Protein AF-A0A813HML5-F1 (afdb_monomer)

Nearest PDB structures (foldseek):
  4p0c-assembly1_A  TM=7.201E-01  e=6.955E-03  Homo sapiens
  4q3h-assembly2_B  TM=6.830E-01  e=7.332E-03  Homo sapiens
  4pqw-assembly1_A  TM=7.141E-01  e=1.383E-02  Homo sapiens
  1g9o-assembly1_A  TM=6.441E-01  e=6.257E-03  Homo sapiens
  2m0t-assembly1_A  TM=5.730E-01  e=4.803E-03  Homo sapiens

Foldseek 3Di:
DDKDKDWLFAPQLCVLQVPLFAEDDCVCAQAPVRVVVCCVVVVDDGPAQWHKYHHHNPRRIIIIIGDPVCVCRSCVSSVHRDPVRSNVSSVVRSVPDDDDPPVVVVVQPPAKDKDWDAPPQQCQAWDWPDAALPVWTFTQDGDPPGNCVVVPNDGGWIFADKANDGRNPDDRVRSNCSSRPDPRIMIMIGDPDPDDDDDDDPVVCVVVCLPDPCVPVVPDDDDPLVVVLLVVVLCCLQDQPQNDFQQVVLVSVLSCLVSVNALSNVLSSLLLSLLLLLLVLVLVVLVVVVVVVVVVVVVVVVVVPPDDDDDDDDPPPDPPDDDPDDDDDDDPDDDDDDDDDDDDDDDDPDFQEDEFWRPPPPDPSSSNRDSNSQCQQCFPVLVFQQPDDCPDDLDPWDDKHKDFAPFDKDKTKGKAKALDPVQVVVVVVQCVVPVQFHQAWDWGAGPVGGIYIDHGGWGWPDKDWDFDPDDDDDDRGIIMMTITIDIDGLLSRGLAEEEEEEQADQDPCLQHVLCRVQCCPQNVSHTYIGIDTPRVLRNLLNVLVVVVVVVCVVDPPVPPPPPVVVVLPPPPDDPVSVPPDPDVSCVVSVVSNVVSVVVLLVRLLSLLLVVLVSLVCSNGNHNRAYEYAYAESRLSSVLSNLLNCLVVVNQGRYEHYHYALYFDFLDQVSVVSSQSNYSYAAEQEAELQAPVSVVVCCPPPNPTHGSNNDPNPYPRYHYDHPPPQPQNHRVCCSVCVNVSCVSVVRSRDDNDPPVSVPD

Solvent-accessible surface area (backbone atoms only — not comparable to full-atom values): 42782 Å² total; per-residue (Å²): 121,70,68,40,78,48,81,48,44,48,59,64,21,45,54,89,40,61,86,62,38,56,70,56,54,64,90,81,28,58,22,41,69,50,40,47,50,32,42,70,70,66,78,38,84,72,100,55,62,33,31,36,33,35,58,39,83,84,67,58,28,32,24,45,39,30,41,63,95,40,48,73,57,32,36,55,55,65,71,35,95,44,72,70,50,47,58,48,52,16,52,53,48,52,71,61,65,83,79,53,79,74,49,54,65,57,54,64,60,71,47,47,52,74,46,75,42,54,82,92,64,64,65,51,38,64,42,56,74,62,63,35,74,36,94,72,40,32,29,62,42,58,40,84,94,23,52,32,45,76,71,67,57,50,68,62,32,28,51,48,27,52,59,96,43,51,43,41,81,34,52,53,69,59,47,52,48,44,70,55,69,52,58,72,34,42,37,31,33,34,49,77,71,76,77,76,93,82,80,87,55,75,69,60,48,50,58,56,44,71,67,42,96,56,61,74,82,67,75,69,87,72,59,69,63,50,52,52,53,50,52,51,52,52,49,38,59,34,37,80,77,44,64,45,25,8,46,49,49,38,52,48,54,52,52,30,46,78,62,68,45,53,56,65,56,54,36,48,48,46,25,52,57,25,31,48,42,41,52,49,38,53,34,50,51,53,51,50,53,53,52,50,52,50,50,50,52,49,52,59,47,63,76,64,70,84,73,81,92,79,89,92,86,85,83,77,94,68,85,84,72,88,77,90,72,85,86,87,88,80,88,89,87,78,92,77,84,86,90,89,84,89,80,86,86,82,89,77,89,82,75,57,60,54,73,56,47,92,60,93,81,70,58,84,69,64,83,66,52,50,63,61,9,37,33,32,32,29,4,78,76,46,50,14,61,65,65,55,69,80,84,67,80,57,78,86,65,86,46,67,44,49,41,74,40,90,58,69,68,43,80,46,57,23,65,49,46,27,47,52,67,67,61,50,50,53,51,52,51,46,21,61,76,42,85,39,18,26,80,53,71,44,77,45,68,34,56,89,64,39,43,33,59,46,54,52,62,28,29,60,77,46,78,46,82,46,73,67,78,93,68,99,65,99,73,80,68,58,30,39,37,38,31,35,34,36,79,42,57,38,56,59,26,25,52,36,36,36,41,37,24,53,35,68,34,92,53,81,59,47,49,42,63,47,47,47,64,35,44,55,70,48,40,70,43,41,9,47,32,22,48,48,56,45,62,66,53,40,37,55,40,41,50,58,50,50,54,52,55,52,53,50,73,70,40,95,62,85,64,59,76,79,60,47,59,77,68,51,72,81,56,82,84,53,81,73,62,68,67,74,67,72,55,69,72,56,64,77,44,44,71,59,47,53,53,36,48,54,50,45,53,53,48,25,44,48,51,8,42,52,49,27,56,52,59,65,32,41,62,62,29,11,33,42,20,30,28,42,38,17,31,28,51,17,17,35,14,48,51,35,14,31,47,42,23,46,75,71,67,53,47,44,37,30,17,37,35,41,28,30,46,20,72,42,68,44,54,56,72,62,52,51,41,41,51,67,20,32,46,45,56,37,36,39,34,17,32,74,70,23,55,63,62,53,49,52,36,60,70,77,42,66,95,61,60,33,29,14,50,39,76,49,88,43,93,80,47,46,67,43,76,49,73,91,71,79,64,78,32,72,88,36,47,55,85,39,40,51,62,52,41,56,75,70,43,54,61,56,78,64,79,77,64,77,73,73,82,77,117

pLDDT: mean 71.25, std 20.91, range [21.55, 98.38]

InterPro domains:
  IPR001478 PDZ domain [PF00595] (118-179)
  IPR007941 Protein of unknown function DUF726 [PF05277] (297-438)
  IPR007941 Protein of unknown function DUF726 [PF05277] (491-746)
  IPR007941 Protein of unknown function DUF726 [PTHR17920] (115-747)
  IPR029058 Alpha/Beta hydrolase fold [G3DSA:3.40.50.1820] (498-746)
  IPR029058 Alpha/Beta hydrolase fold [SSF53474] (616-692)
  IPR036034 PDZ superfamily [G3DSA:2.30.42.10] (99-197)
  IPR036034 PDZ superfamily [SSF50156] (113-193)

Radius of gyration: 35.94 Å; Cα contacts (8 Å, |Δi|>4): 1190; chains: 1; bounding box: 62×101×98 Å

Structure (mmCIF, N/CA/C/O backbone):
data_AF-A0A813HML5-F1
#
_entry.id   AF-A0A813HML5-F1
#
loop_
_atom_site.group_PDB
_atom_site.id
_atom_site.type_symbol
_atom_site.label_atom_id
_atom_site.label_alt_id
_atom_site.label_comp_id
_atom_site.label_asym_id
_atom_site.label_entity_id
_atom_site.label_seq_id
_atom_site.pdbx_PDB_ins_code
_atom_site.Cartn_x
_atom_site.Cartn_y
_atom_site.Cartn_z
_atom_site.occupancy
_atom_site.B_iso_or_equiv
_atom_site.auth_seq_id
_atom_site.auth_comp_id
_atom_site.auth_asym_id
_atom_site.auth_atom_id
_atom_site.pdbx_PDB_model_num
ATOM 1 N N . SER A 1 1 ? -21.717 -52.719 -15.718 1.00 46.72 1 SER A N 1
ATOM 2 C CA . SER A 1 1 ? -22.214 -51.453 -15.118 1.00 46.72 1 SER A CA 1
ATOM 3 C C . SER A 1 1 ? -21.021 -50.629 -14.657 1.00 46.72 1 SER A C 1
ATOM 5 O O . SER A 1 1 ? -19.955 -51.221 -14.539 1.00 46.72 1 SER A O 1
ATOM 7 N N . SER A 1 2 ? -21.166 -49.311 -14.470 1.00 57.91 2 SER A N 1
ATOM 8 C CA . SER A 1 2 ? -20.095 -48.353 -14.115 1.00 57.91 2 SER A CA 1
ATOM 9 C C . SER A 1 2 ? -19.050 -48.963 -13.171 1.00 57.91 2 SER A C 1
ATOM 11 O O . SER A 1 2 ? -19.315 -49.213 -11.997 1.00 57.91 2 SER A O 1
ATOM 13 N N . ALA A 1 3 ? -17.875 -49.288 -13.716 1.00 65.81 3 ALA A N 1
ATOM 14 C CA . ALA A 1 3 ? -16.749 -49.713 -12.902 1.00 65.81 3 ALA A CA 1
ATOM 15 C C . ALA A 1 3 ? -16.126 -48.452 -12.303 1.00 65.81 3 ALA A C 1
ATOM 17 O O . ALA A 1 3 ? -15.765 -47.532 -13.039 1.00 65.81 3 ALA A O 1
ATOM 18 N N . CYS A 1 4 ? -16.044 -48.406 -10.981 1.00 79.69 4 CYS A N 1
ATOM 19 C CA . CYS A 1 4 ? -15.464 -47.302 -10.234 1.00 79.69 4 CYS A CA 1
ATOM 20 C C . CYS A 1 4 ? -14.024 -47.642 -9.844 1.00 79.69 4 CYS A C 1
ATOM 22 O O . CYS A 1 4 ? -13.657 -48.816 -9.726 1.00 79.69 4 CYS A O 1
ATOM 24 N N . TRP A 1 5 ? -13.205 -46.606 -9.669 1.00 84.88 5 TRP A N 1
ATOM 25 C CA . TRP A 1 5 ? -11.762 -46.727 -9.483 1.00 84.88 5 TRP A CA 1
ATOM 26 C C . TRP A 1 5 ? -11.268 -45.856 -8.325 1.00 84.88 5 TRP A C 1
ATOM 28 O O . TRP A 1 5 ? -11.498 -44.646 -8.327 1.00 84.88 5 TRP A O 1
ATOM 38 N N . TRP A 1 6 ? -10.537 -46.458 -7.382 1.00 87.81 6 TRP A N 1
ATOM 39 C CA . TRP A 1 6 ? -9.795 -45.744 -6.336 1.00 87.81 6 TRP A CA 1
ATOM 40 C C . TRP A 1 6 ? -8.288 -45.871 -6.563 1.00 87.81 6 TRP A C 1
ATOM 42 O O . TRP A 1 6 ? -7.741 -46.969 -6.488 1.00 87.81 6 TRP A O 1
ATOM 52 N N . ASP A 1 7 ? -7.610 -44.752 -6.815 1.00 84.44 7 ASP A N 1
ATOM 53 C CA . ASP A 1 7 ? -6.161 -44.706 -7.039 1.00 84.44 7 ASP A CA 1
ATOM 54 C C . ASP A 1 7 ? -5.406 -44.737 -5.703 1.00 84.44 7 ASP A C 1
ATOM 56 O O . ASP A 1 7 ? -5.514 -43.807 -4.904 1.00 84.44 7 ASP A O 1
ATOM 60 N N . LEU A 1 8 ? -4.648 -45.807 -5.452 1.00 81.50 8 LEU A N 1
ATOM 61 C CA . LEU A 1 8 ? -3.875 -45.962 -4.217 1.00 81.50 8 LEU A CA 1
ATOM 62 C C . LEU A 1 8 ? -2.470 -45.343 -4.320 1.00 81.50 8 LEU A C 1
ATOM 64 O O . LEU A 1 8 ? -1.800 -45.203 -3.299 1.00 81.50 8 LEU A O 1
ATOM 68 N N . GLY A 1 9 ? -2.025 -44.946 -5.516 1.00 79.69 9 GLY A N 1
ATOM 69 C CA . GLY A 1 9 ? -0.659 -44.501 -5.791 1.00 79.69 9 GLY A CA 1
ATOM 70 C C . GLY A 1 9 ? 0.205 -45.605 -6.406 1.00 79.69 9 GLY A C 1
ATOM 71 O O . GLY A 1 9 ? -0.269 -46.381 -7.233 1.00 79.69 9 GLY A O 1
ATOM 72 N N . GLY A 1 10 ? 1.494 -45.644 -6.055 1.00 77.50 10 GLY A N 1
ATOM 73 C CA . GLY A 1 10 ? 2.444 -46.649 -6.558 1.00 77.50 10 GLY A CA 1
ATOM 74 C C . GLY A 1 10 ? 2.222 -48.052 -5.976 1.00 77.50 10 GLY A C 1
ATOM 75 O O . GLY A 1 10 ? 1.471 -48.218 -5.016 1.00 77.50 10 GLY A O 1
ATOM 76 N N . GLU A 1 11 ? 2.902 -49.063 -6.529 1.00 73.31 11 GLU A N 1
ATOM 77 C CA . GLU A 1 11 ? 2.753 -50.481 -6.135 1.00 73.31 11 GLU A CA 1
ATOM 78 C C . GLU A 1 11 ? 2.891 -50.724 -4.617 1.00 73.31 11 GLU A C 1
ATOM 80 O O . GLU A 1 11 ? 2.154 -51.531 -4.047 1.00 73.31 11 GLU A O 1
ATOM 85 N N . ASP A 1 12 ? 3.760 -49.967 -3.939 1.00 72.19 12 ASP A N 1
ATOM 86 C CA . ASP A 1 12 ? 3.999 -50.067 -2.491 1.00 72.19 12 ASP A CA 1
ATOM 87 C C . ASP A 1 12 ? 2.768 -49.734 -1.633 1.00 72.19 12 ASP A C 1
ATOM 89 O O . ASP A 1 12 ? 2.599 -50.270 -0.533 1.00 72.19 12 ASP A O 1
ATOM 93 N N . ALA A 1 13 ? 1.887 -48.869 -2.137 1.00 77.12 13 ALA A N 1
ATOM 94 C CA . ALA A 1 13 ? 0.681 -48.446 -1.437 1.00 77.12 13 ALA A CA 1
ATOM 95 C C . ALA A 1 13 ? -0.426 -49.515 -1.468 1.00 77.12 13 ALA A C 1
ATOM 97 O O . ALA A 1 13 ? -1.327 -49.495 -0.628 1.00 77.12 13 ALA A O 1
ATOM 98 N N . ALA A 1 14 ? -0.352 -50.476 -2.400 1.00 77.12 14 ALA A N 1
ATOM 99 C CA . ALA A 1 14 ? -1.297 -51.589 -2.484 1.00 77.12 14 ALA A CA 1
ATOM 100 C C . ALA A 1 14 ? -0.929 -52.788 -1.600 1.00 77.12 14 ALA A C 1
ATOM 102 O O . ALA A 1 14 ? -1.778 -53.653 -1.377 1.00 77.12 14 ALA A O 1
ATOM 103 N N . VAL A 1 15 ? 0.299 -52.841 -1.070 1.00 80.94 15 VAL A N 1
ATOM 104 C CA . VAL A 1 15 ? 0.810 -53.966 -0.264 1.00 80.94 15 VAL A CA 1
ATOM 105 C C . VAL A 1 15 ? -0.118 -54.378 0.893 1.00 80.94 15 VAL A C 1
ATOM 107 O O . VAL A 1 15 ? -0.341 -55.579 1.039 1.00 80.94 15 VAL A O 1
ATOM 110 N N . PRO A 1 16 ? -0.749 -53.461 1.659 1.00 82.50 16 PRO A N 1
ATOM 111 C CA . PRO A 1 16 ? -1.690 -53.826 2.731 1.00 82.50 16 PRO A CA 1
ATOM 112 C C . PRO A 1 16 ? -2.948 -54.577 2.271 1.00 82.50 16 PRO A C 1
ATOM 114 O O . PRO A 1 16 ? -3.672 -55.151 3.093 1.00 82.50 16 PRO A O 1
ATOM 117 N N . PHE A 1 17 ? -3.254 -54.512 0.975 1.00 83.19 17 PHE A N 1
ATOM 118 C CA . PHE A 1 17 ? -4.470 -55.054 0.372 1.00 83.19 17 PHE A CA 1
ATOM 119 C C . PHE A 1 17 ? -4.192 -56.302 -0.477 1.00 83.19 17 PHE A C 1
ATOM 121 O O . PHE A 1 17 ? -5.123 -57.060 -0.774 1.00 83.19 17 PHE A O 1
ATOM 128 N N . LEU A 1 18 ? -2.923 -56.560 -0.817 1.00 75.81 18 LEU A N 1
ATOM 129 C CA . LEU A 1 18 ? -2.495 -57.801 -1.458 1.00 75.81 18 LEU A CA 1
ATOM 130 C C . LEU A 1 18 ? -2.820 -58.990 -0.537 1.00 75.81 18 LEU A C 1
ATOM 132 O O . LEU A 1 18 ? -2.450 -59.014 0.633 1.00 75.81 18 LEU A O 1
ATOM 136 N N . GLY A 1 19 ? -3.567 -59.968 -1.059 1.00 75.19 19 GLY A N 1
ATOM 137 C CA . GLY A 1 19 ? -4.038 -61.142 -0.309 1.00 75.19 19 GLY A CA 1
ATOM 138 C C . GLY A 1 19 ? -5.452 -61.015 0.274 1.00 75.19 19 GLY A C 1
ATOM 139 O O . GLY A 1 19 ? -6.083 -62.037 0.533 1.00 75.19 19 GLY A O 1
ATOM 140 N N . LYS A 1 20 ? -5.996 -59.796 0.408 1.00 82.88 20 LYS A N 1
ATOM 141 C CA . LYS A 1 20 ? -7.413 -59.575 0.772 1.00 82.88 20 LYS A CA 1
ATOM 142 C C . LYS A 1 20 ? -8.325 -59.585 -0.455 1.00 82.88 20 LYS A C 1
ATOM 144 O O . LYS A 1 20 ? -9.417 -60.153 -0.429 1.00 82.88 20 LYS A O 1
ATOM 149 N N . VAL A 1 21 ? -7.846 -58.981 -1.539 1.00 85.94 21 VAL A N 1
ATOM 150 C CA . VAL A 1 21 ? -8.521 -58.896 -2.839 1.00 85.94 21 VAL A CA 1
ATOM 151 C C . VAL A 1 21 ? -7.573 -59.372 -3.945 1.00 85.94 21 VAL A C 1
ATOM 153 O O . VAL A 1 21 ? -6.355 -59.224 -3.808 1.00 85.94 21 VAL A O 1
ATOM 156 N N . PRO A 1 22 ? -8.088 -59.980 -5.028 1.00 84.31 22 PRO A N 1
ATOM 157 C CA . PRO A 1 22 ? -7.244 -60.478 -6.107 1.00 84.31 22 PRO A CA 1
ATOM 158 C C . PRO A 1 22 ? -6.596 -59.320 -6.877 1.00 84.31 22 PRO A C 1
ATOM 160 O O . PRO A 1 22 ? -7.247 -58.311 -7.156 1.00 84.31 22 PRO A O 1
ATOM 163 N N . LEU A 1 23 ? -5.322 -59.486 -7.235 1.00 85.88 23 LEU A N 1
ATOM 164 C CA . LEU A 1 23 ? -4.595 -58.599 -8.143 1.00 85.88 23 LEU A CA 1
ATOM 165 C C . LEU A 1 23 ? -4.732 -59.129 -9.573 1.00 85.88 23 LEU A C 1
ATOM 167 O O . LEU A 1 23 ? -4.393 -60.281 -9.841 1.00 85.88 23 LEU A O 1
ATOM 171 N N . VAL A 1 24 ? -5.231 -58.295 -10.484 1.00 83.69 24 VAL A N 1
ATOM 172 C CA . VAL A 1 24 ? -5.297 -58.612 -11.912 1.00 83.69 24 VAL A CA 1
ATOM 173 C C . VAL A 1 24 ? -3.884 -58.565 -12.483 1.00 83.69 24 VAL A C 1
ATOM 175 O O . VAL A 1 24 ? -3.216 -57.532 -12.407 1.00 83.69 24 VAL A O 1
ATOM 178 N N . ASP A 1 25 ? -3.438 -59.684 -13.055 1.00 76.19 25 ASP A N 1
ATOM 179 C CA . ASP A 1 25 ? -2.124 -59.778 -13.687 1.00 76.19 25 ASP A CA 1
ATOM 180 C C . ASP A 1 25 ? -1.991 -58.728 -14.802 1.00 76.19 25 ASP A C 1
ATOM 182 O O . ASP A 1 25 ? -2.859 -58.585 -15.671 1.00 76.19 25 ASP A O 1
ATOM 186 N N . ARG A 1 26 ? -0.874 -58.001 -14.781 1.00 72.81 26 ARG A N 1
ATOM 187 C CA . ARG A 1 26 ? -0.529 -56.957 -15.748 1.00 72.81 26 ARG A CA 1
ATOM 188 C C . ARG A 1 26 ? -0.431 -57.499 -17.177 1.00 72.81 26 ARG A C 1
ATOM 190 O O . ARG A 1 26 ? -0.633 -56.741 -18.123 1.00 72.81 26 ARG A O 1
ATOM 197 N N . ALA A 1 27 ? -0.159 -58.795 -17.342 1.00 70.94 27 ALA A N 1
ATOM 198 C CA . ALA A 1 27 ? -0.167 -59.460 -18.644 1.00 70.94 27 ALA A CA 1
ATOM 199 C C . ALA A 1 27 ? -1.586 -59.652 -19.220 1.00 70.94 27 ALA A C 1
ATOM 201 O O . ALA A 1 27 ? -1.742 -59.724 -20.438 1.00 70.94 27 ALA A O 1
ATOM 202 N N . LEU A 1 28 ? -2.617 -59.719 -18.368 1.00 68.06 28 LEU A N 1
ATOM 203 C CA . LEU A 1 28 ? -4.007 -59.968 -18.769 1.00 68.06 28 LEU A CA 1
ATOM 204 C C . LEU A 1 28 ? -4.795 -58.678 -19.029 1.00 68.06 28 LEU A C 1
ATOM 206 O O . LEU A 1 28 ? -5.668 -58.662 -19.893 1.00 68.06 28 LEU A O 1
ATOM 210 N N . ALA A 1 29 ? -4.485 -57.593 -18.315 1.00 71.50 29 ALA A N 1
ATOM 211 C CA . ALA A 1 29 ? -5.098 -56.288 -18.536 1.00 71.50 29 ALA A CA 1
ATOM 212 C C . ALA A 1 29 ? -4.056 -55.168 -18.462 1.00 71.50 29 ALA A C 1
ATOM 214 O O . ALA A 1 29 ? -3.486 -54.883 -17.411 1.00 71.50 29 ALA A O 1
ATOM 215 N N . THR A 1 30 ? -3.846 -54.487 -19.589 1.00 69.56 30 THR A N 1
ATOM 216 C CA . THR A 1 30 ? -2.838 -53.424 -19.719 1.00 69.56 30 THR A CA 1
ATOM 217 C C . THR A 1 30 ? -3.260 -52.098 -19.084 1.00 69.56 30 THR A C 1
ATOM 219 O O . THR A 1 30 ? -2.422 -51.223 -18.906 1.00 69.56 30 THR A O 1
ATOM 222 N N . SER A 1 31 ? -4.539 -51.926 -18.742 1.00 76.06 31 SER A N 1
ATOM 223 C CA . SER A 1 31 ? -5.065 -50.732 -18.071 1.00 76.06 31 SER A CA 1
ATOM 224 C C . SER A 1 31 ? -6.302 -51.056 -17.236 1.00 76.06 31 SER A C 1
ATOM 226 O O . SER A 1 31 ? -6.999 -52.041 -17.497 1.00 76.06 31 SER A O 1
ATOM 228 N N . ALA A 1 32 ? -6.631 -50.177 -16.290 1.00 77.19 32 ALA A N 1
ATOM 229 C CA . ALA A 1 32 ? -7.818 -50.291 -15.445 1.00 77.19 32 ALA A CA 1
ATOM 230 C C . ALA A 1 32 ? -9.117 -50.325 -16.267 1.00 77.19 32 ALA A C 1
ATOM 232 O O . ALA A 1 32 ? -10.022 -51.111 -15.987 1.00 77.19 32 ALA A O 1
ATOM 233 N N . ALA A 1 33 ? -9.182 -49.523 -17.335 1.00 79.00 33 ALA A N 1
ATOM 234 C CA . ALA A 1 33 ? -10.315 -49.501 -18.256 1.00 79.00 33 ALA A CA 1
ATOM 235 C C . ALA A 1 33 ? -10.461 -50.830 -19.015 1.00 79.00 33 ALA A C 1
ATOM 237 O O . ALA A 1 33 ? -11.573 -51.336 -19.178 1.00 79.00 33 ALA A O 1
ATOM 238 N N . LYS A 1 34 ? -9.339 -51.433 -19.433 1.00 81.38 34 LYS A N 1
ATOM 239 C CA . LYS A 1 34 ? -9.339 -52.739 -20.097 1.00 81.38 34 LYS A CA 1
ATOM 240 C C . LYS A 1 34 ? -9.736 -53.863 -19.136 1.00 81.38 34 LYS A C 1
ATOM 242 O O . LYS A 1 34 ? -10.583 -54.678 -19.491 1.00 81.38 34 LYS A O 1
ATOM 247 N N . ALA A 1 35 ? -9.222 -53.840 -17.903 1.00 82.69 35 ALA A N 1
ATOM 248 C CA . ALA A 1 35 ? -9.616 -54.771 -16.844 1.00 82.69 35 ALA A CA 1
ATOM 249 C C . ALA A 1 35 ? -11.128 -54.700 -16.573 1.00 82.69 35 ALA A C 1
ATOM 251 O O . ALA A 1 35 ? -11.805 -55.726 -16.541 1.00 82.69 35 ALA A O 1
ATOM 252 N N . ALA A 1 36 ? -11.682 -53.488 -16.465 1.00 82.94 36 ALA A N 1
ATOM 253 C CA . ALA A 1 36 ? -13.116 -53.276 -16.296 1.00 82.94 36 ALA A CA 1
ATOM 254 C C . ALA A 1 36 ? -13.937 -53.807 -17.478 1.00 82.94 36 ALA A C 1
ATOM 256 O O . ALA A 1 36 ? -14.981 -54.429 -17.277 1.00 82.94 36 ALA A O 1
ATOM 257 N N . GLN A 1 37 ? -13.488 -53.579 -18.713 1.00 83.56 37 GLN A N 1
ATOM 258 C CA . GLN A 1 37 ? -14.168 -54.073 -19.911 1.00 83.56 37 GLN A CA 1
ATOM 259 C C . GLN A 1 37 ? -14.159 -55.607 -19.980 1.00 83.56 37 GLN A C 1
ATOM 261 O O . GLN A 1 37 ? -15.171 -56.225 -20.320 1.00 83.56 37 GLN A O 1
ATOM 266 N N . ASP A 1 38 ? -13.035 -56.234 -19.646 1.00 84.50 38 ASP A N 1
ATOM 267 C CA . ASP A 1 38 ? -12.886 -57.684 -19.726 1.00 84.50 38 ASP A CA 1
ATOM 268 C C . ASP A 1 38 ? -13.627 -58.399 -18.584 1.00 84.50 38 ASP A C 1
ATOM 270 O O . ASP A 1 38 ? -14.224 -59.448 -18.823 1.00 84.50 38 ASP A O 1
ATOM 274 N N . LEU A 1 39 ? -13.725 -57.783 -17.398 1.00 82.62 39 LEU A N 1
ATOM 275 C CA . LEU A 1 39 ? -14.620 -58.228 -16.321 1.00 82.62 39 LEU A CA 1
ATOM 276 C C . LEU A 1 39 ? -16.098 -58.112 -16.723 1.00 82.62 39 LEU A C 1
ATOM 278 O O . LEU A 1 39 ? -16.864 -59.056 -16.551 1.00 82.62 39 LEU A O 1
ATOM 282 N N . ASN A 1 40 ? -16.507 -56.982 -17.312 1.00 82.38 40 ASN A N 1
ATOM 283 C CA . ASN A 1 40 ? -17.894 -56.779 -17.755 1.00 82.38 40 ASN A CA 1
ATOM 284 C C . ASN A 1 40 ? -18.289 -57.697 -18.926 1.00 82.38 40 ASN A C 1
ATOM 286 O O . ASN A 1 40 ? -19.454 -58.066 -19.039 1.00 82.38 40 ASN A O 1
ATOM 290 N N . SER A 1 41 ? -17.345 -58.056 -19.803 1.00 82.19 41 SER A N 1
ATOM 291 C CA . SER A 1 41 ? -17.591 -58.984 -20.919 1.00 82.19 41 SER A CA 1
ATOM 292 C C . SER A 1 41 ? -17.456 -60.463 -20.538 1.00 82.19 41 SER A C 1
ATOM 294 O O . SER A 1 41 ? -17.638 -61.321 -21.398 1.00 82.19 41 SER A O 1
ATOM 296 N N . GLY A 1 42 ? -17.142 -60.768 -19.272 1.00 78.44 42 GLY A N 1
ATOM 297 C CA . GLY A 1 42 ? -16.982 -62.134 -18.765 1.00 78.44 42 GLY A CA 1
ATOM 298 C C . GLY A 1 42 ? -15.694 -62.835 -19.210 1.00 78.44 42 GLY A C 1
ATOM 299 O O . GLY A 1 42 ? -15.558 -64.038 -19.007 1.00 78.44 42 GLY A O 1
ATOM 300 N N . ARG A 1 43 ? -14.747 -62.107 -19.818 1.00 82.25 43 ARG A N 1
ATOM 301 C CA . ARG A 1 43 ? -13.420 -62.625 -20.202 1.00 82.25 43 ARG A CA 1
ATOM 302 C C . ARG A 1 43 ? -12.464 -62.724 -19.020 1.00 82.25 43 ARG A C 1
ATOM 304 O O . ARG A 1 43 ? -11.606 -63.600 -19.004 1.00 82.25 43 ARG A O 1
ATOM 311 N N . LEU A 1 44 ? -12.618 -61.835 -18.044 1.00 81.69 44 LEU A N 1
ATOM 312 C CA . LEU A 1 44 ? -12.000 -61.944 -16.730 1.00 81.69 44 LEU A CA 1
ATOM 313 C C . LEU A 1 44 ? -13.087 -62.247 -15.707 1.00 81.69 44 LEU A C 1
ATOM 315 O O . LEU A 1 44 ? -14.198 -61.723 -15.794 1.00 81.69 44 LEU A O 1
ATOM 319 N N . TRP A 1 45 ? -12.756 -63.072 -14.719 1.00 78.50 45 TRP A N 1
ATOM 320 C CA . TRP A 1 45 ? -13.667 -63.401 -13.633 1.00 78.50 45 TRP A CA 1
ATOM 321 C C . TRP A 1 45 ? -13.019 -63.073 -12.291 1.00 78.50 45 TRP A C 1
ATOM 323 O O . TRP A 1 45 ? -11.913 -63.523 -11.999 1.00 78.50 45 TRP A O 1
ATOM 333 N N . CYS A 1 46 ? -13.711 -62.272 -11.481 1.00 78.50 46 CYS A N 1
ATOM 334 C CA . CYS A 1 46 ? -13.310 -61.944 -10.119 1.00 78.50 46 CYS A CA 1
ATOM 335 C C . CYS A 1 46 ? -14.330 -62.547 -9.152 1.00 78.50 46 CYS A C 1
ATOM 337 O O . CYS A 1 46 ? -15.519 -62.244 -9.226 1.00 78.50 46 CYS A O 1
ATOM 339 N N . SER A 1 47 ? -13.867 -63.390 -8.229 1.00 74.31 47 SER A N 1
ATOM 340 C CA . SER A 1 47 ? -14.714 -64.015 -7.204 1.00 74.31 47 SER A CA 1
ATOM 341 C C . SER A 1 47 ? -15.081 -63.069 -6.049 1.00 74.31 47 SER A C 1
ATOM 343 O O . SER A 1 47 ? -15.846 -63.441 -5.159 1.00 74.31 47 SER A O 1
ATOM 345 N N . LYS A 1 48 ? -14.529 -61.850 -6.044 1.00 81.56 48 LYS A N 1
ATOM 346 C CA . LYS A 1 48 ? -14.691 -60.818 -5.011 1.00 81.56 48 LYS A CA 1
ATOM 347 C C . LYS A 1 48 ? -15.431 -59.595 -5.565 1.00 81.56 48 LYS A C 1
ATOM 349 O O . LYS A 1 48 ? -15.574 -59.437 -6.774 1.00 81.56 48 LYS A O 1
ATOM 354 N N . ALA A 1 49 ? -15.928 -58.738 -4.674 1.00 81.06 49 ALA A N 1
ATOM 355 C CA . ALA A 1 49 ? -16.667 -57.525 -5.042 1.00 81.06 49 ALA A CA 1
ATOM 356 C C . ALA A 1 49 ? -15.750 -56.430 -5.625 1.00 81.06 49 ALA A C 1
ATOM 358 O O . ALA A 1 49 ? -16.223 -55.538 -6.332 1.00 81.06 49 ALA A O 1
ATOM 359 N N . CYS A 1 50 ? -14.444 -56.519 -5.358 1.00 87.44 50 CYS A N 1
ATOM 360 C CA . CYS A 1 50 ? -13.414 -55.647 -5.906 1.00 87.44 50 CYS A CA 1
ATOM 361 C C . CYS A 1 50 ? -12.114 -56.416 -6.199 1.00 87.44 50 CYS A C 1
ATOM 363 O O . CYS A 1 50 ? -11.882 -57.512 -5.680 1.00 87.44 50 CYS A O 1
ATOM 365 N N . CYS A 1 51 ? -11.268 -55.841 -7.051 1.00 87.38 51 CYS A N 1
ATOM 366 C CA . CYS A 1 51 ? -9.936 -56.349 -7.378 1.00 87.38 51 CYS A CA 1
ATOM 367 C C . CYS A 1 51 ? -8.942 -55.195 -7.519 1.00 87.38 51 CYS A C 1
ATOM 369 O O . CYS A 1 51 ? -9.327 -54.073 -7.846 1.00 87.38 51 CYS A O 1
ATOM 371 N N . LEU A 1 52 ? -7.659 -55.472 -7.314 1.00 88.38 52 LEU A N 1
ATOM 372 C CA . LEU A 1 52 ? -6.596 -54.522 -7.626 1.00 88.38 52 LEU A CA 1
ATOM 373 C C . LEU A 1 52 ? -6.238 -54.641 -9.106 1.00 88.38 52 LEU A C 1
ATOM 375 O O . LEU A 1 52 ? -6.095 -55.750 -9.618 1.00 88.38 52 LEU A O 1
ATOM 379 N N . ALA A 1 53 ? -6.078 -53.519 -9.794 1.00 86.50 53 ALA A N 1
ATOM 380 C CA . ALA A 1 53 ? -5.591 -53.497 -11.168 1.00 86.50 53 ALA A CA 1
ATOM 381 C C . ALA A 1 53 ? -4.599 -52.348 -11.368 1.00 86.50 53 ALA A C 1
ATOM 383 O O . ALA A 1 53 ? -4.493 -51.447 -10.536 1.00 86.50 53 ALA A O 1
ATOM 384 N N . TYR A 1 54 ? -3.855 -52.395 -12.469 1.00 83.19 54 TYR A N 1
ATOM 385 C CA . TYR A 1 54 ? -2.896 -51.361 -12.844 1.00 83.19 54 TYR A CA 1
ATOM 386 C C . TYR A 1 54 ? -3.564 -50.292 -13.709 1.00 83.19 54 TYR A C 1
ATOM 388 O O . TYR A 1 54 ? -4.343 -50.609 -14.606 1.00 83.19 54 TYR A O 1
ATOM 396 N N . SER A 1 55 ? -3.241 -49.021 -13.466 1.00 76.69 55 SER A N 1
ATOM 397 C CA . SER A 1 55 ? -3.793 -47.898 -14.237 1.00 76.69 55 SER A CA 1
ATOM 398 C C . SER A 1 55 ? -3.262 -47.876 -15.678 1.00 76.69 55 SER A C 1
ATOM 400 O O . SER A 1 55 ? -4.029 -47.728 -16.630 1.00 76.69 55 SER A O 1
ATOM 402 N N . SER A 1 56 ? -1.955 -48.094 -15.847 1.00 70.06 56 SER A N 1
ATOM 403 C CA . SER A 1 56 ? -1.240 -48.015 -17.127 1.00 70.06 56 SER A CA 1
ATOM 404 C C . SER A 1 56 ? -0.043 -48.976 -17.141 1.00 70.06 56 SER A C 1
ATOM 406 O O . SER A 1 56 ? 0.557 -49.206 -16.084 1.00 70.06 56 SER A O 1
ATOM 408 N N . PRO A 1 57 ? 0.376 -49.502 -18.311 1.00 59.66 57 PRO A N 1
ATOM 409 C CA . PRO A 1 57 ? 1.519 -50.398 -18.391 1.00 59.66 57 PRO A CA 1
ATOM 410 C C . PRO A 1 57 ? 2.860 -49.669 -18.223 1.00 59.66 57 PRO A C 1
ATOM 412 O O . PRO A 1 57 ? 3.867 -50.348 -18.054 1.00 59.66 57 PRO A O 1
ATOM 415 N N . SER A 1 58 ? 2.898 -48.331 -18.214 1.00 60.41 58 SER A N 1
ATOM 416 C CA . SER A 1 58 ? 4.121 -47.543 -17.985 1.00 60.41 58 SER A CA 1
ATOM 417 C C . SER A 1 58 ? 4.242 -46.959 -16.575 1.00 60.41 58 SER A C 1
ATOM 419 O O . SER A 1 58 ? 5.355 -46.685 -16.144 1.00 60.41 58 SER A O 1
ATOM 421 N N . ASP A 1 59 ? 3.129 -46.762 -15.860 1.00 58.34 59 ASP A N 1
ATOM 422 C CA . ASP A 1 59 ? 3.088 -45.805 -14.739 1.00 58.34 59 ASP A CA 1
ATOM 423 C C . ASP A 1 59 ? 3.134 -46.441 -13.337 1.00 58.34 59 ASP A C 1
ATOM 425 O O . ASP A 1 59 ? 3.091 -45.729 -12.347 1.00 58.34 59 ASP A O 1
ATOM 429 N N . ALA A 1 60 ? 3.211 -47.775 -13.215 1.00 64.00 60 ALA A N 1
ATOM 430 C CA . ALA A 1 60 ? 3.297 -48.515 -11.934 1.00 64.00 60 ALA A CA 1
ATOM 431 C C . ALA A 1 60 ? 2.261 -48.104 -10.852 1.00 64.00 60 ALA A C 1
ATOM 433 O O . ALA A 1 60 ? 2.414 -48.422 -9.672 1.00 64.00 60 ALA A O 1
ATOM 434 N N . ARG A 1 61 ? 1.188 -47.404 -11.245 1.00 79.19 61 ARG A N 1
ATOM 435 C CA . ARG A 1 61 ? 0.099 -46.999 -10.357 1.00 79.19 61 ARG A CA 1
ATOM 436 C C . ARG A 1 61 ? -0.941 -48.096 -10.272 1.00 79.19 61 ARG A C 1
ATOM 438 O O . ARG A 1 61 ? -1.366 -48.645 -11.294 1.00 79.19 61 ARG A O 1
ATOM 445 N N . ILE A 1 62 ? -1.366 -48.375 -9.053 1.00 85.81 62 ILE A N 1
ATOM 446 C CA . ILE A 1 62 ? -2.288 -49.447 -8.709 1.00 85.81 62 ILE A CA 1
ATOM 447 C C . ILE A 1 62 ? -3.508 -48.859 -8.005 1.00 85.81 62 ILE A C 1
ATOM 449 O O . ILE A 1 62 ? -3.416 -47.905 -7.232 1.00 85.81 62 ILE A O 1
ATOM 453 N N . GLY A 1 63 ? -4.672 -49.421 -8.295 1.00 87.38 63 GLY A N 1
ATOM 454 C CA . GLY A 1 63 ? -5.922 -48.967 -7.713 1.00 87.38 63 GLY A CA 1
ATOM 455 C C . GLY A 1 63 ? -6.923 -50.092 -7.549 1.00 87.38 63 GLY A C 1
ATOM 456 O O . GLY A 1 63 ? -6.763 -51.186 -8.096 1.00 87.38 63 GLY A O 1
ATOM 457 N N . VAL A 1 64 ? -7.952 -49.816 -6.758 1.00 90.00 64 VAL A N 1
ATOM 458 C CA . VAL A 1 64 ? -9.060 -50.739 -6.526 1.00 90.00 64 VAL A CA 1
ATOM 459 C C . VAL A 1 64 ? -10.120 -50.495 -7.589 1.00 90.00 64 VAL A C 1
ATOM 461 O O . VAL A 1 64 ? -10.665 -49.397 -7.691 1.00 90.00 64 VAL A O 1
ATOM 464 N N . LEU A 1 65 ? -10.442 -51.541 -8.339 1.00 88.50 65 LEU A N 1
ATOM 465 C CA . LEU A 1 65 ? -11.561 -51.582 -9.263 1.00 88.50 65 LEU A CA 1
ATOM 466 C C . LEU A 1 65 ? -12.744 -52.299 -8.602 1.00 88.50 65 LEU A C 1
ATOM 468 O O . LEU A 1 65 ? -12.595 -53.411 -8.087 1.00 88.50 65 LEU A O 1
ATOM 472 N N . PHE A 1 66 ? -13.919 -51.677 -8.620 1.00 88.50 66 PHE A N 1
ATOM 473 C CA . PHE A 1 66 ? -15.123 -52.214 -7.986 1.00 88.50 66 PHE A CA 1
ATOM 474 C C . PHE A 1 66 ? -16.393 -51.796 -8.733 1.00 88.50 66 PHE A C 1
ATOM 476 O O . PHE A 1 66 ? -16.382 -50.895 -9.574 1.00 88.50 66 PHE A O 1
ATOM 483 N N . GLN A 1 67 ? -17.504 -52.468 -8.437 1.00 82.88 67 GLN A N 1
ATOM 484 C CA . GLN A 1 67 ? -18.815 -52.107 -8.972 1.00 82.88 67 GLN A CA 1
ATOM 485 C C . GLN A 1 67 ? -19.498 -51.099 -8.044 1.00 82.88 67 GLN A C 1
ATOM 487 O O . GLN A 1 67 ? -19.621 -51.358 -6.848 1.00 82.88 67 GLN A O 1
ATOM 492 N N . GLU A 1 68 ? -19.999 -49.993 -8.596 1.00 79.25 68 GLU A N 1
ATOM 493 C CA . GLU A 1 68 ? -20.633 -48.904 -7.833 1.00 79.25 68 GLU A CA 1
ATOM 494 C C . GLU A 1 68 ? -21.740 -49.390 -6.879 1.00 79.25 68 GLU A C 1
ATOM 496 O O . GLU A 1 68 ? -21.783 -49.018 -5.709 1.00 79.25 68 GLU A O 1
ATOM 501 N N . SER A 1 69 ? -22.579 -50.327 -7.331 1.00 80.31 69 SER A N 1
ATOM 502 C CA . SER A 1 69 ? -23.669 -50.905 -6.532 1.00 80.31 69 SER A CA 1
ATOM 503 C C . SER A 1 69 ? -23.211 -51.813 -5.380 1.00 80.31 69 SER A C 1
ATOM 505 O O . SER A 1 69 ? -24.042 -52.233 -4.580 1.00 80.31 69 SER A O 1
ATOM 507 N N . ARG A 1 70 ? -21.918 -52.155 -5.301 1.00 82.44 70 ARG A N 1
ATOM 508 C CA . ARG A 1 70 ? -21.313 -53.014 -4.262 1.00 82.44 70 ARG A CA 1
ATOM 509 C C . ARG A 1 70 ? -20.222 -52.284 -3.468 1.00 82.44 70 ARG A C 1
ATOM 511 O O . ARG A 1 70 ? -19.347 -52.920 -2.887 1.00 82.44 70 ARG A O 1
ATOM 518 N N . HIS A 1 71 ? -20.280 -50.953 -3.432 1.00 82.44 71 HIS A N 1
ATOM 519 C CA . HIS A 1 71 ? -19.325 -50.075 -2.742 1.00 82.44 71 HIS A CA 1
ATOM 520 C C . HIS A 1 71 ? -19.056 -50.474 -1.280 1.00 82.44 71 HIS A C 1
ATOM 522 O O . HIS A 1 71 ? -17.907 -50.691 -0.894 1.00 82.44 71 HIS A O 1
ATOM 528 N N . SER A 1 72 ? -20.110 -50.664 -0.483 1.00 81.06 72 SER A N 1
ATOM 529 C CA . SER A 1 72 ? -19.994 -51.049 0.931 1.00 81.06 72 SER A CA 1
ATOM 530 C C . SER A 1 72 ? -19.364 -52.434 1.121 1.00 81.06 72 SER A C 1
ATOM 532 O O . SER A 1 72 ? -18.583 -52.651 2.049 1.00 81.06 72 SER A O 1
ATOM 534 N N . GLU A 1 73 ? -19.649 -53.367 0.213 1.00 85.88 73 GLU A N 1
ATOM 535 C CA . GLU A 1 73 ? -19.060 -54.704 0.217 1.00 85.88 73 GLU A CA 1
ATOM 536 C C . GLU A 1 73 ? -17.572 -54.672 -0.171 1.00 85.88 73 GLU A C 1
ATOM 538 O O . GLU A 1 73 ? -16.772 -55.416 0.395 1.00 85.88 73 GLU A O 1
ATOM 543 N N . ALA A 1 74 ? -17.180 -53.774 -1.082 1.00 86.31 74 ALA A N 1
ATOM 544 C CA . ALA A 1 74 ? -15.787 -53.572 -1.474 1.00 86.31 74 ALA A CA 1
ATOM 545 C C . ALA A 1 74 ? -14.931 -53.035 -0.313 1.00 86.31 74 ALA A C 1
ATOM 547 O O . ALA A 1 74 ? -13.841 -53.555 -0.071 1.00 86.31 74 ALA A O 1
ATOM 548 N N . LEU A 1 75 ? -15.434 -52.053 0.448 1.00 86.56 75 LEU A N 1
ATOM 549 C CA . LEU A 1 75 ? -14.752 -51.536 1.645 1.00 86.56 75 LEU A CA 1
ATOM 550 C C . LEU A 1 75 ? -14.608 -52.618 2.727 1.00 86.56 75 LEU A C 1
ATOM 552 O O . LEU A 1 75 ? -13.519 -52.814 3.272 1.00 86.56 75 LEU A O 1
ATOM 556 N N . SER A 1 76 ? -15.672 -53.394 2.960 1.00 86.25 76 SER A N 1
ATOM 557 C CA . SER A 1 76 ? -15.649 -54.517 3.904 1.00 86.25 76 SER A CA 1
ATOM 558 C C . SER A 1 76 ? -14.612 -55.582 3.521 1.00 86.25 76 SER A C 1
ATOM 560 O O . SER A 1 76 ? -13.863 -56.041 4.383 1.00 86.25 76 SER A O 1
ATOM 562 N N . GLN A 1 77 ? -14.494 -55.928 2.234 1.00 85.94 77 GLN A N 1
ATOM 563 C CA . GLN A 1 77 ? -13.498 -56.897 1.752 1.00 85.94 77 GLN A CA 1
ATOM 564 C C . GLN A 1 77 ? -12.054 -56.379 1.830 1.00 85.94 77 GLN A C 1
ATOM 566 O O . GLN A 1 77 ? -11.133 -57.167 2.043 1.00 85.94 77 GLN A O 1
ATOM 571 N N . LEU A 1 78 ? -11.842 -55.065 1.712 1.00 84.88 78 LEU A N 1
ATOM 572 C CA . LEU A 1 78 ? -10.536 -54.428 1.933 1.00 84.88 78 LEU A CA 1
ATOM 573 C C . LEU A 1 78 ? -10.177 -54.324 3.431 1.00 84.88 78 LEU A C 1
ATOM 575 O O . LEU A 1 78 ? -9.004 -54.148 3.785 1.00 84.88 78 LEU A O 1
ATOM 579 N N . GLY A 1 79 ? -11.164 -54.505 4.315 1.00 83.25 79 GLY A N 1
ATOM 580 C CA . GLY A 1 79 ? -11.012 -54.423 5.766 1.00 83.25 79 GLY A CA 1
ATOM 581 C C . GLY A 1 79 ? -10.883 -52.986 6.268 1.00 83.25 79 GLY A C 1
ATOM 582 O O . GLY A 1 79 ? -10.121 -52.751 7.200 1.00 83.25 79 GLY A O 1
ATOM 583 N N . VAL A 1 80 ? -11.578 -52.044 5.623 1.00 86.00 80 VAL A N 1
ATOM 584 C CA . VAL A 1 80 ? -11.627 -50.617 5.985 1.00 86.00 80 VAL A CA 1
ATOM 585 C C . VAL A 1 80 ? -13.081 -50.168 6.138 1.00 86.00 80 VAL A C 1
ATOM 587 O O . VAL A 1 80 ? -13.971 -50.688 5.465 1.00 86.00 80 VAL A O 1
ATOM 590 N N . LEU A 1 81 ? -13.339 -49.205 7.023 1.00 74.50 81 LEU A N 1
ATOM 591 C CA . LEU A 1 81 ? -14.690 -48.710 7.313 1.00 74.50 81 LEU A CA 1
ATOM 592 C C . LEU A 1 81 ? -15.105 -47.553 6.393 1.00 74.50 81 LEU A C 1
ATOM 594 O O . LEU A 1 81 ? -16.293 -47.261 6.270 1.00 74.50 81 LEU A O 1
ATOM 598 N N . SER A 1 82 ? -14.146 -46.885 5.744 1.00 85.31 82 SER A N 1
ATOM 599 C CA . SER A 1 82 ? -14.403 -45.762 4.834 1.00 85.31 82 SER A CA 1
ATOM 600 C C . SER A 1 82 ? -13.314 -45.599 3.770 1.00 85.31 82 SER A C 1
ATOM 602 O O . SER A 1 82 ? -12.187 -46.067 3.934 1.00 85.31 82 SER A O 1
ATOM 604 N N . GLU A 1 83 ? -13.620 -44.857 2.702 1.00 81.81 83 GLU A N 1
ATOM 605 C CA . GLU A 1 83 ? -12.626 -44.454 1.694 1.00 81.81 83 GLU A CA 1
ATOM 606 C C . GLU A 1 83 ? -11.491 -43.615 2.303 1.00 81.81 83 GLU A C 1
ATOM 608 O O . GLU A 1 83 ? -10.331 -43.742 1.919 1.00 81.81 83 GLU A O 1
ATOM 613 N N . MET A 1 84 ? -11.793 -42.786 3.306 1.00 76.44 84 MET A N 1
ATOM 614 C CA . MET A 1 84 ? -10.779 -41.976 3.984 1.00 76.44 84 MET A CA 1
ATOM 615 C C . MET A 1 84 ? -9.738 -42.846 4.704 1.00 76.44 84 MET A C 1
ATOM 617 O O . MET A 1 84 ? -8.547 -42.528 4.691 1.00 76.44 84 MET A O 1
ATOM 621 N N . GLU A 1 85 ? -10.185 -43.958 5.289 1.00 80.81 85 GLU A N 1
ATOM 622 C CA . GLU A 1 85 ? -9.332 -44.946 5.954 1.00 80.81 85 GLU A CA 1
ATOM 623 C C . GLU A 1 85 ? -8.536 -45.793 4.949 1.00 80.81 85 GLU A C 1
ATOM 625 O O . GLU A 1 85 ? -7.376 -46.136 5.192 1.00 80.81 85 GLU A O 1
ATOM 630 N N . LEU A 1 86 ? -9.114 -46.064 3.774 1.00 81.19 86 LEU A N 1
ATOM 631 C CA . LEU A 1 86 ? -8.410 -46.702 2.660 1.00 81.19 86 LEU A CA 1
ATOM 632 C C . LEU A 1 86 ? -7.178 -45.881 2.248 1.00 81.19 86 LEU A C 1
ATOM 634 O O . LEU A 1 86 ? -6.059 -46.400 2.215 1.00 81.19 86 LEU A O 1
ATOM 638 N N . PHE A 1 87 ? -7.363 -44.582 1.995 1.00 80.56 87 PHE A N 1
ATOM 639 C CA . PHE A 1 87 ? -6.280 -43.693 1.568 1.00 80.56 87 PHE A CA 1
ATOM 640 C C . PHE A 1 87 ? -5.302 -43.337 2.692 1.00 80.56 87 PHE A C 1
ATOM 642 O O . PHE A 1 87 ? -4.146 -43.008 2.414 1.00 80.56 87 PHE A O 1
ATOM 649 N N . SER A 1 88 ? -5.727 -43.354 3.959 1.00 75.50 88 SER A N 1
ATOM 650 C CA . SER A 1 88 ? -4.800 -43.178 5.084 1.00 75.50 88 SER A CA 1
ATOM 651 C C . SER A 1 88 ? -3.904 -44.407 5.248 1.00 75.50 88 SER A C 1
ATOM 653 O O . SER A 1 88 ? -2.692 -44.247 5.363 1.00 75.50 88 SER A O 1
ATOM 655 N N . THR A 1 89 ? -4.465 -45.616 5.150 1.00 76.50 89 THR A N 1
ATOM 656 C CA . THR A 1 89 ? -3.727 -46.886 5.248 1.00 76.50 89 THR A CA 1
ATOM 657 C C . THR A 1 89 ? -2.717 -47.035 4.110 1.00 76.50 89 THR A C 1
ATOM 659 O O . THR A 1 89 ? -1.553 -47.350 4.355 1.00 76.50 89 THR A O 1
ATOM 662 N N . ALA A 1 90 ? -3.131 -46.729 2.874 1.00 74.75 90 ALA A N 1
ATOM 663 C CA . ALA A 1 90 ? -2.259 -46.755 1.699 1.00 74.75 90 ALA A CA 1
ATOM 664 C C . ALA A 1 90 ? -1.067 -45.787 1.841 1.00 74.75 90 ALA A C 1
ATOM 666 O O . ALA A 1 90 ? 0.085 -46.170 1.628 1.00 74.75 90 ALA A O 1
ATOM 667 N N . ARG A 1 91 ? -1.323 -44.545 2.283 1.00 71.81 91 ARG A N 1
ATOM 668 C CA . ARG A 1 91 ? -0.274 -43.535 2.517 1.00 71.81 91 ARG A CA 1
ATOM 669 C C . ARG A 1 91 ? 0.650 -43.899 3.671 1.00 71.81 91 ARG A C 1
ATOM 671 O O . ARG A 1 91 ? 1.857 -43.716 3.554 1.00 71.81 91 ARG A O 1
ATOM 678 N N . HIS A 1 92 ? 0.097 -44.415 4.765 1.00 69.19 92 HIS A N 1
ATOM 679 C CA . HIS A 1 92 ? 0.869 -44.806 5.939 1.00 69.19 92 HIS A CA 1
ATOM 680 C C . HIS A 1 92 ? 1.827 -45.957 5.614 1.00 69.19 92 HIS A C 1
ATOM 682 O O . HIS A 1 92 ? 2.981 -45.925 6.025 1.00 69.19 92 HIS A O 1
ATOM 688 N N . HIS A 1 93 ? 1.388 -46.940 4.823 1.00 60.16 93 HIS A N 1
ATOM 689 C CA . HIS A 1 93 ? 2.241 -48.063 4.437 1.00 60.16 93 HIS A CA 1
ATOM 690 C C . HIS A 1 93 ? 3.299 -47.681 3.390 1.00 60.16 93 HIS A C 1
ATOM 692 O O . HIS A 1 93 ? 4.441 -48.123 3.492 1.00 60.16 93 HIS A O 1
ATOM 698 N N . ALA A 1 94 ? 2.963 -46.806 2.433 1.00 57.22 94 ALA A N 1
ATOM 699 C CA . ALA A 1 94 ? 3.942 -46.242 1.499 1.00 57.22 94 ALA A CA 1
ATOM 700 C C . ALA A 1 94 ? 5.055 -45.461 2.229 1.00 57.22 94 ALA A C 1
ATOM 702 O O . ALA A 1 94 ? 6.207 -45.483 1.806 1.00 57.22 94 ALA A O 1
ATOM 703 N N . TRP A 1 95 ? 4.727 -44.832 3.364 1.00 48.97 95 TRP A N 1
ATOM 704 C CA . TRP A 1 95 ? 5.691 -44.156 4.240 1.00 48.97 95 TRP A CA 1
ATOM 705 C C . TRP A 1 95 ? 6.551 -45.102 5.092 1.00 48.97 95 TRP A C 1
ATOM 707 O O . TRP A 1 95 ? 7.598 -44.689 5.583 1.00 48.97 95 TRP A O 1
ATOM 717 N N . GLN A 1 96 ? 6.121 -46.350 5.303 1.00 44.25 96 GLN A N 1
ATOM 718 C CA . GLN A 1 96 ? 6.732 -47.275 6.265 1.00 44.25 96 GLN A CA 1
ATOM 719 C C . GLN A 1 96 ? 7.658 -48.330 5.650 1.00 44.25 96 GLN A C 1
ATOM 721 O O . GLN A 1 96 ? 8.167 -49.179 6.387 1.00 44.25 96 GLN A O 1
ATOM 726 N N . ARG A 1 97 ? 7.923 -48.308 4.334 1.00 40.97 97 ARG A N 1
ATOM 727 C CA . ARG A 1 97 ? 8.881 -49.269 3.773 1.00 40.97 97 ARG A CA 1
ATOM 728 C C . ARG A 1 97 ? 10.312 -49.005 4.286 1.00 40.97 97 ARG A C 1
ATOM 730 O O . ARG A 1 97 ? 10.753 -47.856 4.319 1.00 40.97 97 ARG A O 1
ATOM 737 N N . PRO A 1 98 ? 11.046 -50.072 4.653 1.00 37.12 98 PRO A N 1
ATOM 738 C CA . PRO A 1 98 ? 12.367 -49.994 5.251 1.00 37.12 98 PRO A CA 1
ATOM 739 C C . PRO A 1 98 ? 13.428 -49.837 4.157 1.00 37.12 98 PRO A C 1
ATOM 741 O O . PRO A 1 98 ? 13.813 -50.795 3.488 1.00 37.12 98 PRO A O 1
ATOM 744 N N . GLY A 1 99 ? 13.905 -48.609 3.968 1.00 31.50 99 GLY A N 1
ATOM 745 C CA . GLY A 1 99 ? 15.155 -48.344 3.264 1.00 31.50 99 GLY A CA 1
ATOM 746 C C . GLY A 1 99 ? 16.343 -48.579 4.199 1.00 31.50 99 GLY A C 1
ATOM 747 O O . GLY A 1 99 ? 16.639 -47.727 5.025 1.00 31.50 99 GLY A O 1
ATOM 748 N N . ASN A 1 100 ? 17.000 -49.735 4.059 1.00 31.59 100 ASN A N 1
ATOM 749 C CA . ASN A 1 100 ? 18.321 -50.101 4.596 1.00 31.59 100 ASN A CA 1
ATOM 750 C C . ASN A 1 100 ? 18.638 -49.701 6.060 1.00 31.59 100 ASN A C 1
ATOM 752 O O . ASN A 1 100 ? 19.313 -48.705 6.335 1.00 31.59 100 ASN A O 1
ATOM 756 N N . ASP A 1 101 ? 18.324 -50.605 6.993 1.00 34.16 101 ASP A N 1
ATOM 757 C CA . ASP A 1 101 ? 18.836 -50.612 8.378 1.00 34.16 101 ASP A CA 1
ATOM 758 C C . ASP A 1 101 ? 20.377 -50.690 8.482 1.00 34.16 101 ASP A C 1
ATOM 760 O O . ASP A 1 101 ? 20.951 -50.438 9.541 1.00 34.16 101 ASP A O 1
ATOM 764 N N . SER A 1 102 ? 21.088 -50.968 7.385 1.00 33.84 102 SER A N 1
ATOM 765 C CA . SER A 1 102 ? 22.553 -50.894 7.328 1.00 33.84 102 SER A CA 1
ATOM 766 C C . SER A 1 102 ? 23.089 -49.467 7.153 1.00 33.84 102 SER A C 1
ATOM 768 O O . SER A 1 102 ? 24.238 -49.202 7.500 1.00 33.84 102 SER A O 1
ATOM 770 N N . THR A 1 103 ? 22.279 -48.530 6.644 1.00 35.06 103 THR A N 1
ATOM 771 C CA . THR A 1 103 ? 22.659 -47.111 6.503 1.00 35.06 103 THR A CA 1
ATOM 772 C C . THR A 1 103 ? 22.325 -46.285 7.740 1.00 35.06 103 THR A C 1
ATOM 774 O O . THR A 1 103 ? 23.075 -45.367 8.044 1.00 35.06 103 THR A O 1
ATOM 777 N N . ALA A 1 104 ? 21.304 -46.646 8.525 1.00 33.03 104 ALA A N 1
ATOM 778 C CA . ALA A 1 104 ? 20.993 -45.955 9.783 1.00 33.03 104 ALA A CA 1
ATOM 779 C C . ALA A 1 104 ? 22.070 -46.180 10.863 1.00 33.03 104 ALA A C 1
ATOM 781 O O . ALA A 1 104 ? 22.415 -45.253 11.591 1.00 33.03 104 ALA A O 1
ATOM 782 N N . GLN A 1 105 ? 22.680 -47.372 10.913 1.00 33.88 105 GLN A N 1
ATOM 783 C CA . GLN A 1 105 ? 23.849 -47.614 11.770 1.00 33.88 105 GLN A CA 1
ATOM 784 C C . GLN A 1 105 ? 25.115 -46.903 11.258 1.00 33.88 105 GLN A C 1
ATOM 786 O O . GLN A 1 105 ? 25.987 -46.561 12.054 1.00 33.88 105 GLN A O 1
ATOM 791 N N . ALA A 1 106 ? 25.208 -46.637 9.949 1.00 35.78 106 ALA A N 1
ATOM 792 C CA . ALA A 1 106 ? 26.333 -45.923 9.345 1.00 35.78 106 ALA A CA 1
ATOM 793 C C . ALA A 1 106 ? 26.181 -44.385 9.382 1.00 35.78 106 ALA A C 1
ATOM 795 O O . ALA A 1 106 ? 27.191 -43.681 9.408 1.00 35.78 106 ALA A O 1
ATOM 796 N N . GLU A 1 107 ? 24.953 -43.854 9.417 1.00 37.53 107 GLU A N 1
ATOM 797 C CA . GLU A 1 107 ? 24.669 -42.416 9.543 1.00 37.53 107 GLU A CA 1
ATOM 798 C C . GLU A 1 107 ? 24.532 -41.948 11.000 1.00 37.53 107 GLU A C 1
ATOM 800 O O . GLU A 1 107 ? 25.003 -40.853 11.303 1.00 37.53 107 GLU A O 1
ATOM 805 N N . GLU A 1 108 ? 24.025 -42.766 11.941 1.00 40.56 108 GLU A N 1
ATOM 806 C CA . GLU A 1 108 ? 24.083 -42.418 13.380 1.00 40.56 108 GLU A CA 1
ATOM 807 C C . GLU A 1 108 ? 25.527 -42.314 13.900 1.00 40.56 108 GLU A C 1
ATOM 809 O O . GLU A 1 108 ? 25.774 -41.615 14.882 1.00 40.56 108 GLU A O 1
ATOM 814 N N . ALA A 1 109 ? 26.486 -42.950 13.221 1.00 41.12 109 ALA A N 1
ATOM 815 C CA . ALA A 1 109 ? 27.901 -42.911 13.575 1.00 41.12 109 ALA A CA 1
ATOM 816 C C . ALA A 1 109 ? 28.663 -41.695 13.012 1.00 41.12 109 ALA A C 1
ATOM 818 O O . ALA A 1 109 ? 29.779 -41.433 13.460 1.00 41.12 109 ALA A O 1
ATOM 819 N N . LYS A 1 110 ? 28.114 -40.952 12.037 1.00 47.72 110 LYS A N 1
ATOM 820 C CA . LYS A 1 110 ? 28.897 -39.932 11.312 1.00 47.72 110 LYS A CA 1
ATOM 821 C C . LYS A 1 110 ? 29.028 -38.583 12.027 1.00 47.72 110 LYS A C 1
ATOM 823 O O . LYS A 1 110 ? 30.029 -37.915 11.802 1.00 47.72 110 LYS A O 1
ATOM 828 N N . ASP A 1 111 ? 28.095 -38.223 12.914 1.00 60.28 111 ASP A N 1
ATOM 829 C CA . ASP A 1 111 ? 28.090 -36.934 13.641 1.00 60.28 111 ASP A CA 1
ATOM 830 C C . ASP A 1 111 ? 27.744 -37.066 15.143 1.00 60.28 111 ASP A C 1
ATOM 832 O O . ASP A 1 111 ? 27.260 -36.131 15.793 1.00 60.28 111 ASP A O 1
ATOM 836 N N . SER A 1 112 ? 27.986 -38.241 15.734 1.00 70.88 112 SER A N 1
ATOM 837 C CA . SER A 1 112 ? 27.881 -38.420 17.185 1.00 70.88 112 SER A CA 1
ATOM 838 C C . SER A 1 112 ? 29.220 -38.176 17.879 1.00 70.88 112 SER A C 1
ATOM 840 O O . SER A 1 112 ? 30.243 -38.701 17.445 1.00 70.88 112 SER A O 1
ATOM 842 N N . PHE A 1 113 ? 29.221 -37.427 18.979 1.00 81.88 113 PHE A N 1
ATOM 843 C CA . PHE A 1 113 ? 30.397 -37.231 19.822 1.00 81.88 113 PHE A CA 1
ATOM 844 C C . PHE A 1 113 ? 30.090 -37.632 21.266 1.00 81.88 113 PHE A C 1
ATOM 846 O O . PHE A 1 113 ? 29.033 -37.311 21.817 1.00 81.88 113 PHE A O 1
ATOM 853 N N . THR A 1 114 ? 31.027 -38.348 21.885 1.00 85.25 114 THR A N 1
ATOM 854 C CA . THR A 1 114 ? 30.920 -38.801 23.274 1.00 85.25 114 THR A CA 1
ATOM 855 C C . THR A 1 114 ? 31.784 -37.929 24.169 1.00 85.25 114 THR A C 1
ATOM 857 O O . THR A 1 114 ? 32.959 -37.700 23.893 1.00 85.25 114 THR A O 1
ATOM 860 N N . LEU A 1 115 ? 31.196 -37.452 25.260 1.00 86.50 115 LEU A N 1
ATOM 861 C CA . LEU A 1 115 ? 31.860 -36.651 26.276 1.00 86.50 115 LEU A CA 1
ATOM 862 C C . LEU A 1 115 ? 31.887 -37.421 27.590 1.00 86.50 115 LEU A C 1
ATOM 864 O O . LEU A 1 115 ? 30.874 -37.985 28.005 1.00 86.50 115 LEU A O 1
ATOM 868 N N . GLU A 1 116 ? 33.034 -37.414 28.261 1.00 86.25 116 GLU A N 1
ATOM 869 C CA . GLU A 1 116 ? 33.186 -38.014 29.583 1.00 86.25 116 GLU A CA 1
ATOM 870 C C . GLU A 1 116 ? 33.133 -36.932 30.664 1.00 86.25 116 GLU A C 1
ATOM 872 O O . GLU A 1 116 ? 33.842 -35.925 30.616 1.00 86.25 116 GLU A O 1
ATOM 877 N N . VAL A 1 117 ? 32.257 -37.127 31.644 1.00 84.62 117 VAL A N 1
ATOM 878 C CA . VAL A 1 117 ? 32.120 -36.253 32.804 1.00 84.62 117 VAL A CA 1
ATOM 879 C C . VAL A 1 117 ? 32.963 -36.827 33.938 1.00 84.62 117 VAL A C 1
ATOM 881 O O . VAL A 1 117 ? 32.590 -37.844 34.519 1.00 84.62 117 VAL A O 1
ATOM 884 N N . SER A 1 118 ? 34.082 -36.182 34.267 1.00 81.44 118 SER A N 1
ATOM 885 C CA . SER A 1 118 ? 35.014 -36.621 35.318 1.00 81.44 118 SER A CA 1
ATOM 886 C C . SER A 1 118 ? 34.480 -36.410 36.747 1.00 81.44 118 SER A C 1
ATOM 888 O O . SER A 1 118 ? 33.526 -35.660 36.976 1.00 81.44 118 SER A O 1
ATOM 890 N N . HIS A 1 119 ? 35.128 -37.047 37.730 1.00 72.19 119 HIS A N 1
ATOM 891 C CA . HIS A 1 119 ? 34.862 -36.818 39.155 1.00 72.19 119 HIS A CA 1
ATOM 892 C C . HIS A 1 119 ? 35.058 -35.332 39.528 1.00 72.19 119 HIS A C 1
ATOM 894 O O . HIS A 1 119 ? 36.066 -34.730 39.164 1.00 72.19 119 HIS A O 1
ATOM 900 N N . GLY A 1 120 ? 34.080 -34.738 40.226 1.00 68.12 120 GLY A N 1
ATOM 901 C CA . GLY A 1 120 ? 34.075 -33.321 40.633 1.00 68.12 120 GLY A CA 1
ATOM 902 C C . GLY A 1 120 ? 33.235 -32.372 39.759 1.00 68.12 120 GLY A C 1
ATOM 903 O O . GLY A 1 120 ? 33.205 -31.172 40.023 1.00 68.12 120 GLY A O 1
ATOM 904 N N . GLN A 1 121 ? 32.551 -32.872 38.721 1.00 68.31 121 GLN A N 1
ATOM 905 C CA . GLN A 1 121 ? 31.648 -32.086 37.862 1.00 68.31 121 GLN A CA 1
ATOM 906 C C . GLN A 1 121 ? 30.174 -32.459 38.109 1.00 68.31 121 GLN A C 1
ATOM 908 O O . GLN A 1 121 ? 29.576 -33.212 37.337 1.00 68.31 121 GLN A O 1
ATOM 913 N N . ASP A 1 122 ? 29.560 -31.921 39.164 1.00 69.06 122 ASP A N 1
ATOM 914 C CA . ASP A 1 122 ? 28.158 -32.223 39.522 1.00 69.06 122 ASP A CA 1
ATOM 915 C C . ASP A 1 122 ? 27.146 -31.370 38.734 1.00 69.06 122 ASP A C 1
ATOM 917 O O . ASP A 1 122 ? 25.977 -31.730 38.574 1.00 69.06 122 ASP A O 1
ATOM 921 N N . HIS A 1 123 ? 27.604 -30.252 38.163 1.00 77.50 123 HIS A N 1
ATOM 922 C CA . HIS A 1 123 ? 26.777 -29.304 37.419 1.00 77.50 123 HIS A CA 1
ATOM 923 C C . HIS A 1 123 ? 27.140 -29.273 35.930 1.00 77.50 123 HIS A C 1
ATOM 925 O O . HIS A 1 123 ? 27.993 -28.504 35.489 1.00 77.50 123 HIS A O 1
ATOM 931 N N . LEU A 1 124 ? 26.435 -30.083 35.135 1.00 83.25 124 LEU A N 1
ATOM 932 C CA . LEU A 1 124 ? 26.659 -30.196 33.687 1.00 83.25 124 LEU A CA 1
ATOM 933 C C . LEU A 1 124 ? 26.279 -28.911 32.929 1.00 83.25 124 LEU A C 1
ATOM 935 O O . LEU A 1 124 ? 26.974 -28.512 32.001 1.00 83.25 124 LEU A O 1
ATOM 939 N N . GLY A 1 125 ? 25.209 -28.231 33.358 1.00 82.44 125 GLY A N 1
ATOM 940 C CA . GLY A 1 125 ? 24.804 -26.913 32.852 1.00 82.44 125 GLY A CA 1
ATOM 941 C C . GLY A 1 125 ? 24.101 -26.886 31.490 1.00 82.44 125 GLY A C 1
ATOM 942 O O . GLY A 1 125 ? 24.129 -25.853 30.824 1.00 82.44 125 GLY A O 1
ATOM 943 N N . PHE A 1 126 ? 23.426 -27.971 31.109 1.00 87.38 126 PHE A N 1
ATOM 944 C CA . PHE A 1 126 ? 22.448 -28.003 30.015 1.00 87.38 126 PHE A CA 1
ATOM 945 C C . PHE A 1 126 ? 21.050 -28.380 30.536 1.00 87.38 126 PHE A C 1
ATOM 947 O O . PHE A 1 126 ? 20.930 -29.012 31.587 1.00 87.38 126 PHE A O 1
ATOM 954 N N . THR A 1 127 ? 19.998 -28.008 29.806 1.00 85.38 127 THR A N 1
ATOM 955 C CA . THR A 1 127 ? 18.615 -28.461 30.036 1.00 85.38 127 THR A CA 1
ATOM 956 C C . THR A 1 127 ? 18.101 -29.216 28.814 1.00 85.38 127 THR A C 1
ATOM 958 O O . THR A 1 127 ? 18.493 -28.927 27.683 1.00 85.38 127 THR A O 1
ATOM 961 N N . LEU A 1 128 ? 17.241 -30.209 29.041 1.00 85.62 128 LEU A N 1
ATOM 962 C CA . LEU A 1 128 ? 16.602 -30.988 27.981 1.00 85.62 128 LEU A CA 1
ATOM 963 C C . LEU A 1 128 ? 15.174 -30.491 27.745 1.00 85.62 128 LEU A C 1
ATOM 965 O O . LEU A 1 128 ? 14.518 -30.003 28.663 1.00 85.62 128 LEU A O 1
ATOM 969 N N . ASP A 1 129 ? 14.682 -30.668 26.523 1.00 82.38 129 ASP A N 1
ATOM 970 C CA . ASP A 1 129 ? 13.323 -30.337 26.066 1.00 82.38 129 ASP A CA 1
ATOM 971 C C . ASP A 1 129 ? 12.221 -31.269 26.629 1.00 82.38 129 ASP A C 1
ATOM 973 O O . ASP A 1 129 ? 11.081 -31.285 26.152 1.00 82.38 129 ASP A O 1
ATOM 977 N N . GLY A 1 130 ? 12.572 -32.101 27.607 1.00 81.06 130 GLY A N 1
ATOM 978 C CA . GLY A 1 130 ? 11.722 -33.096 28.239 1.00 81.06 130 GLY A CA 1
ATOM 979 C C . GLY A 1 130 ? 12.535 -34.067 29.092 1.00 81.06 130 GLY A C 1
ATOM 980 O O . GLY A 1 130 ? 13.744 -33.908 29.271 1.00 81.06 130 GLY A O 1
ATOM 981 N N . LEU A 1 131 ? 11.863 -35.087 29.622 1.00 79.25 131 LEU A N 1
ATOM 982 C CA . LEU A 1 131 ? 12.486 -36.191 30.352 1.00 79.25 131 LEU A CA 1
ATOM 983 C C . LEU A 1 131 ? 12.045 -37.535 29.756 1.00 79.25 131 LEU A C 1
ATOM 985 O O . LEU A 1 131 ? 10.962 -37.607 29.171 1.00 79.25 131 LEU A O 1
ATOM 989 N N . PRO A 1 132 ? 12.864 -38.593 29.885 1.00 79.19 132 PRO A N 1
ATOM 990 C CA . PRO A 1 132 ? 12.473 -39.955 29.529 1.00 79.19 132 PRO A CA 1
ATOM 991 C C . PRO A 1 132 ? 11.142 -40.376 30.189 1.00 79.19 132 PRO A C 1
ATOM 993 O O . PRO A 1 132 ? 10.934 -40.029 31.360 1.00 79.19 132 PRO A O 1
ATOM 996 N N . PRO A 1 133 ? 10.253 -41.127 29.508 1.00 61.44 133 PRO A N 1
ATOM 997 C CA . PRO A 1 133 ? 10.446 -41.827 28.232 1.00 61.44 133 PRO A CA 1
ATOM 998 C C . PRO A 1 133 ? 9.958 -41.004 27.022 1.00 61.44 133 PRO A C 1
ATOM 1000 O O . PRO A 1 133 ? 8.934 -41.290 26.405 1.00 61.44 133 PRO A O 1
ATOM 1003 N N . LYS A 1 134 ? 10.690 -39.945 26.666 1.00 69.25 134 LYS A N 1
ATOM 1004 C CA . LYS A 1 134 ? 10.492 -39.194 25.423 1.00 69.25 134 LYS A CA 1
ATOM 1005 C C . LYS A 1 134 ? 11.343 -39.826 24.307 1.00 69.25 134 LYS A C 1
ATOM 1007 O O . LYS A 1 134 ? 12.522 -40.086 24.552 1.00 69.25 134 LYS A O 1
ATOM 1012 N N . PRO A 1 135 ? 10.811 -40.038 23.084 1.00 67.06 135 PRO A N 1
ATOM 1013 C CA . PRO A 1 135 ? 11.529 -40.735 22.007 1.00 67.06 135 PRO A CA 1
ATOM 1014 C C . PRO A 1 135 ? 12.848 -40.071 21.594 1.00 67.06 135 PRO A C 1
ATOM 1016 O O . PRO A 1 135 ? 13.782 -40.757 21.181 1.00 67.06 135 PRO A O 1
ATOM 1019 N N . GLN A 1 136 ? 12.910 -38.741 21.692 1.00 75.88 136 GLN A N 1
ATOM 1020 C CA . GLN A 1 136 ? 14.080 -37.925 21.389 1.00 75.88 136 GLN A CA 1
ATOM 1021 C C . GLN A 1 136 ? 14.198 -36.820 22.440 1.00 75.88 136 GLN A C 1
ATOM 1023 O O . GLN A 1 136 ? 13.221 -36.124 22.723 1.00 75.88 136 GLN A O 1
ATOM 1028 N N . LEU A 1 137 ? 15.390 -36.681 23.016 1.00 80.00 137 LEU A N 1
ATOM 1029 C CA . LEU A 1 137 ? 15.710 -35.671 24.020 1.00 80.00 137 LEU A CA 1
ATOM 1030 C C . LEU A 1 137 ? 16.708 -34.692 23.413 1.00 80.00 137 LEU A C 1
ATOM 1032 O O . LEU A 1 137 ? 17.845 -35.069 23.124 1.00 80.00 137 LEU A O 1
ATOM 1036 N N . HIS A 1 138 ? 16.280 -33.450 23.213 1.00 85.12 138 HIS A N 1
ATOM 1037 C CA . HIS A 1 138 ? 17.119 -32.397 22.642 1.00 85.12 138 HIS A CA 1
ATOM 1038 C C . HIS A 1 138 ? 17.580 -31.430 23.720 1.00 85.12 138 HIS A C 1
ATOM 1040 O O . HIS A 1 138 ? 16.855 -31.143 24.676 1.00 85.12 138 HIS A O 1
ATOM 1046 N N . ILE A 1 139 ? 18.778 -30.883 23.541 1.00 86.81 139 ILE A N 1
ATOM 1047 C CA . ILE A 1 139 ? 19.298 -29.819 24.390 1.00 86.81 139 ILE A CA 1
ATOM 1048 C C . ILE A 1 139 ? 18.505 -28.542 24.111 1.00 86.81 139 ILE A C 1
ATOM 1050 O O . ILE A 1 139 ? 18.609 -27.943 23.039 1.00 86.81 139 ILE A O 1
ATOM 1054 N N . PHE A 1 140 ? 17.704 -28.131 25.089 1.00 82.50 140 PHE A N 1
ATOM 1055 C CA . PHE A 1 140 ? 16.853 -26.948 25.016 1.00 82.50 140 PHE A CA 1
ATOM 1056 C C . PHE A 1 140 ? 17.645 -25.667 25.299 1.00 82.50 140 PHE A C 1
ATOM 1058 O O . PHE A 1 140 ? 17.474 -24.657 24.611 1.00 82.50 140 PHE A O 1
ATOM 1065 N N . GLU A 1 141 ? 18.548 -25.719 26.279 1.00 82.94 141 GLU A N 1
ATOM 1066 C CA . GLU A 1 141 ? 19.371 -24.585 26.691 1.00 82.94 141 GLU A CA 1
ATOM 1067 C C . GLU A 1 141 ? 20.738 -25.047 27.212 1.00 82.94 141 GLU A C 1
ATOM 1069 O O . GLU A 1 141 ? 20.860 -26.096 27.847 1.00 82.94 141 GLU A O 1
ATOM 1074 N N . VAL A 1 142 ? 21.771 -24.236 26.976 1.00 87.69 142 VAL A N 1
ATOM 1075 C CA . VAL A 1 142 ? 23.126 -24.434 27.508 1.00 87.69 142 VAL A CA 1
ATOM 1076 C C . VAL A 1 142 ? 23.528 -23.179 28.277 1.00 87.69 142 VAL A C 1
ATOM 1078 O O . VAL A 1 142 ? 23.589 -22.087 27.710 1.00 87.69 142 VAL A O 1
ATOM 1081 N N . LYS A 1 143 ? 23.811 -23.317 29.576 1.00 84.56 143 LYS A N 1
ATOM 1082 C CA . LYS A 1 143 ? 24.205 -22.193 30.435 1.00 84.56 143 LYS A CA 1
ATOM 1083 C C . LYS A 1 143 ? 25.614 -21.717 30.076 1.00 84.56 143 LYS A C 1
ATOM 1085 O O . LYS A 1 143 ? 26.537 -22.529 29.965 1.00 84.56 143 LYS A O 1
ATOM 1090 N N . ARG A 1 144 ? 25.804 -20.399 29.949 1.00 73.06 144 ARG A N 1
ATOM 1091 C CA . ARG A 1 144 ? 27.126 -19.785 29.710 1.00 73.06 144 ARG A CA 1
ATOM 1092 C C . ARG A 1 144 ? 28.101 -20.153 30.840 1.00 73.06 144 ARG A C 1
ATOM 1094 O O . ARG A 1 144 ? 27.702 -20.226 31.998 1.00 73.06 144 ARG A O 1
ATOM 1101 N N . ASN A 1 145 ? 29.368 -20.400 30.497 1.00 76.44 145 ASN A N 1
ATOM 1102 C CA . ASN A 1 145 ? 30.449 -20.811 31.412 1.00 76.44 145 ASN A CA 1
ATOM 1103 C C . ASN A 1 145 ? 30.247 -22.157 32.151 1.00 76.44 145 ASN A C 1
ATOM 1105 O O . ASN A 1 145 ? 30.954 -22.441 33.121 1.00 76.44 145 ASN A O 1
ATOM 1109 N N . SER A 1 146 ? 29.331 -23.013 31.693 1.00 84.56 146 SER A N 1
ATOM 1110 C CA . SER A 1 146 ? 29.141 -24.366 32.238 1.00 84.56 146 SER A CA 1
ATOM 1111 C C . SER A 1 146 ? 30.058 -25.417 31.598 1.00 84.56 146 SER A C 1
ATOM 1113 O O . SER A 1 146 ? 30.709 -25.149 30.586 1.00 84.56 146 SER A O 1
ATOM 1115 N N . TRP A 1 147 ? 30.096 -26.628 32.174 1.00 87.81 147 TRP A N 1
ATOM 1116 C CA . TRP A 1 147 ? 30.765 -27.780 31.556 1.00 87.81 147 TRP A CA 1
ATOM 1117 C C . TRP A 1 147 ? 30.237 -28.026 30.138 1.00 87.81 147 TRP A C 1
ATOM 1119 O O . TRP A 1 147 ? 31.030 -28.090 29.210 1.00 87.81 147 TRP A O 1
ATOM 1129 N N . ALA A 1 148 ? 28.916 -28.019 29.939 1.00 85.69 148 ALA A N 1
ATOM 1130 C CA . ALA A 1 148 ? 28.289 -28.212 28.632 1.00 85.69 148 ALA A CA 1
ATOM 1131 C C . ALA A 1 148 ? 28.753 -27.206 27.570 1.00 85.69 148 ALA A C 1
ATOM 1133 O O . ALA A 1 148 ? 29.033 -27.592 26.436 1.00 85.69 148 ALA A O 1
ATOM 1134 N N . ALA A 1 149 ? 28.883 -25.928 27.948 1.00 81.94 149 ALA A N 1
ATOM 1135 C CA . ALA A 1 149 ? 29.380 -24.885 27.053 1.00 81.94 149 ALA A CA 1
ATOM 1136 C C . ALA A 1 149 ? 30.862 -25.089 26.694 1.00 81.94 149 ALA A C 1
ATOM 1138 O O . ALA A 1 149 ? 31.239 -24.919 25.537 1.00 81.94 149 ALA A O 1
ATOM 1139 N N . ARG A 1 150 ? 31.699 -25.486 27.667 1.00 81.62 150 ARG A N 1
ATOM 1140 C CA . ARG A 1 150 ? 33.128 -25.781 27.442 1.00 81.62 150 ARG A CA 1
ATOM 1141 C C . ARG A 1 150 ? 33.349 -27.060 26.636 1.00 81.62 150 ARG A C 1
ATOM 1143 O O . ARG A 1 150 ? 34.308 -27.133 25.879 1.00 81.62 150 ARG A O 1
ATOM 1150 N N . SER A 1 151 ? 32.450 -28.029 26.768 1.00 82.19 151 SER A N 1
ATOM 1151 C CA . SER A 1 151 ? 32.490 -29.300 26.043 1.00 82.19 151 SER A CA 1
ATOM 1152 C C . SER A 1 151 ? 31.861 -29.226 24.645 1.00 82.19 151 SER A C 1
ATOM 1154 O O . SER A 1 151 ? 31.769 -30.242 23.963 1.00 82.19 151 SER A O 1
ATOM 1156 N N . GLY A 1 152 ? 31.432 -28.038 24.197 1.00 80.94 152 GLY A N 1
ATOM 1157 C CA . GLY A 1 152 ? 30.972 -27.809 22.825 1.00 80.94 152 GLY A CA 1
ATOM 1158 C C . GLY A 1 152 ? 29.555 -28.304 22.517 1.00 80.94 152 GLY A C 1
ATOM 1159 O O . GLY A 1 152 ? 29.223 -28.469 21.339 1.00 80.94 152 GLY A O 1
ATOM 1160 N N . ILE A 1 153 ? 28.725 -28.527 23.543 1.00 86.38 153 ILE A N 1
ATOM 1161 C CA . ILE A 1 153 ? 27.303 -28.870 23.394 1.00 86.38 153 ILE A CA 1
ATOM 1162 C C . ILE A 1 153 ? 26.533 -27.615 22.964 1.00 86.38 153 ILE A C 1
ATOM 1164 O O . ILE A 1 153 ? 26.691 -26.544 23.557 1.00 86.38 153 ILE A O 1
ATOM 1168 N N . LYS A 1 154 ? 25.679 -27.740 21.946 1.00 83.50 154 LYS A N 1
ATOM 1169 C CA . LYS A 1 154 ? 24.850 -26.650 21.414 1.00 83.50 154 LYS A CA 1
ATOM 1170 C C . LYS A 1 154 ? 23.363 -26.918 21.643 1.00 83.50 154 LYS A C 1
ATOM 1172 O O . LYS A 1 154 ? 22.925 -28.059 21.773 1.00 83.50 154 LYS A O 1
ATOM 1177 N N . LYS A 1 155 ? 22.568 -25.844 21.653 1.00 81.62 155 LYS A N 1
ATOM 1178 C CA . LYS A 1 155 ? 21.103 -25.944 21.597 1.00 81.62 155 LYS A CA 1
ATOM 1179 C C . LYS A 1 155 ? 20.702 -26.695 20.322 1.00 81.62 155 LYS A C 1
ATOM 1181 O O . LYS A 1 155 ? 21.155 -26.326 19.243 1.00 81.62 155 LYS A O 1
ATOM 1186 N N . GLY A 1 156 ? 19.867 -27.721 20.462 1.00 75.56 156 GLY A N 1
ATOM 1187 C CA . GLY A 1 156 ? 19.439 -28.601 19.370 1.00 75.56 156 GLY A CA 1
ATOM 1188 C C . GLY A 1 156 ? 20.222 -29.913 19.235 1.00 75.56 156 GLY A C 1
ATOM 1189 O O . GLY A 1 156 ? 19.739 -30.805 18.543 1.00 75.56 156 GLY A O 1
ATOM 1190 N N . ASP A 1 157 ? 21.366 -30.088 19.915 1.00 83.94 157 ASP A N 1
ATOM 1191 C CA . ASP A 1 157 ? 22.058 -31.388 19.947 1.00 83.94 157 ASP A CA 1
ATOM 1192 C C . ASP A 1 157 ? 21.150 -32.446 20.625 1.00 83.94 157 ASP A C 1
ATOM 1194 O O . ASP A 1 157 ? 20.448 -32.150 21.599 1.00 83.94 157 ASP A O 1
ATOM 1198 N N . ARG A 1 158 ? 21.138 -33.686 20.116 1.00 85.69 158 ARG A N 1
ATOM 1199 C CA . ARG A 1 158 ? 20.289 -34.782 20.621 1.00 85.69 158 ARG A CA 1
ATOM 1200 C C . ARG A 1 158 ? 21.074 -35.664 21.589 1.00 85.69 158 ARG A C 1
ATOM 1202 O O . ARG A 1 158 ? 22.121 -36.188 21.222 1.00 85.69 158 ARG A O 1
ATOM 1209 N N . LEU A 1 159 ? 20.563 -35.893 22.798 1.00 86.50 159 LEU A N 1
ATOM 1210 C CA . LEU A 1 159 ? 21.164 -36.833 23.750 1.00 86.50 159 LEU A CA 1
ATOM 1211 C C . LEU A 1 159 ? 20.735 -38.267 23.403 1.00 86.50 159 LEU A C 1
ATOM 1213 O O . LEU A 1 159 ? 19.575 -38.635 23.590 1.00 86.50 159 LEU A O 1
ATOM 1217 N N . ALA A 1 160 ? 21.670 -39.064 22.882 1.00 82.44 160 ALA A N 1
ATOM 1218 C CA . ALA A 1 160 ? 21.402 -40.412 22.382 1.00 82.44 160 ALA A CA 1
ATOM 1219 C C . ALA A 1 160 ? 21.654 -41.489 23.447 1.00 82.44 160 ALA A C 1
ATOM 1221 O O . ALA A 1 160 ? 20.777 -42.322 23.695 1.00 82.44 160 ALA A O 1
ATOM 1222 N N . LEU A 1 161 ? 22.820 -41.452 24.105 1.00 84.62 161 LEU A N 1
ATOM 1223 C CA . LEU A 1 161 ? 23.220 -42.432 25.122 1.00 84.62 161 LEU A CA 1
ATOM 1224 C C . LEU A 1 161 ? 23.650 -41.746 26.420 1.00 84.62 161 LEU A C 1
ATOM 1226 O O . LEU A 1 161 ? 24.302 -40.699 26.403 1.00 84.62 161 LEU A O 1
ATOM 1230 N N . VAL A 1 162 ? 23.313 -42.384 27.537 1.00 85.62 162 VAL A N 1
ATOM 1231 C CA . VAL A 1 162 ? 23.800 -42.050 28.876 1.00 85.62 162 VAL A CA 1
ATOM 1232 C C . VAL A 1 162 ? 24.413 -43.330 29.447 1.00 85.62 162 VAL A C 1
ATOM 1234 O O . VAL A 1 162 ? 23.705 -44.306 29.694 1.00 85.62 162 VAL A O 1
ATOM 1237 N N . GLY A 1 163 ? 25.738 -43.358 29.589 1.00 84.00 163 GLY A N 1
ATOM 1238 C CA . GLY A 1 163 ? 26.500 -44.602 29.714 1.00 84.00 163 GLY A CA 1
ATOM 1239 C C . GLY A 1 163 ? 26.366 -45.444 28.441 1.00 84.00 163 GLY A C 1
ATOM 1240 O O . GLY A 1 163 ? 26.497 -44.918 27.338 1.00 84.00 163 GLY A O 1
ATOM 1241 N N . ASP A 1 164 ? 26.027 -46.722 28.605 1.00 78.25 164 ASP A N 1
ATOM 1242 C CA . ASP A 1 164 ? 25.829 -47.672 27.498 1.00 78.25 164 ASP A CA 1
ATOM 1243 C C . ASP A 1 164 ? 24.345 -47.879 27.138 1.00 78.25 164 ASP A C 1
ATOM 1245 O O . ASP A 1 164 ? 23.996 -48.728 26.318 1.00 78.25 164 ASP A O 1
ATOM 1249 N N . ARG A 1 165 ? 23.440 -47.107 27.756 1.00 80.25 165 ARG A N 1
ATOM 1250 C CA . ARG A 1 165 ? 21.986 -47.210 27.561 1.00 80.25 165 ARG A CA 1
ATOM 1251 C C . ARG A 1 165 ? 21.443 -45.995 26.815 1.00 80.25 165 ARG A C 1
ATOM 1253 O O . ARG A 1 165 ? 21.917 -44.871 26.992 1.00 80.25 165 ARG A O 1
ATOM 1260 N N . ARG A 1 166 ? 20.405 -46.201 25.999 1.00 79.69 166 ARG A N 1
ATOM 1261 C CA . ARG A 1 166 ? 19.736 -45.109 25.277 1.00 79.69 166 ARG A CA 1
ATOM 1262 C C . ARG A 1 166 ? 18.971 -44.221 26.241 1.00 79.69 166 ARG A C 1
ATOM 1264 O O . ARG A 1 166 ? 18.253 -44.710 27.105 1.00 79.69 166 ARG A O 1
ATOM 1271 N N . ALA A 1 167 ? 19.069 -42.909 26.041 1.00 79.75 167 ALA A N 1
ATOM 1272 C CA . ALA A 1 167 ? 18.456 -41.923 26.927 1.00 79.75 167 ALA A CA 1
ATOM 1273 C C . ALA A 1 167 ? 16.927 -42.101 27.052 1.00 79.75 167 ALA A C 1
ATOM 1275 O O . ALA A 1 167 ? 16.371 -41.890 28.125 1.00 79.75 167 ALA A O 1
ATOM 1276 N N . ARG A 1 168 ? 16.257 -42.547 25.980 1.00 76.31 168 ARG A N 1
ATOM 1277 C CA . ARG A 1 168 ? 14.808 -42.825 25.950 1.00 76.31 168 ARG A CA 1
ATOM 1278 C C . ARG A 1 168 ? 14.363 -44.028 26.793 1.00 76.31 168 ARG A C 1
ATOM 1280 O O . ARG A 1 168 ? 13.195 -44.082 27.157 1.00 76.31 168 ARG A O 1
ATOM 1287 N N . ASP A 1 169 ? 15.278 -44.946 27.109 1.00 78.06 169 ASP A N 1
ATOM 1288 C CA . ASP A 1 169 ? 14.987 -46.209 27.808 1.00 78.06 169 ASP A CA 1
ATOM 1289 C C . ASP A 1 169 ? 15.167 -46.084 29.337 1.00 78.06 169 ASP A C 1
ATOM 1291 O O . ASP A 1 169 ? 15.162 -47.082 30.060 1.00 78.06 169 ASP A O 1
ATOM 1295 N N . PHE A 1 170 ? 15.386 -44.867 29.844 1.00 79.50 170 PHE A N 1
ATOM 1296 C CA . PHE A 1 170 ? 15.466 -44.589 31.277 1.00 79.50 170 PHE A CA 1
ATOM 1297 C C . PHE A 1 170 ? 14.110 -44.177 31.847 1.00 79.50 170 PHE A C 1
ATOM 1299 O O . PHE A 1 170 ? 13.306 -43.533 31.177 1.00 79.50 170 PHE A O 1
ATOM 1306 N N . GLU A 1 171 ? 13.886 -44.449 33.130 1.00 81.69 171 GLU A N 1
ATOM 1307 C CA . GLU A 1 171 ? 12.825 -43.782 33.882 1.00 81.69 171 GLU A CA 1
ATOM 1308 C C . GLU A 1 171 ? 13.292 -42.395 34.355 1.00 81.69 171 GLU A C 1
ATOM 1310 O O . GLU A 1 171 ? 14.448 -42.203 34.739 1.00 81.69 171 GLU A O 1
ATOM 1315 N N . SER A 1 172 ? 12.385 -41.410 34.381 1.00 79.75 172 SER A N 1
ATOM 1316 C CA . SER A 1 172 ? 12.680 -40.011 34.749 1.00 79.75 172 SER A CA 1
ATOM 1317 C C . SER A 1 172 ? 13.472 -39.852 36.063 1.00 79.75 172 SER A C 1
ATOM 1319 O O . SER A 1 172 ? 14.327 -38.968 36.168 1.00 79.75 172 SER A O 1
ATOM 1321 N N . GLY A 1 173 ? 13.196 -40.686 37.076 1.00 76.25 173 GLY A N 1
ATOM 1322 C CA . GLY A 1 173 ? 13.879 -40.650 38.375 1.00 76.25 173 GLY A CA 1
ATOM 1323 C C . GLY A 1 173 ? 15.295 -41.237 38.340 1.00 76.25 173 GLY A C 1
ATOM 1324 O O . GLY A 1 173 ? 16.221 -40.640 38.893 1.00 76.25 173 GLY A O 1
ATOM 1325 N N . GLU A 1 174 ? 15.471 -42.368 37.652 1.00 82.81 174 GLU A N 1
ATOM 1326 C CA . GLU A 1 174 ? 16.765 -43.030 37.437 1.00 82.81 174 GLU A CA 1
ATOM 1327 C C . GLU A 1 174 ? 17.696 -42.137 36.607 1.00 82.81 174 GLU A C 1
ATOM 1329 O O . GLU A 1 174 ? 18.837 -41.887 36.991 1.00 82.81 174 GLU A O 1
ATOM 1334 N N . PHE A 1 175 ? 17.166 -41.555 35.530 1.00 84.62 175 PHE A N 1
ATOM 1335 C CA . PHE A 1 175 ? 17.882 -40.653 34.634 1.00 84.62 175 PHE A CA 1
ATOM 1336 C C . PHE A 1 175 ? 18.481 -39.443 35.362 1.00 84.62 175 PHE A C 1
ATOM 1338 O O . PHE A 1 175 ? 19.657 -39.114 35.190 1.00 84.62 175 PHE A O 1
ATOM 1345 N N . ARG A 1 176 ? 17.686 -38.791 36.224 1.00 81.44 176 ARG A N 1
ATOM 1346 C CA . ARG A 1 176 ? 18.143 -37.640 37.019 1.00 81.44 176 ARG A CA 1
ATOM 1347 C C . ARG A 1 176 ? 19.255 -38.031 37.991 1.00 81.44 176 ARG A C 1
ATOM 1349 O O . ARG A 1 176 ? 20.241 -37.306 38.073 1.00 81.44 176 ARG A O 1
ATOM 1356 N N . ARG A 1 177 ? 19.120 -39.175 38.677 1.00 80.38 177 ARG A N 1
ATOM 1357 C CA . ARG A 1 177 ? 20.155 -39.696 39.589 1.00 80.38 177 ARG A CA 1
ATOM 1358 C C . ARG A 1 177 ? 21.447 -40.020 38.847 1.00 80.38 177 ARG A C 1
ATOM 1360 O O . ARG A 1 177 ? 22.527 -39.706 39.338 1.00 80.38 177 ARG A O 1
ATOM 1367 N N . MET A 1 178 ? 21.351 -40.601 37.654 1.00 80.50 178 MET A N 1
ATOM 1368 C CA . MET A 1 178 ? 22.532 -40.930 36.859 1.00 80.50 178 MET A CA 1
ATOM 1369 C C . MET A 1 178 ? 23.289 -39.670 36.431 1.00 80.50 178 MET A C 1
ATOM 1371 O O . MET A 1 178 ? 24.501 -39.589 36.622 1.00 80.50 178 MET A O 1
ATOM 1375 N N . LEU A 1 179 ? 22.575 -38.642 35.960 1.00 81.00 179 LEU A N 1
ATOM 1376 C CA . LEU A 1 179 ? 23.180 -37.357 35.598 1.00 81.00 179 LEU A CA 1
ATOM 1377 C C . LEU A 1 179 ? 23.764 -36.598 36.800 1.00 81.00 179 LEU A C 1
ATOM 1379 O O . LEU A 1 179 ? 24.741 -35.869 36.617 1.00 81.00 179 LEU A O 1
ATOM 1383 N N . SER A 1 180 ? 23.230 -36.765 38.014 1.00 76.81 180 SER A N 1
ATOM 1384 C CA . SER A 1 180 ? 23.722 -36.062 39.209 1.00 76.81 180 SER A CA 1
ATOM 1385 C C . SER A 1 180 ? 24.826 -36.789 39.974 1.00 76.81 180 SER A C 1
ATOM 1387 O O . SER A 1 180 ? 25.645 -36.126 40.594 1.00 76.81 180 SER A O 1
ATOM 1389 N N . THR A 1 181 ? 24.837 -38.124 39.979 1.00 76.00 181 THR A N 1
ATOM 1390 C CA . THR A 1 181 ? 25.576 -38.898 40.996 1.00 76.00 181 THR A CA 1
ATOM 1391 C C . THR A 1 181 ? 26.621 -39.839 40.405 1.00 76.00 181 THR A C 1
ATOM 1393 O O . THR A 1 181 ? 27.642 -40.093 41.036 1.00 76.00 181 THR A O 1
ATOM 1396 N N . VAL A 1 182 ? 26.404 -40.354 39.193 1.00 77.50 182 VAL A N 1
ATOM 1397 C CA . VAL A 1 182 ? 27.337 -41.305 38.578 1.00 77.50 182 VAL A CA 1
ATOM 1398 C C . VAL A 1 182 ? 28.453 -40.533 37.894 1.00 77.50 182 VAL A C 1
ATOM 1400 O O . VAL A 1 182 ? 28.192 -39.709 37.022 1.00 77.50 182 VAL A O 1
ATOM 1403 N N . ARG A 1 183 ? 29.697 -40.784 38.292 1.00 83.00 183 ARG A N 1
ATOM 1404 C CA . ARG A 1 183 ? 30.918 -40.288 37.647 1.00 83.00 183 ARG A CA 1
ATOM 1405 C C . ARG A 1 183 ? 31.965 -41.419 37.693 1.00 83.00 183 ARG A C 1
ATOM 1407 O O . ARG A 1 183 ? 31.970 -42.137 38.690 1.00 83.00 183 ARG A O 1
ATOM 1414 N N . PRO A 1 184 ? 32.835 -41.583 36.685 1.00 80.94 184 PRO A N 1
ATOM 1415 C CA . PRO A 1 184 ? 32.786 -40.903 35.401 1.00 80.94 184 PRO A CA 1
ATOM 1416 C C . PRO A 1 184 ? 31.533 -41.299 34.611 1.00 80.94 184 PRO A C 1
ATOM 1418 O O . PRO A 1 184 ? 31.073 -42.435 34.685 1.00 80.94 184 PRO A O 1
ATOM 1421 N N . LEU A 1 185 ? 30.946 -40.346 33.888 1.00 86.44 185 LEU A N 1
ATOM 1422 C CA . LEU A 1 185 ? 29.738 -40.589 33.096 1.00 86.44 185 LEU A CA 1
ATOM 1423 C C . LEU A 1 185 ? 29.990 -40.272 31.633 1.00 86.44 185 LEU A C 1
ATOM 1425 O O . LEU A 1 185 ? 30.367 -39.151 31.305 1.00 86.44 185 LEU A O 1
ATOM 1429 N N . ARG A 1 186 ? 29.729 -41.238 30.754 1.00 85.38 186 ARG A N 1
ATOM 1430 C CA . ARG A 1 186 ? 29.786 -41.025 29.307 1.00 85.38 186 ARG A CA 1
ATOM 1431 C C . ARG A 1 186 ? 28.433 -40.569 28.789 1.00 85.38 186 ARG A C 1
ATOM 1433 O O . ARG A 1 186 ? 27.417 -41.202 29.058 1.00 85.38 186 ARG A O 1
ATOM 1440 N N . LEU A 1 187 ? 28.425 -39.464 28.059 1.00 88.94 187 LEU A N 1
ATOM 1441 C CA . LEU A 1 187 ? 27.246 -38.914 27.400 1.00 88.94 187 LEU A CA 1
ATOM 1442 C C . LEU A 1 187 ? 27.522 -38.843 25.905 1.00 88.94 187 LEU A C 1
ATOM 1444 O O . LEU A 1 187 ? 28.457 -38.161 25.489 1.00 88.94 187 LEU A O 1
ATOM 1448 N N . THR A 1 188 ? 26.711 -39.529 25.105 1.00 85.38 188 THR A N 1
ATOM 1449 C CA . THR A 1 188 ? 26.838 -39.502 23.645 1.00 85.38 188 THR A CA 1
ATOM 1450 C C . THR A 1 188 ? 25.756 -38.614 23.064 1.00 85.38 188 THR A C 1
ATOM 1452 O O . THR A 1 188 ? 24.559 -38.882 23.218 1.00 85.38 188 THR A O 1
ATOM 1455 N N . PHE A 1 189 ? 26.190 -37.558 22.386 1.00 86.81 189 PHE A N 1
ATOM 1456 C CA . PHE A 1 189 ? 25.327 -36.614 21.696 1.00 86.81 189 PHE A CA 1
ATOM 1457 C C . PHE A 1 189 ? 25.400 -36.874 20.201 1.00 86.81 189 PHE A C 1
ATOM 1459 O O . PHE A 1 189 ? 26.485 -37.043 19.657 1.00 86.81 189 PHE A O 1
ATOM 1466 N N . ALA A 1 190 ? 24.253 -36.884 19.536 1.00 80.94 190 ALA A N 1
ATOM 1467 C CA . ALA A 1 190 ? 24.171 -36.837 18.088 1.00 80.94 190 ALA A CA 1
ATOM 1468 C C . ALA A 1 190 ? 23.926 -35.385 17.682 1.00 80.94 190 ALA A C 1
ATOM 1470 O O . ALA A 1 190 ? 22.909 -34.790 18.058 1.00 80.94 190 ALA A O 1
ATOM 1471 N N . ARG A 1 191 ? 24.863 -34.807 16.931 1.00 74.06 191 ARG A N 1
ATOM 1472 C CA . ARG A 1 191 ? 24.638 -33.526 16.277 1.00 74.06 191 ARG A CA 1
ATOM 1473 C C . ARG A 1 191 ? 23.841 -33.804 15.018 1.00 74.06 191 ARG A C 1
ATOM 1475 O O . ARG A 1 191 ? 24.288 -34.551 14.158 1.00 74.06 191 ARG A O 1
ATOM 1482 N N . VAL A 1 192 ? 22.660 -33.211 14.910 1.00 52.97 192 VAL A N 1
ATOM 1483 C CA . VAL A 1 192 ? 21.963 -33.194 13.626 1.00 52.97 192 VAL A CA 1
ATOM 1484 C C . VAL A 1 192 ? 22.771 -32.254 12.737 1.00 52.97 192 VAL A C 1
ATOM 1486 O O . VAL A 1 192 ? 22.688 -31.033 12.887 1.00 52.97 192 VAL A O 1
ATOM 1489 N N . SER A 1 193 ? 23.616 -32.807 11.868 1.00 40.41 193 SER A N 1
ATOM 1490 C CA . SER A 1 193 ? 24.085 -32.078 10.699 1.00 40.41 193 SER A CA 1
ATOM 1491 C C . SER A 1 193 ? 22.834 -31.596 9.983 1.00 40.41 193 SER A C 1
ATOM 1493 O O . SER A 1 193 ? 21.982 -32.394 9.595 1.00 40.41 193 SER A O 1
ATOM 1495 N N . GLN A 1 194 ? 22.666 -30.278 9.856 1.00 34.19 194 GLN A N 1
ATOM 1496 C CA . GLN A 1 194 ? 21.727 -29.812 8.849 1.00 34.19 194 GLN A CA 1
ATOM 1497 C C . GLN A 1 194 ? 22.207 -30.404 7.524 1.00 34.19 194 GLN A C 1
ATOM 1499 O O . GLN A 1 194 ? 23.394 -30.256 7.216 1.00 34.19 194 GLN A O 1
ATOM 1504 N N . PRO A 1 195 ? 21.357 -31.138 6.793 1.00 26.92 195 PRO A N 1
ATOM 1505 C CA . PRO A 1 195 ? 21.803 -31.802 5.590 1.00 26.92 195 PRO A CA 1
ATOM 1506 C C . PRO A 1 195 ? 22.303 -30.742 4.611 1.00 26.92 195 PRO A C 1
ATOM 1508 O O . PRO A 1 195 ? 21.561 -29.858 4.183 1.00 26.92 195 PRO A O 1
ATOM 1511 N N . SER A 1 196 ? 23.582 -30.841 4.254 1.00 26.33 196 SER A N 1
ATOM 1512 C CA . SER A 1 196 ? 24.099 -30.252 3.026 1.00 26.33 196 SER A CA 1
ATOM 1513 C C . SER A 1 196 ? 23.253 -30.780 1.856 1.00 26.33 196 SER A C 1
ATOM 1515 O O . SER A 1 196 ? 22.907 -31.965 1.837 1.00 26.33 196 SER A O 1
ATOM 1517 N N . PRO A 1 197 ? 22.886 -29.934 0.885 1.00 30.73 197 PRO A N 1
ATOM 1518 C CA . PRO A 1 197 ? 21.731 -30.166 0.030 1.00 30.73 197 PRO A CA 1
ATOM 1519 C C . PRO A 1 197 ? 22.048 -31.165 -1.085 1.00 30.73 197 PRO A C 1
ATOM 1521 O O . PRO A 1 197 ? 22.514 -30.790 -2.155 1.00 30.73 197 PRO A O 1
ATOM 1524 N N . CYS A 1 198 ? 21.722 -32.434 -0.868 1.00 26.67 198 CYS A N 1
ATOM 1525 C CA . CYS A 1 198 ? 21.639 -33.438 -1.926 1.00 26.67 198 CYS A CA 1
ATOM 1526 C C . CYS A 1 198 ? 20.344 -34.238 -1.749 1.00 26.67 198 CYS A C 1
ATOM 1528 O O . CYS A 1 198 ? 20.358 -35.345 -1.226 1.00 26.67 198 CYS A O 1
ATOM 1530 N N . GLY A 1 199 ? 19.212 -33.651 -2.158 1.00 31.62 199 GLY A N 1
ATOM 1531 C CA . GLY A 1 199 ? 17.912 -34.335 -2.109 1.00 31.62 199 GLY A CA 1
ATOM 1532 C C . GLY A 1 199 ? 16.679 -33.444 -1.950 1.00 31.62 199 GLY A C 1
ATOM 1533 O O . GLY A 1 199 ? 15.818 -33.774 -1.154 1.00 31.62 199 GLY A O 1
ATOM 1534 N N . ARG A 1 200 ? 16.631 -32.322 -2.687 1.00 39.53 200 ARG A N 1
ATOM 1535 C CA . ARG A 1 200 ? 15.453 -31.503 -3.064 1.00 39.53 200 ARG A CA 1
ATOM 1536 C C . ARG A 1 200 ? 14.285 -31.418 -2.063 1.00 39.53 200 ARG A C 1
ATOM 1538 O O . ARG A 1 200 ? 13.288 -32.121 -2.193 1.00 39.53 200 ARG A O 1
ATOM 1545 N N . ASP A 1 201 ? 14.380 -30.427 -1.182 1.00 30.47 201 ASP A N 1
ATOM 1546 C CA . ASP A 1 201 ? 13.241 -29.807 -0.500 1.00 30.47 201 ASP A CA 1
ATOM 1547 C C . ASP A 1 201 ? 12.714 -28.628 -1.359 1.00 30.47 201 ASP A C 1
ATOM 1549 O O . ASP A 1 201 ? 13.483 -27.692 -1.622 1.00 30.47 201 ASP A O 1
ATOM 1553 N N . PRO A 1 202 ? 11.448 -28.650 -1.831 1.00 35.28 202 PRO A N 1
ATOM 1554 C CA . PRO A 1 202 ? 10.852 -27.558 -2.608 1.00 35.28 202 PRO A CA 1
ATOM 1555 C C . PRO A 1 202 ? 10.864 -26.210 -1.871 1.00 35.28 202 PRO A C 1
ATOM 1557 O O . PRO A 1 202 ? 11.017 -25.169 -2.500 1.00 35.28 202 PRO A O 1
ATOM 1560 N N . LEU A 1 203 ? 10.768 -26.218 -0.536 1.00 32.69 203 LEU A N 1
ATOM 1561 C CA . LEU A 1 203 ? 10.683 -24.996 0.275 1.00 32.69 203 LEU A CA 1
ATOM 1562 C C . LEU A 1 203 ? 12.061 -24.376 0.562 1.00 32.69 203 LEU A C 1
ATOM 1564 O O . LEU A 1 203 ? 12.185 -23.160 0.704 1.00 32.69 203 LEU A O 1
ATOM 1568 N N . ALA A 1 204 ? 13.121 -25.189 0.595 1.00 30.62 204 ALA A N 1
ATOM 1569 C CA . ALA A 1 204 ? 14.495 -24.695 0.714 1.00 30.62 204 ALA A CA 1
ATOM 1570 C C . ALA A 1 204 ? 15.026 -24.132 -0.618 1.00 30.62 204 ALA A C 1
ATOM 1572 O O . ALA A 1 204 ? 15.850 -23.213 -0.616 1.00 30.62 204 ALA A O 1
ATOM 1573 N N . GLN A 1 205 ? 14.531 -24.644 -1.755 1.00 37.41 205 GLN A N 1
ATOM 1574 C CA . GLN A 1 205 ? 14.742 -24.008 -3.057 1.00 37.41 205 GLN A CA 1
ATOM 1575 C C . GLN A 1 205 ? 14.125 -22.616 -3.087 1.00 37.41 205 GLN A C 1
ATOM 1577 O O . GLN A 1 205 ? 14.807 -21.702 -3.533 1.00 37.41 205 GLN A O 1
ATOM 1582 N N . ASP A 1 206 ? 12.922 -22.426 -2.541 1.00 38.53 206 ASP A N 1
ATOM 1583 C CA . ASP A 1 206 ? 12.308 -21.102 -2.467 1.00 38.53 206 ASP A CA 1
ATOM 1584 C C . ASP A 1 206 ? 13.177 -20.121 -1.664 1.00 38.53 206 ASP A C 1
ATOM 1586 O O . ASP A 1 206 ? 13.472 -19.041 -2.159 1.00 38.53 206 ASP A O 1
ATOM 1590 N N . GLU A 1 207 ? 13.701 -20.474 -0.484 1.00 35.53 207 GLU A N 1
ATOM 1591 C CA . GLU A 1 207 ? 14.573 -19.552 0.272 1.00 35.53 207 GLU A CA 1
ATOM 1592 C C . GLU A 1 207 ? 15.918 -19.238 -0.411 1.00 35.53 207 GLU A C 1
ATOM 1594 O O . GLU A 1 207 ? 16.411 -18.110 -0.300 1.00 35.53 207 GLU A O 1
ATOM 1599 N N . ALA A 1 208 ? 16.525 -20.204 -1.107 1.00 33.22 208 ALA A N 1
ATOM 1600 C CA . ALA A 1 208 ? 17.772 -19.991 -1.844 1.00 33.22 208 ALA A CA 1
ATOM 1601 C C . ALA A 1 208 ? 17.551 -19.212 -3.157 1.00 33.22 208 ALA A C 1
ATOM 1603 O O . ALA A 1 208 ? 18.332 -18.305 -3.450 1.00 33.22 208 ALA A O 1
ATOM 1604 N N . LEU A 1 209 ? 16.460 -19.487 -3.891 1.00 37.66 209 LEU A N 1
ATOM 1605 C CA . LEU A 1 209 ? 16.001 -18.695 -5.042 1.00 37.66 209 LEU A CA 1
ATOM 1606 C C . LEU A 1 209 ? 15.709 -17.248 -4.625 1.00 37.66 209 LEU A C 1
ATOM 1608 O O . LEU A 1 209 ? 16.073 -16.311 -5.325 1.00 37.66 209 LEU A O 1
ATOM 1612 N N . LEU A 1 210 ? 15.075 -17.047 -3.468 1.00 39.34 210 LEU A N 1
ATOM 1613 C CA . LEU A 1 210 ? 14.681 -15.725 -2.975 1.00 39.34 210 LEU A CA 1
ATOM 1614 C C . LEU A 1 210 ? 15.859 -14.851 -2.516 1.00 39.34 210 LEU A C 1
ATOM 1616 O O . LEU A 1 210 ? 15.692 -13.635 -2.408 1.00 39.34 210 LEU A O 1
ATOM 1620 N N . ARG A 1 211 ? 17.031 -15.437 -2.223 1.00 36.56 211 ARG A N 1
ATOM 1621 C CA . ARG A 1 211 ? 18.245 -14.687 -1.847 1.00 36.56 211 ARG A CA 1
ATOM 1622 C C . ARG A 1 211 ? 19.093 -14.262 -3.044 1.00 36.56 211 ARG A C 1
ATOM 1624 O O . ARG A 1 211 ? 19.808 -13.268 -2.929 1.00 36.56 211 ARG A O 1
ATOM 1631 N N . SER A 1 212 ? 19.028 -14.964 -4.174 1.00 36.81 212 SER A N 1
ATOM 1632 C CA . SER A 1 212 ? 19.675 -14.499 -5.401 1.00 36.81 212 SER A CA 1
ATOM 1633 C C . SER A 1 212 ? 18.813 -13.415 -6.043 1.00 36.81 212 SER A C 1
ATOM 1635 O O . SER A 1 212 ? 17.716 -13.696 -6.518 1.00 36.81 212 SER A O 1
ATOM 1637 N N . GLN A 1 213 ? 19.319 -12.184 -6.120 1.00 39.31 213 GLN A N 1
ATOM 1638 C CA . GLN A 1 213 ? 18.754 -11.140 -6.990 1.00 39.31 213 GLN A CA 1
ATOM 1639 C C . GLN A 1 213 ? 18.725 -11.555 -8.479 1.00 39.31 213 GLN A C 1
ATOM 1641 O O . GLN A 1 213 ? 18.021 -10.932 -9.268 1.00 39.31 213 GLN A O 1
ATOM 1646 N N . ASP A 1 214 ? 19.377 -12.676 -8.808 1.00 39.25 214 ASP A N 1
ATOM 1647 C CA . ASP A 1 214 ? 19.511 -13.274 -10.132 1.00 39.25 214 ASP A CA 1
ATOM 1648 C C . ASP A 1 214 ? 18.869 -14.679 -10.201 1.00 39.25 214 ASP A C 1
ATOM 1650 O O . ASP A 1 214 ? 19.518 -15.661 -10.557 1.00 39.25 214 ASP A O 1
ATOM 1654 N N . VAL A 1 215 ? 17.574 -14.810 -9.871 1.00 38.22 215 VAL A N 1
ATOM 1655 C CA . VAL A 1 215 ? 16.808 -16.078 -10.018 1.00 38.22 215 VAL A CA 1
ATOM 1656 C C . VAL A 1 215 ? 16.963 -16.703 -11.419 1.00 38.22 215 VAL A C 1
ATOM 1658 O O . VAL A 1 215 ? 16.876 -17.920 -11.578 1.00 38.22 215 VAL A O 1
ATOM 1661 N N . TRP A 1 216 ? 17.243 -15.893 -12.439 1.00 42.81 216 TRP A N 1
ATOM 1662 C CA . TRP A 1 216 ? 17.223 -16.297 -13.844 1.00 42.81 216 TRP A CA 1
ATOM 1663 C C . TRP A 1 216 ? 18.567 -16.768 -14.412 1.00 42.81 216 TRP A C 1
ATOM 1665 O O . TRP A 1 216 ? 18.558 -17.518 -15.386 1.00 42.81 216 TRP A O 1
ATOM 1675 N N . ASP A 1 217 ? 19.697 -16.439 -13.778 1.00 37.25 217 ASP A N 1
ATOM 1676 C CA . ASP A 1 217 ? 21.015 -16.958 -14.195 1.00 37.25 217 ASP A CA 1
ATOM 1677 C C . ASP A 1 217 ? 21.238 -18.413 -13.745 1.00 37.25 217 ASP A C 1
ATOM 1679 O O . ASP A 1 217 ? 22.188 -19.073 -14.163 1.00 37.25 217 ASP A O 1
ATOM 1683 N N . THR A 1 218 ? 20.335 -18.954 -12.919 1.00 37.84 218 THR A N 1
ATOM 1684 C CA . THR A 1 218 ? 20.456 -20.313 -12.369 1.00 37.84 218 THR A CA 1
ATOM 1685 C C . THR A 1 218 ? 19.976 -21.423 -13.310 1.00 37.84 218 THR A C 1
ATOM 1687 O O . THR A 1 218 ? 20.174 -22.600 -13.006 1.00 37.84 218 THR A O 1
ATOM 1690 N N . GLY A 1 219 ? 19.352 -21.092 -14.450 1.00 37.28 219 GLY A N 1
ATOM 1691 C CA . GLY A 1 219 ? 18.943 -22.079 -15.459 1.00 37.28 219 GLY A CA 1
ATOM 1692 C C . GLY A 1 219 ? 17.918 -23.122 -14.980 1.00 37.28 219 GLY A C 1
ATOM 1693 O O . GLY A 1 219 ? 17.768 -24.165 -15.619 1.00 37.28 219 GLY A O 1
ATOM 1694 N N . MET A 1 220 ? 17.216 -22.883 -13.864 1.00 41.78 220 MET A N 1
ATOM 1695 C CA . MET A 1 220 ? 16.212 -23.820 -13.351 1.00 41.78 220 MET A CA 1
ATOM 1696 C C . MET A 1 220 ? 14.891 -23.739 -14.140 1.00 41.78 220 MET A C 1
ATOM 1698 O O . MET A 1 220 ? 14.402 -22.642 -14.421 1.00 41.78 220 MET A O 1
ATOM 1702 N N . PRO A 1 221 ? 14.257 -24.881 -14.471 1.00 54.38 221 PRO A N 1
ATOM 1703 C CA . PRO A 1 221 ? 12.970 -24.888 -15.156 1.00 54.38 221 PRO A CA 1
ATOM 1704 C C . PRO A 1 221 ? 11.843 -24.492 -14.190 1.00 54.38 221 PRO A C 1
ATOM 1706 O O . PRO A 1 221 ? 11.474 -25.267 -13.308 1.00 54.38 221 PRO A O 1
ATOM 1709 N N . LEU A 1 222 ? 11.270 -23.298 -14.369 1.00 64.50 222 LEU A N 1
ATOM 1710 C CA . LEU A 1 222 ? 10.054 -22.902 -13.654 1.00 64.50 222 LEU A CA 1
ATOM 1711 C C . LEU A 1 222 ? 8.838 -23.734 -14.104 1.00 64.50 222 LEU A C 1
ATOM 1713 O O . LEU A 1 222 ? 8.735 -24.087 -15.286 1.00 64.50 222 LEU A O 1
ATOM 1717 N N . PRO A 1 223 ? 7.866 -23.996 -13.208 1.00 75.12 223 PRO A N 1
ATOM 1718 C CA . PRO A 1 223 ? 6.587 -24.582 -13.587 1.00 75.12 223 PRO A CA 1
ATOM 1719 C C . PRO A 1 223 ? 5.895 -23.775 -14.693 1.00 75.12 223 PRO A C 1
ATOM 1721 O O . PRO A 1 223 ? 5.832 -22.546 -14.654 1.00 75.12 223 PRO A O 1
ATOM 1724 N N . ARG A 1 224 ? 5.302 -24.464 -15.675 1.00 76.38 224 ARG A N 1
ATOM 1725 C CA . ARG A 1 224 ? 4.584 -23.806 -16.786 1.00 76.38 224 ARG A CA 1
ATOM 1726 C C . ARG A 1 224 ? 3.409 -22.944 -16.308 1.00 76.38 224 ARG A C 1
ATOM 1728 O O . ARG A 1 224 ? 3.121 -21.921 -16.919 1.00 76.38 224 ARG A O 1
ATOM 1735 N N . SER A 1 225 ? 2.760 -23.330 -15.208 1.00 75.62 225 SER A N 1
ATOM 1736 C CA . SER A 1 225 ? 1.700 -22.547 -14.557 1.00 75.62 225 SER A CA 1
ATOM 1737 C C . SER A 1 225 ? 2.197 -21.183 -14.070 1.00 75.62 225 SER A C 1
ATOM 1739 O O . SER A 1 225 ? 1.481 -20.192 -14.177 1.00 75.62 225 SER A O 1
ATOM 1741 N N . TRP A 1 226 ? 3.438 -21.111 -13.587 1.00 81.81 226 TRP A N 1
ATOM 1742 C CA . TRP A 1 226 ? 4.054 -19.873 -13.110 1.00 81.81 226 TRP A CA 1
ATOM 1743 C C . TRP A 1 226 ? 4.428 -18.953 -14.273 1.00 81.81 226 TRP A C 1
ATOM 1745 O O . TRP A 1 226 ? 4.277 -17.739 -14.175 1.00 81.81 226 TRP A O 1
ATOM 1755 N N . LEU A 1 227 ? 4.842 -19.527 -15.406 1.00 76.25 227 LEU A N 1
ATOM 1756 C CA . LEU A 1 227 ? 5.051 -18.760 -16.634 1.00 76.25 227 LEU A CA 1
ATOM 1757 C C . LEU A 1 227 ? 3.737 -18.142 -17.124 1.00 76.25 227 LEU A C 1
ATOM 1759 O O . LEU A 1 227 ? 3.703 -16.947 -17.387 1.00 76.25 227 LEU A O 1
ATOM 1763 N N . LEU A 1 228 ? 2.643 -18.912 -17.159 1.00 77.94 228 LEU A N 1
ATOM 1764 C CA . LEU A 1 228 ? 1.316 -18.389 -17.509 1.00 77.94 228 LEU A CA 1
ATOM 1765 C C . LEU A 1 228 ? 0.910 -17.218 -16.597 1.00 77.94 228 LEU A C 1
ATOM 1767 O O . LEU A 1 228 ? 0.468 -16.181 -17.086 1.00 77.94 228 LEU A O 1
ATOM 1771 N N . ALA A 1 229 ? 1.102 -17.370 -15.284 1.00 78.94 229 ALA A N 1
ATOM 1772 C CA . ALA A 1 229 ? 0.834 -16.330 -14.294 1.00 78.94 229 ALA A CA 1
ATOM 1773 C C . ALA A 1 229 ? 1.603 -15.031 -14.597 1.00 78.94 229 ALA A C 1
ATOM 1775 O O . ALA A 1 229 ? 1.017 -13.946 -14.623 1.00 78.94 229 ALA A O 1
ATOM 1776 N N . ARG A 1 230 ? 2.902 -15.145 -14.894 1.00 79.75 230 ARG A N 1
ATOM 1777 C CA . ARG A 1 230 ? 3.752 -14.009 -15.266 1.00 79.75 230 ARG A CA 1
ATOM 1778 C C . ARG A 1 230 ? 3.294 -13.338 -16.564 1.00 79.75 230 ARG A C 1
ATOM 1780 O O . ARG A 1 230 ? 3.198 -12.115 -16.608 1.00 79.75 230 ARG A O 1
ATOM 1787 N N . GLU A 1 231 ? 2.997 -14.116 -17.604 1.00 74.81 231 GLU A N 1
ATOM 1788 C CA . GLU A 1 231 ? 2.548 -13.569 -18.893 1.00 74.81 231 GLU A CA 1
ATOM 1789 C C . GLU A 1 231 ? 1.186 -12.865 -18.768 1.00 74.81 231 GLU A C 1
ATOM 1791 O O . GLU A 1 231 ? 0.967 -11.825 -19.383 1.00 74.81 231 GLU A O 1
ATOM 1796 N N . MET A 1 232 ? 0.282 -13.357 -17.915 1.00 79.25 232 MET A N 1
ATOM 1797 C CA . MET A 1 232 ? -0.983 -12.666 -17.630 1.00 79.25 232 MET A CA 1
ATOM 1798 C C . MET A 1 232 ? -0.774 -11.311 -16.946 1.00 79.25 232 MET A C 1
ATOM 1800 O O . MET A 1 232 ? -1.453 -10.345 -17.296 1.00 79.25 232 MET A O 1
ATOM 1804 N N . LEU A 1 233 ? 0.172 -11.212 -16.006 1.00 81.69 233 LEU A N 1
ATOM 1805 C CA . LEU A 1 233 ? 0.547 -9.932 -15.398 1.00 81.69 233 LEU A CA 1
ATOM 1806 C C . LEU A 1 233 ? 1.106 -8.961 -16.442 1.00 81.69 233 LEU A C 1
ATOM 1808 O O . LEU A 1 233 ? 0.684 -7.808 -16.484 1.00 81.69 233 LEU A O 1
ATOM 1812 N N . ALA A 1 234 ? 2.001 -9.434 -17.314 1.00 76.06 234 ALA A N 1
ATOM 1813 C CA . ALA A 1 234 ? 2.545 -8.640 -18.415 1.00 76.06 234 ALA A CA 1
ATOM 1814 C C . ALA A 1 234 ? 1.443 -8.118 -19.351 1.00 76.06 234 ALA A C 1
ATOM 1816 O O . ALA A 1 234 ? 1.422 -6.935 -19.687 1.00 76.06 234 ALA A O 1
ATOM 1817 N N . LEU A 1 235 ? 0.490 -8.979 -19.722 1.00 74.69 235 LEU A N 1
ATOM 1818 C CA . LEU A 1 235 ? -0.649 -8.608 -20.560 1.00 74.69 235 LEU A CA 1
ATOM 1819 C C . LEU A 1 235 ? -1.547 -7.558 -19.895 1.00 74.69 235 LEU A C 1
ATOM 1821 O O . LEU A 1 235 ? -1.971 -6.621 -20.564 1.00 74.69 235 LEU A O 1
ATOM 1825 N N . LEU A 1 236 ? -1.828 -7.678 -18.594 1.00 77.94 236 LEU A N 1
ATOM 1826 C CA . LEU A 1 236 ? -2.693 -6.729 -17.882 1.00 77.94 236 LEU A CA 1
ATOM 1827 C C . LEU A 1 236 ? -2.036 -5.369 -17.654 1.00 77.94 236 LEU A C 1
ATOM 1829 O O . LEU A 1 236 ? -2.714 -4.349 -17.783 1.00 77.94 236 LEU A O 1
ATOM 1833 N N . LEU A 1 237 ? -0.733 -5.353 -17.360 1.00 74.94 237 LEU A N 1
ATOM 1834 C CA . LEU A 1 237 ? 0.064 -4.126 -17.297 1.00 74.94 237 LEU A CA 1
ATOM 1835 C C . LEU A 1 237 ? 0.185 -3.458 -18.675 1.00 74.94 237 LEU A C 1
ATOM 1837 O O . LEU A 1 237 ? 0.255 -2.234 -18.770 1.00 74.94 237 LEU A O 1
ATOM 1841 N N . GLY A 1 238 ? 0.202 -4.262 -19.740 1.00 62.91 238 GLY A N 1
ATOM 1842 C CA . GLY A 1 238 ? 0.393 -3.812 -21.113 1.00 62.91 238 GLY A CA 1
ATOM 1843 C C . GLY A 1 238 ? -0.848 -3.463 -21.912 1.00 62.91 238 GLY A C 1
ATOM 1844 O O . GLY A 1 238 ? -0.745 -2.813 -22.955 1.00 62.91 238 GLY A O 1
ATOM 1845 N N . ALA A 1 239 ? -2.019 -3.892 -21.456 1.00 62.91 239 ALA A N 1
ATOM 1846 C CA . ALA A 1 239 ? -3.261 -3.664 -22.166 1.00 62.91 239 ALA A CA 1
ATOM 1847 C C . ALA A 1 239 ? -3.586 -2.162 -22.239 1.00 62.91 239 ALA A C 1
ATOM 1849 O O . ALA A 1 239 ? -3.639 -1.437 -21.239 1.00 62.91 239 ALA A O 1
ATOM 1850 N N . ALA A 1 240 ? -3.818 -1.690 -23.465 1.00 47.72 240 ALA A N 1
ATOM 1851 C CA . ALA A 1 240 ? -4.228 -0.321 -23.732 1.00 47.72 240 ALA A CA 1
ATOM 1852 C C . ALA A 1 240 ? -5.606 -0.067 -23.094 1.00 47.72 240 ALA A C 1
ATOM 1854 O O . ALA A 1 240 ? -6.610 -0.619 -23.538 1.00 47.72 240 ALA A O 1
ATOM 1855 N N . GLY A 1 241 ? -5.646 0.752 -22.039 1.00 54.69 241 GLY A N 1
ATOM 1856 C CA . GLY A 1 241 ? -6.885 1.096 -21.329 1.00 54.69 241 GLY A CA 1
ATOM 1857 C C . GLY A 1 241 ? -6.758 1.273 -19.814 1.00 54.69 241 GLY A C 1
ATOM 1858 O O . GLY A 1 241 ? -7.714 1.736 -19.198 1.00 54.69 241 GLY A O 1
ATOM 1859 N N . GLY A 1 242 ? -5.608 0.950 -19.208 1.00 57.97 242 GLY A N 1
ATOM 1860 C CA . GLY A 1 242 ? -5.438 1.075 -17.754 1.00 57.97 242 GLY A CA 1
ATOM 1861 C C . GLY A 1 242 ? -6.176 -0.018 -16.978 1.00 57.97 242 GLY A C 1
ATOM 1862 O O . GLY A 1 242 ? -6.786 0.244 -15.953 1.00 57.97 242 GLY A O 1
ATOM 1863 N N . SER A 1 243 ? -6.153 -1.255 -17.477 1.00 67.44 243 SER A N 1
ATOM 1864 C CA . SER A 1 243 ? -6.822 -2.402 -16.845 1.00 67.44 243 SER A CA 1
ATOM 1865 C C . SER A 1 243 ? -6.151 -2.906 -15.563 1.00 67.44 243 SER A C 1
ATOM 1867 O O . SER A 1 243 ? -6.704 -3.796 -14.921 1.00 67.44 243 SER A O 1
ATOM 1869 N N . PHE A 1 244 ? -4.974 -2.380 -15.207 1.00 81.06 244 PHE A N 1
ATOM 1870 C CA . PHE A 1 244 ? -4.267 -2.744 -13.982 1.00 81.06 244 PHE A CA 1
ATOM 1871 C C . PHE A 1 244 ? -4.589 -1.760 -12.846 1.00 81.06 244 PHE A C 1
ATOM 1873 O O . PHE A 1 244 ? -3.904 -0.758 -12.657 1.00 81.06 244 PHE A O 1
ATOM 1880 N N . ASP A 1 245 ? -5.656 -2.066 -12.110 1.00 87.38 245 ASP A N 1
ATOM 1881 C CA . ASP A 1 245 ? -6.114 -1.385 -10.893 1.00 87.38 245 ASP A CA 1
ATOM 1882 C C . ASP A 1 245 ? -6.097 -2.327 -9.665 1.00 87.38 245 ASP A C 1
ATOM 1884 O O . ASP A 1 245 ? -5.694 -3.492 -9.766 1.00 87.38 245 ASP A O 1
ATOM 1888 N N . ALA A 1 246 ? -6.533 -1.859 -8.488 1.00 89.69 246 ALA A N 1
ATOM 1889 C CA . ALA A 1 246 ? -6.466 -2.655 -7.258 1.00 89.69 246 ALA A CA 1
ATOM 1890 C C . ALA A 1 246 ? -7.291 -3.951 -7.321 1.00 89.69 246 ALA A C 1
ATOM 1892 O O . ALA A 1 246 ? -6.901 -4.966 -6.743 1.00 89.69 246 ALA A O 1
ATOM 1893 N N . ARG A 1 247 ? -8.387 -3.954 -8.085 1.00 89.25 247 ARG A N 1
ATOM 1894 C CA . ARG A 1 247 ? -9.267 -5.117 -8.259 1.00 89.25 247 ARG A CA 1
ATOM 1895 C C . ARG A 1 247 ? -8.586 -6.172 -9.117 1.00 89.25 247 ARG A C 1
ATOM 1897 O O . ARG A 1 247 ? -8.555 -7.346 -8.755 1.00 89.25 247 ARG A O 1
ATOM 1904 N N . SER A 1 248 ? -7.998 -5.744 -10.233 1.00 88.38 248 SER A N 1
ATOM 1905 C CA . SER A 1 248 ? -7.238 -6.623 -11.122 1.00 88.38 248 SER A CA 1
ATOM 1906 C C . SER A 1 248 ? -6.006 -7.209 -10.423 1.00 88.38 248 SER A C 1
ATOM 1908 O O . SER A 1 248 ? -5.746 -8.406 -10.553 1.00 88.38 248 SER A O 1
ATOM 1910 N N . ARG A 1 249 ? -5.306 -6.410 -9.601 1.00 88.75 249 ARG A N 1
ATOM 1911 C CA . ARG A 1 249 ? -4.178 -6.863 -8.783 1.00 88.75 249 ARG A CA 1
ATOM 1912 C C . ARG A 1 249 ? -4.623 -7.894 -7.751 1.00 88.75 249 ARG A C 1
ATOM 1914 O O . ARG A 1 249 ? -4.004 -8.950 -7.642 1.00 88.75 249 ARG A O 1
ATOM 1921 N N . ALA A 1 250 ? -5.716 -7.639 -7.030 1.00 87.56 250 ALA A N 1
ATOM 1922 C CA . ALA A 1 250 ? -6.262 -8.590 -6.063 1.00 87.56 250 ALA A CA 1
ATOM 1923 C C . ALA A 1 250 ? -6.670 -9.919 -6.726 1.00 87.56 250 ALA A C 1
ATOM 1925 O O . ALA A 1 250 ? -6.328 -10.989 -6.217 1.00 87.56 250 ALA A O 1
ATOM 1926 N N . ALA A 1 251 ? -7.326 -9.863 -7.889 1.00 87.75 251 ALA A N 1
ATOM 1927 C CA . ALA A 1 251 ? -7.699 -11.046 -8.663 1.00 87.75 251 ALA A CA 1
ATOM 1928 C C . ALA A 1 251 ? -6.471 -11.837 -9.149 1.00 87.75 251 ALA A C 1
ATOM 1930 O O . ALA A 1 251 ? -6.429 -13.060 -9.000 1.00 87.75 251 ALA A O 1
ATOM 1931 N N . LEU A 1 252 ? -5.450 -11.145 -9.668 1.00 87.06 252 LEU A N 1
ATOM 1932 C CA . LEU A 1 252 ? -4.193 -11.754 -10.106 1.00 87.06 252 LEU A CA 1
ATOM 1933 C C . LEU A 1 252 ? -3.458 -12.444 -8.965 1.00 87.06 252 LEU A C 1
ATOM 1935 O O . LEU A 1 252 ? -3.072 -13.601 -9.098 1.00 87.06 252 LEU A O 1
ATOM 1939 N N . LEU A 1 253 ? -3.292 -11.763 -7.833 1.00 85.62 253 LEU A N 1
ATOM 1940 C CA . LEU A 1 253 ? -2.621 -12.337 -6.671 1.00 85.62 253 LEU A CA 1
ATOM 1941 C C . LEU A 1 253 ? -3.400 -13.535 -6.111 1.00 85.62 253 LEU A C 1
ATOM 1943 O O . LEU A 1 253 ? -2.788 -14.526 -5.727 1.00 85.62 253 LEU A O 1
ATOM 1947 N N . GLY A 1 254 ? -4.735 -13.494 -6.138 1.00 83.88 254 GLY A N 1
ATOM 1948 C CA . GLY A 1 254 ? -5.566 -14.656 -5.824 1.00 83.88 254 GLY A CA 1
ATOM 1949 C C . GLY A 1 254 ? -5.291 -15.836 -6.758 1.00 83.88 254 GLY A C 1
ATOM 1950 O O . GLY A 1 254 ? -5.048 -16.948 -6.293 1.00 83.88 254 GLY A O 1
ATOM 1951 N N . MET A 1 255 ? -5.257 -15.602 -8.071 1.00 85.56 255 MET A N 1
ATOM 1952 C CA . MET A 1 255 ? -4.913 -16.626 -9.065 1.00 85.56 255 MET A CA 1
ATOM 1953 C C . MET A 1 255 ? -3.493 -17.173 -8.860 1.00 85.56 255 MET A C 1
ATOM 1955 O O . MET A 1 255 ? -3.277 -18.378 -8.948 1.00 85.56 255 MET A O 1
ATOM 1959 N N . PHE A 1 256 ? -2.525 -16.312 -8.552 1.00 86.62 256 PHE A N 1
ATOM 1960 C CA . PHE A 1 256 ? -1.138 -16.697 -8.294 1.00 86.62 256 PHE A CA 1
ATOM 1961 C C . PHE A 1 256 ? -1.025 -17.634 -7.098 1.00 86.62 256 PHE A C 1
ATOM 1963 O O . PHE A 1 256 ? -0.360 -18.664 -7.208 1.00 86.62 256 PHE A O 1
ATOM 1970 N N . CYS A 1 257 ? -1.735 -17.333 -6.007 1.00 82.94 257 CYS A N 1
ATOM 1971 C CA . CYS A 1 257 ? -1.830 -18.225 -4.855 1.00 82.94 257 CYS A CA 1
ATOM 1972 C C . CYS A 1 257 ? -2.370 -19.610 -5.258 1.00 82.94 257 CYS A C 1
ATOM 1974 O O . CYS A 1 257 ? -1.757 -20.614 -4.908 1.00 82.94 257 CYS A O 1
ATOM 1976 N N . HIS A 1 258 ? -3.440 -19.680 -6.062 1.00 83.31 258 HIS A N 1
ATOM 1977 C CA . HIS A 1 258 ? -4.000 -20.959 -6.536 1.00 83.31 258 HIS A CA 1
ATOM 1978 C C . HIS A 1 258 ? -3.048 -21.733 -7.464 1.00 83.31 258 HIS A C 1
ATOM 1980 O O . HIS A 1 258 ? -3.048 -22.962 -7.475 1.00 83.31 258 HIS A O 1
ATOM 1986 N N . LEU A 1 259 ? -2.219 -21.031 -8.243 1.00 83.69 259 LEU A N 1
ATOM 1987 C CA . LEU A 1 259 ? -1.181 -21.630 -9.091 1.00 83.69 259 LEU A CA 1
ATOM 1988 C C . LEU A 1 259 ? 0.095 -21.998 -8.307 1.00 83.69 259 LEU A C 1
ATOM 1990 O O . LEU A 1 259 ? 1.058 -22.492 -8.903 1.00 83.69 259 LEU A O 1
ATOM 1994 N N . GLY A 1 260 ? 0.110 -21.763 -6.991 1.00 81.12 260 GLY A N 1
ATOM 1995 C CA . GLY A 1 260 ? 1.237 -22.039 -6.105 1.00 81.12 260 GLY A CA 1
ATOM 1996 C C . GLY A 1 260 ? 2.428 -21.104 -6.312 1.00 81.12 260 GLY A C 1
ATOM 1997 O O . GLY A 1 260 ? 3.547 -21.489 -5.998 1.00 81.12 260 GLY A O 1
ATOM 1998 N N . VAL A 1 261 ? 2.221 -19.911 -6.879 1.00 81.44 261 VAL A N 1
ATOM 1999 C CA . VAL A 1 261 ? 3.286 -18.915 -7.067 1.00 81.44 261 VAL A CA 1
ATOM 2000 C C . VAL A 1 261 ? 3.608 -18.266 -5.714 1.00 81.44 261 VAL A C 1
ATOM 2002 O O . VAL A 1 261 ? 2.708 -17.695 -5.090 1.00 81.44 261 VAL A O 1
ATOM 2005 N N . PRO A 1 262 ? 4.874 -18.281 -5.256 1.00 78.31 262 PRO A N 1
ATOM 2006 C CA . PRO A 1 262 ? 5.254 -17.625 -4.009 1.00 78.31 262 PRO A CA 1
ATOM 2007 C C . PRO A 1 262 ? 4.987 -16.102 -4.044 1.00 78.31 262 PRO A C 1
ATOM 2009 O O . PRO A 1 262 ? 5.399 -15.441 -5.002 1.00 78.31 262 PRO A O 1
ATOM 2012 N N . PRO A 1 263 ? 4.404 -15.489 -2.990 1.00 76.88 263 PRO A N 1
ATOM 2013 C CA . PRO A 1 263 ? 4.092 -14.050 -2.962 1.00 76.88 263 PRO A CA 1
ATOM 2014 C C . PRO A 1 263 ? 5.301 -13.126 -3.173 1.00 76.88 263 PRO A C 1
ATOM 2016 O O . PRO A 1 263 ? 5.195 -12.033 -3.733 1.00 76.88 263 PRO A O 1
ATOM 2019 N N . LYS A 1 264 ? 6.486 -13.560 -2.735 1.00 74.25 264 LYS A N 1
ATOM 2020 C CA . LYS A 1 264 ? 7.735 -12.822 -2.958 1.00 74.25 264 LYS A CA 1
ATOM 2021 C C . LYS A 1 264 ? 8.146 -12.834 -4.435 1.00 74.25 264 LYS A C 1
ATOM 2023 O O . LYS A 1 264 ? 8.625 -11.820 -4.936 1.00 74.25 264 LYS A O 1
ATOM 2028 N N . LEU A 1 265 ? 7.915 -13.946 -5.139 1.00 77.88 265 LEU A N 1
ATOM 2029 C CA . LEU A 1 265 ? 8.202 -14.069 -6.568 1.00 77.88 265 LEU A CA 1
ATOM 2030 C C . LEU A 1 265 ? 7.243 -13.206 -7.395 1.00 77.88 265 LEU A C 1
ATOM 2032 O O . LEU A 1 265 ? 7.692 -12.468 -8.267 1.00 77.88 265 LEU A O 1
ATOM 2036 N N . SER A 1 266 ? 5.945 -13.222 -7.075 1.00 80.56 266 SER A N 1
ATOM 2037 C CA . SER A 1 266 ? 4.972 -12.353 -7.749 1.00 80.56 266 SER A CA 1
ATOM 2038 C C . SER A 1 266 ? 5.269 -10.871 -7.532 1.00 80.56 266 SER A C 1
ATOM 2040 O O . SER A 1 266 ? 5.196 -10.085 -8.471 1.00 80.56 266 SER A O 1
ATOM 2042 N N . SER A 1 267 ? 5.673 -10.496 -6.315 1.00 77.81 267 SER A N 1
ATOM 2043 C CA . SER A 1 267 ? 6.111 -9.133 -6.000 1.00 77.81 267 SER A CA 1
ATOM 2044 C C . SER A 1 267 ? 7.341 -8.736 -6.828 1.00 77.81 267 SER A C 1
ATOM 2046 O O . SER A 1 267 ? 7.398 -7.638 -7.377 1.00 77.81 267 SER A O 1
ATOM 2048 N N . CYS A 1 268 ? 8.307 -9.648 -6.988 1.00 75.44 268 CYS A N 1
ATOM 2049 C CA . CYS A 1 268 ? 9.477 -9.432 -7.837 1.00 75.44 268 CYS A CA 1
ATOM 2050 C C . CYS A 1 268 ? 9.086 -9.195 -9.305 1.00 75.44 268 CYS A C 1
ATOM 2052 O O . CYS A 1 268 ? 9.589 -8.255 -9.919 1.00 75.44 268 CYS A O 1
ATOM 2054 N N . TRP A 1 269 ? 8.148 -9.981 -9.846 1.00 78.88 269 TRP A N 1
ATOM 2055 C CA . TRP A 1 269 ? 7.632 -9.765 -11.201 1.00 78.88 269 TRP A CA 1
ATOM 2056 C C . TRP A 1 269 ? 6.923 -8.420 -11.347 1.00 78.88 269 TRP A C 1
ATOM 2058 O O . TRP A 1 269 ? 7.200 -7.710 -12.306 1.00 78.88 269 TRP A O 1
ATOM 2068 N N . GLU A 1 270 ? 6.061 -8.031 -10.403 1.00 80.31 270 GLU A N 1
ATOM 2069 C CA . GLU A 1 270 ? 5.410 -6.711 -10.425 1.00 80.31 270 GLU A CA 1
ATOM 2070 C C . GLU A 1 270 ? 6.437 -5.572 -10.478 1.00 80.31 270 GLU A C 1
ATOM 2072 O O . GLU A 1 270 ? 6.281 -4.638 -11.262 1.00 80.31 270 GLU A O 1
ATOM 2077 N N . PHE A 1 271 ? 7.512 -5.665 -9.692 1.00 76.06 271 PHE A N 1
ATOM 2078 C CA . PHE A 1 271 ? 8.583 -4.668 -9.704 1.00 76.06 271 PHE A CA 1
ATOM 2079 C C . PHE A 1 271 ? 9.359 -4.651 -11.025 1.00 76.06 271 PHE A C 1
ATOM 2081 O O . PHE A 1 271 ? 9.594 -3.581 -11.578 1.00 76.06 271 PHE A O 1
ATOM 2088 N N . GLN A 1 272 ? 9.733 -5.819 -11.553 1.00 73.62 272 GLN A N 1
ATOM 2089 C CA . GLN A 1 272 ? 10.492 -5.923 -12.803 1.00 73.62 272 GLN A CA 1
ATOM 2090 C C . GLN A 1 272 ? 9.683 -5.420 -14.002 1.00 73.62 272 GLN A C 1
ATOM 2092 O O . GLN A 1 272 ? 10.158 -4.579 -14.762 1.00 73.62 272 GLN A O 1
ATOM 2097 N N . LEU A 1 273 ? 8.448 -5.905 -14.149 1.00 75.25 273 LEU A N 1
ATOM 2098 C CA . LEU A 1 273 ? 7.557 -5.526 -15.243 1.00 75.25 273 LEU A CA 1
ATOM 2099 C C . LEU A 1 273 ? 7.108 -4.064 -15.124 1.00 75.25 273 LEU A C 1
ATOM 2101 O O . LEU A 1 273 ? 6.992 -3.372 -16.132 1.00 75.25 273 LEU A O 1
ATOM 2105 N N . GLY A 1 274 ? 6.899 -3.582 -13.897 1.00 76.19 274 GLY A N 1
ATOM 2106 C CA . GLY A 1 274 ? 6.597 -2.184 -13.617 1.00 76.19 274 GLY A CA 1
ATOM 2107 C C . GLY A 1 274 ? 7.743 -1.241 -13.955 1.00 76.19 274 GLY A C 1
ATOM 2108 O O . GLY A 1 274 ? 7.523 -0.242 -14.637 1.00 76.19 274 GLY A O 1
ATOM 2109 N N . GLY A 1 275 ? 8.965 -1.592 -13.546 1.00 74.44 275 GLY A N 1
ATOM 2110 C CA . GLY A 1 275 ? 10.161 -0.814 -13.852 1.00 74.44 275 GLY A CA 1
ATOM 2111 C C . GLY A 1 275 ? 10.406 -0.743 -15.351 1.00 74.44 275 GLY A C 1
ATOM 2112 O O . GLY A 1 275 ? 10.517 0.348 -15.894 1.00 74.44 275 GLY A O 1
ATOM 2113 N N . ALA A 1 276 ? 10.351 -1.887 -16.033 1.00 71.38 276 ALA A N 1
ATOM 2114 C CA . ALA A 1 276 ? 10.401 -1.977 -17.489 1.00 71.38 276 ALA A CA 1
ATOM 2115 C C . ALA A 1 276 ? 9.383 -1.056 -18.189 1.00 71.38 276 ALA A C 1
ATOM 2117 O O . ALA A 1 276 ? 9.715 -0.333 -19.132 1.00 71.38 276 ALA A O 1
ATOM 2118 N N . LEU A 1 277 ? 8.131 -1.068 -17.720 1.00 74.00 277 LEU A N 1
ATOM 2119 C CA . LEU A 1 277 ? 7.063 -0.237 -18.272 1.00 74.00 277 LEU A CA 1
ATOM 2120 C C . LEU A 1 277 ? 7.317 1.260 -18.031 1.00 74.00 277 LEU A C 1
ATOM 2122 O O . LEU A 1 277 ? 7.063 2.081 -18.915 1.00 74.00 277 LEU A O 1
ATOM 2126 N N . PHE A 1 278 ? 7.825 1.617 -16.852 1.00 75.25 278 PHE A N 1
ATOM 2127 C CA . PHE A 1 278 ? 8.170 2.992 -16.511 1.00 75.25 278 PHE A CA 1
ATOM 2128 C C . PHE A 1 278 ? 9.343 3.516 -17.346 1.00 75.25 278 PHE A C 1
ATOM 2130 O O . PHE A 1 278 ? 9.280 4.623 -17.876 1.00 75.25 278 PHE A O 1
ATOM 2137 N N . GLU A 1 279 ? 10.385 2.712 -17.545 1.00 72.19 279 GLU A N 1
ATOM 2138 C CA . GLU A 1 279 ? 11.514 3.086 -18.400 1.00 72.19 279 GLU A CA 1
ATOM 2139 C C . GLU A 1 279 ? 11.078 3.316 -19.850 1.00 72.19 279 GLU A C 1
ATOM 2141 O O . GLU A 1 279 ? 11.514 4.273 -20.492 1.00 72.19 279 GLU A O 1
ATOM 2146 N N . ALA A 1 280 ? 10.156 2.493 -20.359 1.00 69.56 280 ALA A N 1
ATOM 2147 C CA . ALA A 1 280 ? 9.556 2.709 -21.672 1.00 69.56 280 ALA A CA 1
ATOM 2148 C C . ALA A 1 280 ? 8.761 4.030 -21.740 1.00 69.56 280 ALA A C 1
ATOM 2150 O O . ALA A 1 280 ? 8.833 4.756 -22.741 1.00 69.56 280 ALA A O 1
ATOM 2151 N N . LEU A 1 281 ? 8.033 4.386 -20.677 1.00 72.12 281 LEU A N 1
ATOM 2152 C CA . LEU A 1 281 ? 7.341 5.673 -20.569 1.00 72.12 281 LEU A CA 1
ATOM 2153 C C . LEU A 1 281 ? 8.323 6.851 -20.587 1.00 72.12 281 LEU A C 1
ATOM 2155 O O . LEU A 1 281 ? 8.144 7.789 -21.365 1.00 72.12 281 LEU A O 1
ATOM 2159 N N . GLU A 1 282 ? 9.384 6.799 -19.786 1.00 71.38 282 GLU A N 1
ATOM 2160 C CA . GLU A 1 282 ? 10.404 7.850 -19.763 1.00 71.38 282 GLU A CA 1
ATOM 2161 C C . GLU A 1 282 ? 11.102 7.986 -21.119 1.00 71.38 282 GLU A C 1
ATOM 2163 O O . GLU A 1 282 ? 11.174 9.090 -21.665 1.00 71.38 282 GLU A O 1
ATOM 2168 N N . ALA A 1 283 ? 11.532 6.876 -21.722 1.00 67.00 283 ALA A N 1
ATOM 2169 C CA . ALA A 1 283 ? 12.163 6.871 -23.039 1.00 67.00 283 ALA A CA 1
ATOM 2170 C C . ALA A 1 283 ? 11.266 7.522 -24.105 1.00 67.00 283 ALA A C 1
ATOM 2172 O O . ALA A 1 283 ? 11.714 8.349 -24.907 1.00 67.00 283 ALA A O 1
ATOM 2173 N N . THR A 1 284 ? 9.971 7.205 -24.094 1.00 65.38 284 THR A N 1
ATOM 2174 C CA . THR A 1 284 ? 9.013 7.792 -25.040 1.00 65.38 284 THR A CA 1
ATOM 2175 C C . THR A 1 284 ? 8.755 9.275 -24.775 1.00 65.38 284 THR A C 1
ATOM 2177 O O . THR A 1 284 ? 8.646 10.044 -25.735 1.00 65.38 284 THR A O 1
ATOM 2180 N N . SER A 1 285 ? 8.748 9.713 -23.513 1.00 67.06 285 SER A N 1
ATOM 2181 C CA . SER A 1 285 ? 8.664 11.134 -23.150 1.00 67.06 285 SER A CA 1
ATOM 2182 C C . SER A 1 285 ? 9.866 11.939 -23.667 1.00 67.06 285 SER A C 1
ATOM 2184 O O . SER A 1 285 ? 9.691 13.020 -24.237 1.00 67.06 285 SER A O 1
ATOM 2186 N N . ILE A 1 286 ? 11.078 11.376 -23.581 1.00 65.38 286 ILE A N 1
ATOM 2187 C CA . ILE A 1 286 ? 12.312 11.988 -24.094 1.00 65.38 286 ILE A CA 1
ATOM 2188 C C . ILE A 1 286 ? 12.225 12.133 -25.617 1.00 65.38 286 ILE A C 1
ATOM 2190 O O . ILE A 1 286 ? 12.497 13.207 -26.163 1.00 65.38 286 ILE A O 1
ATOM 2194 N N . LEU A 1 287 ? 11.780 11.083 -26.313 1.00 65.00 287 LEU A N 1
ATOM 2195 C CA . LEU A 1 287 ? 11.585 11.097 -27.765 1.00 65.00 287 LEU A CA 1
ATOM 2196 C C . LEU A 1 287 ? 10.560 12.150 -28.202 1.00 65.00 287 LEU A C 1
ATOM 2198 O O . LEU A 1 287 ? 10.798 12.887 -29.164 1.00 65.00 287 LEU A O 1
ATOM 2202 N N . GLN A 1 288 ? 9.431 12.254 -27.496 1.00 66.62 288 GLN A N 1
ATOM 2203 C CA . GLN A 1 288 ? 8.417 13.274 -27.765 1.00 66.62 288 GLN A CA 1
ATOM 2204 C C . GLN A 1 288 ? 8.964 14.685 -27.531 1.00 66.62 288 GLN A C 1
ATOM 2206 O O . GLN A 1 288 ? 8.794 15.551 -28.391 1.00 66.62 288 GLN A O 1
ATOM 2211 N N . ALA A 1 289 ? 9.681 14.911 -26.429 1.00 66.50 289 ALA A N 1
ATOM 2212 C CA . ALA A 1 289 ? 10.297 16.199 -26.126 1.00 66.50 289 ALA A CA 1
ATOM 2213 C C . ALA A 1 289 ? 11.330 16.611 -27.189 1.00 66.50 289 ALA A C 1
ATOM 2215 O O . ALA A 1 289 ? 11.350 17.767 -27.619 1.00 66.50 289 ALA A O 1
ATOM 2216 N N . GLN A 1 290 ? 12.157 15.674 -27.664 1.00 66.69 290 GLN A N 1
ATOM 2217 C CA . GLN A 1 290 ? 13.109 15.917 -28.754 1.00 66.69 290 GLN A CA 1
ATOM 2218 C C . GLN A 1 290 ? 12.393 16.202 -30.083 1.00 66.69 290 GLN A C 1
ATOM 2220 O O . GLN A 1 290 ? 12.760 17.133 -30.805 1.00 66.69 290 GLN A O 1
ATOM 2225 N N . LYS A 1 291 ? 11.318 15.466 -30.392 1.00 65.56 291 LYS A N 1
ATOM 2226 C CA . LYS A 1 291 ? 10.483 15.704 -31.579 1.00 65.56 291 LYS A CA 1
ATOM 2227 C C . LYS A 1 291 ? 9.832 17.089 -31.551 1.00 65.56 291 LYS A C 1
ATOM 2229 O O . LYS A 1 291 ? 9.852 17.779 -32.570 1.00 65.56 291 LYS A O 1
ATOM 2234 N N . GLU A 1 292 ? 9.285 17.515 -30.414 1.00 65.12 292 GLU A N 1
ATOM 2235 C CA . GLU A 1 292 ? 8.667 18.839 -30.259 1.00 65.12 292 GLU A CA 1
ATOM 2236 C C . GLU A 1 292 ? 9.699 19.971 -30.309 1.00 65.12 292 GLU A C 1
ATOM 2238 O O . GLU A 1 292 ? 9.485 20.947 -31.028 1.00 65.12 292 GLU A O 1
ATOM 2243 N N . LYS A 1 293 ? 10.868 19.816 -29.669 1.00 68.94 293 LYS A N 1
ATOM 2244 C CA . LYS A 1 293 ? 11.995 20.755 -29.830 1.00 68.94 293 LYS A CA 1
ATOM 2245 C C . LYS A 1 293 ? 12.434 20.875 -31.290 1.00 68.94 293 LYS A C 1
ATOM 2247 O O . LYS A 1 293 ? 12.699 21.973 -31.765 1.00 68.94 293 LYS A O 1
ATOM 2252 N N . ARG A 1 294 ? 12.473 19.766 -32.035 1.00 60.91 294 ARG A N 1
ATOM 2253 C CA . ARG A 1 294 ? 12.810 19.772 -33.466 1.00 60.91 294 ARG A CA 1
ATOM 2254 C C . ARG A 1 294 ? 11.737 20.466 -34.305 1.00 60.91 294 ARG A C 1
ATOM 2256 O O . ARG A 1 294 ? 12.071 21.232 -35.205 1.00 60.91 294 ARG A O 1
ATOM 2263 N N . LYS A 1 295 ? 10.451 20.242 -34.011 1.00 64.81 295 LYS A N 1
ATOM 2264 C CA . LYS A 1 295 ? 9.342 20.954 -34.668 1.00 64.81 295 LYS A CA 1
ATOM 2265 C C . LYS A 1 295 ? 9.382 22.452 -34.382 1.00 64.81 295 LYS A C 1
ATOM 2267 O O . LYS A 1 295 ? 9.193 23.230 -35.314 1.00 64.81 295 LYS A O 1
ATOM 2272 N N . SER A 1 296 ? 9.618 22.864 -33.134 1.00 59.22 296 SER A N 1
ATOM 2273 C CA . SER A 1 296 ? 9.696 24.282 -32.770 1.00 59.22 296 SER A CA 1
ATOM 2274 C C . SER A 1 296 ? 10.912 24.945 -33.410 1.00 59.22 296 SER A C 1
ATOM 2276 O O . SER A 1 296 ? 10.757 25.977 -34.049 1.00 59.22 296 SER A O 1
ATOM 2278 N N . TRP A 1 297 ? 12.074 24.292 -33.384 1.00 52.91 297 TRP A N 1
ATOM 2279 C CA . TRP A 1 297 ? 13.285 24.732 -34.078 1.00 52.91 297 TRP A CA 1
ATOM 2280 C C . TRP A 1 297 ? 13.076 24.884 -35.591 1.00 52.91 297 TRP A C 1
ATOM 2282 O O . TRP A 1 297 ? 13.486 25.883 -36.181 1.00 52.91 297 TRP A O 1
ATOM 2292 N N . ASN A 1 298 ? 12.369 23.944 -36.226 1.00 57.53 298 ASN A N 1
ATOM 2293 C CA . ASN A 1 298 ? 12.034 24.025 -37.648 1.00 57.53 298 ASN A CA 1
ATOM 2294 C C . ASN A 1 298 ? 10.978 25.107 -37.947 1.00 57.53 298 ASN A C 1
ATOM 2296 O O . ASN A 1 298 ? 11.071 25.759 -38.982 1.00 57.53 298 ASN A O 1
ATOM 2300 N N . ARG A 1 299 ? 10.015 25.367 -37.048 1.00 55.41 299 ARG A N 1
ATOM 2301 C CA . ARG A 1 299 ? 9.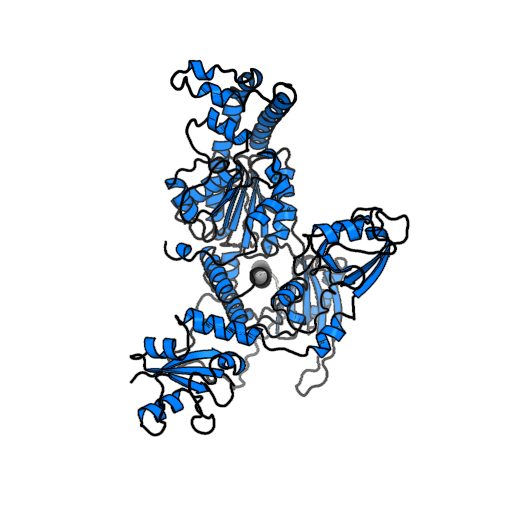081 26.508 -37.160 1.00 55.41 299 ARG A CA 1
ATOM 2302 C C . ARG A 1 299 ? 9.802 27.851 -37.009 1.00 55.41 299 ARG A C 1
ATOM 2304 O O . ARG A 1 299 ? 9.531 28.764 -37.781 1.00 55.41 299 ARG A O 1
ATOM 2311 N N . SER A 1 300 ? 10.753 27.952 -36.082 1.00 50.91 300 SER A N 1
ATOM 2312 C CA . SER A 1 300 ? 11.593 29.140 -35.885 1.00 50.91 300 SER A CA 1
ATOM 2313 C C . SER A 1 300 ? 12.532 29.395 -37.067 1.00 50.91 300 SER A C 1
ATOM 2315 O O . SER A 1 300 ? 12.768 30.547 -37.414 1.00 50.91 300 SER A O 1
ATOM 2317 N N . LYS A 1 301 ? 13.019 28.341 -37.737 1.00 49.34 301 LYS A N 1
ATOM 2318 C CA . LYS A 1 301 ? 13.803 28.460 -38.978 1.00 49.34 301 LYS A CA 1
ATOM 2319 C C . LYS A 1 301 ? 12.948 28.733 -40.222 1.00 49.34 301 LYS A C 1
ATOM 2321 O O . LYS A 1 301 ? 13.419 29.424 -41.116 1.00 49.34 301 LYS A O 1
ATOM 2326 N N . MET A 1 302 ? 11.688 28.286 -40.269 1.00 41.34 302 MET A N 1
ATOM 2327 C CA . MET A 1 302 ? 10.747 28.660 -41.342 1.00 41.34 302 MET A CA 1
ATOM 2328 C C . MET A 1 302 ? 10.300 30.129 -41.276 1.00 41.34 302 MET A C 1
ATOM 2330 O O . MET A 1 302 ? 9.911 30.677 -42.301 1.00 41.34 302 MET A O 1
ATOM 2334 N N . ALA A 1 303 ? 10.408 30.794 -40.121 1.00 38.72 303 ALA A N 1
ATOM 2335 C CA . ALA A 1 303 ? 10.198 32.242 -40.005 1.00 38.72 303 ALA A CA 1
ATOM 2336 C C . ALA A 1 303 ? 11.410 33.081 -40.471 1.00 38.72 303 ALA A C 1
ATOM 2338 O O . ALA A 1 303 ? 11.297 34.295 -40.609 1.00 38.72 303 ALA A O 1
ATOM 2339 N N . LEU A 1 304 ? 12.556 32.442 -40.738 1.00 38.81 304 LEU A N 1
ATOM 2340 C CA . LEU A 1 304 ? 13.809 33.088 -41.148 1.00 38.81 304 LEU A CA 1
ATOM 2341 C C . LEU A 1 304 ? 14.277 32.631 -42.546 1.00 38.81 304 LEU A C 1
ATOM 2343 O O . LEU A 1 304 ? 15.435 32.815 -42.901 1.00 38.81 304 LEU A O 1
ATOM 2347 N N . ALA A 1 305 ? 13.393 32.015 -43.338 1.00 39.81 305 ALA A N 1
ATOM 2348 C CA . ALA A 1 305 ? 13.717 31.467 -44.660 1.00 39.81 305 ALA A CA 1
ATOM 2349 C C . ALA A 1 305 ? 12.984 32.165 -45.825 1.00 39.81 305 ALA A C 1
ATOM 2351 O O . ALA A 1 305 ? 12.909 31.612 -46.919 1.00 39.81 305 ALA A O 1
ATOM 2352 N N . THR A 1 306 ? 12.458 33.378 -45.618 1.00 38.22 306 THR A N 1
ATOM 2353 C CA . THR A 1 306 ? 11.815 34.186 -46.678 1.00 38.22 306 THR A CA 1
ATOM 2354 C C . THR A 1 306 ? 12.515 35.508 -46.996 1.00 38.22 306 THR A C 1
ATOM 2356 O O . THR A 1 306 ? 12.054 36.228 -47.876 1.00 38.22 306 THR A O 1
ATOM 2359 N N . ALA A 1 307 ? 13.653 35.829 -46.376 1.00 35.78 307 ALA A N 1
ATOM 2360 C CA . ALA A 1 307 ? 14.403 37.038 -46.719 1.00 35.78 307 ALA A CA 1
ATOM 2361 C C . ALA A 1 307 ? 15.920 36.801 -46.664 1.00 35.78 307 ALA A C 1
ATOM 2363 O O . ALA A 1 307 ? 16.520 36.832 -45.597 1.00 35.78 307 ALA A O 1
ATOM 2364 N N . GLY A 1 308 ? 16.528 36.601 -47.836 1.00 26.12 308 GLY A N 1
ATOM 2365 C CA . GLY A 1 308 ? 17.984 36.614 -48.033 1.00 26.12 308 GLY A CA 1
ATOM 2366 C C . GLY A 1 308 ? 18.610 35.221 -48.099 1.00 26.12 308 GLY A C 1
ATOM 2367 O O . GLY A 1 308 ? 18.765 34.551 -47.087 1.00 26.12 308 GLY A O 1
ATOM 2368 N N . GLY A 1 309 ? 18.964 34.774 -49.306 1.00 29.17 309 GLY A N 1
ATOM 2369 C CA . GLY A 1 309 ? 19.545 33.454 -49.555 1.00 29.17 309 GLY A CA 1
ATOM 2370 C C . GLY A 1 309 ? 20.868 33.192 -48.825 1.00 29.17 309 GLY A C 1
ATOM 2371 O O . GLY A 1 309 ? 21.725 34.066 -48.731 1.00 29.17 309 GLY A O 1
ATOM 2372 N N . GLY A 1 310 ? 21.044 31.952 -48.357 1.00 24.62 310 GLY A N 1
ATOM 2373 C CA . GLY A 1 310 ? 22.298 31.470 -47.774 1.00 24.62 310 GLY A CA 1
ATOM 2374 C C . GLY A 1 310 ? 22.160 30.133 -47.035 1.00 24.62 310 GLY A C 1
ATOM 2375 O O . GLY A 1 310 ? 21.754 30.107 -45.883 1.00 24.62 310 GLY A O 1
ATOM 2376 N N . LEU A 1 311 ? 22.493 29.039 -47.733 1.00 32.50 311 LEU A N 1
ATOM 2377 C CA . LEU A 1 311 ? 23.025 27.745 -47.260 1.00 32.50 311 LEU A CA 1
ATOM 2378 C C . LEU A 1 311 ? 22.591 27.200 -45.874 1.00 32.50 311 LEU A C 1
ATOM 2380 O O . LEU A 1 311 ? 23.138 27.607 -44.856 1.00 32.50 311 LEU A O 1
ATOM 2384 N N . LEU A 1 312 ? 21.739 26.158 -45.860 1.00 31.78 312 LEU A N 1
ATOM 2385 C CA . LEU A 1 312 ? 21.801 25.017 -44.915 1.00 31.78 312 LEU A CA 1
ATOM 2386 C C . LEU A 1 312 ? 20.848 23.880 -45.358 1.00 31.78 312 LEU A C 1
ATOM 2388 O O . LEU A 1 312 ? 19.789 23.649 -44.777 1.00 31.78 312 LEU A O 1
ATOM 2392 N N . LEU A 1 313 ? 21.241 23.150 -46.404 1.00 34.44 313 LEU A N 1
ATOM 2393 C CA . LEU A 1 313 ? 20.699 21.829 -46.739 1.00 34.44 313 LEU A CA 1
ATOM 2394 C C . LEU A 1 313 ? 21.868 20.896 -47.056 1.00 34.44 313 LEU A C 1
ATOM 2396 O O . LEU A 1 313 ? 22.463 21.042 -48.116 1.00 34.44 313 LEU A O 1
ATOM 2400 N N . ALA A 1 314 ? 22.187 19.987 -46.125 1.00 28.20 314 ALA A N 1
ATOM 2401 C CA . ALA A 1 314 ? 22.663 18.614 -46.370 1.00 28.20 314 ALA A CA 1
ATOM 2402 C C . ALA A 1 314 ? 23.294 18.002 -45.100 1.00 28.20 314 ALA A C 1
ATOM 2404 O O . ALA A 1 314 ? 24.507 17.897 -45.004 1.00 28.20 314 ALA A O 1
ATOM 2405 N N . VAL A 1 315 ? 22.465 17.564 -44.145 1.00 31.45 315 VAL A N 1
ATOM 2406 C CA . VAL A 1 315 ? 22.695 16.295 -43.423 1.00 31.45 315 VAL A CA 1
ATOM 2407 C C . VAL A 1 315 ? 21.327 15.626 -43.306 1.00 31.45 315 VAL A C 1
ATOM 2409 O O . VAL A 1 315 ? 20.560 15.795 -42.357 1.00 31.45 315 VAL A O 1
ATOM 2412 N N . THR A 1 316 ? 20.955 14.974 -44.400 1.00 34.53 316 THR A N 1
ATOM 2413 C CA . THR A 1 316 ? 19.764 14.149 -44.557 1.00 34.53 316 THR A CA 1
ATOM 2414 C C . THR A 1 316 ? 19.988 12.807 -43.863 1.00 34.53 316 THR A C 1
ATOM 2416 O O . THR A 1 316 ? 20.420 11.849 -44.492 1.00 34.53 316 THR A O 1
ATOM 2419 N N . GLY A 1 317 ? 19.631 12.701 -42.583 1.00 31.22 317 GLY A N 1
ATOM 2420 C CA . GLY A 1 317 ? 19.304 11.416 -41.951 1.00 31.22 317 GLY A CA 1
ATOM 2421 C C . GLY A 1 317 ? 17.935 10.924 -42.429 1.00 31.22 317 GLY A C 1
ATOM 2422 O O . GLY A 1 317 ? 16.988 10.844 -41.648 1.00 31.22 317 GLY A O 1
ATOM 2423 N N . GLY A 1 318 ? 17.814 10.721 -43.741 1.00 27.30 318 GLY A N 1
ATOM 2424 C CA . GLY A 1 318 ? 16.652 10.184 -44.428 1.00 27.30 318 GLY A CA 1
ATOM 2425 C C . GLY A 1 318 ? 17.046 8.901 -45.142 1.00 27.30 318 GLY A C 1
ATOM 2426 O O . GLY A 1 318 ? 17.641 8.949 -46.209 1.00 27.30 318 GLY A O 1
ATOM 2427 N N . LEU A 1 319 ? 16.658 7.767 -44.569 1.00 28.16 319 LEU A N 1
ATOM 2428 C CA . LEU A 1 319 ? 16.437 6.528 -45.304 1.00 28.16 319 LEU A CA 1
ATOM 2429 C C . LEU A 1 319 ? 14.933 6.256 -45.280 1.00 28.16 319 LEU A C 1
ATOM 2431 O O . LEU A 1 319 ? 14.421 5.420 -44.547 1.00 28.16 319 LEU A O 1
ATOM 2435 N N . ALA A 1 320 ? 14.220 7.021 -46.102 1.00 34.31 320 ALA A N 1
ATOM 2436 C CA . ALA A 1 320 ? 13.180 6.430 -46.920 1.00 34.31 320 ALA A CA 1
ATOM 2437 C C . ALA A 1 320 ? 13.882 5.970 -48.205 1.00 34.31 320 ALA A C 1
ATOM 2439 O O . ALA A 1 320 ? 14.080 6.766 -49.119 1.00 34.31 320 ALA A O 1
ATOM 2440 N N . ALA A 1 321 ? 14.315 4.711 -48.250 1.00 25.70 321 ALA A N 1
ATOM 2441 C CA . ALA A 1 321 ? 14.559 4.046 -49.522 1.00 25.70 321 ALA A CA 1
ATOM 2442 C C . ALA A 1 321 ? 13.291 3.245 -49.867 1.00 25.70 321 ALA A C 1
ATOM 2444 O O . ALA A 1 321 ? 12.852 2.433 -49.048 1.00 25.70 321 ALA A O 1
ATOM 2445 N N . PRO A 1 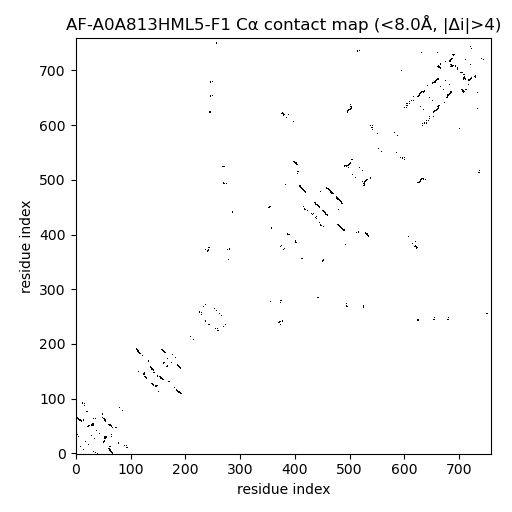322 ? 12.671 3.473 -51.037 1.00 26.84 322 PRO A N 1
ATOM 2446 C CA . PRO A 1 322 ? 11.581 2.648 -51.528 1.00 26.84 322 PRO A CA 1
ATOM 2447 C C . PRO A 1 322 ? 12.176 1.302 -51.944 1.00 26.84 322 PRO A C 1
ATOM 2449 O O . PRO A 1 322 ? 12.872 1.213 -52.952 1.00 26.84 322 PRO A O 1
ATOM 2452 N N . ILE A 1 323 ? 11.930 0.246 -51.173 1.00 29.11 323 ILE A N 1
ATOM 2453 C CA . ILE A 1 323 ? 12.282 -1.108 -51.601 1.00 29.11 323 ILE A CA 1
ATOM 2454 C C . ILE A 1 323 ? 11.073 -1.685 -52.333 1.00 29.11 323 ILE A C 1
ATOM 2456 O O . ILE A 1 323 ? 10.159 -2.245 -51.734 1.00 29.11 323 ILE A O 1
ATOM 2460 N N . VAL A 1 324 ? 11.081 -1.549 -53.658 1.00 27.08 324 VAL A N 1
ATOM 2461 C CA . VAL A 1 324 ? 10.519 -2.593 -54.515 1.00 27.08 324 VAL A CA 1
ATOM 2462 C C . VAL A 1 324 ? 11.582 -3.686 -54.597 1.00 27.08 324 VAL A C 1
ATOM 2464 O O . VAL A 1 324 ? 12.499 -3.611 -55.406 1.00 27.08 324 VAL A O 1
ATOM 2467 N N . ALA A 1 325 ? 11.465 -4.686 -53.728 1.00 23.70 325 ALA A N 1
ATOM 2468 C CA . ALA A 1 325 ? 11.954 -6.040 -53.955 1.00 23.70 325 ALA A CA 1
ATOM 2469 C C . ALA A 1 325 ? 11.061 -6.999 -53.131 1.00 23.70 325 ALA A C 1
ATOM 2471 O O . ALA A 1 325 ? 10.847 -6.751 -51.945 1.00 23.70 325 ALA A O 1
ATOM 2472 N N . PRO A 1 326 ? 10.450 -8.011 -53.770 1.00 33.75 326 PRO A N 1
ATOM 2473 C CA . PRO A 1 326 ? 9.306 -8.773 -53.262 1.00 33.75 326 PRO A CA 1
ATOM 2474 C C . PRO A 1 326 ? 9.705 -9.912 -52.301 1.00 33.75 326 PRO A C 1
ATOM 2476 O O . PRO A 1 326 ? 10.862 -10.313 -52.276 1.00 33.75 326 PRO A O 1
ATOM 2479 N N . ALA A 1 327 ? 8.695 -10.486 -51.625 1.00 24.58 327 ALA A N 1
ATOM 2480 C CA . ALA A 1 327 ? 8.714 -11.669 -50.736 1.00 24.58 327 ALA A CA 1
ATOM 2481 C C . ALA A 1 327 ? 9.196 -11.384 -49.294 1.00 24.58 327 ALA A C 1
ATOM 2483 O O . ALA A 1 327 ? 10.347 -11.053 -49.072 1.00 24.58 327 ALA A O 1
ATOM 2484 N N . LEU A 1 328 ? 8.391 -11.460 -48.229 1.00 26.31 328 LEU A N 1
ATOM 2485 C CA . LEU A 1 328 ? 7.247 -12.318 -47.916 1.00 26.31 328 LEU A CA 1
ATOM 2486 C C . LEU A 1 328 ? 6.110 -11.499 -47.277 1.00 26.31 328 LEU A C 1
ATOM 2488 O O . LEU A 1 328 ? 6.091 -11.257 -46.075 1.00 26.31 328 LEU A O 1
ATOM 2492 N N . ALA A 1 329 ? 5.126 -11.122 -48.088 1.00 27.53 329 ALA A N 1
ATOM 2493 C CA . ALA A 1 329 ? 3.781 -10.803 -47.629 1.00 27.53 329 ALA A CA 1
ATOM 2494 C C . ALA A 1 329 ? 2.873 -11.949 -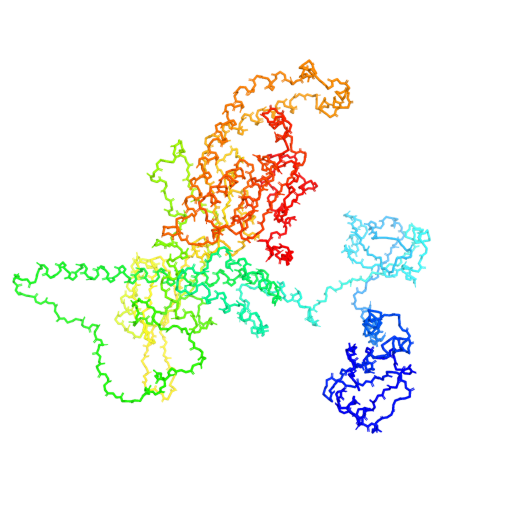48.088 1.00 27.53 329 ALA A C 1
ATOM 2496 O O . ALA A 1 329 ? 2.354 -11.935 -49.200 1.00 27.53 329 ALA A O 1
ATOM 2497 N N . ALA A 1 330 ? 2.735 -12.978 -47.257 1.00 26.56 330 ALA A N 1
ATOM 2498 C CA . ALA A 1 330 ? 1.723 -14.011 -47.434 1.00 26.56 330 ALA A CA 1
ATOM 2499 C C . ALA A 1 330 ? 1.300 -14.517 -46.054 1.00 26.56 330 ALA A C 1
ATOM 2501 O O . ALA A 1 330 ? 1.967 -15.359 -45.462 1.00 26.56 330 ALA A O 1
ATOM 2502 N N . GLY A 1 331 ? 0.197 -13.962 -45.543 1.00 24.97 331 GLY A N 1
ATOM 2503 C CA . GLY A 1 331 ? -0.488 -14.507 -44.372 1.00 24.97 331 GLY A CA 1
ATOM 2504 C C . GLY A 1 331 ? -0.999 -13.489 -43.357 1.00 24.97 331 GLY A C 1
ATOM 2505 O O . GLY A 1 331 ? -0.723 -13.652 -42.179 1.00 24.97 331 GLY A O 1
ATOM 2506 N N . ALA A 1 332 ? -1.751 -12.462 -43.769 1.00 26.17 332 ALA A N 1
ATOM 2507 C CA . ALA A 1 332 ? -2.610 -11.722 -42.835 1.00 26.17 332 ALA A CA 1
ATOM 2508 C C . ALA A 1 332 ? -3.754 -10.987 -43.555 1.00 26.17 332 ALA A C 1
ATOM 2510 O O . ALA A 1 332 ? -3.841 -9.765 -43.520 1.00 26.17 332 ALA A O 1
ATOM 2511 N N . ALA A 1 333 ? -4.630 -11.735 -44.231 1.00 27.47 333 ALA A N 1
ATOM 2512 C CA . ALA A 1 333 ? -5.971 -11.260 -44.579 1.00 27.47 333 ALA A CA 1
ATOM 2513 C C . ALA A 1 333 ? -6.895 -12.449 -44.891 1.00 27.47 333 ALA A C 1
ATOM 2515 O O . ALA A 1 333 ? -7.196 -12.730 -46.045 1.00 27.47 333 ALA A O 1
ATOM 2516 N N . ALA A 1 334 ? -7.339 -13.158 -43.854 1.00 25.44 334 ALA A N 1
ATOM 2517 C CA . ALA A 1 334 ? -8.576 -13.933 -43.896 1.00 25.44 334 ALA A CA 1
ATOM 2518 C C . ALA A 1 334 ? -9.103 -14.070 -42.463 1.00 25.44 334 ALA A C 1
ATOM 2520 O O . ALA A 1 334 ? -8.504 -14.725 -41.616 1.00 25.44 334 ALA A O 1
ATOM 2521 N N . VAL A 1 335 ? -10.201 -13.375 -42.184 1.00 27.59 335 VAL A N 1
ATOM 2522 C CA . VAL A 1 335 ? -10.945 -13.456 -40.927 1.00 27.59 335 VAL A CA 1
ATOM 2523 C C . VAL A 1 335 ? -11.594 -14.839 -40.831 1.00 27.59 335 VAL A C 1
ATOM 2525 O O . VAL A 1 335 ? -12.315 -15.234 -41.744 1.00 27.59 335 VAL A O 1
ATOM 2528 N N . GLY A 1 336 ? -11.368 -15.551 -39.722 1.00 23.11 336 GLY A N 1
ATOM 2529 C CA . GLY A 1 336 ? -12.052 -16.813 -39.430 1.00 23.11 336 GLY A CA 1
ATOM 2530 C C . GLY A 1 336 ? -11.517 -17.555 -38.201 1.00 23.11 336 GLY A C 1
ATOM 2531 O O . GLY A 1 336 ? -10.822 -18.547 -38.354 1.00 23.11 336 GLY A O 1
ATOM 2532 N N . SER A 1 337 ? -11.897 -17.096 -36.999 1.00 32.44 337 SER A N 1
ATOM 2533 C CA . SER A 1 337 ? -11.805 -17.772 -35.681 1.00 32.44 337 SER A CA 1
ATOM 2534 C C . SER A 1 337 ? -10.426 -18.254 -35.172 1.00 32.44 337 SER A C 1
ATOM 2536 O O . SER A 1 337 ? -9.765 -19.077 -35.787 1.00 32.44 337 SER A O 1
ATOM 2538 N N . THR A 1 338 ? -10.101 -17.833 -33.938 1.00 27.27 338 THR A N 1
ATOM 2539 C CA . THR A 1 338 ? -8.890 -18.070 -33.109 1.00 27.27 338 THR A CA 1
ATOM 2540 C C . THR A 1 338 ? -7.727 -17.073 -33.305 1.00 27.27 338 THR A C 1
ATOM 2542 O O . THR A 1 338 ? -7.223 -16.892 -34.403 1.00 27.27 338 THR A O 1
ATOM 2545 N N . ALA A 1 339 ? -7.333 -16.424 -32.194 1.00 25.11 339 ALA A N 1
ATOM 2546 C CA . ALA A 1 339 ? -6.279 -15.404 -32.012 1.00 25.11 339 ALA A CA 1
ATOM 2547 C C . ALA A 1 339 ? -6.566 -13.981 -32.550 1.00 25.11 339 ALA A C 1
ATOM 2549 O O . ALA A 1 339 ? -6.032 -13.551 -33.567 1.00 25.11 339 ALA A O 1
ATOM 2550 N N . ALA A 1 340 ? -7.367 -13.209 -31.805 1.00 21.67 340 ALA A N 1
ATOM 2551 C CA . ALA A 1 340 ? -7.549 -11.773 -32.015 1.00 21.67 340 ALA A CA 1
ATOM 2552 C C . ALA A 1 340 ? -7.124 -10.984 -30.765 1.00 21.67 340 ALA A C 1
ATOM 2554 O O . ALA A 1 340 ? -7.826 -10.998 -29.759 1.00 21.67 340 ALA A O 1
ATOM 2555 N N . ALA A 1 341 ? -5.993 -10.282 -30.853 1.00 21.55 341 ALA A N 1
ATOM 2556 C CA . ALA A 1 341 ? -5.706 -9.048 -30.123 1.00 21.55 341 ALA A CA 1
ATOM 2557 C C . ALA A 1 341 ? -4.580 -8.294 -30.857 1.00 21.55 341 ALA A C 1
ATOM 2559 O O . ALA A 1 341 ? -3.626 -8.914 -31.313 1.00 21.55 341 ALA A O 1
ATOM 2560 N N . ALA A 1 342 ? -4.702 -6.966 -30.928 1.00 23.97 342 ALA A N 1
ATOM 2561 C CA . ALA A 1 342 ? -3.739 -5.995 -31.466 1.00 23.97 342 ALA A CA 1
ATOM 2562 C C . ALA A 1 342 ? -3.797 -5.673 -32.977 1.00 23.97 342 ALA A C 1
ATOM 2564 O O . ALA A 1 342 ? -2.796 -5.684 -33.687 1.00 23.97 342 ALA A O 1
ATOM 2565 N N . ALA A 1 343 ? -4.965 -5.223 -33.440 1.00 25.48 343 ALA A N 1
ATOM 2566 C CA . ALA A 1 343 ? -5.029 -4.166 -34.447 1.00 25.48 343 ALA A CA 1
ATOM 2567 C C . ALA A 1 343 ? -6.137 -3.171 -34.058 1.00 25.48 343 ALA A C 1
ATOM 2569 O O . ALA A 1 343 ? -7.273 -3.572 -33.821 1.00 25.48 343 ALA A O 1
ATOM 2570 N N . THR A 1 344 ? -5.778 -1.881 -34.047 1.00 22.92 344 THR A N 1
ATOM 2571 C CA . THR A 1 344 ? -6.541 -0.669 -33.656 1.00 22.92 344 THR A CA 1
ATOM 2572 C C . THR A 1 344 ? -6.549 -0.380 -32.138 1.00 22.92 344 THR A C 1
ATOM 2574 O O . THR A 1 344 ? -6.809 -1.270 -31.345 1.00 22.92 344 THR A O 1
ATOM 2577 N N . ALA A 1 345 ? -6.219 0.819 -31.636 1.00 22.30 345 ALA A N 1
ATOM 2578 C CA . ALA A 1 345 ? -6.203 2.143 -32.257 1.00 22.30 345 ALA A CA 1
ATOM 2579 C C . ALA A 1 345 ? -5.261 3.146 -31.535 1.00 22.30 345 ALA A C 1
ATOM 2581 O O . ALA A 1 345 ? -5.022 3.030 -30.339 1.00 22.30 345 ALA A O 1
ATOM 2582 N N . LEU A 1 346 ? -4.863 4.184 -32.291 1.00 23.70 346 LEU A N 1
ATOM 2583 C CA . LEU A 1 346 ? -4.060 5.384 -31.971 1.00 23.70 346 LEU A CA 1
ATOM 2584 C C . LEU A 1 346 ? -2.547 5.263 -32.242 1.00 23.70 346 LEU A C 1
ATOM 2586 O O . LEU A 1 346 ? -1.789 4.590 -31.556 1.00 23.70 346 LEU A O 1
ATOM 2590 N N . GLY A 1 347 ? -2.137 5.909 -33.337 1.00 26.23 347 GLY A N 1
ATOM 2591 C CA . GLY A 1 347 ? -0.897 5.669 -34.062 1.00 26.23 347 GLY A CA 1
ATOM 2592 C C . GLY A 1 347 ? 0.393 5.978 -33.311 1.00 26.23 347 GLY A C 1
ATOM 2593 O O . GLY A 1 347 ? 0.684 7.134 -33.033 1.00 26.23 347 GLY A O 1
ATOM 2594 N N . LEU A 1 348 ? 1.221 4.944 -33.170 1.00 29.41 348 LEU A N 1
ATOM 2595 C CA . LEU A 1 348 ? 2.676 4.987 -33.335 1.00 29.41 348 LEU A CA 1
ATOM 2596 C C . LEU A 1 348 ? 3.141 3.654 -33.950 1.00 29.41 348 LEU A C 1
ATOM 2598 O O . LEU A 1 348 ? 3.872 2.882 -33.343 1.00 29.41 348 LEU A O 1
ATOM 2602 N N . ALA A 1 349 ? 2.721 3.369 -35.183 1.00 30.19 349 ALA A N 1
ATOM 2603 C CA . ALA A 1 349 ? 3.479 2.455 -36.029 1.00 30.19 349 ALA A CA 1
ATOM 2604 C C . ALA A 1 349 ? 4.741 3.211 -36.479 1.00 30.19 349 ALA A C 1
ATOM 2606 O O . ALA A 1 349 ? 4.578 4.165 -37.234 1.00 30.19 349 ALA A O 1
ATOM 2607 N N . GLN A 1 350 ? 5.938 2.868 -35.962 1.00 30.67 350 GLN A N 1
ATOM 2608 C CA . GLN A 1 350 ? 7.237 2.888 -36.689 1.00 30.67 350 GLN A CA 1
ATOM 2609 C C . GLN A 1 350 ? 8.524 2.863 -35.839 1.00 30.67 350 GLN A C 1
ATOM 2611 O O . GLN A 1 350 ? 9.594 2.726 -36.424 1.00 30.67 350 GLN A O 1
ATOM 2616 N N . THR A 1 351 ? 8.515 2.965 -34.511 1.00 34.34 351 THR A N 1
ATOM 2617 C CA . THR A 1 351 ? 9.790 3.035 -33.768 1.00 34.34 351 THR A CA 1
ATOM 2618 C C . THR A 1 351 ? 10.040 1.760 -32.976 1.00 34.34 351 THR A C 1
ATOM 2620 O O . THR A 1 351 ? 9.469 1.588 -31.904 1.00 34.34 351 THR A O 1
ATOM 2623 N N . GLY A 1 352 ? 10.909 0.886 -33.494 1.00 39.75 352 GLY A N 1
ATOM 2624 C CA . GLY A 1 352 ? 11.561 -0.175 -32.722 1.00 39.75 352 GLY A CA 1
ATOM 2625 C C . GLY A 1 352 ? 12.451 0.438 -31.641 1.00 39.75 352 GLY A C 1
ATOM 2626 O O . GLY A 1 352 ? 13.658 0.554 -31.813 1.00 39.75 352 GLY A O 1
ATOM 2627 N N . ILE A 1 353 ? 11.839 0.939 -30.571 1.00 37.31 353 ILE A N 1
ATOM 2628 C CA . ILE A 1 353 ? 12.552 1.480 -29.418 1.00 37.31 353 ILE A CA 1
ATOM 2629 C C . ILE A 1 353 ? 13.022 0.278 -28.612 1.00 37.31 353 ILE A C 1
ATOM 2631 O O . ILE A 1 353 ? 12.208 -0.469 -28.071 1.00 37.31 353 ILE A O 1
ATOM 2635 N N . VAL A 1 354 ? 14.335 0.084 -28.561 1.00 42.28 354 VAL A N 1
ATOM 2636 C CA . VAL A 1 354 ? 14.956 -0.874 -27.651 1.00 42.28 354 VAL A CA 1
ATOM 2637 C C . VAL A 1 354 ? 15.263 -0.090 -26.384 1.00 42.28 354 VAL A C 1
ATOM 2639 O O . VAL A 1 354 ? 16.125 0.786 -26.385 1.00 42.28 354 VAL A O 1
ATOM 2642 N N . VAL A 1 355 ? 14.500 -0.349 -25.325 1.00 40.78 355 VAL A N 1
ATOM 2643 C CA . VAL A 1 355 ? 14.765 0.222 -24.002 1.00 40.78 355 VAL A CA 1
ATOM 2644 C C . VAL A 1 355 ? 15.855 -0.640 -23.368 1.00 40.78 355 VAL A C 1
ATOM 2646 O O . VAL A 1 355 ? 15.643 -1.821 -23.085 1.00 40.78 355 VAL A O 1
A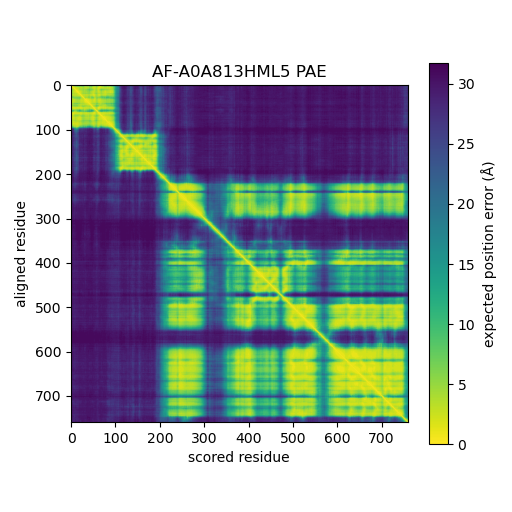TOM 2649 N N . GLY A 1 356 ? 17.061 -0.085 -23.261 1.00 41.44 356 GLY A N 1
ATOM 2650 C CA . GLY A 1 356 ? 18.223 -0.768 -22.723 1.00 41.44 356 GLY A CA 1
ATOM 2651 C C . GLY A 1 356 ? 18.190 -0.765 -21.197 1.00 41.44 356 GLY A C 1
ATOM 2652 O O . GLY A 1 356 ? 18.518 0.222 -20.555 1.00 41.44 356 GLY A O 1
ATOM 2653 N N . GLY A 1 357 ? 17.809 -1.894 -20.613 1.00 39.41 357 GLY A N 1
ATOM 2654 C CA . GLY A 1 357 ? 17.789 -2.082 -19.164 1.00 39.41 357 GLY A CA 1
ATOM 2655 C C . GLY A 1 357 ? 16.883 -3.250 -18.798 1.00 39.41 357 GLY A C 1
ATOM 2656 O O . GLY A 1 357 ? 15.674 -3.153 -18.892 1.00 39.41 357 GLY A O 1
ATOM 2657 N N . ALA A 1 358 ? 17.463 -4.393 -18.432 1.00 33.94 358 ALA A N 1
ATOM 2658 C CA . ALA A 1 358 ? 16.785 -5.568 -17.853 1.00 33.94 358 ALA A CA 1
ATOM 2659 C C . ALA A 1 358 ? 15.811 -6.437 -18.702 1.00 33.94 358 ALA A C 1
ATOM 2661 O O . ALA A 1 358 ? 15.299 -7.418 -18.166 1.00 33.94 358 ALA A O 1
ATOM 2662 N N . ILE A 1 359 ? 15.591 -6.210 -20.006 1.00 40.59 359 ILE A N 1
ATOM 2663 C CA . ILE A 1 359 ? 14.551 -6.953 -20.776 1.00 40.59 359 ILE A CA 1
ATOM 2664 C C . ILE A 1 359 ? 15.095 -7.683 -22.021 1.00 40.59 359 ILE A C 1
ATOM 2666 O O . ILE A 1 359 ? 14.416 -7.807 -23.034 1.00 40.59 359 ILE A O 1
ATOM 2670 N N . ALA A 1 360 ? 16.314 -8.224 -21.984 1.00 31.45 360 ALA A N 1
ATOM 2671 C CA . ALA A 1 360 ? 16.777 -9.109 -23.067 1.00 31.45 360 ALA A CA 1
ATOM 2672 C C . ALA A 1 360 ? 16.185 -10.540 -22.978 1.00 31.45 360 ALA A C 1
ATOM 2674 O O . ALA A 1 360 ? 16.285 -11.305 -23.933 1.00 31.45 360 ALA A O 1
ATOM 2675 N N . GLY A 1 361 ? 15.539 -10.903 -21.855 1.00 33.44 361 GLY A N 1
ATOM 2676 C CA . GLY A 1 361 ? 15.010 -12.254 -21.589 1.00 33.44 361 GLY A CA 1
ATOM 2677 C C . GLY A 1 361 ? 13.497 -12.367 -21.335 1.00 33.44 361 GLY A C 1
ATOM 2678 O O . GLY A 1 361 ? 13.019 -13.455 -21.024 1.00 33.44 361 GLY A O 1
ATOM 2679 N N . PHE A 1 362 ? 12.723 -11.280 -21.447 1.00 40.38 362 PHE A N 1
ATOM 2680 C CA . PHE A 1 362 ? 11.329 -11.221 -20.957 1.00 40.38 362 PHE A CA 1
ATOM 2681 C C . PHE A 1 362 ? 10.229 -11.324 -22.035 1.00 40.38 362 PHE A C 1
ATOM 2683 O O . PHE A 1 362 ? 9.063 -11.069 -21.758 1.00 40.38 362 PHE A O 1
ATOM 2690 N N . GLY A 1 363 ? 10.562 -11.811 -23.233 1.00 35.16 363 GLY A N 1
ATOM 2691 C CA . GLY A 1 363 ? 9.576 -12.208 -24.245 1.00 35.16 363 GLY A CA 1
ATOM 2692 C C . GLY A 1 363 ? 9.059 -11.072 -25.137 1.00 35.16 363 GLY A C 1
ATOM 2693 O O . GLY A 1 363 ? 8.996 -9.902 -24.768 1.00 35.16 363 GLY A O 1
ATOM 2694 N N . THR A 1 364 ? 8.659 -11.453 -26.349 1.00 35.00 364 THR A N 1
ATOM 2695 C CA . THR A 1 364 ? 8.139 -10.611 -27.444 1.00 35.00 364 THR A CA 1
ATOM 2696 C C . THR A 1 364 ? 6.843 -9.851 -27.123 1.00 35.00 364 THR A C 1
ATOM 2698 O O . THR A 1 364 ? 6.367 -9.080 -27.950 1.00 35.00 364 THR A O 1
ATOM 2701 N N . LEU A 1 365 ? 6.259 -10.047 -25.938 1.00 38.25 365 LEU A N 1
ATOM 2702 C CA . LEU A 1 365 ? 5.068 -9.330 -25.481 1.00 38.25 365 LEU A CA 1
ATOM 2703 C C . LEU A 1 365 ? 5.404 -7.931 -24.943 1.00 38.25 365 LEU A C 1
ATOM 2705 O O . LEU A 1 365 ? 4.605 -7.011 -25.123 1.00 38.25 365 LEU A O 1
ATOM 2709 N N . PHE A 1 366 ? 6.606 -7.720 -24.388 1.00 40.31 366 PHE A N 1
ATOM 2710 C CA . PHE A 1 366 ? 7.020 -6.403 -23.883 1.00 40.31 366 PHE A CA 1
ATOM 2711 C C . PHE A 1 366 ? 7.317 -5.390 -24.999 1.00 40.31 366 PHE A C 1
ATOM 2713 O O . PHE A 1 366 ? 7.120 -4.190 -24.824 1.00 40.31 366 PHE A O 1
ATOM 2720 N N . THR A 1 367 ? 7.713 -5.852 -26.187 1.00 41.97 367 THR A N 1
ATOM 2721 C CA . THR A 1 367 ? 7.966 -4.974 -27.344 1.00 41.97 367 THR A CA 1
ATOM 2722 C C . THR A 1 367 ? 6.684 -4.408 -27.976 1.00 41.97 367 THR A C 1
ATOM 2724 O O . THR A 1 367 ? 6.764 -3.552 -28.854 1.00 41.97 367 THR A O 1
ATOM 2727 N N . SER A 1 368 ? 5.504 -4.853 -27.522 1.00 41.78 368 SER A N 1
ATOM 2728 C CA . SER A 1 368 ? 4.181 -4.398 -27.983 1.00 41.78 368 SER A CA 1
ATOM 2729 C C . SER A 1 368 ? 3.490 -3.395 -27.047 1.00 41.78 368 SER A C 1
ATOM 2731 O O . SER A 1 368 ? 2.382 -2.938 -27.334 1.00 41.78 368 SER A O 1
ATOM 2733 N N . LEU A 1 369 ? 4.137 -3.036 -25.934 1.00 47.88 369 LEU A N 1
ATOM 2734 C CA . LEU A 1 369 ? 3.559 -2.189 -24.894 1.00 47.88 369 LEU A CA 1
ATOM 2735 C C . LEU A 1 369 ? 3.446 -0.742 -25.381 1.00 47.88 369 LEU A C 1
ATOM 2737 O O . LEU A 1 369 ? 4.421 0.005 -25.455 1.00 47.88 369 LEU A O 1
ATOM 2741 N N . GLY A 1 370 ? 2.230 -0.343 -25.742 1.00 51.12 370 GLY A N 1
ATOM 2742 C CA . GLY A 1 370 ? 1.922 1.037 -26.089 1.00 51.12 370 GLY A CA 1
ATOM 2743 C C . GLY A 1 370 ? 2.066 1.965 -24.879 1.00 51.12 370 GLY A C 1
ATOM 2744 O O . GLY A 1 370 ? 1.645 1.644 -23.769 1.00 51.12 370 GLY A O 1
ATOM 2745 N N . THR A 1 371 ? 2.581 3.172 -25.109 1.00 55.41 371 THR A N 1
ATOM 2746 C CA . THR A 1 371 ? 2.750 4.236 -24.098 1.00 55.41 371 THR A CA 1
ATOM 2747 C C . THR A 1 371 ? 1.469 4.591 -23.338 1.00 55.41 371 THR A C 1
ATOM 2749 O O . THR A 1 371 ? 1.530 5.093 -22.219 1.00 55.41 371 THR A O 1
ATOM 2752 N N . ALA A 1 372 ? 0.302 4.299 -23.915 1.00 60.19 372 ALA A N 1
ATOM 2753 C CA . ALA A 1 372 ? -0.998 4.536 -23.301 1.00 60.19 372 ALA A CA 1
ATOM 2754 C C . ALA A 1 372 ? -1.198 3.777 -21.975 1.00 60.19 372 ALA A C 1
ATOM 2756 O O . ALA A 1 372 ? -1.770 4.343 -21.045 1.00 60.19 372 ALA A O 1
ATOM 2757 N N . GLY A 1 373 ? -0.716 2.530 -21.863 1.00 62.94 373 GLY A N 1
ATOM 2758 C CA . GLY A 1 373 ? -0.829 1.742 -20.626 1.00 62.94 373 GLY A CA 1
ATOM 2759 C C . GLY A 1 373 ? 0.012 2.330 -19.492 1.00 62.94 373 GLY A C 1
ATOM 2760 O O . GLY A 1 373 ? -0.472 2.509 -18.376 1.00 62.94 373 GLY A O 1
ATOM 2761 N N . ALA A 1 374 ? 1.241 2.743 -19.807 1.00 68.00 374 ALA A N 1
ATOM 2762 C CA . ALA A 1 374 ? 2.139 3.350 -18.834 1.00 68.00 374 ALA A CA 1
ATOM 2763 C C . ALA A 1 374 ? 1.654 4.731 -18.354 1.00 68.00 374 ALA A C 1
ATOM 2765 O O . ALA A 1 374 ? 1.711 5.010 -17.160 1.00 68.00 374 ALA A O 1
ATOM 2766 N N . VAL A 1 375 ? 1.102 5.567 -19.246 1.00 70.69 375 VAL A N 1
ATOM 2767 C CA . VAL A 1 375 ? 0.479 6.852 -18.864 1.00 70.69 375 VAL A CA 1
ATOM 2768 C C . VAL A 1 375 ? -0.734 6.638 -17.958 1.00 70.69 375 VAL A C 1
ATOM 2770 O O . VAL A 1 375 ? -0.920 7.383 -17.001 1.00 70.69 375 VAL A O 1
ATOM 2773 N N . ALA A 1 376 ? -1.562 5.625 -18.231 1.00 75.75 376 ALA A N 1
ATOM 2774 C CA . ALA A 1 376 ? -2.715 5.324 -17.385 1.00 75.75 376 ALA A CA 1
ATOM 2775 C C . ALA A 1 376 ? -2.292 4.899 -15.971 1.00 75.75 376 ALA A C 1
ATOM 2777 O O . ALA A 1 376 ? -2.941 5.267 -14.992 1.00 75.75 376 ALA A O 1
ATOM 2778 N N . LEU A 1 377 ? -1.195 4.151 -15.858 1.00 79.12 377 LEU A N 1
ATOM 2779 C CA . LEU A 1 377 ? -0.722 3.625 -14.586 1.00 79.12 377 LEU A CA 1
ATOM 2780 C C . LEU A 1 377 ? 0.055 4.677 -13.783 1.00 79.12 377 LEU A C 1
ATOM 2782 O O . LEU A 1 377 ? -0.284 4.925 -12.631 1.00 79.12 377 LEU A O 1
ATOM 2786 N N . PHE A 1 378 ? 1.036 5.347 -14.388 1.00 78.12 378 PHE A N 1
ATOM 2787 C CA . PHE A 1 378 ? 1.928 6.294 -13.700 1.00 78.12 378 PHE A CA 1
ATOM 2788 C C . PHE A 1 378 ? 1.480 7.766 -13.772 1.00 78.12 378 PHE A C 1
ATOM 2790 O O . PHE A 1 378 ? 2.099 8.633 -13.151 1.00 78.12 378 PHE A O 1
ATOM 2797 N N . GLY A 1 379 ? 0.403 8.055 -14.505 1.00 74.94 379 GLY A N 1
ATOM 2798 C CA . GLY A 1 379 ? -0.075 9.411 -14.764 1.00 74.94 379 GLY A CA 1
ATOM 2799 C C . GLY A 1 379 ? 0.710 10.104 -15.881 1.00 74.94 379 GLY A C 1
ATOM 2800 O O . GLY A 1 379 ? 1.781 9.660 -16.302 1.00 74.94 379 GLY A O 1
ATOM 2801 N N . ALA A 1 380 ? 0.188 11.234 -16.365 1.00 67.00 380 ALA A N 1
ATOM 2802 C CA . ALA A 1 380 ? 0.770 11.967 -17.498 1.00 67.00 380 ALA A CA 1
ATOM 2803 C C . ALA A 1 380 ? 2.212 12.456 -17.262 1.00 67.00 380 ALA A C 1
ATOM 2805 O O . ALA A 1 380 ? 2.961 12.659 -18.216 1.00 67.00 380 ALA A O 1
ATOM 2806 N N . THR A 1 381 ? 2.600 12.655 -16.001 1.00 64.38 381 THR A N 1
ATOM 2807 C CA . THR A 1 381 ? 3.931 13.140 -15.611 1.00 64.38 381 THR A 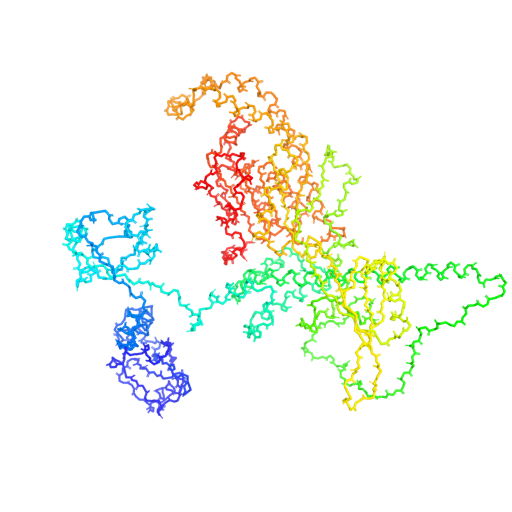CA 1
ATOM 2808 C C . THR A 1 381 ? 4.874 12.027 -15.152 1.00 64.38 381 THR A C 1
ATOM 2810 O O . THR A 1 381 ? 6.037 12.314 -14.881 1.00 64.38 381 THR A O 1
ATOM 2813 N N . GLY A 1 382 ? 4.399 10.783 -15.011 1.00 63.44 382 GLY A N 1
ATOM 2814 C CA . GLY A 1 382 ? 5.168 9.639 -14.498 1.00 63.44 382 GLY A CA 1
ATOM 2815 C C . GLY A 1 382 ? 5.454 9.669 -12.988 1.00 63.44 382 GLY A C 1
ATOM 2816 O O . GLY A 1 382 ? 5.599 8.632 -12.352 1.00 63.44 382 GLY A O 1
ATOM 2817 N N . ALA A 1 383 ? 5.483 10.843 -12.362 1.00 65.69 383 ALA A N 1
ATOM 2818 C CA . ALA A 1 383 ? 5.775 10.966 -10.936 1.00 65.69 383 ALA A CA 1
ATOM 2819 C C . ALA A 1 383 ? 4.605 10.539 -10.021 1.00 65.69 383 ALA A C 1
ATOM 2821 O O . ALA A 1 383 ? 4.806 10.182 -8.858 1.00 65.69 383 ALA A O 1
ATOM 2822 N N . GLY A 1 384 ? 3.371 10.528 -10.534 1.00 79.38 384 GLY A N 1
ATOM 2823 C CA . GLY A 1 384 ? 2.167 10.186 -9.777 1.00 79.38 384 GLY A CA 1
ATOM 2824 C C . GLY A 1 384 ? 2.020 10.996 -8.481 1.00 79.38 384 GLY A C 1
ATOM 2825 O O . GLY A 1 384 ? 2.110 12.225 -8.500 1.00 79.38 384 GLY A O 1
ATOM 2826 N N . LEU A 1 385 ? 1.816 10.314 -7.344 1.00 75.06 385 LEU A N 1
ATOM 2827 C CA . LEU A 1 385 ? 1.573 10.953 -6.040 1.00 75.06 385 LEU A CA 1
ATOM 2828 C C . LEU A 1 385 ? 2.704 11.889 -5.580 1.00 75.06 385 LEU A C 1
ATOM 2830 O O . LEU A 1 385 ? 2.416 12.901 -4.948 1.00 75.06 385 LEU A O 1
ATOM 2834 N N . THR A 1 386 ? 3.969 11.619 -5.919 1.00 74.06 386 THR A N 1
ATOM 2835 C CA . THR A 1 386 ? 5.109 12.442 -5.458 1.00 74.06 386 THR A CA 1
ATOM 2836 C C . THR A 1 386 ? 5.201 13.797 -6.161 1.00 74.06 386 THR A C 1
ATOM 2838 O O . THR A 1 386 ? 5.785 14.738 -5.629 1.00 74.06 386 THR A O 1
ATOM 2841 N N . SER A 1 387 ? 4.603 13.937 -7.349 1.00 68.69 387 SER A N 1
ATOM 2842 C CA . SER A 1 387 ? 4.501 15.229 -8.042 1.00 68.69 387 SER A CA 1
ATOM 2843 C C . SER A 1 387 ? 3.208 15.969 -7.720 1.00 68.69 387 SER A C 1
ATOM 2845 O O . SER A 1 387 ? 3.032 17.108 -8.174 1.00 68.69 387 SER A O 1
ATOM 2847 N N . TRP A 1 388 ? 2.297 15.360 -6.964 1.00 77.31 388 TRP A N 1
ATOM 2848 C CA . TRP A 1 388 ? 1.066 16.030 -6.595 1.00 77.31 388 TRP A CA 1
ATOM 2849 C C . TRP A 1 388 ? 1.370 17.138 -5.585 1.00 77.31 388 TRP A C 1
ATOM 2851 O O . TRP A 1 388 ? 1.890 16.900 -4.497 1.00 77.31 388 TRP A O 1
ATOM 2861 N N . LYS A 1 389 ? 1.053 18.379 -5.962 1.00 66.81 389 LYS A N 1
ATOM 2862 C CA . LYS A 1 389 ? 1.205 19.556 -5.104 1.00 66.81 389 LYS A CA 1
ATOM 2863 C C . LYS A 1 389 ? -0.151 20.186 -4.860 1.00 66.81 389 LYS A C 1
ATOM 2865 O O . LYS A 1 389 ? -0.885 20.495 -5.802 1.00 66.81 389 LYS A O 1
ATOM 2870 N N . MET A 1 390 ? -0.442 20.441 -3.590 1.00 71.56 390 MET A N 1
ATOM 2871 C CA . MET A 1 390 ? -1.658 21.116 -3.164 1.00 71.56 390 MET A CA 1
ATOM 2872 C C . MET A 1 390 ? -1.663 22.569 -3.662 1.00 71.56 390 MET A C 1
ATOM 2874 O O . MET A 1 390 ? -1.095 23.463 -3.045 1.00 71.56 390 MET A O 1
ATOM 2878 N N . SER A 1 391 ? -2.284 22.806 -4.818 1.00 56.00 391 SER A N 1
ATOM 2879 C CA . SER A 1 391 ? -2.421 24.144 -5.416 1.00 56.00 391 SER A CA 1
ATOM 2880 C C . SER A 1 391 ? -3.752 24.820 -5.072 1.00 56.00 391 SER A C 1
ATOM 2882 O O . SER A 1 391 ? -3.857 26.045 -5.107 1.00 56.00 391 SER A O 1
ATOM 2884 N N . ARG A 1 392 ? -4.774 24.033 -4.710 1.00 62.78 392 ARG A N 1
ATOM 2885 C CA . ARG A 1 392 ? -6.096 24.507 -4.276 1.00 62.78 392 ARG A CA 1
ATOM 2886 C C . ARG A 1 392 ? -6.240 24.338 -2.766 1.00 62.78 392 ARG A C 1
ATOM 2888 O O . ARG A 1 392 ? -5.857 23.304 -2.225 1.00 62.78 392 ARG A O 1
ATOM 2895 N N . ARG A 1 393 ? -6.821 25.338 -2.092 1.00 65.19 393 ARG A N 1
ATOM 2896 C CA . ARG A 1 393 ? -7.151 25.251 -0.661 1.00 65.19 393 ARG A CA 1
ATOM 2897 C C . ARG A 1 393 ? -8.260 24.216 -0.454 1.00 65.19 393 ARG A C 1
ATOM 2899 O O . ARG A 1 393 ? -9.367 24.399 -0.954 1.00 65.19 393 ARG A O 1
ATOM 2906 N N . TRP A 1 394 ? -7.954 23.144 0.272 1.00 77.44 394 TRP A N 1
ATOM 2907 C CA . TRP A 1 394 ? -8.912 22.118 0.690 1.00 77.44 394 TRP A CA 1
ATOM 2908 C C . TRP A 1 394 ? -9.428 22.453 2.084 1.00 77.44 394 TRP A C 1
ATOM 2910 O O . TRP A 1 394 ? -8.893 21.995 3.093 1.00 77.44 394 TRP A O 1
ATOM 2920 N N . GLY A 1 395 ? -10.450 23.310 2.126 1.00 81.25 395 GLY A N 1
ATOM 2921 C CA . GLY A 1 395 ? -10.938 23.874 3.381 1.00 81.25 395 GLY A CA 1
ATOM 2922 C C . GLY A 1 395 ? -9.808 24.584 4.123 1.00 81.25 395 GLY A C 1
ATOM 2923 O O . GLY A 1 395 ? -9.070 25.372 3.529 1.00 81.25 395 GLY A O 1
ATOM 2924 N N . ASP A 1 396 ? -9.650 24.253 5.401 1.00 83.56 396 ASP A N 1
ATOM 2925 C CA . ASP A 1 396 ? -8.657 24.884 6.266 1.00 83.56 396 ASP A CA 1
ATOM 2926 C C . ASP A 1 396 ? -7.303 24.153 6.300 1.00 83.56 396 ASP A C 1
ATOM 2928 O O . ASP A 1 396 ? -6.438 24.544 7.085 1.00 83.56 396 ASP A O 1
ATOM 2932 N N . LEU A 1 397 ? -7.119 23.073 5.535 1.00 89.06 397 LEU A N 1
ATOM 2933 C CA . LEU A 1 397 ? -5.899 22.258 5.547 1.00 89.06 397 LEU A CA 1
ATOM 2934 C C . LEU A 1 397 ? -4.679 23.093 5.104 1.00 89.06 397 LEU A C 1
ATOM 2936 O O . LEU A 1 397 ? -4.699 23.716 4.039 1.00 89.06 397 LEU A O 1
ATOM 2940 N N . LYS A 1 398 ? -3.633 23.126 5.934 1.00 88.62 398 LYS A N 1
ATOM 2941 C CA . LYS A 1 398 ? -2.408 23.923 5.762 1.00 88.62 398 LYS A CA 1
ATOM 2942 C C . LYS A 1 398 ? -1.251 23.110 5.204 1.00 88.62 398 LYS A C 1
ATOM 2944 O O . LYS A 1 398 ? -0.461 23.647 4.432 1.00 88.62 398 LYS A O 1
ATOM 2949 N N . GLU A 1 399 ? -1.129 21.851 5.613 1.00 90.50 399 GLU A N 1
ATOM 2950 C CA . GLU A 1 399 ? -0.021 20.980 5.221 1.00 90.50 399 GLU A CA 1
ATOM 2951 C C . GLU A 1 399 ? -0.542 19.628 4.742 1.00 90.50 399 GLU A C 1
ATOM 2953 O O . GLU A 1 399 ? -1.289 18.954 5.455 1.00 90.50 399 GLU A O 1
ATOM 2958 N N . PHE A 1 400 ? -0.144 19.250 3.526 1.00 92.81 400 PHE A N 1
ATOM 2959 C CA . PHE A 1 400 ? -0.468 17.971 2.904 1.00 92.81 400 PHE A CA 1
ATOM 2960 C C . PHE A 1 400 ? 0.516 17.695 1.758 1.00 92.81 400 PHE A C 1
ATOM 2962 O O . PHE A 1 400 ? 0.435 18.331 0.700 1.00 92.81 400 PHE A O 1
ATOM 2969 N N . SER A 1 401 ? 1.456 16.772 1.959 1.00 91.25 401 SER A N 1
ATOM 2970 C CA . SER A 1 401 ? 2.416 16.347 0.933 1.00 91.25 401 SER A CA 1
ATOM 2971 C C . SER A 1 401 ? 2.717 14.852 1.013 1.00 91.25 401 SER A C 1
ATOM 2973 O O . SER A 1 401 ? 2.639 14.232 2.075 1.00 91.25 401 SER A O 1
ATOM 2975 N N . PHE A 1 402 ? 3.043 14.270 -0.142 1.00 91.56 402 PHE A N 1
ATOM 2976 C CA . PHE A 1 402 ? 3.519 12.895 -0.250 1.00 91.56 402 PHE A CA 1
ATOM 2977 C C . PHE A 1 402 ? 5.037 12.912 -0.317 1.00 91.56 402 PHE A C 1
ATOM 2979 O O . PHE A 1 402 ? 5.607 13.447 -1.266 1.00 91.56 402 PHE A O 1
ATOM 2986 N N . GLU A 1 403 ? 5.675 12.293 0.662 1.00 88.62 403 GLU A N 1
ATOM 2987 C CA . GLU A 1 403 ? 7.126 12.235 0.751 1.00 88.62 403 GLU A CA 1
ATOM 2988 C C . GLU A 1 403 ? 7.584 10.788 0.538 1.00 88.62 403 GLU A C 1
ATOM 2990 O O . GLU A 1 403 ? 7.062 9.876 1.188 1.00 88.62 403 GLU A O 1
ATOM 2995 N N . PRO A 1 404 ? 8.531 10.525 -0.374 1.00 87.38 404 PRO A N 1
ATOM 2996 C CA . PRO A 1 404 ? 9.084 9.189 -0.526 1.00 87.38 404 PRO A CA 1
ATOM 2997 C C . PRO A 1 404 ? 9.859 8.793 0.735 1.00 87.38 404 PRO A C 1
ATOM 2999 O O . PRO A 1 404 ? 10.692 9.552 1.234 1.00 87.38 404 PRO A O 1
ATOM 3002 N N . LEU A 1 405 ? 9.601 7.586 1.245 1.00 85.94 405 LEU A N 1
ATOM 3003 C CA . LEU A 1 405 ? 10.454 6.989 2.276 1.00 85.94 405 LEU A CA 1
ATOM 3004 C C . LEU A 1 405 ? 11.828 6.668 1.682 1.00 85.94 405 LEU A C 1
ATOM 3006 O O . LEU A 1 405 ? 11.967 6.612 0.460 1.00 85.94 405 LEU A O 1
ATOM 3010 N N . ALA A 1 406 ? 12.844 6.460 2.529 1.00 67.50 406 ALA A N 1
ATOM 3011 C CA . ALA A 1 406 ? 14.207 6.180 2.079 1.00 67.50 406 ALA A CA 1
ATOM 3012 C C . ALA A 1 406 ? 14.230 4.944 1.157 1.00 67.50 406 ALA A C 1
ATOM 3014 O O . ALA A 1 406 ? 14.271 3.796 1.605 1.00 67.50 406 ALA A O 1
ATOM 3015 N N . SER A 1 407 ? 14.165 5.199 -0.150 1.00 58.62 407 SER A N 1
ATOM 3016 C CA . SER A 1 407 ? 14.033 4.190 -1.190 1.00 58.62 407 SER A CA 1
ATOM 3017 C C . SER A 1 407 ? 15.395 3.572 -1.462 1.00 58.62 407 SER A C 1
ATOM 3019 O O . SER A 1 407 ? 16.389 4.295 -1.613 1.00 58.62 407 SER A O 1
ATOM 3021 N N . ARG A 1 408 ? 15.455 2.247 -1.619 1.00 61.78 408 ARG A N 1
ATOM 3022 C CA . ARG A 1 408 ? 16.639 1.631 -2.222 1.00 61.78 408 ARG A CA 1
ATOM 3023 C C . ARG A 1 408 ? 16.776 2.170 -3.640 1.00 61.78 408 ARG A C 1
ATOM 3025 O O . ARG A 1 408 ? 15.861 2.036 -4.450 1.00 61.78 408 ARG A O 1
ATOM 3032 N N . LYS A 1 409 ? 17.916 2.796 -3.921 1.00 65.44 409 LYS A N 1
ATOM 3033 C CA . LYS A 1 409 ? 18.281 3.173 -5.282 1.00 65.44 409 LYS A CA 1
ATOM 3034 C C . LYS A 1 409 ? 18.911 1.969 -5.952 1.00 65.44 409 LYS A C 1
ATOM 3036 O O . LYS A 1 409 ? 19.863 1.397 -5.423 1.00 65.44 409 LYS A O 1
ATOM 3041 N N . TRP A 1 410 ? 18.374 1.593 -7.101 1.00 64.31 410 TRP A N 1
ATOM 3042 C CA . TRP A 1 410 ? 18.877 0.469 -7.878 1.00 64.31 410 TRP A CA 1
ATOM 3043 C C . TRP A 1 410 ? 19.738 0.996 -9.015 1.00 64.31 410 TRP A C 1
ATOM 3045 O O . TRP A 1 410 ? 19.383 1.982 -9.655 1.00 64.31 410 TRP A O 1
ATOM 3055 N N . LEU A 1 411 ? 20.884 0.360 -9.243 1.00 68.38 411 LEU A N 1
ATOM 3056 C CA . LEU A 1 411 ? 21.721 0.641 -10.403 1.00 68.38 411 LEU A CA 1
ATOM 3057 C C . LEU A 1 411 ? 21.240 -0.231 -11.555 1.00 68.38 411 LEU A C 1
ATOM 3059 O O . LEU A 1 411 ? 21.417 -1.450 -11.519 1.00 68.38 411 LEU A O 1
ATOM 3063 N N . VAL A 1 412 ? 20.648 0.389 -12.571 1.00 67.50 412 VAL A N 1
ATOM 3064 C CA . VAL A 1 412 ? 20.316 -0.300 -13.817 1.00 67.50 412 VAL A CA 1
ATOM 3065 C C . VAL A 1 412 ? 21.458 -0.126 -14.793 1.00 67.50 412 VAL A C 1
ATOM 3067 O O . VAL A 1 412 ? 21.971 0.977 -14.976 1.00 67.50 412 VAL A O 1
ATOM 3070 N N . LYS A 1 413 ? 21.869 -1.246 -15.389 1.00 71.25 413 LYS A N 1
ATOM 3071 C CA . LYS A 1 413 ? 22.889 -1.291 -16.431 1.00 71.25 413 LYS A CA 1
ATOM 3072 C C . LYS A 1 413 ? 22.201 -1.334 -17.785 1.00 71.25 413 LYS A C 1
ATOM 3074 O O . LYS A 1 413 ? 21.406 -2.232 -18.057 1.00 71.25 413 LYS A O 1
ATOM 3079 N N . GLU A 1 414 ? 22.552 -0.381 -18.624 1.00 68.06 414 GLU A N 1
ATOM 3080 C CA . GLU A 1 414 ? 22.062 -0.243 -19.983 1.00 68.06 414 GLU A CA 1
ATOM 3081 C C . GLU A 1 414 ? 23.206 -0.554 -20.948 1.00 68.06 414 GLU A C 1
ATOM 3083 O O . GLU A 1 414 ? 24.310 -0.030 -20.805 1.00 68.06 414 GLU A O 1
ATOM 3088 N N . VAL A 1 415 ? 22.958 -1.426 -21.925 1.00 73.50 415 VAL A N 1
ATOM 3089 C CA . VAL A 1 415 ? 23.928 -1.738 -22.978 1.00 73.50 415 VAL A CA 1
ATOM 3090 C C . VAL A 1 415 ? 23.350 -1.288 -24.304 1.00 73.50 415 VAL A C 1
ATOM 3092 O O . VAL A 1 415 ? 22.275 -1.741 -24.693 1.00 73.50 415 VAL A O 1
ATOM 3095 N N . ILE A 1 416 ? 24.075 -0.416 -24.996 1.00 72.56 416 ILE A N 1
ATOM 3096 C CA . ILE A 1 416 ? 23.703 0.063 -26.327 1.00 72.56 416 ILE A CA 1
ATOM 3097 C C . ILE A 1 416 ? 24.806 -0.262 -27.326 1.00 72.56 416 ILE A C 1
ATOM 3099 O O . ILE A 1 416 ? 25.995 -0.227 -27.004 1.00 72.56 416 ILE A O 1
ATOM 3103 N N . GLU A 1 417 ? 24.400 -0.560 -28.552 1.00 76.81 417 GLU A N 1
ATOM 3104 C CA . GLU A 1 417 ? 25.301 -0.867 -29.659 1.00 76.81 417 GLU A CA 1
ATOM 3105 C C . GLU A 1 417 ? 25.046 0.129 -30.786 1.00 76.81 417 GLU A C 1
ATOM 3107 O O . GLU A 1 417 ? 23.920 0.250 -31.267 1.00 76.81 417 GLU A O 1
ATOM 3112 N N . ILE A 1 418 ? 26.086 0.850 -31.197 1.00 73.69 418 ILE A N 1
ATOM 3113 C CA . ILE A 1 418 ? 26.020 1.913 -32.202 1.00 73.69 418 ILE A CA 1
ATOM 3114 C C . ILE A 1 418 ? 26.934 1.526 -33.362 1.00 73.69 418 ILE A C 1
ATOM 3116 O O . ILE A 1 418 ? 28.133 1.331 -33.169 1.00 73.69 418 ILE A O 1
ATOM 3120 N N . ALA A 1 419 ? 26.369 1.414 -34.564 1.00 75.06 419 ALA A N 1
ATOM 3121 C CA . ALA A 1 419 ? 27.140 1.154 -35.782 1.00 75.06 419 ALA A CA 1
ATOM 3122 C C . ALA A 1 419 ? 27.673 2.448 -36.422 1.00 75.06 419 ALA A C 1
ATOM 3124 O O . ALA A 1 419 ? 28.719 2.436 -37.062 1.00 75.06 419 ALA A O 1
ATOM 3125 N N . ASP A 1 420 ? 26.972 3.572 -36.242 1.00 78.62 420 ASP A N 1
ATOM 3126 C CA . ASP A 1 420 ? 27.375 4.847 -36.831 1.00 78.62 420 ASP A CA 1
ATOM 3127 C C . ASP A 1 420 ? 28.526 5.513 -36.057 1.00 78.62 420 ASP A C 1
ATOM 3129 O O . ASP A 1 420 ? 28.442 5.780 -34.854 1.00 78.62 420 ASP A O 1
ATOM 3133 N N . THR A 1 421 ? 29.605 5.815 -36.776 1.00 80.44 421 THR A N 1
ATOM 3134 C CA . THR A 1 421 ? 30.832 6.384 -36.202 1.00 80.44 421 THR A CA 1
ATOM 3135 C C . THR A 1 421 ? 30.686 7.855 -35.825 1.00 80.44 421 THR A C 1
ATOM 3137 O O . THR A 1 421 ? 31.301 8.289 -34.849 1.00 80.44 421 THR A O 1
ATOM 3140 N N . GLU A 1 422 ? 29.860 8.618 -36.546 1.00 80.06 422 GLU A N 1
ATOM 3141 C CA . GLU A 1 422 ? 29.601 10.027 -36.232 1.00 80.06 422 GLU A CA 1
ATOM 3142 C C . GLU A 1 422 ? 28.801 10.142 -34.931 1.00 80.06 422 GLU A C 1
ATOM 3144 O O . GLU A 1 422 ? 29.245 10.800 -33.988 1.00 80.06 422 GLU A O 1
ATOM 3149 N N . THR A 1 423 ? 27.708 9.383 -34.824 1.00 78.38 423 THR A N 1
ATOM 3150 C CA . THR A 1 423 ? 26.909 9.253 -33.599 1.00 78.38 423 THR A CA 1
ATOM 3151 C C . THR A 1 423 ? 27.757 8.818 -32.397 1.00 78.38 423 THR A C 1
ATOM 3153 O O . THR A 1 423 ? 27.652 9.404 -31.317 1.00 78.38 423 THR A O 1
ATOM 3156 N N . ALA A 1 424 ? 28.619 7.807 -32.561 1.00 80.88 424 ALA A N 1
ATOM 3157 C CA . ALA A 1 424 ? 29.504 7.345 -31.490 1.00 80.88 424 ALA A CA 1
ATOM 3158 C C . ALA A 1 424 ? 30.456 8.460 -31.015 1.00 80.88 424 ALA A C 1
ATOM 3160 O O . ALA A 1 424 ? 30.644 8.650 -29.812 1.00 80.88 424 ALA A O 1
ATOM 3161 N N . ARG A 1 425 ? 31.001 9.258 -31.944 1.00 84.81 425 ARG A N 1
ATOM 3162 C CA . ARG A 1 425 ? 31.884 10.390 -31.626 1.00 84.81 425 ARG A CA 1
ATOM 3163 C C . ARG A 1 425 ? 31.152 11.515 -30.894 1.00 84.81 425 ARG A C 1
ATOM 3165 O O . ARG A 1 425 ? 31.714 12.110 -29.974 1.00 84.81 425 ARG A O 1
ATOM 3172 N N . GLU A 1 426 ? 29.922 11.825 -31.293 1.00 83.31 426 GLU A N 1
ATOM 3173 C CA . GLU A 1 426 ? 29.092 12.818 -30.604 1.00 83.31 426 GLU A CA 1
ATOM 3174 C C . GLU A 1 426 ? 28.758 12.381 -29.176 1.00 83.31 426 GLU A C 1
ATOM 3176 O O . GLU A 1 426 ? 28.861 13.182 -28.243 1.00 83.31 426 GLU A O 1
ATOM 3181 N N . LEU A 1 427 ? 28.417 11.102 -28.992 1.00 82.50 427 LEU A N 1
ATOM 3182 C CA . LEU A 1 427 ? 28.140 10.539 -27.676 1.00 82.50 427 LEU A CA 1
ATOM 3183 C C . LEU A 1 427 ? 29.391 10.541 -26.786 1.00 82.50 427 LEU A C 1
ATOM 3185 O O . LEU A 1 427 ? 29.312 10.962 -25.631 1.00 82.50 427 LEU A O 1
ATOM 3189 N N . ASP A 1 428 ? 30.550 10.156 -27.331 1.00 86.50 428 ASP A N 1
ATOM 3190 C CA . ASP A 1 428 ? 31.842 10.219 -26.635 1.00 86.50 428 ASP A CA 1
ATOM 3191 C C . ASP A 1 428 ? 32.142 11.651 -26.157 1.00 86.50 428 ASP A C 1
ATOM 3193 O O . ASP A 1 428 ? 32.509 11.864 -24.999 1.00 86.50 428 ASP A O 1
ATOM 3197 N N . ALA A 1 429 ? 31.929 12.653 -27.018 1.00 84.88 429 ALA A N 1
ATOM 3198 C CA . ALA A 1 429 ? 32.130 14.058 -26.673 1.00 84.88 429 ALA A CA 1
ATOM 3199 C C . ALA A 1 429 ? 31.150 14.543 -25.589 1.00 84.88 429 ALA A C 1
ATOM 3201 O O . ALA A 1 429 ? 31.550 15.260 -24.669 1.00 84.88 429 ALA A O 1
ATOM 3202 N N . ALA A 1 430 ? 29.879 14.137 -25.666 1.00 81.81 430 ALA A N 1
ATOM 3203 C CA . ALA A 1 430 ? 28.852 14.511 -24.696 1.00 81.81 430 ALA A CA 1
ATOM 3204 C C . ALA A 1 430 ? 29.119 13.936 -23.296 1.00 81.81 430 ALA A C 1
ATOM 3206 O O . ALA A 1 430 ? 28.892 14.621 -22.298 1.00 81.81 430 ALA A O 1
ATOM 3207 N N . VAL A 1 431 ? 29.620 12.700 -23.223 1.00 86.06 431 VAL A N 1
ATOM 3208 C CA . VAL A 1 431 ? 29.998 12.032 -21.970 1.00 86.06 431 VAL A CA 1
ATOM 3209 C C . VAL A 1 431 ? 31.293 12.620 -21.398 1.00 86.06 431 VAL A C 1
ATOM 3211 O O . VAL A 1 431 ? 31.375 12.902 -20.199 1.00 86.06 431 VAL A O 1
ATOM 3214 N N . ALA A 1 432 ? 32.298 12.863 -22.246 1.00 85.75 432 ALA A N 1
ATOM 3215 C CA . ALA A 1 432 ? 33.571 13.456 -21.831 1.00 85.75 432 ALA A CA 1
ATOM 3216 C C . ALA A 1 432 ? 33.398 14.876 -21.266 1.00 85.75 432 ALA A C 1
ATOM 3218 O O . ALA A 1 432 ? 34.073 15.246 -20.306 1.00 85.75 432 ALA A O 1
ATOM 3219 N N . ALA A 1 433 ? 32.456 15.652 -21.811 1.00 85.75 433 ALA A N 1
ATOM 3220 C CA . ALA A 1 433 ? 32.164 17.010 -21.356 1.00 85.75 433 ALA A CA 1
ATOM 3221 C C . ALA A 1 433 ? 31.625 17.091 -19.914 1.00 85.75 433 ALA A C 1
ATOM 3223 O O . ALA A 1 433 ? 31.621 18.174 -19.332 1.00 85.75 433 ALA A O 1
ATOM 3224 N N . ASN A 1 434 ? 31.161 15.980 -19.336 1.00 88.44 434 ASN A N 1
ATOM 3225 C CA . ASN A 1 434 ? 30.553 15.950 -18.007 1.00 88.44 434 ASN A CA 1
ATOM 3226 C C . ASN A 1 434 ? 31.059 14.752 -17.182 1.00 88.44 434 ASN A C 1
ATOM 3228 O O . ASN A 1 434 ? 30.286 14.003 -16.591 1.00 88.44 434 ASN A O 1
ATOM 3232 N N . PHE A 1 435 ? 32.387 14.586 -17.150 1.00 86.38 435 PHE A N 1
ATOM 3233 C CA . PHE A 1 435 ? 33.107 13.652 -16.269 1.00 86.38 435 PHE A CA 1
ATOM 3234 C C . PHE A 1 435 ? 32.605 12.200 -16.323 1.00 86.38 435 PHE A C 1
ATOM 3236 O O . PHE A 1 435 ? 32.526 11.529 -15.298 1.00 86.38 435 PHE A O 1
ATOM 3243 N N . GLY A 1 436 ? 32.255 11.705 -17.513 1.00 82.44 436 GLY A N 1
ATOM 3244 C CA . GLY A 1 436 ? 31.770 10.332 -17.669 1.00 82.44 436 GLY A CA 1
ATOM 3245 C C . GLY A 1 436 ? 30.258 10.177 -17.502 1.00 82.44 436 GLY A C 1
ATOM 3246 O O . GLY A 1 436 ? 29.759 9.061 -17.604 1.00 82.44 436 GLY A O 1
ATOM 3247 N N . GLN A 1 437 ? 29.511 11.267 -17.304 1.00 86.50 437 GLN A N 1
ATOM 3248 C CA . GLN A 1 437 ? 28.051 11.254 -17.201 1.00 86.50 437 GLN A CA 1
ATOM 3249 C C . GLN A 1 437 ? 27.386 12.063 -18.310 1.00 86.50 437 GLN A C 1
ATOM 3251 O O . GLN A 1 437 ? 27.886 13.100 -18.735 1.00 86.50 437 GLN A O 1
ATOM 3256 N N . LEU A 1 438 ? 26.188 11.668 -18.723 1.00 80.94 438 LEU A N 1
ATOM 3257 C CA . LEU A 1 438 ? 25.394 12.435 -19.681 1.00 80.94 438 LEU A CA 1
ATOM 3258 C C . LEU A 1 438 ? 24.829 13.724 -19.064 1.00 80.94 438 LEU A C 1
ATOM 3260 O O . LEU A 1 438 ? 24.059 13.693 -18.108 1.00 80.94 438 LEU A O 1
ATOM 3264 N N . ALA A 1 439 ? 25.153 14.879 -19.649 1.00 77.62 439 ALA A N 1
ATOM 3265 C CA . ALA A 1 439 ? 24.684 16.180 -19.153 1.00 77.62 439 ALA A CA 1
ATOM 3266 C C . ALA A 1 439 ? 23.205 16.484 -19.475 1.00 77.62 439 ALA A C 1
ATOM 3268 O O . ALA A 1 439 ? 22.581 17.333 -18.827 1.00 77.62 439 ALA A O 1
ATOM 3269 N N . LYS A 1 440 ? 22.645 15.838 -20.505 1.00 80.69 440 LYS A N 1
ATOM 3270 C CA . LYS A 1 440 ? 21.278 16.032 -21.015 1.00 80.69 440 LYS A CA 1
ATOM 3271 C C . LYS A 1 440 ? 20.749 14.717 -21.584 1.00 80.69 440 LYS A C 1
ATOM 3273 O O . LYS A 1 440 ? 21.547 13.865 -21.962 1.00 80.69 440 LYS A O 1
ATOM 3278 N N . ASP A 1 441 ? 19.429 14.605 -21.694 1.00 75.38 441 ASP A N 1
ATOM 3279 C CA . ASP A 1 441 ? 18.797 13.462 -22.353 1.00 75.38 441 ASP A CA 1
ATOM 3280 C C . ASP A 1 441 ? 19.171 13.425 -23.838 1.00 75.38 441 ASP A C 1
ATOM 3282 O O . ASP A 1 441 ? 19.122 14.454 -24.530 1.00 75.38 441 ASP A O 1
ATOM 3286 N N . ALA A 1 442 ? 19.515 12.238 -24.327 1.00 68.62 442 ALA A N 1
ATOM 3287 C CA . ALA A 1 442 ? 19.967 12.004 -25.691 1.00 68.62 442 ALA A CA 1
ATOM 3288 C C . ALA A 1 442 ? 19.155 10.887 -26.354 1.00 68.62 442 ALA A C 1
ATOM 3290 O O . ALA A 1 442 ? 18.611 10.012 -25.689 1.00 68.62 442 ALA A O 1
ATOM 3291 N N . VAL A 1 443 ? 19.069 10.927 -27.682 1.00 70.31 443 VAL A N 1
ATOM 3292 C CA . VAL A 1 443 ? 18.427 9.882 -28.487 1.00 70.31 443 VAL A CA 1
ATOM 3293 C C . VAL A 1 443 ? 19.443 9.406 -29.507 1.00 70.31 443 VAL A C 1
ATOM 3295 O O . VAL A 1 443 ? 19.973 10.224 -30.257 1.00 70.31 443 VAL A O 1
ATOM 3298 N N . VAL A 1 444 ? 19.710 8.104 -29.522 1.00 68.75 444 VAL A N 1
ATOM 3299 C CA . VAL A 1 444 ? 20.835 7.510 -30.245 1.00 68.75 444 VAL A CA 1
ATOM 3300 C C . VAL A 1 444 ? 20.346 6.359 -31.135 1.00 68.75 444 VAL A C 1
ATOM 3302 O O . VAL A 1 444 ? 19.622 5.491 -30.645 1.00 68.75 444 VAL A O 1
ATOM 3305 N N . PRO A 1 445 ? 20.693 6.323 -32.435 1.00 66.12 445 PRO A N 1
ATOM 3306 C CA . PRO A 1 445 ? 20.386 5.193 -33.310 1.00 66.12 445 PRO A CA 1
ATOM 3307 C C . PRO A 1 445 ? 21.200 3.942 -32.956 1.00 66.12 445 PRO A C 1
ATOM 3309 O O . PRO A 1 445 ? 22.392 4.023 -32.660 1.00 66.12 445 PRO A O 1
ATOM 3312 N N . LEU A 1 446 ? 20.552 2.775 -33.020 1.00 64.88 446 LEU A N 1
ATOM 3313 C CA . LEU A 1 446 ? 21.161 1.485 -32.682 1.00 64.88 446 LEU A CA 1
ATOM 3314 C C . LEU A 1 446 ? 21.614 0.701 -33.919 1.00 64.88 446 LEU A C 1
ATOM 3316 O O . LEU A 1 446 ? 20.987 0.761 -34.976 1.00 64.88 446 LEU A O 1
ATOM 3320 N N . ALA A 1 447 ? 22.664 -0.106 -33.755 1.00 61.50 447 ALA A N 1
ATOM 3321 C CA . ALA A 1 447 ? 23.249 -0.954 -34.797 1.00 61.50 447 ALA A CA 1
ATOM 3322 C C . ALA A 1 447 ? 22.255 -1.974 -35.388 1.00 61.50 447 ALA A C 1
ATOM 3324 O O . ALA A 1 447 ? 22.296 -2.256 -36.582 1.00 61.50 447 ALA A O 1
ATOM 3325 N N . GLY A 1 448 ? 21.341 -2.508 -34.571 1.00 57.78 448 GLY A N 1
ATOM 3326 C CA . GLY A 1 448 ? 20.299 -3.458 -34.992 1.00 57.78 448 GLY A CA 1
ATOM 3327 C C . GLY A 1 448 ? 19.055 -2.820 -35.625 1.00 57.78 448 GLY A C 1
ATOM 3328 O O . GLY A 1 448 ? 18.081 -3.526 -35.879 1.00 57.78 448 GLY A O 1
ATOM 3329 N N . GLY A 1 449 ? 19.068 -1.503 -35.858 1.00 57.97 449 GLY A N 1
ATOM 3330 C CA . GLY A 1 449 ? 17.879 -0.715 -36.179 1.00 57.97 449 GLY A CA 1
ATOM 3331 C C . GLY A 1 449 ? 17.102 -0.315 -34.919 1.00 57.97 449 GLY A C 1
ATOM 3332 O O . GLY A 1 449 ? 17.050 -1.057 -33.942 1.00 57.97 449 GLY A O 1
ATOM 3333 N N . GLY A 1 450 ? 16.512 0.885 -34.929 1.00 60.41 450 GLY A N 1
ATOM 3334 C CA . GLY A 1 450 ? 15.803 1.449 -33.773 1.00 60.41 450 GLY A CA 1
ATOM 3335 C C . GLY A 1 450 ? 16.483 2.668 -33.146 1.00 60.41 450 GLY A C 1
ATOM 3336 O O . GLY A 1 450 ? 17.501 3.155 -33.638 1.00 60.41 450 GLY A O 1
ATOM 3337 N N . LEU A 1 451 ? 15.889 3.177 -32.064 1.00 60.03 451 LEU A N 1
ATOM 3338 C CA . LEU A 1 451 ? 16.394 4.315 -31.285 1.00 60.03 451 LEU A CA 1
ATOM 3339 C C . LEU A 1 451 ? 16.473 3.930 -29.803 1.00 60.03 451 LEU A C 1
ATOM 3341 O O . LEU A 1 451 ? 15.523 3.348 -29.279 1.00 60.03 451 LEU A O 1
ATOM 3345 N N . ALA A 1 452 ? 17.558 4.313 -29.135 1.00 63.81 452 ALA A N 1
ATOM 3346 C CA . ALA A 1 452 ? 17.702 4.291 -27.682 1.00 63.81 452 ALA A CA 1
ATOM 3347 C C . ALA A 1 452 ? 17.562 5.710 -27.117 1.00 63.81 452 ALA A C 1
ATOM 3349 O O . ALA A 1 452 ? 18.050 6.672 -27.716 1.00 63.81 452 ALA A O 1
ATOM 3350 N N . ALA A 1 453 ? 16.904 5.848 -25.966 1.00 64.69 453 ALA A N 1
ATOM 3351 C CA . ALA A 1 453 ? 16.805 7.108 -25.235 1.00 64.69 453 ALA A CA 1
ATOM 3352 C C . ALA A 1 453 ? 17.694 7.034 -23.989 1.00 64.69 453 ALA A C 1
ATOM 3354 O O . ALA A 1 453 ? 17.394 6.292 -23.061 1.00 64.69 453 ALA A O 1
ATOM 3355 N N . LEU A 1 454 ? 18.772 7.815 -23.966 1.00 70.56 454 LEU A N 1
ATOM 3356 C CA . LEU A 1 454 ? 19.711 7.866 -22.850 1.00 70.56 454 LEU A CA 1
ATOM 3357 C C . LEU A 1 454 ? 19.353 9.010 -21.906 1.00 70.56 454 LEU A C 1
ATOM 3359 O O . LEU A 1 454 ? 19.166 10.154 -22.333 1.00 70.56 454 LEU A O 1
ATOM 3363 N N . ARG A 1 455 ? 19.290 8.699 -20.611 1.00 74.38 455 ARG A N 1
ATOM 3364 C CA . ARG A 1 455 ? 18.884 9.638 -19.561 1.00 74.38 455 ARG A CA 1
ATOM 3365 C C . ARG A 1 455 ? 20.031 10.549 -19.139 1.00 74.38 455 ARG A C 1
ATOM 3367 O O . ARG A 1 455 ? 21.180 10.110 -19.007 1.00 74.38 455 ARG A O 1
ATOM 3374 N N . LYS A 1 456 ? 19.711 11.808 -18.839 1.00 80.38 456 LYS A N 1
ATOM 3375 C CA . LYS A 1 456 ? 20.611 12.713 -18.120 1.00 80.38 456 LYS A CA 1
ATOM 3376 C C . LYS A 1 456 ? 21.059 12.074 -16.800 1.00 80.38 456 LYS A C 1
ATOM 3378 O O . LYS A 1 456 ? 20.247 11.552 -16.046 1.00 80.38 456 LYS A O 1
ATOM 3383 N N . GLY A 1 457 ? 22.350 12.175 -16.501 1.00 81.12 457 GLY A N 1
ATOM 3384 C CA . GLY A 1 457 ? 22.968 11.609 -15.303 1.00 81.12 457 GLY A CA 1
ATOM 3385 C C . GLY A 1 457 ? 23.396 10.147 -15.446 1.00 81.12 457 GLY A C 1
ATOM 3386 O O . GLY A 1 457 ? 24.018 9.632 -14.522 1.00 81.12 457 GLY A O 1
ATOM 3387 N N . SER A 1 458 ? 23.122 9.489 -16.581 1.00 83.38 458 SER A N 1
ATOM 3388 C CA . SER A 1 458 ? 23.643 8.139 -16.836 1.00 83.38 458 SER A CA 1
ATOM 3389 C C . SER A 1 458 ? 25.162 8.178 -16.963 1.00 83.38 458 SER A C 1
ATOM 3391 O O . SER A 1 458 ? 25.706 8.978 -17.728 1.00 83.38 458 SER A O 1
ATOM 3393 N N . GLU A 1 459 ? 25.834 7.316 -16.213 1.00 86.69 459 GLU A N 1
ATOM 3394 C CA . GLU A 1 459 ? 27.284 7.195 -16.140 1.00 86.69 459 GLU A CA 1
ATOM 3395 C C . GLU A 1 459 ? 27.774 6.112 -17.100 1.00 86.69 459 GLU A C 1
ATOM 3397 O O . GLU A 1 459 ? 27.262 4.994 -17.106 1.00 86.69 459 GLU A O 1
ATOM 3402 N N . LEU A 1 460 ? 28.773 6.431 -17.917 1.00 88.00 460 LEU A N 1
ATOM 3403 C CA . LEU A 1 460 ? 29.420 5.468 -18.795 1.00 88.00 460 LEU A CA 1
ATOM 3404 C C . LEU A 1 460 ? 30.413 4.624 -17.988 1.00 88.00 460 LEU A C 1
ATOM 3406 O O . LEU A 1 460 ? 31.462 5.107 -17.575 1.00 88.00 460 LEU A O 1
ATOM 3410 N N . VAL A 1 461 ? 30.100 3.343 -17.814 1.00 86.75 461 VAL A N 1
ATOM 3411 C CA . VAL A 1 461 ? 30.938 2.381 -17.084 1.00 86.75 461 VAL A CA 1
ATOM 3412 C C . VAL A 1 461 ? 32.015 1.792 -17.983 1.00 86.75 461 VAL A C 1
ATOM 3414 O O . VAL A 1 461 ? 33.155 1.598 -17.565 1.00 86.75 461 VAL A O 1
ATOM 3417 N N . ARG A 1 462 ? 31.649 1.444 -19.220 1.00 86.00 462 ARG A N 1
ATOM 3418 C CA . ARG A 1 462 ? 32.540 0.739 -20.147 1.00 86.00 462 ARG A CA 1
ATOM 3419 C C . ARG A 1 462 ? 32.182 1.064 -21.590 1.00 86.00 462 ARG A C 1
ATOM 3421 O O . ARG A 1 462 ? 31.010 1.140 -21.939 1.00 86.00 462 ARG A O 1
ATOM 3428 N N . ARG A 1 463 ? 33.203 1.208 -22.430 1.00 87.75 463 ARG A N 1
ATOM 3429 C CA . ARG A 1 463 ? 33.089 1.396 -23.880 1.00 87.75 463 ARG A CA 1
ATOM 3430 C C . ARG A 1 463 ? 33.979 0.374 -24.567 1.00 87.75 463 ARG A C 1
ATOM 3432 O O . ARG A 1 463 ? 35.155 0.267 -24.229 1.00 87.75 463 ARG A O 1
ATOM 3439 N N . GLU A 1 464 ? 33.434 -0.351 -25.531 1.00 87.12 464 GLU A N 1
ATOM 3440 C CA . GLU A 1 464 ? 34.146 -1.376 -26.290 1.00 87.12 464 GLU A CA 1
ATOM 3441 C C . GLU A 1 464 ? 33.921 -1.177 -27.781 1.00 87.12 464 GLU A C 1
ATOM 3443 O O . GLU A 1 464 ? 32.805 -0.904 -28.211 1.00 87.12 464 GLU A O 1
ATOM 3448 N N . THR A 1 465 ? 34.959 -1.366 -28.586 1.00 82.06 465 THR A N 1
ATOM 3449 C CA . THR A 1 465 ? 34.795 -1.508 -30.035 1.00 82.06 465 THR A CA 1
ATOM 3450 C C . THR A 1 465 ? 34.778 -2.997 -30.350 1.00 82.06 465 THR A C 1
ATOM 3452 O O . THR A 1 465 ? 35.742 -3.696 -30.038 1.00 82.06 465 THR A O 1
ATOM 3455 N N . VAL A 1 466 ? 33.688 -3.491 -30.937 1.00 76.94 466 VAL A N 1
ATOM 3456 C CA . VAL A 1 466 ? 33.478 -4.920 -31.191 1.00 76.94 466 VAL A CA 1
ATOM 3457 C C . VAL A 1 466 ? 33.490 -5.179 -32.695 1.00 76.94 466 VAL A C 1
ATOM 3459 O O . VAL A 1 466 ? 32.806 -4.510 -33.469 1.00 76.94 466 VAL A O 1
ATOM 3462 N N . LEU A 1 467 ? 34.272 -6.178 -33.105 1.00 70.69 467 LEU A N 1
ATOM 3463 C CA . LEU A 1 467 ? 34.318 -6.695 -34.472 1.00 70.69 467 LEU A CA 1
ATOM 3464 C C . LEU A 1 467 ? 33.468 -7.972 -34.531 1.00 70.69 467 LEU A C 1
ATOM 3466 O O . LEU A 1 467 ? 33.666 -8.880 -33.721 1.00 70.69 467 LEU A O 1
ATOM 3470 N N . ARG A 1 468 ? 32.492 -8.048 -35.445 1.00 57.94 468 ARG A N 1
ATOM 3471 C CA . ARG A 1 468 ? 31.617 -9.226 -35.585 1.00 57.94 468 ARG A CA 1
ATOM 3472 C C . ARG A 1 468 ? 32.415 -10.401 -36.181 1.00 57.94 468 ARG A C 1
ATOM 3474 O O . ARG A 1 468 ? 33.079 -10.197 -37.195 1.00 57.94 468 ARG A O 1
ATOM 3481 N N . PRO A 1 469 ? 32.360 -11.620 -35.612 1.00 50.94 469 PRO A N 1
ATOM 3482 C CA . PRO A 1 469 ? 33.008 -12.779 -36.220 1.00 50.94 469 PRO A CA 1
ATOM 3483 C C . PRO A 1 469 ? 32.322 -13.143 -37.545 1.00 50.94 469 PRO A C 1
ATOM 3485 O O . PRO A 1 469 ? 31.090 -13.185 -37.622 1.00 50.94 469 PRO A O 1
ATOM 3488 N N . GLU A 1 470 ? 33.125 -13.394 -38.582 1.00 50.47 470 GLU A N 1
ATOM 3489 C CA . GLU A 1 470 ? 32.670 -13.748 -39.929 1.00 50.47 470 GLU A CA 1
ATOM 3490 C C . GLU A 1 470 ? 31.785 -15.003 -39.896 1.00 50.47 470 GLU A C 1
ATOM 3492 O O . GLU A 1 470 ? 32.256 -16.133 -39.798 1.00 50.47 470 GLU A O 1
ATOM 3497 N N . SER A 1 471 ? 30.472 -14.808 -39.976 1.00 43.97 471 SER A N 1
ATOM 3498 C CA . SER A 1 471 ? 29.501 -15.879 -40.187 1.00 43.97 471 SER A CA 1
ATOM 3499 C C . SER A 1 471 ? 28.582 -15.490 -41.342 1.00 43.97 471 SER A C 1
ATOM 3501 O O . SER A 1 471 ? 27.523 -14.904 -41.161 1.00 43.97 471 SER A O 1
ATOM 3503 N N . GLY A 1 472 ? 29.044 -15.780 -42.561 1.00 48.81 472 GLY A N 1
ATOM 3504 C CA . GLY A 1 472 ? 28.234 -16.107 -43.743 1.00 48.81 472 GLY A CA 1
ATOM 3505 C C . GLY A 1 472 ? 27.222 -15.102 -44.322 1.00 48.81 472 GLY A C 1
ATOM 3506 O O . GLY A 1 472 ? 26.717 -15.373 -45.406 1.00 48.81 472 GLY A O 1
ATOM 3507 N N . SER A 1 473 ? 26.913 -13.967 -43.690 1.00 43.88 473 SER A N 1
ATOM 3508 C CA . SER A 1 473 ? 25.991 -12.960 -44.244 1.00 43.88 473 SER A CA 1
ATOM 3509 C C . SER A 1 473 ? 26.561 -11.542 -44.155 1.00 43.88 473 SER A C 1
ATOM 3511 O O . SER A 1 473 ? 27.156 -11.161 -43.150 1.00 43.88 473 SER A O 1
ATOM 3513 N N . ALA A 1 474 ? 26.404 -10.789 -45.245 1.00 48.94 474 ALA A N 1
ATOM 3514 C CA . ALA A 1 474 ? 27.122 -9.563 -45.574 1.00 48.94 474 ALA A CA 1
ATOM 3515 C C . ALA A 1 474 ? 26.785 -8.350 -44.678 1.00 48.94 474 ALA A C 1
ATOM 3517 O O . ALA A 1 474 ? 25.811 -7.645 -44.917 1.00 48.94 474 ALA A O 1
ATOM 3518 N N . SER A 1 475 ? 27.625 -8.100 -43.671 1.00 47.59 475 SER A N 1
ATOM 3519 C CA . SER A 1 475 ? 28.072 -6.775 -43.192 1.00 47.59 475 SER A CA 1
ATOM 3520 C C . SER A 1 475 ? 29.046 -7.019 -42.031 1.00 47.59 475 SER A C 1
ATOM 3522 O O . SER A 1 475 ? 28.665 -7.494 -40.958 1.00 47.59 475 SER A O 1
ATOM 3524 N N . SER A 1 476 ? 30.329 -6.757 -42.281 1.00 53.69 476 SER A N 1
ATOM 3525 C CA . SER A 1 476 ? 31.450 -6.875 -41.339 1.00 53.69 476 SER A CA 1
ATOM 3526 C C . SER A 1 476 ? 31.762 -5.535 -40.662 1.00 53.69 476 SER A C 1
ATOM 3528 O O . SER A 1 476 ? 32.918 -5.264 -40.336 1.00 53.69 476 SER A O 1
ATOM 3530 N N . ASP A 1 477 ? 30.768 -4.656 -40.526 1.00 63.53 477 ASP A N 1
ATOM 3531 C CA . ASP A 1 477 ? 31.018 -3.300 -40.049 1.00 63.53 477 ASP A CA 1
ATOM 3532 C C . ASP A 1 477 ? 31.259 -3.294 -38.528 1.00 63.53 477 ASP A C 1
ATOM 3534 O O . ASP A 1 477 ? 30.509 -3.931 -37.775 1.00 63.53 477 ASP A O 1
ATOM 3538 N N . PRO A 1 478 ? 32.320 -2.614 -38.052 1.00 71.44 478 PRO A N 1
ATOM 3539 C CA . PRO A 1 478 ? 32.588 -2.476 -36.628 1.00 71.44 478 PRO A CA 1
ATOM 3540 C C . PRO A 1 478 ? 31.461 -1.688 -35.959 1.00 71.44 478 PRO A C 1
ATOM 3542 O O . PRO A 1 478 ? 30.999 -0.681 -36.491 1.00 71.44 478 PRO A O 1
ATOM 3545 N N . PHE A 1 479 ? 31.067 -2.098 -34.756 1.00 78.88 479 PHE A N 1
ATOM 3546 C CA . PHE A 1 479 ? 30.151 -1.322 -33.922 1.00 78.88 479 PHE A CA 1
ATOM 3547 C C . PHE A 1 479 ? 30.783 -1.032 -32.563 1.00 78.88 479 PHE A C 1
ATOM 3549 O O . PHE A 1 479 ? 31.661 -1.753 -32.078 1.00 78.88 479 PHE A O 1
ATOM 3556 N N . VAL A 1 480 ? 30.342 0.056 -31.942 1.00 83.56 480 VAL A N 1
ATOM 3557 C CA . VAL A 1 480 ? 30.780 0.462 -30.610 1.00 83.56 480 VAL A CA 1
ATOM 3558 C C . VAL A 1 480 ? 29.694 0.090 -29.611 1.00 83.56 480 VAL A C 1
ATOM 3560 O O . VAL A 1 480 ? 28.531 0.466 -29.763 1.00 83.56 480 VAL A O 1
ATOM 3563 N N . ARG A 1 481 ? 30.076 -0.659 -28.580 1.00 82.88 481 ARG A N 1
ATOM 3564 C CA . ARG A 1 481 ? 29.223 -1.041 -27.461 1.00 82.88 481 ARG A CA 1
ATOM 3565 C C . ARG A 1 481 ? 29.504 -0.135 -26.271 1.00 82.88 481 ARG A C 1
ATOM 3567 O O . ARG A 1 481 ? 30.646 -0.014 -25.827 1.00 82.88 481 ARG A O 1
ATOM 3574 N N . TYR A 1 482 ? 28.456 0.460 -25.726 1.00 82.69 482 TYR A N 1
ATOM 3575 C CA . TYR A 1 482 ? 28.519 1.278 -24.522 1.00 82.69 482 TYR A CA 1
ATOM 3576 C C . TYR A 1 482 ? 27.740 0.601 -23.402 1.00 82.69 482 TYR A C 1
ATOM 3578 O O . TYR A 1 482 ? 26.644 0.092 -23.619 1.00 82.69 482 TYR A O 1
ATOM 3586 N N . HIS A 1 483 ? 28.306 0.629 -22.200 1.00 82.88 483 HIS A N 1
ATOM 3587 C CA . HIS A 1 483 ? 27.681 0.175 -20.968 1.00 82.88 483 HIS A CA 1
ATOM 3588 C C . HIS A 1 483 ? 27.446 1.389 -20.079 1.00 82.88 483 HIS A C 1
ATOM 3590 O O . HIS A 1 483 ? 28.385 1.906 -19.471 1.00 82.88 483 HIS A O 1
ATOM 3596 N N . PHE A 1 484 ? 26.204 1.838 -20.005 1.00 81.00 484 PHE A N 1
ATOM 3597 C CA . PHE A 1 484 ? 25.779 2.883 -19.091 1.00 81.00 484 PHE A CA 1
ATOM 3598 C C . PHE A 1 484 ? 25.246 2.284 -17.791 1.00 81.00 484 PHE A C 1
ATOM 3600 O O . PHE A 1 484 ? 24.764 1.152 -17.755 1.00 81.00 484 PHE A O 1
ATOM 3607 N N . GLN A 1 485 ? 25.316 3.060 -16.717 1.00 80.50 485 GLN A N 1
ATOM 3608 C CA . GLN A 1 485 ? 24.592 2.807 -15.484 1.00 80.50 485 GLN A CA 1
ATOM 3609 C C . GLN A 1 485 ? 23.866 4.068 -15.031 1.00 80.50 485 GLN A C 1
ATOM 3611 O O . GLN A 1 485 ? 24.387 5.174 -15.162 1.00 80.50 485 GLN A O 1
ATOM 3616 N N . HIS A 1 486 ? 22.672 3.921 -14.474 1.00 76.00 486 HIS A N 1
ATOM 3617 C CA . HIS A 1 486 ? 21.962 5.032 -13.849 1.00 76.00 486 HIS A CA 1
ATOM 3618 C C . HIS A 1 486 ? 21.188 4.545 -12.622 1.00 76.00 486 HIS A C 1
ATOM 3620 O O . HIS A 1 486 ? 20.886 3.358 -12.479 1.00 76.00 486 HIS A O 1
ATOM 3626 N N . GLN A 1 487 ? 20.922 5.467 -11.696 1.00 72.19 487 GLN A N 1
ATOM 3627 C CA . GLN A 1 487 ? 20.190 5.164 -10.471 1.00 72.19 487 GLN A CA 1
ATOM 3628 C C . GLN A 1 487 ? 18.693 5.361 -10.668 1.00 72.19 487 GLN A C 1
ATOM 3630 O O . GLN A 1 487 ? 18.252 6.417 -11.119 1.00 72.19 487 GLN A O 1
ATOM 3635 N N . ILE A 1 488 ? 17.931 4.362 -10.247 1.00 68.88 488 ILE A N 1
ATOM 3636 C CA . ILE A 1 488 ? 16.477 4.345 -10.288 1.00 68.88 488 ILE A CA 1
ATOM 3637 C C . ILE A 1 488 ? 15.902 4.452 -8.879 1.00 68.88 488 ILE A C 1
ATOM 3639 O O . ILE A 1 488 ? 16.349 3.763 -7.959 1.00 68.88 488 ILE A O 1
ATOM 3643 N N . ASP A 1 489 ? 14.876 5.292 -8.738 1.00 68.56 489 ASP A N 1
ATOM 3644 C CA . ASP A 1 489 ? 14.036 5.367 -7.546 1.00 68.56 489 ASP A CA 1
ATOM 3645 C C . ASP A 1 489 ? 12.885 4.348 -7.626 1.00 68.56 489 ASP A C 1
ATOM 3647 O O . ASP A 1 489 ? 12.022 4.400 -8.512 1.00 68.56 489 ASP A O 1
ATOM 3651 N N . GLN A 1 490 ? 12.867 3.426 -6.663 1.00 69.19 490 GLN A N 1
ATOM 3652 C CA . GLN A 1 490 ? 11.854 2.384 -6.512 1.00 69.19 490 GLN A CA 1
ATOM 3653 C C . GLN A 1 490 ? 10.421 2.933 -6.365 1.00 69.19 490 GLN A C 1
ATOM 3655 O O . GLN A 1 490 ? 9.469 2.298 -6.831 1.00 69.19 490 GLN A O 1
ATOM 3660 N N . ALA A 1 491 ? 10.235 4.109 -5.757 1.00 63.69 491 ALA A N 1
ATOM 3661 C CA . ALA A 1 491 ? 8.909 4.710 -5.599 1.00 63.69 491 ALA A CA 1
ATOM 3662 C C . ALA A 1 491 ? 8.296 5.152 -6.941 1.00 63.69 491 ALA A C 1
ATOM 3664 O O . ALA A 1 491 ? 7.074 5.134 -7.115 1.00 63.69 491 ALA A O 1
ATOM 3665 N N . LEU A 1 492 ? 9.141 5.501 -7.913 1.00 66.56 492 LEU A N 1
ATOM 3666 C CA . LEU A 1 492 ? 8.713 5.903 -9.253 1.00 66.56 492 LEU A CA 1
ATOM 3667 C C . LEU A 1 492 ? 8.438 4.697 -10.160 1.00 66.56 492 LEU A C 1
ATOM 3669 O O . LEU A 1 492 ? 7.483 4.719 -10.924 1.00 66.56 492 LEU A O 1
ATOM 3673 N N . HIS A 1 493 ? 9.220 3.626 -10.020 1.00 71.31 493 HIS A N 1
ATOM 3674 C CA . HIS A 1 493 ? 9.224 2.496 -10.961 1.00 71.31 493 HIS A CA 1
ATOM 3675 C C . HIS A 1 493 ? 8.295 1.339 -10.560 1.00 71.31 493 HIS A C 1
ATOM 3677 O O . HIS A 1 493 ? 8.127 0.376 -11.303 1.00 71.31 493 HIS A O 1
ATOM 3683 N N . SER A 1 494 ? 7.679 1.407 -9.382 1.00 82.38 494 SER A N 1
ATOM 3684 C CA . SER A 1 494 ? 6.759 0.377 -8.891 1.00 82.38 494 SER A CA 1
ATOM 3685 C C . SER A 1 494 ? 5.322 0.615 -9.357 1.00 82.38 494 SER A C 1
ATOM 3687 O O . SER A 1 494 ? 4.803 1.735 -9.320 1.00 82.38 494 SER A O 1
ATOM 3689 N N . VAL A 1 495 ? 4.652 -0.475 -9.745 1.00 84.69 495 VAL A N 1
ATOM 3690 C CA . VAL A 1 495 ? 3.235 -0.466 -10.152 1.00 84.69 495 VAL A CA 1
ATOM 3691 C C . VAL A 1 495 ? 2.266 -0.458 -8.971 1.00 84.69 495 VAL A C 1
ATOM 3693 O O . VAL A 1 495 ? 1.105 -0.114 -9.149 1.00 84.69 495 VAL A O 1
ATOM 3696 N N . HIS A 1 496 ? 2.737 -0.805 -7.771 1.00 89.88 496 HIS A N 1
ATOM 3697 C CA . HIS A 1 496 ? 1.974 -0.801 -6.523 1.00 89.88 496 HIS A CA 1
ATOM 3698 C C . HIS A 1 496 ? 2.637 0.132 -5.506 1.00 89.88 496 HIS A C 1
ATOM 3700 O O . HIS A 1 496 ? 3.860 0.100 -5.327 1.00 89.88 496 HIS A O 1
ATOM 3706 N N . LEU A 1 497 ? 1.823 0.933 -4.822 1.00 91.06 497 LEU A N 1
ATOM 3707 C CA . LEU A 1 497 ? 2.267 1.893 -3.816 1.00 91.06 497 LEU A CA 1
ATOM 3708 C C . LEU A 1 497 ? 1.781 1.504 -2.424 1.00 91.06 497 LEU A C 1
ATOM 3710 O O . LEU A 1 497 ? 0.677 1.000 -2.251 1.00 91.06 497 LEU A O 1
ATOM 3714 N N . VAL A 1 498 ? 2.588 1.809 -1.416 1.00 93.56 498 VAL A N 1
ATOM 3715 C CA . VAL A 1 498 ? 2.214 1.720 -0.006 1.00 93.56 498 VAL A CA 1
ATOM 3716 C C . VAL A 1 498 ? 2.300 3.115 0.587 1.00 93.56 498 VAL A C 1
ATOM 3718 O O . VAL A 1 498 ? 3.373 3.722 0.593 1.00 93.56 498 VAL A O 1
ATOM 3721 N N . LEU A 1 499 ? 1.163 3.617 1.062 1.00 95.62 499 LEU A N 1
ATOM 3722 C CA . LEU A 1 499 ? 1.049 4.917 1.705 1.00 95.62 499 LEU A CA 1
ATOM 3723 C C . LEU A 1 499 ? 0.962 4.741 3.221 1.00 95.62 499 LEU A C 1
ATOM 3725 O O . LEU A 1 499 ? -0.013 4.194 3.740 1.00 95.62 499 LEU A O 1
ATOM 3729 N N . PHE A 1 500 ? 1.968 5.250 3.920 1.00 96.38 500 PHE A N 1
ATOM 3730 C CA . PHE A 1 500 ? 2.055 5.268 5.371 1.00 96.38 500 PHE A CA 1
ATOM 3731 C C . PHE A 1 500 ? 1.541 6.598 5.921 1.00 96.38 500 PHE A C 1
ATOM 3733 O O . PHE A 1 500 ? 1.945 7.671 5.475 1.00 96.38 500 PHE A O 1
ATOM 3740 N N . VAL A 1 501 ? 0.646 6.536 6.905 1.00 97.38 501 VAL A N 1
ATOM 3741 C CA . VAL A 1 501 ? 0.040 7.716 7.525 1.00 97.38 501 VAL A CA 1
ATOM 3742 C C . VAL A 1 501 ? 0.198 7.640 9.041 1.00 97.38 501 VAL A C 1
ATOM 3744 O O . VAL A 1 501 ? -0.553 6.954 9.743 1.00 97.38 501 VAL A O 1
ATOM 3747 N N . SER A 1 502 ? 1.178 8.381 9.558 1.00 95.69 502 SER A N 1
ATOM 3748 C CA . SER A 1 502 ? 1.360 8.575 10.997 1.00 95.69 502 SER A CA 1
ATOM 3749 C C . SER A 1 502 ? 0.268 9.494 11.554 1.00 95.69 502 SER A C 1
ATOM 3751 O O . SER A 1 502 ? -0.035 10.541 10.984 1.00 95.69 502 SER A O 1
ATOM 3753 N N . GLY A 1 503 ? -0.327 9.100 12.681 1.00 92.56 503 GLY A N 1
ATOM 3754 C CA . GLY A 1 503 ? -1.292 9.908 13.439 1.00 92.56 503 GLY A CA 1
ATOM 3755 C C . GLY A 1 503 ? -0.839 10.319 14.830 1.00 92.56 503 GLY A C 1
ATOM 3756 O O . GLY A 1 503 ? -1.581 10.990 15.536 1.00 92.56 503 GLY A O 1
ATOM 3757 N N . TRP A 1 504 ? 0.349 9.883 15.236 1.00 90.94 504 TRP A N 1
ATOM 3758 C CA . TRP A 1 504 ? 0.965 10.252 16.498 1.00 90.94 504 TRP A CA 1
ATOM 3759 C C . TRP A 1 504 ? 2.438 10.524 16.244 1.00 90.94 504 TRP A C 1
ATOM 3761 O O . TRP A 1 504 ? 3.156 9.611 15.836 1.00 90.94 504 TRP A O 1
ATOM 3771 N N . ILE A 1 505 ? 2.868 11.762 16.470 1.00 92.69 505 ILE A N 1
ATOM 3772 C CA . ILE A 1 505 ? 4.231 12.222 16.192 1.00 92.69 505 ILE A CA 1
ATOM 3773 C C . ILE A 1 505 ? 4.746 13.049 17.369 1.00 92.69 505 ILE A C 1
ATOM 3775 O O . ILE A 1 505 ? 3.982 13.791 17.984 1.00 92.69 505 ILE A O 1
ATOM 3779 N N . ARG A 1 506 ? 6.028 12.926 17.699 1.00 89.56 506 ARG A N 1
ATOM 3780 C CA . ARG A 1 506 ? 6.740 13.780 18.668 1.00 89.56 506 ARG A CA 1
ATOM 3781 C C . ARG A 1 506 ? 7.635 14.790 17.971 1.00 89.56 506 ARG A C 1
ATOM 3783 O O . ARG A 1 506 ? 7.900 15.860 18.510 1.00 89.56 506 ARG A O 1
ATOM 3790 N N . ASP A 1 507 ? 8.073 14.446 16.773 1.00 90.75 507 ASP A N 1
ATOM 3791 C CA . ASP A 1 507 ? 8.845 15.297 15.893 1.00 90.75 507 ASP A CA 1
ATOM 3792 C C . ASP A 1 507 ? 8.539 14.943 14.429 1.00 90.75 507 ASP A C 1
ATOM 3794 O O . ASP A 1 507 ? 7.799 14.005 14.131 1.00 90.75 507 ASP A O 1
ATOM 3798 N N . ARG A 1 508 ? 9.082 15.723 13.493 1.00 90.94 508 ARG A N 1
ATOM 3799 C CA . ARG A 1 508 ? 8.785 15.561 12.065 1.00 90.94 508 ARG A CA 1
ATOM 3800 C C . ARG A 1 508 ? 9.328 14.247 11.481 1.00 90.94 508 ARG A C 1
ATOM 3802 O O . ARG A 1 508 ? 8.797 13.791 10.474 1.00 90.94 508 ARG A O 1
ATOM 3809 N N . SER A 1 509 ? 10.354 13.638 12.079 1.00 90.75 509 SER A N 1
ATOM 3810 C CA . SER A 1 509 ? 10.913 12.361 11.614 1.00 90.75 509 SER A CA 1
ATOM 3811 C C . SER A 1 509 ? 9.988 11.170 11.884 1.00 90.75 509 SER A C 1
ATOM 3813 O O . SER A 1 509 ? 10.013 10.208 11.120 1.00 90.75 509 SER A O 1
ATOM 3815 N N . ASP A 1 510 ? 9.074 11.270 12.862 1.00 91.56 510 ASP A N 1
ATOM 3816 C CA . ASP A 1 510 ? 8.070 10.234 13.167 1.00 91.56 510 ASP A CA 1
ATOM 3817 C C . ASP A 1 510 ? 7.055 10.009 12.013 1.00 91.56 510 ASP A C 1
ATOM 3819 O O . ASP A 1 510 ? 6.286 9.040 12.023 1.00 91.56 510 ASP A O 1
ATOM 3823 N N . PHE A 1 511 ? 7.039 10.868 10.984 1.00 92.25 511 PHE A N 1
ATOM 3824 C CA . PHE A 1 511 ? 6.329 10.586 9.728 1.00 92.25 511 PHE A CA 1
ATOM 3825 C C . PHE A 1 511 ? 7.019 9.516 8.872 1.00 92.25 511 PHE A C 1
ATOM 3827 O O . PHE A 1 511 ? 6.349 8.876 8.064 1.00 92.25 511 PHE A O 1
ATOM 3834 N N . TYR A 1 512 ? 8.326 9.306 9.047 1.00 91.44 512 TYR A N 1
ATOM 3835 C CA . TYR A 1 512 ? 9.162 8.517 8.139 1.00 91.44 512 TYR A CA 1
ATOM 3836 C C . TYR A 1 512 ? 9.842 7.338 8.836 1.00 91.44 512 TYR A C 1
ATOM 3838 O O . TYR A 1 512 ? 9.702 6.189 8.413 1.00 91.44 512 TYR A O 1
ATOM 3846 N N . ASP A 1 513 ? 10.551 7.616 9.928 1.00 90.94 513 ASP A N 1
ATOM 3847 C CA . ASP A 1 513 ? 11.452 6.671 10.589 1.00 90.94 513 ASP A CA 1
ATOM 3848 C C . ASP A 1 513 ? 10.777 5.368 11.039 1.00 90.94 513 ASP A C 1
ATOM 3850 O O . ASP A 1 513 ? 11.337 4.302 10.764 1.00 90.94 513 ASP A O 1
ATOM 3854 N N . PRO A 1 514 ? 9.560 5.388 11.627 1.00 90.31 514 PRO A N 1
ATOM 3855 C CA . PRO A 1 514 ? 8.869 4.165 12.045 1.00 90.31 514 PRO A CA 1
ATOM 3856 C C . PRO A 1 514 ? 8.566 3.195 10.900 1.00 90.31 514 PRO A C 1
ATOM 3858 O O . PRO A 1 514 ? 8.420 1.989 11.109 1.00 90.31 514 PRO A O 1
ATOM 3861 N N . TRP A 1 515 ? 8.432 3.726 9.685 1.00 92.00 515 TRP A N 1
ATOM 3862 C CA . TRP A 1 515 ? 7.986 2.974 8.521 1.00 92.00 515 TRP A CA 1
ATOM 3863 C C . TRP A 1 515 ? 9.146 2.484 7.660 1.00 92.00 515 TRP A C 1
ATOM 3865 O O . TRP A 1 515 ? 8.985 1.474 6.986 1.00 92.00 515 TRP A O 1
ATOM 3875 N N . ASN A 1 516 ? 10.312 3.138 7.697 1.00 87.25 516 ASN A N 1
ATOM 3876 C CA . ASN A 1 516 ? 11.440 2.862 6.797 1.00 87.25 516 ASN A CA 1
ATOM 3877 C C . ASN A 1 516 ? 11.853 1.376 6.760 1.00 87.25 516 ASN A C 1
ATOM 3879 O O . ASN A 1 516 ? 11.898 0.770 5.689 1.00 87.25 516 ASN A O 1
ATOM 3883 N N . GLU A 1 517 ? 12.133 0.765 7.915 1.00 83.12 517 GLU A N 1
ATOM 3884 C CA . GLU A 1 517 ? 12.562 -0.642 7.983 1.00 83.12 517 GLU A CA 1
ATOM 3885 C C . GLU A 1 517 ? 11.418 -1.610 7.641 1.00 83.12 517 GLU A C 1
ATOM 3887 O O . GLU A 1 517 ? 11.587 -2.575 6.885 1.00 83.12 517 GLU A O 1
ATOM 3892 N N . ALA A 1 518 ? 10.225 -1.328 8.167 1.00 85.69 518 ALA A N 1
ATOM 3893 C CA . ALA A 1 518 ? 9.043 -2.152 7.967 1.00 85.69 518 ALA A CA 1
ATOM 3894 C C . ALA A 1 518 ? 8.613 -2.177 6.489 1.00 85.69 518 ALA A C 1
ATOM 3896 O O . ALA A 1 518 ? 8.318 -3.238 5.940 1.00 85.69 518 ALA A O 1
ATOM 3897 N N . ALA A 1 519 ? 8.647 -1.029 5.815 1.00 86.94 519 ALA A N 1
ATOM 3898 C CA . ALA A 1 519 ? 8.307 -0.908 4.406 1.00 86.94 519 ALA A CA 1
ATOM 3899 C C . ALA A 1 519 ? 9.229 -1.768 3.529 1.00 86.94 519 ALA A C 1
ATOM 3901 O O . ALA A 1 519 ? 8.754 -2.534 2.690 1.00 86.94 519 ALA A O 1
ATOM 3902 N N . GLN A 1 520 ? 10.541 -1.725 3.778 1.00 81.62 520 GLN A N 1
ATOM 3903 C CA . GLN A 1 520 ? 11.518 -2.525 3.031 1.00 81.62 520 GLN A CA 1
ATOM 3904 C C . GLN A 1 520 ? 11.381 -4.030 3.280 1.00 81.62 520 GLN A C 1
ATOM 3906 O O . GLN A 1 520 ? 11.640 -4.825 2.378 1.00 81.62 520 GLN A O 1
ATOM 3911 N N . THR A 1 521 ? 10.979 -4.420 4.488 1.00 82.69 521 THR A N 1
ATOM 3912 C CA . THR A 1 521 ? 10.881 -5.831 4.881 1.00 82.69 521 THR A CA 1
ATOM 3913 C C . THR A 1 521 ? 9.602 -6.481 4.356 1.00 82.69 521 THR A C 1
ATOM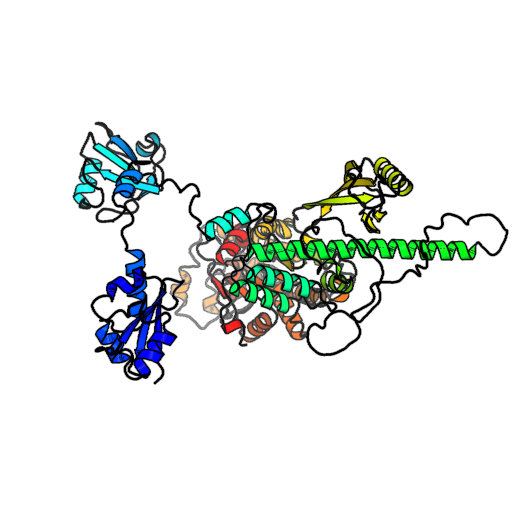 3915 O O . THR A 1 521 ? 9.651 -7.570 3.787 1.00 82.69 521 THR A O 1
ATOM 3918 N N . PHE A 1 522 ? 8.457 -5.813 4.521 1.00 85.00 522 PHE A N 1
ATOM 3919 C CA . PHE A 1 522 ? 7.141 -6.389 4.222 1.00 85.00 522 PHE A CA 1
ATOM 3920 C C . PHE A 1 522 ? 6.613 -6.025 2.831 1.00 85.00 522 PHE A C 1
ATOM 3922 O O . PHE A 1 522 ? 5.757 -6.731 2.301 1.00 85.00 522 PHE A O 1
ATOM 3929 N N . PHE A 1 523 ? 7.148 -4.967 2.212 1.00 85.69 523 PHE A N 1
ATOM 3930 C CA . PHE A 1 523 ? 6.751 -4.505 0.880 1.00 85.69 523 PHE A CA 1
ATOM 3931 C C . PHE A 1 523 ? 7.964 -4.271 -0.045 1.00 85.69 523 PHE A C 1
ATOM 3933 O O . PHE A 1 523 ? 8.073 -3.205 -0.654 1.00 85.69 523 PHE A O 1
ATOM 3940 N N . PRO A 1 524 ? 8.880 -5.246 -0.206 1.00 76.81 524 PRO A N 1
ATOM 3941 C CA . PRO A 1 524 ? 10.188 -5.038 -0.842 1.00 76.81 524 PRO A CA 1
ATOM 3942 C C . PRO A 1 524 ? 10.129 -4.595 -2.310 1.00 76.81 524 PRO A C 1
ATOM 3944 O O . PRO A 1 524 ? 11.100 -4.041 -2.811 1.00 76.81 524 PRO A O 1
ATOM 3947 N N . SER A 1 525 ? 9.009 -4.832 -2.991 1.00 77.81 525 SER A N 1
ATOM 3948 C CA . SER A 1 525 ? 8.807 -4.574 -4.424 1.00 77.81 525 SER A CA 1
ATOM 3949 C C . SER A 1 525 ? 7.863 -3.403 -4.715 1.00 77.81 525 SER A C 1
ATOM 3951 O O . SER A 1 525 ? 7.573 -3.107 -5.870 1.00 77.81 525 SER A O 1
ATOM 3953 N N . SER A 1 526 ? 7.337 -2.758 -3.673 1.00 86.06 526 SER A N 1
ATOM 3954 C CA . SER A 1 526 ? 6.390 -1.643 -3.795 1.00 86.06 526 SER A CA 1
ATOM 3955 C C . SER A 1 526 ? 7.091 -0.299 -3.630 1.00 86.06 526 SER A C 1
ATOM 3957 O O . SER A 1 526 ? 8.193 -0.234 -3.086 1.00 86.06 526 SER A O 1
ATOM 3959 N N . GLY A 1 527 ? 6.448 0.770 -4.086 1.00 87.25 527 GLY A N 1
ATOM 3960 C CA . GLY A 1 527 ? 6.881 2.138 -3.827 1.00 87.25 527 GLY A CA 1
ATOM 3961 C C . GLY A 1 527 ? 6.380 2.596 -2.470 1.00 87.25 527 GLY A C 1
ATOM 3962 O O . GLY A 1 527 ? 5.226 2.349 -2.127 1.00 87.25 527 GLY A O 1
ATOM 3963 N N . HIS A 1 528 ? 7.236 3.237 -1.681 1.00 90.50 528 HIS A N 1
ATOM 3964 C CA . HIS A 1 528 ? 6.922 3.597 -0.300 1.00 90.50 528 HIS A CA 1
ATOM 3965 C C . HIS A 1 528 ? 6.790 5.106 -0.158 1.00 90.50 528 HIS A C 1
ATOM 3967 O O . HIS A 1 528 ? 7.742 5.839 -0.423 1.00 90.50 528 HIS A O 1
ATOM 3973 N N . LEU A 1 529 ? 5.619 5.560 0.278 1.00 92.25 529 LEU A N 1
ATOM 3974 C CA . LEU A 1 529 ? 5.315 6.971 0.490 1.00 92.25 529 LEU A CA 1
ATOM 3975 C C . LEU A 1 529 ? 4.819 7.181 1.916 1.00 92.25 529 LEU A C 1
ATOM 3977 O O . LEU A 1 529 ? 4.035 6.383 2.423 1.00 92.25 529 LEU A O 1
ATOM 3981 N N . ALA A 1 530 ? 5.221 8.277 2.540 1.00 94.19 530 ALA A N 1
ATOM 3982 C CA . ALA A 1 530 ? 4.629 8.781 3.766 1.00 94.19 530 ALA A CA 1
ATOM 3983 C C . ALA A 1 530 ? 3.775 10.011 3.459 1.00 94.19 530 ALA A C 1
ATOM 3985 O O . ALA A 1 530 ? 4.166 10.877 2.674 1.00 94.19 530 ALA A O 1
ATOM 3986 N N . LEU A 1 531 ? 2.605 10.097 4.088 1.00 95.31 531 LEU A N 1
ATOM 3987 C CA . LEU A 1 531 ? 1.787 11.301 4.049 1.00 95.31 531 LEU A CA 1
ATOM 3988 C C . LEU A 1 531 ? 2.202 12.225 5.190 1.00 95.31 531 LEU A C 1
ATOM 3990 O O . LEU A 1 531 ? 1.966 11.909 6.360 1.00 95.31 531 LEU A O 1
ATOM 3994 N N . GLN A 1 532 ? 2.750 13.385 4.847 1.00 94.62 532 GLN A N 1
ATOM 3995 C CA . GLN A 1 532 ? 2.940 14.461 5.803 1.00 94.62 532 GLN A CA 1
ATOM 3996 C C . GLN A 1 532 ? 1.698 15.357 5.810 1.00 94.62 532 GLN A C 1
ATOM 3998 O O . GLN A 1 532 ? 1.297 15.888 4.773 1.00 94.62 532 GLN A O 1
ATOM 4003 N N . TRP A 1 533 ? 1.076 15.522 6.978 1.00 94.94 533 TRP A N 1
ATOM 4004 C CA . TRP A 1 533 ? -0.153 16.300 7.123 1.00 94.94 533 TRP A CA 1
ATOM 4005 C C . TRP A 1 533 ? -0.242 16.957 8.502 1.00 94.94 533 TRP A C 1
ATOM 4007 O O . TRP A 1 533 ? 0.109 16.332 9.499 1.00 94.94 533 TRP A O 1
ATOM 4017 N N . GLU A 1 534 ? -0.713 18.208 8.538 1.00 94.38 534 GLU A N 1
ATOM 4018 C CA . GLU A 1 534 ? -1.041 18.978 9.756 1.00 94.38 534 GLU A CA 1
ATOM 4019 C C . GLU A 1 534 ? -0.054 18.764 10.923 1.00 94.38 534 GLU A C 1
ATOM 4021 O O . GLU A 1 534 ? -0.443 18.446 12.051 1.00 94.38 534 GLU A O 1
ATOM 4026 N N . THR A 1 535 ? 1.252 18.915 10.649 1.00 93.94 535 THR A N 1
ATOM 4027 C CA . THR A 1 535 ? 2.321 18.580 11.609 1.00 93.94 535 THR A CA 1
ATOM 4028 C C . THR A 1 535 ? 2.153 19.340 12.919 1.00 93.94 535 THR A C 1
ATOM 4030 O O . THR A 1 535 ? 2.337 18.772 13.993 1.00 93.94 535 THR A O 1
ATOM 4033 N N . LYS A 1 536 ? 1.790 20.626 12.845 1.00 93.12 536 LYS A N 1
ATOM 4034 C CA . LYS A 1 536 ? 1.614 21.466 14.032 1.00 93.12 536 LYS A CA 1
ATOM 4035 C C . LYS A 1 536 ? 0.492 20.926 14.916 1.00 93.12 536 LYS A C 1
ATOM 4037 O O . LYS A 1 536 ? 0.699 20.727 16.105 1.00 93.12 536 LYS A O 1
ATOM 4042 N N . GLU A 1 537 ? -0.672 20.677 14.333 1.00 92.69 537 GLU A N 1
ATOM 4043 C CA . GLU A 1 537 ? -1.860 20.224 15.045 1.00 92.69 537 GLU A CA 1
ATOM 4044 C C . GLU A 1 537 ? -1.624 18.844 15.696 1.00 92.69 537 GLU A C 1
ATOM 4046 O O . GLU A 1 537 ? -2.000 18.634 16.850 1.00 92.69 537 GLU A O 1
ATOM 4051 N N . LEU A 1 538 ? -0.922 17.932 15.012 1.00 92.75 538 LEU A N 1
ATOM 4052 C CA . LEU A 1 538 ? -0.551 16.627 15.571 1.00 92.75 538 LEU A CA 1
ATOM 4053 C C . LEU A 1 538 ? 0.482 16.720 16.708 1.00 92.75 538 LEU A C 1
ATOM 4055 O O . LEU A 1 538 ? 0.375 15.967 17.679 1.00 92.75 538 LEU A O 1
ATOM 4059 N N . LEU A 1 539 ? 1.462 17.628 16.608 1.00 92.38 539 LEU A N 1
ATOM 4060 C CA . LEU A 1 539 ? 2.436 17.889 17.677 1.00 92.38 539 LEU A CA 1
ATOM 4061 C C . LEU A 1 539 ? 1.780 18.534 18.900 1.00 92.38 539 LEU A C 1
ATOM 4063 O O . LEU A 1 539 ? 2.083 18.153 20.028 1.00 92.38 539 LEU A O 1
ATOM 4067 N N . ASP A 1 540 ? 0.859 19.475 18.689 1.00 89.19 540 ASP A N 1
ATOM 4068 C CA . ASP A 1 540 ? 0.097 20.102 19.771 1.00 89.19 540 ASP A CA 1
ATOM 4069 C C . ASP A 1 540 ? -0.722 19.034 20.522 1.00 89.19 540 ASP A C 1
ATOM 4071 O O . ASP A 1 540 ? -0.706 18.984 21.754 1.00 89.19 540 ASP A O 1
ATOM 4075 N N . MET A 1 541 ? -1.368 18.113 19.792 1.00 87.81 541 MET A N 1
ATOM 4076 C CA . MET A 1 541 ? -2.093 16.987 20.387 1.00 87.81 541 MET A CA 1
ATOM 4077 C C . MET A 1 541 ? -1.158 16.071 21.191 1.00 87.81 541 MET A C 1
ATOM 4079 O O . MET A 1 541 ? -1.426 15.795 22.362 1.00 87.81 541 MET A O 1
ATOM 4083 N N . SER A 1 542 ? -0.052 15.608 20.605 1.00 85.88 542 SER A N 1
ATOM 4084 C CA . SER A 1 542 ? 0.860 14.682 21.287 1.00 85.88 542 SER A CA 1
ATOM 4085 C C . SER A 1 542 ? 1.569 15.319 22.486 1.00 85.88 542 SER A C 1
ATOM 4087 O O . SER A 1 542 ? 1.815 14.627 23.475 1.00 85.88 542 SER A O 1
ATOM 4089 N N . ALA A 1 543 ? 1.837 16.628 22.457 1.00 85.38 543 ALA A N 1
ATOM 4090 C CA . ALA A 1 543 ? 2.411 17.370 23.574 1.00 85.38 543 ALA A CA 1
ATOM 4091 C C . ALA A 1 543 ? 1.463 17.422 24.780 1.00 85.38 543 ALA A C 1
ATOM 4093 O O . ALA A 1 543 ? 1.899 17.164 25.907 1.00 85.38 543 ALA A O 1
ATOM 4094 N N . VAL A 1 544 ? 0.169 17.688 24.553 1.00 80.31 544 VAL A N 1
ATOM 4095 C CA . VAL A 1 544 ? -0.851 17.680 25.617 1.00 80.31 544 VAL A CA 1
ATOM 4096 C C . VAL A 1 544 ? -0.904 16.308 26.295 1.00 80.31 544 VAL A C 1
ATOM 4098 O O . VAL A 1 544 ? -0.871 16.228 27.522 1.00 80.31 544 VAL A O 1
ATOM 4101 N N . PHE A 1 545 ? -0.890 15.217 25.525 1.00 76.81 545 PHE A N 1
ATOM 4102 C CA . PHE A 1 545 ? -0.864 13.864 26.093 1.00 76.81 545 PHE A CA 1
ATOM 4103 C C . PHE A 1 545 ? 0.477 13.473 26.718 1.00 76.81 545 PHE A C 1
ATOM 4105 O O . PHE A 1 545 ? 0.501 12.755 27.716 1.00 76.81 545 PHE A O 1
ATOM 4112 N N . GLY A 1 546 ? 1.599 13.940 26.171 1.00 74.19 546 GLY A N 1
ATOM 4113 C CA . GLY A 1 546 ? 2.919 13.714 26.754 1.00 74.19 546 GLY A CA 1
ATOM 4114 C C . GLY A 1 546 ? 2.998 14.258 28.180 1.00 74.19 546 GLY A C 1
ATOM 4115 O O . GLY A 1 546 ? 3.482 13.571 29.078 1.00 74.19 546 GLY A O 1
ATOM 4116 N N . GLN A 1 547 ? 2.435 15.448 28.411 1.00 70.75 547 GLN A N 1
ATOM 4117 C CA . GLN A 1 547 ? 2.335 16.039 29.748 1.00 70.75 547 GLN A CA 1
ATOM 4118 C C . GLN A 1 547 ? 1.469 15.193 30.692 1.00 70.75 547 GLN A C 1
ATOM 4120 O O . GLN A 1 547 ? 1.837 15.028 31.854 1.00 70.75 547 GLN A O 1
ATOM 4125 N N . MET A 1 548 ? 0.383 14.593 30.188 1.00 66.50 548 MET A N 1
ATOM 4126 C CA . MET A 1 548 ? -0.488 13.707 30.970 1.00 66.50 548 MET A CA 1
ATOM 4127 C C . MET A 1 548 ? 0.229 12.437 31.453 1.00 66.50 548 MET A C 1
ATOM 4129 O O . MET A 1 548 ? 0.141 12.081 32.629 1.00 66.50 548 MET A O 1
ATOM 4133 N N . ILE A 1 549 ? 0.989 11.779 30.573 1.00 66.75 549 ILE A N 1
ATOM 4134 C CA . ILE A 1 549 ? 1.739 10.554 30.911 1.00 66.75 549 ILE A CA 1
ATOM 4135 C C . ILE A 1 549 ? 2.840 10.856 31.939 1.00 66.75 549 ILE A C 1
ATOM 4137 O O . ILE A 1 549 ? 3.048 10.096 32.885 1.00 66.75 549 ILE A O 1
ATOM 4141 N N . VAL A 1 550 ? 3.545 11.982 31.781 1.00 62.28 550 VAL A N 1
ATOM 4142 C CA . VAL A 1 550 ? 4.597 12.397 32.723 1.00 62.28 550 VAL A CA 1
ATOM 4143 C C . VAL A 1 550 ? 4.010 12.678 34.108 1.00 62.28 550 VAL A C 1
ATOM 4145 O O . VAL A 1 550 ? 4.595 12.263 35.109 1.00 62.28 550 VAL A O 1
ATOM 4148 N N . SER A 1 551 ? 2.841 13.323 34.191 1.00 59.66 551 SER A N 1
ATOM 4149 C CA . SER A 1 551 ? 2.168 13.561 35.474 1.00 59.66 551 SER A CA 1
ATOM 4150 C C . SER A 1 551 ? 1.641 12.286 36.137 1.00 59.66 551 SER A C 1
ATOM 4152 O O . SER A 1 551 ? 1.640 12.204 37.365 1.00 59.66 551 SER A O 1
ATOM 4154 N N . GLU A 1 552 ? 1.250 11.274 35.357 1.00 53.31 552 GLU A N 1
ATOM 4155 C CA . GLU A 1 552 ? 0.875 9.953 35.874 1.00 53.31 552 GLU A CA 1
ATOM 4156 C C . GLU A 1 552 ? 2.077 9.257 36.526 1.00 53.31 552 GLU A C 1
ATOM 4158 O O . GLU A 1 552 ? 1.989 8.841 37.682 1.00 53.31 552 GLU A O 1
ATOM 4163 N N . ALA A 1 553 ? 3.223 9.227 35.838 1.00 49.81 553 ALA A N 1
ATOM 4164 C CA . ALA A 1 553 ? 4.466 8.657 36.358 1.00 49.81 553 ALA A CA 1
ATOM 4165 C C . ALA A 1 553 ? 5.026 9.423 37.574 1.00 49.81 553 ALA A C 1
ATOM 4167 O O . ALA A 1 553 ? 5.657 8.822 38.444 1.00 49.81 553 ALA A O 1
ATOM 4168 N N . ALA A 1 554 ? 4.788 10.738 37.653 1.00 48.53 554 ALA A N 1
ATOM 4169 C CA . ALA A 1 554 ? 5.194 11.578 38.781 1.00 48.53 554 ALA A CA 1
ATOM 4170 C C . ALA A 1 554 ? 4.305 11.399 40.026 1.00 48.53 554 ALA A C 1
ATOM 4172 O O . ALA A 1 554 ? 4.731 11.701 41.142 1.00 48.53 554 ALA A O 1
ATOM 4173 N N . SER A 1 555 ? 3.075 10.901 39.863 1.00 53.06 555 SER A N 1
ATOM 4174 C CA . SER A 1 555 ? 2.188 10.595 40.981 1.00 53.06 555 SER A CA 1
ATOM 4175 C C . SER A 1 555 ? 2.411 9.151 41.451 1.00 53.06 555 SER A C 1
ATOM 4177 O O . SER A 1 555 ? 2.036 8.202 40.772 1.00 53.06 555 SER A O 1
ATOM 4179 N N . SER A 1 556 ? 2.988 8.944 42.641 1.00 44.62 556 SER A N 1
ATOM 4180 C CA . SER A 1 556 ? 3.195 7.618 43.271 1.00 44.62 556 SER A CA 1
ATOM 4181 C C . SER A 1 556 ? 1.894 6.852 43.619 1.00 44.62 556 SER A C 1
ATOM 4183 O O . SER A 1 556 ? 1.863 6.048 44.547 1.00 44.62 556 SER A O 1
ATOM 4185 N N . THR A 1 557 ? 0.789 7.093 42.910 1.00 43.72 557 THR A N 1
ATOM 4186 C CA . THR A 1 557 ? -0.559 6.564 43.168 1.00 43.72 557 THR A CA 1
ATOM 4187 C C . THR A 1 557 ? -1.083 5.749 41.977 1.00 43.72 557 THR A C 1
ATOM 4189 O O . THR A 1 557 ? -2.272 5.747 41.673 1.00 43.72 557 THR A O 1
ATOM 4192 N N . ALA A 1 558 ? -0.197 4.994 41.322 1.00 41.38 558 ALA A N 1
ATOM 4193 C CA . ALA A 1 558 ? -0.463 4.204 40.113 1.00 41.38 558 ALA A CA 1
ATOM 4194 C C . ALA A 1 558 ? -1.519 3.074 40.250 1.00 41.38 558 ALA A C 1
ATOM 4196 O O . ALA A 1 558 ? -1.790 2.362 39.290 1.00 41.38 558 ALA A O 1
ATOM 4197 N N . SER A 1 559 ? -2.134 2.863 41.422 1.00 46.03 559 SER A N 1
ATOM 4198 C CA . SER A 1 559 ? -3.040 1.722 41.667 1.00 46.03 559 SER A CA 1
ATOM 4199 C C . SER A 1 559 ? -4.516 2.072 41.880 1.00 46.03 559 SER A C 1
ATOM 4201 O O . SER A 1 559 ? -5.322 1.175 42.141 1.00 46.03 559 SER A O 1
ATOM 4203 N N . PHE A 1 560 ? -4.920 3.335 41.714 1.00 43.47 560 PHE A N 1
ATOM 4204 C CA . PHE A 1 560 ? -6.318 3.718 41.948 1.00 43.47 560 PHE A CA 1
ATOM 4205 C C . PHE A 1 560 ? -7.281 3.308 40.820 1.00 43.47 560 PHE A C 1
ATOM 4207 O O . PHE A 1 560 ? -8.463 3.084 41.080 1.00 43.47 560 PHE A O 1
ATOM 4214 N N . TRP A 1 561 ? -6.800 3.139 39.583 1.00 47.38 561 TRP A N 1
ATOM 4215 C CA . TRP A 1 561 ? -7.673 2.973 38.410 1.00 47.38 561 TRP A CA 1
ATOM 4216 C C . TRP A 1 561 ? -8.129 1.529 38.133 1.00 47.38 561 TRP A C 1
ATOM 4218 O O . TRP A 1 561 ? -9.234 1.330 37.642 1.00 47.38 561 TRP A O 1
ATOM 4228 N N . MET A 1 562 ? -7.341 0.507 38.501 1.00 39.59 562 MET A N 1
ATOM 4229 C CA . MET A 1 562 ? -7.758 -0.904 38.350 1.00 39.59 562 MET A CA 1
ATOM 4230 C C . MET A 1 562 ? -8.609 -1.421 39.519 1.00 39.59 562 MET A C 1
ATOM 4232 O O . MET A 1 562 ? -9.378 -2.363 39.349 1.00 39.59 562 MET A O 1
ATOM 4236 N N . LYS A 1 563 ? -8.481 -0.833 40.716 1.00 39.94 563 LYS A N 1
ATOM 4237 C CA . LYS A 1 563 ? -9.166 -1.326 41.926 1.00 39.94 563 LYS A CA 1
ATOM 4238 C C . LYS A 1 563 ? -10.507 -0.642 42.204 1.00 39.94 563 LYS A C 1
ATOM 4240 O O . LYS A 1 563 ? -11.348 -1.222 42.883 1.00 39.94 563 LYS A O 1
ATOM 4245 N N . SER A 1 564 ? -10.743 0.552 41.660 1.00 42.31 564 SER A N 1
ATOM 4246 C CA . SER A 1 564 ? -11.986 1.310 41.879 1.00 42.31 564 SER A CA 1
ATOM 4247 C C . SER A 1 564 ? -13.162 0.841 41.011 1.00 42.31 564 SER A C 1
ATOM 4249 O O . SER A 1 564 ? -14.314 1.045 41.391 1.00 42.31 564 SER A O 1
ATOM 4251 N N . THR A 1 565 ? -12.922 0.129 39.903 1.00 44.41 565 THR A N 1
ATOM 4252 C CA . THR A 1 565 ? -13.999 -0.382 39.031 1.00 44.41 565 THR A CA 1
ATOM 4253 C C . THR A 1 565 ? -14.781 -1.540 39.661 1.00 44.41 565 THR A C 1
ATOM 4255 O O . THR A 1 565 ? -15.972 -1.685 39.401 1.00 44.41 565 THR A O 1
ATOM 4258 N N . ALA A 1 566 ? -14.157 -2.328 40.544 1.00 34.69 566 ALA A N 1
ATOM 4259 C CA . ALA A 1 566 ? -14.839 -3.412 41.255 1.00 34.69 566 ALA A CA 1
ATOM 4260 C C . ALA A 1 566 ? -15.829 -2.899 42.322 1.00 34.69 566 ALA A C 1
ATOM 4262 O O . ALA A 1 566 ? -16.828 -3.557 42.594 1.00 34.69 566 ALA A O 1
ATOM 4263 N N . ALA A 1 567 ? -15.587 -1.712 42.892 1.00 36.31 567 ALA A N 1
ATOM 4264 C CA . ALA A 1 567 ? -16.466 -1.093 43.889 1.00 36.31 567 ALA A CA 1
ATOM 4265 C C . ALA A 1 567 ? -17.510 -0.134 43.276 1.00 36.31 567 ALA A C 1
ATOM 4267 O O . ALA A 1 567 ? -18.561 0.093 43.870 1.00 36.31 567 ALA A O 1
ATOM 4268 N N . ALA A 1 568 ? -17.262 0.403 42.075 1.00 41.72 568 ALA A N 1
ATOM 4269 C CA . ALA A 1 568 ? -18.168 1.334 41.391 1.00 41.72 568 ALA A CA 1
ATOM 4270 C C . ALA A 1 568 ? -19.368 0.656 40.694 1.00 41.72 568 ALA A C 1
ATOM 4272 O O . ALA A 1 568 ? -20.320 1.333 40.306 1.00 41.72 568 ALA A O 1
ATOM 4273 N N . GLY A 1 569 ? -19.362 -0.676 40.563 1.00 43.06 569 GLY A N 1
ATOM 4274 C CA . GLY A 1 569 ? -20.435 -1.439 39.915 1.00 43.06 569 GLY A CA 1
ATOM 4275 C C . GLY A 1 569 ? -21.793 -1.409 40.633 1.00 43.06 569 GLY A C 1
ATOM 4276 O O . GLY A 1 569 ? -22.788 -1.804 40.035 1.00 43.06 569 GLY A O 1
ATOM 4277 N N . MET A 1 570 ? -21.866 -0.929 41.881 1.00 42.91 570 MET A N 1
ATOM 4278 C CA . MET A 1 570 ? -23.109 -0.919 42.674 1.00 42.91 570 MET A CA 1
ATOM 4279 C C . MET A 1 570 ? -23.832 0.442 42.739 1.00 42.91 570 MET A C 1
ATOM 4281 O O . MET A 1 570 ? -24.899 0.520 43.338 1.00 42.91 570 MET A O 1
ATOM 4285 N N . ALA A 1 571 ? -23.315 1.502 42.104 1.00 40.12 571 ALA A N 1
ATOM 4286 C CA . ALA A 1 571 ? -23.938 2.839 42.099 1.00 40.12 571 ALA A CA 1
ATOM 4287 C C . ALA A 1 571 ? -24.157 3.391 40.674 1.00 40.12 571 ALA A C 1
ATOM 4289 O O . ALA A 1 571 ? -24.013 4.586 40.412 1.00 40.12 571 ALA A O 1
ATOM 4290 N N . ALA A 1 572 ? -24.468 2.507 39.726 1.00 39.72 572 ALA A N 1
ATOM 4291 C CA . ALA A 1 572 ? -24.656 2.848 38.322 1.00 39.72 572 ALA A CA 1
ATOM 4292 C C . ALA A 1 572 ? -25.976 3.611 38.104 1.00 39.72 572 ALA A C 1
ATOM 4294 O O . ALA A 1 572 ? -27.022 3.007 37.883 1.00 39.72 572 ALA A O 1
ATOM 4295 N N . GLY A 1 573 ? -25.935 4.945 38.163 1.00 37.88 573 GLY A N 1
ATOM 4296 C CA . GLY A 1 573 ? -27.080 5.752 37.733 1.00 37.88 573 GLY A CA 1
ATOM 4297 C C . GLY A 1 573 ? -27.027 7.262 37.959 1.00 37.88 573 GLY A C 1
ATOM 4298 O O . GLY A 1 573 ? -27.863 7.957 37.393 1.00 37.88 573 GLY A O 1
ATOM 4299 N N . SER A 1 574 ? -26.087 7.810 38.739 1.00 42.56 574 SER A N 1
ATOM 4300 C CA . SER A 1 574 ? -26.047 9.259 38.992 1.00 42.56 574 SER A CA 1
ATOM 4301 C C . SER A 1 574 ? -24.687 9.892 38.692 1.00 42.56 574 SER A C 1
ATOM 4303 O O . SER A 1 574 ? -23.634 9.283 38.878 1.00 42.56 574 SER A O 1
ATOM 4305 N N . LEU A 1 575 ? -24.724 11.163 38.275 1.00 41.56 575 LEU A N 1
ATOM 4306 C CA . LEU A 1 575 ? -23.570 12.054 38.068 1.00 41.56 575 LEU A CA 1
ATOM 4307 C C . LEU A 1 575 ? -22.619 12.121 39.286 1.00 41.56 575 LEU A C 1
ATOM 4309 O O . LEU A 1 575 ? -21.455 12.476 39.135 1.00 41.56 575 LEU A O 1
ATOM 4313 N N . ALA A 1 576 ? -23.080 11.729 40.481 1.00 38.50 576 ALA A N 1
ATOM 4314 C CA . ALA A 1 576 ? -22.278 11.665 41.704 1.00 38.50 576 ALA A CA 1
ATOM 4315 C C . ALA A 1 576 ? -21.307 10.465 41.755 1.00 38.50 576 ALA A C 1
ATOM 4317 O O . ALA A 1 576 ? -20.335 10.499 42.500 1.00 38.50 576 ALA A O 1
ATOM 4318 N N . ALA A 1 577 ? -21.505 9.416 40.948 1.00 45.31 577 ALA A N 1
ATOM 4319 C CA . ALA A 1 577 ? -20.536 8.319 40.840 1.00 45.31 577 ALA A CA 1
ATOM 4320 C C . ALA A 1 577 ? -19.317 8.687 39.963 1.00 45.31 577 ALA A C 1
ATOM 4322 O O . ALA A 1 577 ? -18.276 8.036 40.038 1.00 45.31 577 ALA A O 1
ATOM 4323 N N . MET A 1 578 ? -19.420 9.757 39.160 1.00 46.41 578 MET A N 1
ATOM 4324 C CA . MET A 1 578 ? -18.334 10.271 38.312 1.00 46.41 578 MET A CA 1
ATOM 4325 C C . MET A 1 578 ? -17.336 11.154 39.075 1.00 46.41 578 MET A C 1
ATOM 4327 O O . MET A 1 578 ? -16.271 11.465 38.548 1.00 46.41 578 MET A O 1
ATOM 4331 N N . THR A 1 579 ? -17.637 11.532 40.323 1.00 40.66 579 THR A N 1
ATOM 4332 C CA . THR A 1 579 ? -16.735 12.320 41.179 1.00 40.66 579 THR A CA 1
ATOM 4333 C C . THR A 1 579 ? -15.740 11.464 41.961 1.00 40.66 579 THR A C 1
ATOM 4335 O O . THR A 1 579 ? -15.051 11.984 42.838 1.00 40.66 579 THR A O 1
ATOM 4338 N N . ILE A 1 580 ? -15.607 10.167 41.647 1.00 49.78 580 ILE A N 1
ATOM 4339 C CA . ILE A 1 580 ? -14.445 9.371 42.068 1.00 49.78 580 ILE A CA 1
ATOM 4340 C C . ILE A 1 580 ? -13.241 9.844 41.231 1.00 49.78 580 ILE A C 1
ATOM 4342 O O . ILE A 1 580 ? -12.881 9.274 40.206 1.00 49.78 580 ILE A O 1
ATOM 4346 N N . ALA A 1 581 ? -12.732 10.995 41.678 1.00 49.44 581 ALA A N 1
ATOM 4347 C CA . ALA A 1 581 ? -11.525 11.742 41.354 1.00 49.44 581 ALA A CA 1
ATOM 4348 C C . ALA A 1 581 ? -10.779 11.324 40.082 1.00 49.44 581 ALA A C 1
ATOM 4350 O O . ALA A 1 581 ? -9.815 10.556 40.120 1.00 49.44 581 ALA A O 1
ATOM 4351 N N . TRP A 1 582 ? -11.137 11.957 38.966 1.00 55.59 582 TRP A N 1
ATOM 4352 C CA . TRP A 1 582 ? -10.139 12.210 37.933 1.00 55.59 582 TRP A CA 1
ATOM 4353 C C . TRP A 1 582 ? -9.070 13.093 38.580 1.00 55.59 582 TRP A C 1
ATOM 4355 O O . TRP A 1 582 ? -9.437 14.099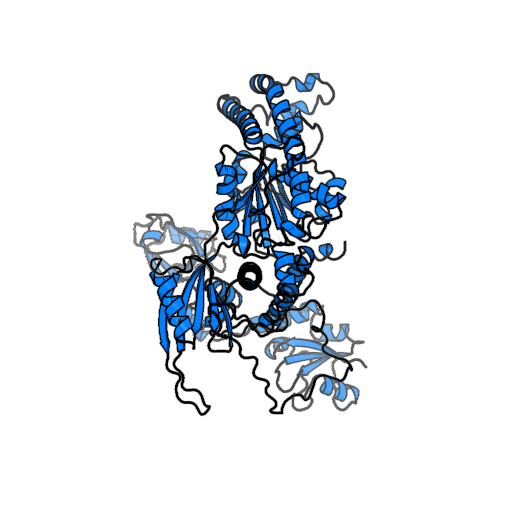 39.198 1.00 55.59 582 TRP A O 1
ATOM 4365 N N . PRO A 1 583 ? -7.779 12.723 38.528 1.00 54.25 583 PRO A N 1
ATOM 4366 C CA . PRO A 1 583 ? -6.731 13.551 39.095 1.00 54.25 583 PRO A CA 1
ATOM 4367 C C . PRO A 1 583 ? -6.877 15.007 38.644 1.00 54.25 583 PRO A C 1
ATOM 4369 O O . PRO A 1 583 ? -7.165 15.272 37.478 1.00 54.25 583 PRO A O 1
ATOM 4372 N N . VAL A 1 584 ? -6.676 15.956 39.562 1.00 55.59 584 VAL A N 1
ATOM 4373 C CA . VAL A 1 584 ? -6.854 17.402 39.314 1.00 55.59 584 VAL A CA 1
ATOM 4374 C C . VAL A 1 584 ? -6.078 17.876 38.079 1.00 55.59 584 VAL A C 1
ATOM 4376 O O . VAL A 1 5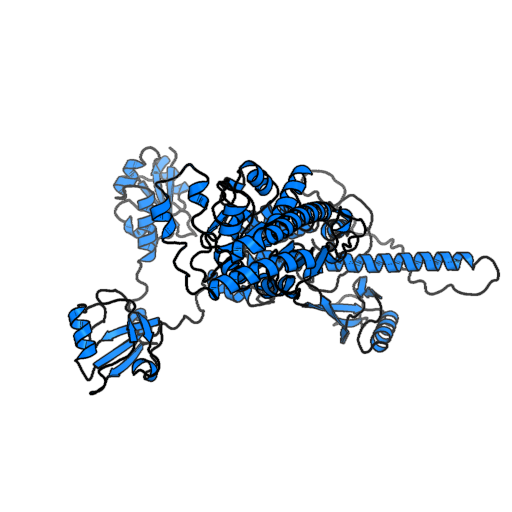84 ? -6.543 18.749 37.352 1.00 55.59 584 VAL A O 1
ATOM 4379 N N . TRP A 1 585 ? -4.936 17.246 37.795 1.00 56.25 585 TRP A N 1
ATOM 4380 C CA . TRP A 1 585 ? -4.129 17.533 36.614 1.00 56.25 585 TRP A CA 1
ATOM 4381 C C . TRP A 1 585 ? -4.804 17.133 35.288 1.00 56.25 585 TRP A C 1
ATOM 4383 O O . TRP A 1 585 ? -4.592 17.802 34.280 1.00 56.25 585 TRP A O 1
ATOM 4393 N N . ILE A 1 586 ? -5.652 16.093 35.270 1.00 58.28 586 ILE A N 1
ATOM 4394 C CA . ILE A 1 586 ? -6.472 15.762 34.096 1.00 58.28 586 ILE A CA 1
ATOM 4395 C C . ILE A 1 586 ? -7.479 16.888 33.877 1.00 58.28 586 ILE A C 1
ATOM 4397 O O . ILE A 1 586 ? -7.581 17.400 32.767 1.00 58.28 586 ILE A O 1
ATOM 4401 N N . VAL A 1 587 ? -8.150 17.326 34.951 1.00 62.25 587 VAL A N 1
ATOM 4402 C CA . VAL A 1 587 ? -9.179 18.379 34.923 1.00 62.25 587 VAL A CA 1
ATOM 4403 C C . VAL A 1 587 ? -8.652 19.693 34.356 1.00 62.25 587 VAL A C 1
ATOM 4405 O O . VAL A 1 587 ? -9.308 20.293 33.507 1.00 62.25 587 VAL A O 1
ATOM 4408 N N . SER A 1 588 ? -7.453 20.115 34.762 1.00 62.00 588 SER A N 1
ATOM 4409 C CA . SER A 1 588 ? -6.840 21.353 34.265 1.00 62.00 588 SER A CA 1
ATOM 4410 C C . SER A 1 588 ? -6.486 21.321 32.776 1.00 62.00 588 SER A C 1
ATOM 4412 O O . SER A 1 588 ? -6.388 22.377 32.156 1.00 62.00 588 SER A O 1
ATOM 4414 N N . SER A 1 589 ? -6.313 20.134 32.194 1.00 63.84 589 SER A N 1
ATOM 4415 C CA . SER A 1 589 ? -5.887 19.962 30.801 1.00 63.84 589 SER A CA 1
ATOM 4416 C C . SER A 1 589 ? -7.032 19.592 29.847 1.00 63.84 589 SER A C 1
ATOM 4418 O O . SER A 1 589 ? -6.808 19.558 28.637 1.00 63.84 589 SER A O 1
ATOM 4420 N N . MET A 1 590 ? -8.256 19.358 30.346 1.00 66.00 590 MET A N 1
ATOM 4421 C CA . MET A 1 590 ? -9.382 18.865 29.529 1.00 66.00 590 MET A CA 1
ATOM 4422 C C . MET A 1 590 ? -9.826 19.859 28.454 1.00 66.00 590 MET A C 1
ATOM 4424 O O . MET A 1 590 ? -9.963 19.477 27.301 1.00 66.00 590 MET A O 1
ATOM 4428 N N . ALA A 1 591 ? -9.952 21.149 28.777 1.00 68.62 591 ALA A N 1
ATOM 4429 C CA . ALA A 1 591 ? -10.374 22.149 27.790 1.00 68.62 591 ALA A CA 1
ATOM 4430 C C . ALA A 1 591 ? -9.388 22.268 26.609 1.00 68.62 591 ALA A C 1
ATOM 4432 O O . ALA A 1 591 ? -9.791 22.452 25.461 1.00 68.62 591 ALA A O 1
ATOM 4433 N N . ASN A 1 592 ? -8.087 22.135 26.880 1.00 76.19 592 ASN A N 1
ATOM 4434 C CA . ASN A 1 592 ? -7.060 22.158 25.839 1.00 76.19 592 ASN A CA 1
ATOM 4435 C C . ASN A 1 592 ? -7.057 20.858 25.029 1.00 76.19 592 ASN A C 1
ATOM 4437 O O . ASN A 1 592 ? -6.891 20.905 23.812 1.00 76.19 592 ASN A O 1
ATOM 4441 N N . LEU A 1 593 ? -7.274 19.719 25.690 1.00 77.69 593 LEU A N 1
ATOM 4442 C CA . LEU A 1 593 ? -7.382 18.414 25.046 1.00 77.69 593 LEU A CA 1
ATOM 4443 C C . LEU A 1 593 ? -8.595 18.343 24.117 1.00 77.69 593 LEU A C 1
ATOM 4445 O O . LEU A 1 593 ? -8.431 17.918 22.978 1.00 77.69 593 LEU A O 1
ATOM 4449 N N . ASP A 1 594 ? -9.771 18.798 24.550 1.00 77.38 594 ASP A N 1
ATOM 4450 C CA . ASP A 1 594 ? -10.996 18.787 23.740 1.00 77.38 594 ASP A CA 1
ATOM 4451 C C . ASP A 1 594 ? -10.812 19.615 22.473 1.00 77.38 594 ASP A C 1
ATOM 4453 O O . ASP A 1 594 ? -11.098 19.152 21.367 1.00 77.38 594 ASP A O 1
ATOM 4457 N N . ASN A 1 595 ? -10.255 20.818 22.625 1.00 84.06 595 ASN A N 1
ATOM 4458 C CA . ASN A 1 595 ? -9.956 21.698 21.504 1.00 84.06 595 ASN A CA 1
ATOM 4459 C C . ASN A 1 595 ? -8.931 21.065 20.551 1.00 84.06 595 ASN A C 1
ATOM 4461 O O . ASN A 1 595 ? -9.171 21.017 19.346 1.00 84.06 595 ASN A O 1
ATOM 4465 N N . ALA A 1 596 ? -7.813 20.541 21.067 1.00 86.19 596 ALA A N 1
ATOM 4466 C CA . ALA A 1 596 ? -6.776 19.919 20.242 1.00 86.19 596 ALA A CA 1
ATOM 4467 C C . ALA A 1 596 ? -7.290 18.663 19.519 1.00 86.19 596 ALA A C 1
ATOM 4469 O O . ALA A 1 596 ? -7.042 18.488 18.324 1.00 86.19 596 ALA A O 1
ATOM 4470 N N . TRP A 1 597 ? -8.051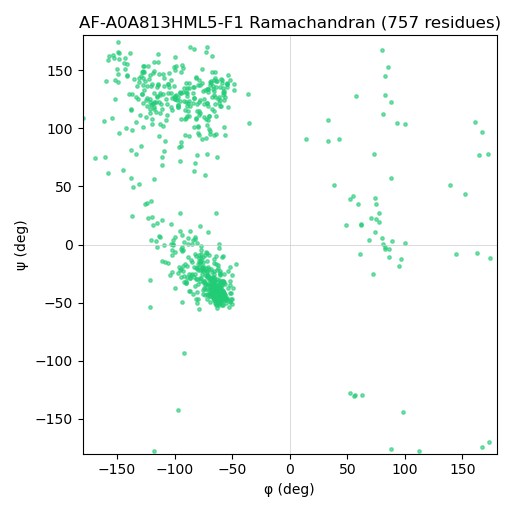 17.818 20.216 1.00 85.44 597 TRP A N 1
ATOM 4471 C CA . TRP A 1 597 ? -8.644 16.603 19.668 1.00 85.44 597 TRP A CA 1
ATOM 4472 C C . TRP A 1 597 ? -9.656 16.908 18.568 1.00 85.44 597 TRP A C 1
ATOM 4474 O O . TRP A 1 597 ? -9.540 16.369 17.468 1.00 85.44 597 TRP A O 1
ATOM 4484 N N . LEU A 1 598 ? -10.630 17.786 18.829 1.00 87.50 598 LEU A N 1
ATOM 4485 C CA . LEU A 1 598 ? -11.658 18.139 17.849 1.00 87.50 598 LEU A CA 1
ATOM 4486 C C . LEU A 1 598 ? -11.047 18.789 16.607 1.00 87.50 598 LEU A C 1
ATOM 4488 O O . LEU A 1 598 ? -11.441 18.447 15.490 1.00 87.50 598 LEU A O 1
ATOM 4492 N N . VAL A 1 599 ? -10.043 19.656 16.789 1.00 90.75 599 VAL A N 1
ATOM 4493 C CA . VAL A 1 599 ? -9.269 20.210 15.673 1.00 90.75 599 VAL A CA 1
ATOM 4494 C C . VAL A 1 599 ? -8.615 19.080 14.887 1.00 90.75 599 VAL A C 1
ATOM 4496 O O . VAL A 1 599 ? -8.845 18.990 13.685 1.00 90.75 599 VAL A O 1
ATOM 4499 N N . CYS A 1 600 ? -7.878 18.173 15.533 1.00 91.38 600 CYS A N 1
ATOM 4500 C CA . CYS A 1 600 ? -7.228 17.052 14.849 1.00 91.38 600 CYS A CA 1
ATOM 4501 C C . CYS A 1 600 ? -8.225 16.137 14.124 1.00 91.38 600 CYS A C 1
ATOM 4503 O O . CYS A 1 600 ? -7.935 15.661 13.029 1.00 91.38 600 CYS A O 1
ATOM 4505 N N . VAL A 1 601 ? -9.407 15.891 14.696 1.00 92.00 601 VAL A N 1
ATOM 4506 C CA . VAL A 1 601 ? -10.465 15.089 14.064 1.00 92.00 601 VAL A CA 1
ATOM 4507 C C . VAL A 1 601 ? -10.975 15.766 12.797 1.00 92.00 601 VAL A C 1
ATOM 4509 O O . VAL A 1 601 ? -11.101 15.110 11.761 1.00 92.00 601 VAL A O 1
ATOM 4512 N N . GLU A 1 602 ? -11.234 17.069 12.859 1.00 93.19 602 GLU A N 1
ATOM 4513 C CA . GLU A 1 602 ? -11.677 17.846 11.704 1.00 93.19 602 GLU A CA 1
ATOM 4514 C C . GLU A 1 602 ? -10.580 17.932 10.630 1.00 93.19 602 GLU A C 1
ATOM 4516 O O . GLU A 1 602 ? -10.850 17.738 9.443 1.00 93.19 602 GLU A O 1
ATOM 4521 N N . ARG A 1 603 ? -9.318 18.101 11.041 1.00 94.81 603 ARG A N 1
ATOM 4522 C CA . ARG A 1 603 ? -8.143 18.035 10.161 1.00 94.81 603 ARG A CA 1
ATOM 4523 C C . ARG A 1 603 ? -8.008 16.689 9.466 1.00 94.81 603 ARG A C 1
ATOM 4525 O O . ARG A 1 603 ? -7.886 16.653 8.244 1.00 94.81 603 ARG A O 1
ATOM 4532 N N . ALA A 1 604 ? -8.108 15.591 10.211 1.00 96.19 604 ALA A N 1
ATOM 4533 C CA . ALA A 1 604 ? -8.066 14.239 9.664 1.00 96.19 604 ALA A CA 1
ATOM 4534 C C . ALA A 1 604 ? -9.205 14.002 8.662 1.00 96.19 604 ALA A C 1
ATOM 4536 O O . ALA A 1 604 ? -9.012 13.337 7.646 1.00 96.19 604 ALA A O 1
ATOM 4537 N N . ARG A 1 605 ? -10.391 14.574 8.910 1.00 96.31 605 ARG A N 1
ATOM 4538 C CA . ARG A 1 605 ? -11.534 14.502 7.993 1.00 96.31 605 ARG A CA 1
ATOM 4539 C C . ARG A 1 605 ? -11.268 15.244 6.684 1.00 96.31 605 ARG A C 1
ATOM 4541 O O . ARG A 1 605 ? -11.536 14.692 5.618 1.00 96.31 605 ARG A O 1
ATOM 4548 N N . LEU A 1 606 ? -10.756 16.474 6.749 1.00 95.44 606 LEU A N 1
ATOM 4549 C CA . LEU A 1 606 ? -10.417 17.269 5.562 1.00 95.44 606 LEU A CA 1
ATOM 4550 C C . LEU A 1 606 ? -9.270 16.638 4.766 1.00 95.44 606 LEU A C 1
ATOM 4552 O O . LEU A 1 606 ? -9.380 16.498 3.549 1.00 95.44 606 LEU A O 1
ATOM 4556 N N . ALA A 1 607 ? -8.211 16.200 5.449 1.00 96.00 607 ALA A N 1
ATOM 4557 C CA . ALA A 1 607 ? -7.080 15.513 4.835 1.00 96.00 607 ALA A CA 1
ATOM 4558 C C . ALA A 1 607 ? -7.502 14.176 4.204 1.00 96.00 607 ALA A C 1
ATOM 4560 O O . ALA A 1 607 ? -7.078 13.866 3.096 1.00 96.00 607 ALA A O 1
ATOM 4561 N N . GLY A 1 608 ? -8.393 13.418 4.854 1.00 96.69 608 GLY A N 1
ATOM 4562 C CA . GLY A 1 608 ? -8.944 12.175 4.312 1.00 96.69 608 GLY A CA 1
ATOM 4563 C C . GLY A 1 608 ? -9.754 12.403 3.035 1.00 96.69 608 GLY A C 1
ATOM 4564 O O . GLY A 1 608 ? -9.543 11.706 2.047 1.00 96.69 608 GLY A O 1
ATOM 4565 N N . LYS A 1 609 ? -10.620 13.426 3.010 1.00 95.75 609 LYS A N 1
ATOM 4566 C CA . LYS A 1 609 ? -11.342 13.825 1.787 1.00 95.75 609 LYS A CA 1
ATOM 4567 C C . LYS A 1 609 ? -10.388 14.265 0.679 1.00 95.75 609 LYS A C 1
ATOM 4569 O O . LYS A 1 609 ? -10.530 13.818 -0.453 1.00 95.75 609 LYS A O 1
ATOM 4574 N N . CYS A 1 610 ? -9.402 15.101 1.006 1.00 94.81 610 CYS A N 1
ATOM 4575 C CA . CYS A 1 610 ? -8.368 15.514 0.058 1.00 94.81 610 CYS A CA 1
ATOM 4576 C C . CYS A 1 610 ? -7.672 14.284 -0.543 1.00 94.81 610 CYS A C 1
ATOM 4578 O O . CYS A 1 610 ? -7.645 14.132 -1.761 1.00 94.81 610 CYS A O 1
ATOM 4580 N N . LEU A 1 611 ? -7.214 13.354 0.303 1.00 95.69 611 LEU A N 1
ATOM 4581 C CA . LEU A 1 611 ? -6.565 12.116 -0.121 1.00 95.69 611 LEU A CA 1
ATOM 4582 C C . LEU A 1 611 ? -7.450 11.286 -1.060 1.00 95.69 611 LEU A C 1
ATOM 4584 O O . LEU A 1 611 ? -6.959 10.827 -2.086 1.00 95.69 611 LEU A O 1
ATOM 4588 N N . ALA A 1 612 ? -8.741 11.134 -0.758 1.00 95.62 612 ALA A N 1
ATOM 4589 C CA . ALA A 1 612 ? -9.679 10.411 -1.618 1.00 95.62 612 ALA A CA 1
ATOM 4590 C C . ALA A 1 612 ? -9.759 11.018 -3.025 1.00 95.62 612 ALA A C 1
ATOM 4592 O O . ALA A 1 612 ? -9.678 10.301 -4.020 1.00 95.62 612 ALA A O 1
ATOM 4593 N N . HIS A 1 613 ? -9.838 12.347 -3.119 1.00 92.94 613 HIS A N 1
ATOM 4594 C CA . HIS A 1 613 ? -9.852 13.039 -4.406 1.00 92.94 613 HIS A CA 1
ATOM 4595 C C . HIS A 1 613 ? -8.524 12.944 -5.159 1.00 92.94 613 HIS A C 1
ATOM 4597 O O . HIS A 1 613 ? -8.537 12.875 -6.385 1.00 92.94 613 HIS A O 1
ATOM 4603 N N . VAL A 1 614 ? -7.390 12.910 -4.451 1.00 92.19 614 VAL A N 1
ATOM 4604 C CA . VAL A 1 614 ? -6.081 12.666 -5.072 1.00 92.19 614 VAL A CA 1
ATOM 4605 C C . VAL A 1 614 ? -6.003 11.247 -5.633 1.00 92.19 614 VAL A C 1
ATOM 4607 O O . VAL A 1 614 ? -5.594 11.070 -6.775 1.00 92.19 614 VAL A O 1
ATOM 4610 N N . LEU A 1 615 ? -6.434 10.241 -4.867 1.00 92.19 615 LEU A N 1
ATOM 4611 C CA . LEU A 1 615 ? -6.442 8.843 -5.311 1.00 92.19 615 LEU A CA 1
ATOM 4612 C C . LEU A 1 615 ? -7.425 8.592 -6.466 1.00 92.19 615 LEU A C 1
ATOM 4614 O O . LEU A 1 615 ? -7.193 7.706 -7.281 1.00 92.19 615 LEU A O 1
ATOM 4618 N N . ALA A 1 616 ? -8.500 9.376 -6.561 1.00 90.81 616 ALA A N 1
ATOM 4619 C CA . ALA A 1 616 ? -9.448 9.314 -7.671 1.00 90.81 616 ALA A CA 1
ATOM 4620 C C . ALA A 1 616 ? -8.945 10.008 -8.957 1.00 90.81 616 ALA A C 1
ATOM 4622 O O . ALA A 1 616 ? -9.511 9.790 -10.031 1.00 90.81 616 ALA A O 1
ATOM 4623 N N . ASP A 1 617 ? -7.897 10.839 -8.892 1.00 88.06 617 ASP A N 1
ATOM 4624 C CA . ASP A 1 617 ? -7.378 11.596 -10.039 1.00 88.06 617 ASP A CA 1
ATOM 4625 C C . ASP A 1 617 ? -6.473 10.742 -10.942 1.00 88.06 617 ASP A C 1
ATOM 4627 O O . ASP A 1 617 ? -5.244 10.863 -10.974 1.00 88.06 617 ASP A O 1
ATOM 4631 N N . ARG A 1 618 ? -7.114 9.889 -11.744 1.00 82.88 618 ARG A N 1
ATOM 4632 C CA . ARG A 1 618 ? -6.448 8.960 -12.670 1.00 82.88 618 ARG A CA 1
ATOM 4633 C C . ARG A 1 618 ? -5.583 9.649 -13.728 1.00 82.88 618 ARG A C 1
ATOM 4635 O O . ARG A 1 618 ? -4.708 9.007 -14.298 1.00 82.88 618 ARG A O 1
ATOM 4642 N N . HIS A 1 619 ? -5.841 10.919 -14.043 1.00 76.00 619 HIS A N 1
ATOM 4643 C CA . HIS A 1 619 ? -5.123 11.624 -15.105 1.00 76.00 619 HIS A CA 1
ATOM 4644 C C . HIS A 1 619 ? -3.767 12.143 -14.622 1.00 76.00 619 HIS A C 1
ATOM 4646 O O . HIS A 1 619 ? -2.748 11.957 -15.294 1.00 76.00 619 HIS A O 1
ATOM 4652 N N . ASN A 1 620 ? -3.756 12.773 -13.444 1.00 76.44 620 ASN A N 1
ATOM 4653 C CA . ASN A 1 620 ? -2.548 13.382 -12.895 1.00 76.44 620 ASN A CA 1
ATOM 4654 C C . ASN A 1 620 ? -1.719 12.389 -12.076 1.00 76.44 620 ASN A C 1
ATOM 4656 O O . ASN A 1 620 ? -0.493 12.403 -12.166 1.00 76.44 620 ASN A O 1
ATOM 4660 N N . VAL A 1 621 ? -2.374 11.534 -11.285 1.00 78.69 621 VAL A N 1
ATOM 4661 C CA . VAL A 1 621 ? -1.708 10.615 -10.348 1.00 78.69 621 VAL A CA 1
ATOM 4662 C C . VAL A 1 621 ? -1.477 9.230 -10.960 1.00 78.69 621 VAL A C 1
ATOM 4664 O O . VAL A 1 621 ? -0.510 8.551 -10.599 1.00 78.69 621 VAL A O 1
ATOM 4667 N N . GLY A 1 622 ? -2.331 8.836 -11.907 1.00 82.50 622 GLY A N 1
ATOM 4668 C CA . GLY A 1 622 ? -2.365 7.490 -12.475 1.00 82.50 622 GLY A CA 1
ATOM 4669 C C . GLY A 1 622 ? -3.252 6.530 -11.676 1.00 82.50 622 GLY A C 1
ATOM 4670 O O . GLY A 1 622 ? -3.924 6.929 -10.729 1.00 82.50 622 GLY A O 1
ATOM 4671 N N . GLN A 1 623 ? -3.278 5.260 -12.081 1.00 85.50 623 GLN A N 1
ATOM 4672 C CA . GLN A 1 623 ? -4.165 4.218 -11.536 1.00 85.50 623 GLN A CA 1
ATOM 4673 C C . GLN A 1 623 ? -3.431 3.142 -10.719 1.00 85.50 623 GLN A C 1
ATOM 4675 O O . GLN A 1 623 ? -3.944 2.037 -10.546 1.00 85.50 623 GLN A O 1
ATOM 4680 N N . ARG A 1 624 ? -2.224 3.440 -10.216 1.00 88.69 624 ARG A N 1
ATOM 4681 C CA . ARG A 1 624 ? -1.467 2.499 -9.374 1.00 88.69 624 ARG A CA 1
ATOM 4682 C C . ARG A 1 624 ? -2.293 2.063 -8.158 1.00 88.69 624 ARG A C 1
ATOM 4684 O O . ARG A 1 624 ? -2.728 2.934 -7.404 1.00 88.69 624 ARG A O 1
ATOM 4691 N N . PRO A 1 625 ? -2.456 0.750 -7.915 1.00 91.75 625 PRO A N 1
ATOM 4692 C CA . PRO A 1 625 ? -3.068 0.256 -6.689 1.00 91.75 625 PRO A CA 1
ATOM 4693 C C . PRO A 1 625 ? -2.300 0.737 -5.457 1.00 91.75 625 PRO A C 1
ATOM 4695 O O . PRO A 1 625 ? -1.066 0.661 -5.423 1.00 91.75 625 PRO A O 1
ATOM 4698 N N . VAL A 1 626 ? -3.027 1.213 -4.445 1.00 94.06 626 VAL A N 1
ATOM 4699 C CA . VAL A 1 626 ? -2.445 1.760 -3.216 1.00 94.06 626 VAL A CA 1
ATOM 4700 C C . VAL A 1 626 ? -2.868 0.933 -2.006 1.00 94.06 626 VAL A C 1
ATOM 4702 O O . VAL A 1 626 ? -4.054 0.819 -1.700 1.00 94.06 626 VAL A O 1
ATOM 4705 N N . THR A 1 627 ? -1.888 0.395 -1.284 1.00 95.44 627 THR A N 1
ATOM 4706 C CA . THR A 1 627 ? -2.069 -0.132 0.071 1.00 95.44 627 THR A CA 1
ATOM 4707 C C . THR A 1 627 ? -1.969 1.006 1.080 1.00 95.44 627 THR A C 1
ATOM 4709 O O . THR A 1 627 ? -1.017 1.786 1.059 1.00 95.44 627 THR A O 1
ATOM 4712 N N . LEU A 1 628 ? -2.940 1.100 1.983 1.00 97.81 628 LEU A N 1
ATOM 4713 C CA . LEU A 1 628 ? -3.034 2.168 2.973 1.00 97.81 628 LEU A CA 1
ATOM 4714 C C . LEU A 1 628 ? -2.674 1.630 4.358 1.00 97.81 628 LEU A C 1
ATOM 4716 O O . LEU A 1 628 ? -3.339 0.728 4.864 1.00 97.81 628 LEU A O 1
ATOM 4720 N N . VAL A 1 629 ? -1.652 2.199 4.995 1.00 97.56 629 VAL A N 1
ATOM 4721 C CA . VAL A 1 629 ? -1.216 1.823 6.346 1.00 97.56 629 VAL A CA 1
ATOM 4722 C C . VAL A 1 629 ? -1.300 3.045 7.246 1.00 97.56 629 VAL A C 1
ATOM 4724 O O . VAL A 1 629 ? -0.609 4.034 7.023 1.00 97.56 629 VAL A O 1
ATOM 4727 N N . GLY A 1 630 ? -2.150 3.000 8.268 1.00 96.88 630 GLY A N 1
ATOM 4728 C CA . GLY A 1 630 ? -2.360 4.129 9.168 1.00 96.88 630 GLY A CA 1
ATOM 4729 C C . GLY A 1 630 ? -2.251 3.743 10.627 1.00 96.88 630 GLY A C 1
ATOM 4730 O O . GLY A 1 630 ? -2.703 2.677 11.042 1.00 96.88 630 GLY A O 1
ATOM 4731 N N . HIS A 1 631 ? -1.711 4.661 11.420 1.00 95.69 631 HIS A N 1
ATOM 4732 C CA . HIS A 1 631 ? -1.668 4.559 12.873 1.00 95.69 631 HIS A CA 1
ATOM 4733 C C . HIS A 1 631 ? -2.411 5.737 13.512 1.00 95.69 631 HIS A C 1
ATOM 4735 O O . HIS A 1 631 ? -2.247 6.875 13.069 1.00 95.69 631 HIS A O 1
ATOM 4741 N N . SER A 1 632 ? -3.198 5.494 14.565 1.00 94.31 632 SER A N 1
ATOM 4742 C CA . SER A 1 632 ? -3.837 6.546 15.373 1.00 94.31 632 SER A CA 1
ATOM 4743 C C . SER A 1 632 ? -4.701 7.502 14.522 1.00 94.31 632 SER A C 1
ATOM 4745 O O . SER A 1 632 ? -5.509 7.053 13.708 1.00 94.31 632 SER A O 1
ATOM 4747 N N . MET A 1 633 ? -4.541 8.822 14.648 1.00 94.88 633 MET A N 1
ATOM 4748 C CA . MET A 1 633 ? -5.245 9.819 13.834 1.00 94.88 633 MET A CA 1
ATOM 4749 C C . MET A 1 633 ? -5.020 9.656 12.325 1.00 94.88 633 MET A C 1
ATOM 4751 O O . MET A 1 633 ? -5.900 10.003 11.542 1.00 94.88 633 MET A O 1
ATOM 4755 N N . GLY A 1 634 ? -3.905 9.052 11.909 1.00 96.69 634 GLY A N 1
ATOM 4756 C CA . GLY A 1 634 ? -3.633 8.687 10.526 1.00 96.69 634 GLY A CA 1
ATOM 4757 C C . GLY A 1 634 ? -4.524 7.536 10.067 1.00 96.69 634 GLY A C 1
ATOM 4758 O O . GLY A 1 634 ? -5.081 7.586 8.978 1.00 96.69 634 GLY A O 1
ATOM 4759 N N . ALA A 1 635 ? -4.782 6.550 10.932 1.00 97.19 635 ALA A N 1
ATOM 4760 C CA . ALA A 1 635 ? -5.784 5.518 10.664 1.00 97.19 635 ALA A CA 1
ATOM 4761 C C . ALA A 1 635 ? -7.196 6.120 10.542 1.00 97.19 635 ALA A C 1
ATOM 4763 O O . ALA A 1 635 ? -7.962 5.737 9.660 1.00 97.19 635 ALA A O 1
ATOM 4764 N N . ARG A 1 636 ? -7.539 7.112 11.378 1.00 96.56 636 ARG A N 1
ATOM 4765 C CA . ARG A 1 636 ? -8.816 7.840 11.268 1.00 96.56 636 ARG A CA 1
ATOM 4766 C C . ARG A 1 636 ? -8.919 8.647 9.971 1.00 96.56 636 ARG A C 1
ATOM 4768 O O . ARG A 1 636 ? -9.969 8.609 9.332 1.00 96.56 636 ARG A O 1
ATOM 4775 N N . LEU A 1 637 ? -7.845 9.322 9.558 1.00 98.06 637 LEU A N 1
ATOM 4776 C CA . LEU A 1 637 ? -7.738 9.994 8.258 1.00 98.06 637 LEU A CA 1
ATOM 4777 C C . LEU A 1 637 ? -8.010 9.011 7.115 1.00 98.06 637 LEU A C 1
ATOM 4779 O O . LEU A 1 637 ? -8.830 9.301 6.244 1.00 98.06 637 LEU A O 1
ATOM 4783 N N . LEU A 1 638 ? -7.389 7.827 7.147 1.00 98.38 638 LEU A N 1
ATOM 4784 C CA . LEU A 1 638 ? -7.617 6.785 6.144 1.00 98.38 638 LEU A CA 1
ATOM 4785 C C . LEU A 1 638 ? -9.064 6.288 6.138 1.00 98.38 638 LEU A C 1
ATOM 4787 O O . LEU A 1 638 ? -9.638 6.124 5.068 1.00 98.38 638 LEU A O 1
ATOM 4791 N N . VAL A 1 639 ? -9.699 6.111 7.301 1.00 98.19 639 VAL A N 1
ATOM 4792 C CA . VAL A 1 639 ? -11.129 5.764 7.350 1.00 98.19 639 VAL A CA 1
ATOM 4793 C C . VAL A 1 639 ? -11.981 6.849 6.686 1.00 98.19 639 VAL A C 1
ATOM 4795 O O . VAL A 1 639 ? -12.869 6.517 5.907 1.00 98.19 639 VAL A O 1
ATOM 4798 N N . TYR A 1 640 ? -11.711 8.136 6.928 1.00 98.12 640 TYR A N 1
ATOM 4799 C CA . TYR A 1 640 ? -12.425 9.216 6.235 1.00 98.12 640 TYR A CA 1
ATOM 4800 C C . TYR A 1 640 ? -12.171 9.224 4.724 1.00 98.12 640 TYR A C 1
ATOM 4802 O O . TYR A 1 640 ? -13.113 9.444 3.967 1.00 98.12 640 TYR A O 1
ATOM 4810 N N . CYS A 1 641 ? -10.942 8.939 4.291 1.00 98.25 641 CYS A N 1
ATOM 4811 C CA . CYS A 1 641 ? -10.607 8.758 2.879 1.00 98.25 641 CYS A CA 1
ATOM 4812 C C . CYS A 1 641 ? -11.441 7.635 2.244 1.00 98.25 641 CYS A C 1
ATOM 4814 O O . CYS A 1 641 ? -12.091 7.845 1.225 1.00 98.25 641 CYS A O 1
ATOM 4816 N N . LEU A 1 642 ? -11.513 6.470 2.891 1.00 98.38 642 LEU A N 1
ATOM 4817 C CA . LEU A 1 642 ? -12.269 5.317 2.394 1.00 98.38 642 LEU A CA 1
ATOM 4818 C C . LEU A 1 642 ? -13.775 5.596 2.327 1.00 98.38 642 LEU A C 1
ATOM 4820 O O . LEU A 1 642 ? -14.428 5.222 1.360 1.00 98.38 642 LEU A O 1
ATOM 4824 N N . LEU A 1 643 ? -14.335 6.289 3.319 1.00 98.00 643 LEU A N 1
ATOM 4825 C CA . LEU A 1 643 ? -15.745 6.689 3.289 1.00 98.00 643 LEU A CA 1
ATOM 4826 C C . LEU A 1 643 ? -16.042 7.684 2.154 1.00 98.00 643 LEU A C 1
ATOM 4828 O O . LEU A 1 643 ? -17.117 7.626 1.559 1.00 98.00 643 LEU A O 1
ATOM 4832 N N . GLU A 1 644 ? -15.102 8.577 1.838 1.00 97.75 644 GLU A N 1
ATOM 4833 C CA . GLU A 1 644 ? -15.250 9.503 0.714 1.00 97.75 644 GLU A CA 1
ATOM 4834 C C . GLU A 1 644 ? -15.116 8.780 -0.635 1.00 97.75 644 GLU A C 1
ATOM 4836 O O . GLU A 1 644 ? -15.951 8.978 -1.509 1.00 97.75 644 GLU A O 1
ATOM 4841 N N . LEU A 1 645 ? -14.154 7.864 -0.789 1.00 97.56 645 LEU A N 1
ATOM 4842 C CA . LEU A 1 645 ? -14.042 7.017 -1.985 1.00 97.56 645 LEU A CA 1
ATOM 4843 C C . LEU A 1 645 ? -15.311 6.186 -2.220 1.00 97.56 645 LEU A C 1
ATOM 4845 O O . LEU A 1 645 ? -15.777 6.081 -3.354 1.00 97.56 645 LEU A O 1
ATOM 4849 N N . TYR A 1 646 ? -15.913 5.654 -1.150 1.00 97.62 646 TYR A N 1
ATOM 4850 C CA . TYR A 1 646 ? -17.195 4.953 -1.223 1.00 97.62 646 TYR A CA 1
ATOM 4851 C C . TYR A 1 646 ? -18.309 5.868 -1.745 1.00 97.62 646 TYR A C 1
ATOM 4853 O O . TYR A 1 646 ? -19.085 5.463 -2.608 1.00 97.62 646 TYR A O 1
ATOM 4861 N N . SER A 1 647 ? -18.394 7.106 -1.241 1.00 97.44 647 SER A N 1
ATOM 4862 C CA . SER A 1 647 ? -19.429 8.060 -1.663 1.00 97.44 647 SER A CA 1
ATOM 4863 C C . SER A 1 647 ? -19.249 8.522 -3.113 1.00 97.44 647 SER A C 1
ATOM 4865 O O . SER A 1 647 ? -20.236 8.776 -3.800 1.00 97.44 647 SER A O 1
ATOM 4867 N N . MET A 1 648 ? -18.003 8.559 -3.592 1.00 96.31 648 MET A N 1
ATOM 4868 C CA . MET A 1 648 ? -17.645 8.842 -4.983 1.00 96.31 648 MET A CA 1
ATOM 4869 C C . MET A 1 648 ? -17.832 7.636 -5.920 1.00 96.31 648 MET A C 1
ATOM 4871 O O . MET A 1 648 ? -17.823 7.811 -7.136 1.00 96.31 648 MET A O 1
ATOM 4875 N N . GLY A 1 649 ? -18.004 6.422 -5.385 1.00 94.94 649 GLY A N 1
ATOM 4876 C CA . GLY A 1 649 ? -18.085 5.187 -6.173 1.00 94.94 649 GLY A CA 1
ATOM 4877 C C . GLY A 1 649 ? -16.738 4.704 -6.726 1.00 94.94 649 GLY A C 1
ATOM 4878 O O . GLY A 1 649 ? -16.703 3.952 -7.702 1.00 94.94 649 GLY A O 1
ATOM 4879 N N . GLU A 1 650 ? -15.621 5.124 -6.126 1.00 92.25 650 GLU A N 1
ATOM 4880 C CA . GLU A 1 650 ? -14.269 4.820 -6.599 1.00 92.25 650 GLU A CA 1
ATOM 4881 C C . GLU A 1 650 ? -13.673 3.599 -5.875 1.00 92.25 650 GLU A C 1
ATOM 4883 O O . GLU A 1 650 ? -12.912 3.715 -4.918 1.00 92.25 650 GLU A O 1
ATOM 4888 N N . PHE A 1 651 ? -13.997 2.401 -6.369 1.00 91.00 651 PHE A N 1
ATOM 4889 C CA . PHE A 1 651 ? -13.595 1.105 -5.782 1.00 91.00 651 PHE A CA 1
ATOM 4890 C C . PHE A 1 651 ? -12.319 0.492 -6.393 1.00 91.00 651 PHE A C 1
ATOM 4892 O O . PHE A 1 651 ? -12.037 -0.689 -6.215 1.00 91.00 651 PHE A O 1
ATOM 4899 N N . HIS A 1 652 ? -11.584 1.260 -7.197 1.00 86.81 652 HIS A N 1
ATOM 4900 C CA . HIS A 1 652 ? -10.497 0.752 -8.042 1.00 86.81 652 HIS A CA 1
ATOM 4901 C C . HIS A 1 652 ? -9.093 1.104 -7.519 1.00 86.81 652 HIS A C 1
ATOM 4903 O O . HIS A 1 652 ? -8.115 0.508 -7.960 1.00 86.81 652 HIS A O 1
ATOM 4909 N N . ALA A 1 653 ? -8.982 2.064 -6.596 1.00 90.88 653 ALA A N 1
ATOM 4910 C CA . ALA A 1 653 ? -7.696 2.632 -6.186 1.00 90.88 653 ALA A CA 1
ATOM 4911 C C . ALA A 1 653 ? -7.038 1.892 -5.009 1.00 90.88 653 ALA A C 1
ATOM 4913 O O . ALA A 1 653 ? -5.813 1.813 -4.936 1.00 90.88 653 ALA A O 1
ATOM 4914 N N . VAL A 1 654 ? -7.835 1.357 -4.079 1.00 95.69 654 VAL A N 1
ATOM 4915 C CA . VAL A 1 654 ? -7.338 0.825 -2.802 1.00 95.69 654 VAL A CA 1
ATOM 4916 C C . VAL A 1 654 ? -7.220 -0.694 -2.844 1.00 95.69 654 VAL A C 1
ATOM 4918 O O . VAL A 1 654 ? -8.198 -1.395 -3.113 1.00 95.69 654 VAL A O 1
ATOM 4921 N N . ASP A 1 655 ? -6.027 -1.198 -2.534 1.00 93.12 655 ASP A N 1
ATOM 4922 C CA . ASP A 1 655 ? -5.752 -2.632 -2.427 1.00 93.12 655 ASP A CA 1
ATOM 4923 C C . ASP A 1 655 ? -5.947 -3.127 -0.988 1.00 93.12 655 ASP A C 1
ATOM 4925 O O . ASP A 1 655 ? -7.080 -3.423 -0.605 1.00 93.12 655 ASP A O 1
ATOM 4929 N N . ASP A 1 656 ? -4.887 -3.164 -0.176 1.00 94.31 656 ASP A N 1
ATOM 4930 C CA . ASP A 1 656 ? -4.955 -3.556 1.232 1.00 94.31 656 ASP A CA 1
ATOM 4931 C C . ASP A 1 656 ? -5.095 -2.316 2.143 1.00 94.31 656 ASP A C 1
ATOM 4933 O O . ASP A 1 656 ? -4.575 -1.234 1.860 1.00 94.31 656 ASP A O 1
ATOM 4937 N N . VAL A 1 657 ? -5.785 -2.465 3.276 1.00 97.56 657 VAL A N 1
ATOM 4938 C CA . VAL A 1 657 ? -5.952 -1.417 4.294 1.00 97.56 657 VAL A CA 1
ATOM 4939 C C . VAL A 1 657 ? -5.548 -1.966 5.656 1.00 97.56 657 VAL A C 1
ATOM 4941 O O . VAL A 1 657 ? -6.136 -2.927 6.144 1.00 97.56 657 VAL A O 1
ATOM 4944 N N . ILE A 1 658 ? -4.571 -1.330 6.299 1.00 97.38 658 ILE A N 1
ATOM 4945 C CA . ILE A 1 658 ? -4.036 -1.715 7.606 1.00 97.38 658 ILE A CA 1
ATOM 4946 C C . ILE A 1 658 ? -4.205 -0.539 8.563 1.00 97.38 658 ILE A C 1
ATOM 4948 O O . ILE A 1 658 ? -3.576 0.506 8.400 1.00 97.38 658 ILE A O 1
ATOM 4952 N N . LEU A 1 659 ? -5.058 -0.705 9.570 1.00 97.81 659 LEU A N 1
ATOM 4953 C CA . LEU A 1 659 ? -5.387 0.344 10.530 1.00 97.81 659 LEU A CA 1
ATOM 4954 C C . LEU A 1 659 ? -4.959 -0.081 11.935 1.00 97.81 659 LEU A C 1
ATOM 4956 O O . LEU A 1 659 ? -5.384 -1.125 12.430 1.00 97.81 659 LEU A O 1
ATOM 4960 N N . LEU A 1 660 ? -4.112 0.725 12.572 1.00 96.12 660 LEU A N 1
ATOM 4961 C CA . LEU A 1 660 ? -3.509 0.441 13.874 1.00 96.12 660 LEU A CA 1
ATOM 4962 C C . LEU A 1 660 ? -3.977 1.457 14.916 1.00 96.12 660 LEU A C 1
ATOM 4964 O O . LEU A 1 660 ? -3.848 2.666 14.705 1.00 96.12 660 LEU A O 1
ATOM 4968 N N . GLY A 1 661 ? -4.492 0.983 16.055 1.00 93.62 661 GLY A N 1
ATOM 4969 C CA . GLY A 1 661 ? -4.904 1.866 17.155 1.00 93.62 661 GLY A CA 1
ATOM 4970 C C . GLY A 1 661 ? -5.986 2.869 16.738 1.00 93.62 661 GLY A C 1
ATOM 4971 O O . GLY A 1 661 ? -5.970 4.021 17.161 1.00 93.62 661 GLY A O 1
ATOM 4972 N N . THR A 1 662 ? -6.892 2.452 15.853 1.00 94.69 662 THR A N 1
ATOM 4973 C CA . THR A 1 662 ? -7.811 3.326 15.113 1.00 94.69 662 THR A CA 1
ATOM 4974 C C . THR A 1 662 ? -8.829 4.025 16.021 1.00 94.69 662 THR A C 1
ATOM 4976 O O . THR A 1 662 ? -9.723 3.356 16.554 1.00 94.69 662 THR A O 1
ATOM 4979 N N . PRO A 1 663 ? -8.796 5.365 16.145 1.00 92.44 663 PRO A N 1
ATOM 4980 C CA . PRO A 1 663 ? -9.782 6.119 16.902 1.00 92.44 663 PRO A CA 1
ATOM 4981 C C . PRO A 1 663 ? -11.027 6.356 16.040 1.00 92.44 663 PRO A C 1
ATOM 4983 O O . PRO A 1 663 ? -11.299 7.467 15.583 1.00 92.44 663 PRO A O 1
ATOM 4986 N N . VAL A 1 664 ? -11.777 5.288 15.770 1.00 91.69 664 VAL A N 1
ATOM 4987 C CA . VAL A 1 664 ? -13.085 5.323 15.103 1.00 91.69 664 VAL A CA 1
ATOM 4988 C C . VAL A 1 664 ? -14.002 4.300 15.763 1.00 91.69 664 VAL A C 1
ATOM 4990 O O . VAL A 1 664 ? -13.563 3.232 16.187 1.00 91.69 664 VAL A O 1
ATOM 4993 N N . THR A 1 665 ? -15.289 4.616 15.843 1.00 90.81 665 THR A N 1
ATOM 4994 C CA . THR A 1 665 ? -16.304 3.736 16.426 1.00 90.81 665 THR A CA 1
ATOM 4995 C C . THR A 1 665 ? -16.476 2.444 15.616 1.00 90.81 665 THR A C 1
ATOM 4997 O O . THR A 1 665 ? -16.347 2.446 14.392 1.00 90.81 665 THR A O 1
ATOM 5000 N N . THR A 1 666 ? -16.812 1.325 16.260 1.00 88.56 666 THR A N 1
ATOM 5001 C CA . THR A 1 666 ? -16.972 -0.005 15.621 1.00 88.56 666 THR A CA 1
ATOM 5002 C C . THR A 1 666 ? -18.295 -0.192 14.859 1.00 88.56 666 THR A C 1
ATOM 5004 O O . THR A 1 666 ? -18.685 -1.310 14.522 1.00 88.56 666 THR A O 1
ATOM 5007 N N . GLY A 1 667 ? -19.012 0.895 14.552 1.00 88.19 667 GLY A N 1
ATOM 5008 C CA . GLY A 1 667 ? -20.339 0.850 13.933 1.00 88.19 667 GLY A CA 1
ATOM 5009 C C . GLY A 1 667 ? -20.353 0.150 12.568 1.00 88.19 667 GLY A C 1
ATOM 5010 O O . GLY A 1 667 ? -19.747 0.629 11.610 1.00 88.19 667 GLY A O 1
ATOM 5011 N N . ALA A 1 668 ? -21.111 -0.946 12.455 1.00 91.62 668 ALA A N 1
ATOM 5012 C CA . ALA A 1 668 ? -21.077 -1.840 11.293 1.00 91.62 668 ALA A CA 1
ATOM 5013 C C . ALA A 1 668 ? -21.356 -1.151 9.944 1.00 91.62 668 ALA A C 1
ATOM 5015 O O . ALA A 1 668 ? -20.777 -1.539 8.936 1.00 91.62 668 ALA A O 1
ATOM 5016 N N . SER A 1 669 ? -22.213 -0.122 9.906 1.00 93.00 669 SER A N 1
ATOM 5017 C CA . SER A 1 669 ? -22.545 0.593 8.661 1.00 93.00 669 SER A CA 1
ATOM 5018 C C . SER A 1 669 ? -21.312 1.235 8.009 1.00 93.00 669 SER A C 1
ATOM 5020 O O . SER A 1 669 ? -21.027 0.970 6.844 1.00 93.00 669 SER A O 1
ATOM 5022 N N . LYS A 1 670 ? -20.517 1.993 8.782 1.00 94.06 670 LYS A N 1
ATOM 5023 C CA . LYS A 1 670 ? -19.290 2.640 8.284 1.00 94.06 670 LYS A CA 1
ATOM 5024 C C . LYS A 1 670 ? -18.255 1.604 7.854 1.00 94.06 670 LYS A C 1
ATOM 5026 O O . LYS A 1 670 ? -17.650 1.729 6.799 1.00 94.06 670 LYS A O 1
ATOM 5031 N N . TRP A 1 671 ? -18.086 0.552 8.648 1.00 96.12 671 TRP A N 1
ATOM 5032 C CA . TRP A 1 671 ? -17.094 -0.484 8.374 1.00 96.12 671 TRP A CA 1
ATOM 5033 C C . TRP A 1 671 ? -17.438 -1.363 7.165 1.00 96.12 671 TRP A C 1
ATOM 5035 O O . TRP A 1 671 ? -16.528 -1.812 6.478 1.00 96.12 671 TRP A O 1
ATOM 5045 N N . ARG A 1 672 ? -18.725 -1.541 6.830 1.00 96.69 672 ARG A N 1
ATOM 5046 C CA . ARG A 1 672 ? -19.129 -2.144 5.546 1.00 96.69 672 ARG A CA 1
ATOM 5047 C C . ARG A 1 672 ? -18.734 -1.274 4.354 1.00 96.69 672 ARG A C 1
ATOM 5049 O O . ARG A 1 672 ? -18.247 -1.810 3.368 1.00 96.69 672 ARG A O 1
ATOM 5056 N N . GLN A 1 673 ? -18.893 0.047 4.459 1.00 96.69 673 GLN A N 1
ATOM 5057 C CA . GLN A 1 673 ? -18.458 0.983 3.412 1.00 96.69 673 GLN A CA 1
ATOM 5058 C C . GLN A 1 673 ? -16.935 0.953 3.247 1.00 96.69 673 GLN A C 1
ATOM 5060 O O . GLN A 1 673 ? -16.440 0.813 2.136 1.00 96.69 673 GLN A O 1
ATOM 5065 N N . VAL A 1 674 ? -16.195 0.981 4.362 1.00 96.44 674 VAL A N 1
ATOM 5066 C CA . VAL A 1 674 ? -14.732 0.814 4.379 1.00 96.44 674 VAL A CA 1
ATOM 5067 C C . VAL A 1 674 ? -14.320 -0.500 3.711 1.00 96.44 674 VAL A C 1
ATOM 5069 O O . VAL A 1 674 ? -13.438 -0.500 2.855 1.00 96.44 674 VAL A O 1
ATOM 5072 N N . ARG A 1 675 ? -14.979 -1.616 4.056 1.00 96.00 675 ARG A N 1
ATOM 5073 C CA . ARG A 1 675 ? -14.687 -2.923 3.459 1.00 96.00 675 ARG A CA 1
ATOM 5074 C C . ARG A 1 675 ? -14.934 -2.941 1.953 1.00 96.00 675 ARG A C 1
ATOM 5076 O O . ARG A 1 675 ? -14.119 -3.527 1.254 1.00 96.00 675 ARG A O 1
ATOM 5083 N N . ALA A 1 676 ? -16.002 -2.305 1.475 1.00 94.88 676 ALA A N 1
ATOM 5084 C CA . ALA A 1 676 ? -16.373 -2.294 0.060 1.00 94.88 676 ALA A CA 1
ATOM 5085 C C . ALA A 1 676 ? -15.364 -1.559 -0.843 1.00 94.88 676 ALA A C 1
ATOM 5087 O O . ALA A 1 676 ? -15.286 -1.863 -2.028 1.00 94.88 676 ALA A O 1
ATOM 5088 N N . VAL A 1 677 ? -14.596 -0.603 -0.305 1.00 96.25 677 VAL A N 1
ATOM 5089 C CA . VAL A 1 677 ? -13.606 0.176 -1.077 1.00 96.25 677 VAL A CA 1
ATOM 5090 C C . VAL A 1 677 ? -12.297 -0.565 -1.307 1.00 96.25 677 VAL A C 1
ATOM 5092 O O . VAL A 1 677 ? -11.677 -0.392 -2.353 1.00 96.25 677 VAL A O 1
ATOM 5095 N N . ALA A 1 678 ? -11.869 -1.387 -0.353 1.00 94.81 678 ALA A N 1
ATOM 5096 C CA . ALA A 1 678 ? -10.611 -2.113 -0.458 1.00 94.81 678 ALA A CA 1
ATOM 5097 C C . ALA A 1 678 ? -10.780 -3.404 -1.272 1.00 94.81 678 ALA A C 1
ATOM 5099 O O . ALA A 1 678 ? -11.607 -4.250 -0.937 1.00 94.81 678 ALA A O 1
ATOM 5100 N N . SER A 1 679 ? -9.963 -3.598 -2.304 1.00 92.88 679 SER A N 1
ATOM 5101 C CA . SER A 1 679 ? -9.994 -4.827 -3.114 1.00 92.88 679 SER A CA 1
ATOM 5102 C C . SER A 1 679 ? -9.365 -6.022 -2.390 1.00 92.88 679 SER A C 1
ATOM 5104 O O . SER A 1 679 ? -9.786 -7.164 -2.574 1.00 92.88 679 SER A O 1
ATOM 5106 N N . GLY A 1 680 ? -8.370 -5.755 -1.548 1.00 90.88 680 GLY A N 1
ATOM 5107 C CA . GLY A 1 680 ? -7.632 -6.735 -0.768 1.00 90.88 680 GLY A CA 1
ATOM 5108 C C . GLY A 1 680 ? -8.155 -6.870 0.662 1.00 90.88 680 GLY A C 1
ATOM 5109 O O . GLY A 1 680 ? -9.361 -6.844 0.914 1.00 90.88 680 GLY A O 1
ATOM 5110 N N . ARG A 1 681 ? -7.238 -7.057 1.609 1.00 91.69 681 ARG A N 1
ATOM 5111 C CA . ARG A 1 681 ? -7.489 -7.265 3.040 1.00 91.69 681 ARG A CA 1
ATOM 5112 C C . ARG A 1 681 ? -7.796 -5.941 3.734 1.00 91.69 681 ARG A C 1
ATOM 5114 O O . ARG A 1 681 ? -7.143 -4.933 3.480 1.00 91.69 681 ARG A O 1
ATOM 5121 N N . VAL A 1 682 ? -8.732 -5.961 4.682 1.00 96.19 682 VAL A N 1
ATOM 5122 C CA . VAL A 1 682 ? -8.953 -4.852 5.624 1.00 96.19 682 VAL A CA 1
ATOM 5123 C C . VAL A 1 682 ? -8.645 -5.351 7.020 1.00 96.19 682 VAL A C 1
ATOM 5125 O O . VAL A 1 682 ? -9.341 -6.218 7.545 1.00 96.19 682 VAL A O 1
ATOM 5128 N N . ILE A 1 683 ? -7.594 -4.800 7.615 1.00 96.81 683 ILE A N 1
ATOM 5129 C CA . ILE A 1 683 ? -7.023 -5.262 8.872 1.00 96.81 683 ILE A CA 1
ATOM 5130 C C . ILE A 1 683 ? -7.196 -4.186 9.938 1.00 96.81 683 ILE A C 1
ATOM 5132 O O . ILE A 1 683 ? -6.773 -3.042 9.770 1.00 96.81 683 ILE A O 1
ATOM 5136 N N . ASN A 1 684 ? -7.776 -4.583 11.065 1.00 97.19 684 ASN A N 1
ATOM 5137 C CA . ASN A 1 684 ? -7.869 -3.788 12.278 1.00 97.19 684 ASN A CA 1
ATOM 5138 C C . ASN A 1 684 ? -6.921 -4.358 13.345 1.00 97.19 684 ASN A C 1
ATOM 5140 O O . ASN A 1 684 ? -7.174 -5.418 13.924 1.00 97.19 684 ASN A O 1
ATOM 5144 N N . GLY A 1 685 ? -5.821 -3.653 13.603 1.00 96.12 685 GLY A N 1
ATOM 5145 C CA . GLY A 1 685 ? -4.903 -3.922 14.704 1.00 96.12 685 GLY A CA 1
ATOM 5146 C C . GLY A 1 685 ? -5.313 -3.139 15.945 1.00 96.12 685 GLY A C 1
ATOM 5147 O O . GLY A 1 685 ? -5.268 -1.907 15.940 1.00 96.12 685 GLY A O 1
ATOM 5148 N N . TYR A 1 686 ? -5.685 -3.847 17.009 1.00 94.50 686 TYR A N 1
ATOM 5149 C CA . TYR A 1 686 ? -6.227 -3.239 18.220 1.00 94.50 686 TYR A CA 1
ATOM 5150 C C . TYR A 1 686 ? -5.472 -3.696 19.473 1.00 94.50 686 TYR A C 1
ATOM 5152 O O . TYR A 1 686 ? -4.975 -4.822 19.543 1.00 94.50 686 TYR A O 1
ATOM 5160 N N . LEU A 1 687 ? -5.395 -2.820 20.474 1.00 90.69 687 LEU A N 1
ATOM 5161 C CA . LEU A 1 687 ? -4.739 -3.078 21.754 1.00 90.69 687 LEU A CA 1
ATOM 5162 C C . LEU A 1 687 ? -5.697 -2.703 22.886 1.00 90.69 687 LEU A C 1
ATOM 5164 O O . LEU A 1 687 ? -5.980 -1.529 23.104 1.00 90.69 687 LEU A O 1
ATOM 5168 N N . LYS A 1 688 ? -6.195 -3.694 23.632 1.00 86.31 688 LYS A N 1
ATOM 5169 C CA . LYS A 1 688 ? -7.177 -3.449 24.708 1.00 86.31 688 LYS A CA 1
ATOM 5170 C C . LYS A 1 688 ? -6.576 -2.679 25.885 1.00 86.31 688 LYS A C 1
ATOM 5172 O O . LYS A 1 688 ? -7.296 -1.968 26.580 1.00 86.31 688 LYS A O 1
ATOM 5177 N N . SER A 1 689 ? -5.269 -2.823 26.102 1.00 81.12 689 SER A N 1
ATOM 5178 C CA . SER A 1 689 ? -4.509 -2.132 27.145 1.00 81.12 689 SER A CA 1
ATOM 5179 C C . SER A 1 689 ? -4.080 -0.712 26.761 1.00 81.12 689 SER A C 1
ATOM 5181 O O . SER A 1 689 ? -3.347 -0.084 27.520 1.00 81.12 689 SER A O 1
ATOM 5183 N N . ASP A 1 690 ? -4.501 -0.193 25.602 1.00 85.00 690 ASP A N 1
ATOM 5184 C CA . ASP A 1 690 ? -4.192 1.176 25.197 1.00 85.00 690 ASP A CA 1
ATOM 5185 C C . ASP A 1 690 ? -4.945 2.186 26.078 1.00 85.00 690 ASP A C 1
ATOM 5187 O O . ASP A 1 690 ? -6.114 2.516 25.857 1.00 85.00 690 ASP A O 1
ATOM 5191 N N . TRP A 1 691 ? -4.252 2.665 27.111 1.00 76.81 691 TRP A N 1
ATOM 5192 C CA . TRP A 1 691 ? -4.823 3.564 28.104 1.00 76.81 691 TRP A CA 1
ATOM 5193 C C . TRP A 1 691 ? -5.197 4.932 27.531 1.00 76.81 691 TRP A C 1
ATOM 5195 O O . TRP A 1 691 ? -6.249 5.458 27.887 1.00 76.81 691 TRP A O 1
ATOM 5205 N N . ILE A 1 692 ? -4.394 5.488 26.616 1.00 79.56 692 ILE A N 1
ATOM 5206 C CA . ILE A 1 692 ? -4.646 6.817 26.035 1.00 79.56 692 ILE A CA 1
ATOM 5207 C C . ILE A 1 692 ? -5.938 6.784 25.230 1.00 79.56 692 ILE A C 1
ATOM 5209 O O . ILE A 1 692 ? -6.814 7.631 25.412 1.00 79.56 692 ILE A O 1
ATOM 5213 N N . LEU A 1 693 ? -6.089 5.768 24.378 1.00 81.62 693 LEU A N 1
ATOM 5214 C CA . LEU A 1 693 ? -7.286 5.628 23.564 1.00 81.62 693 LEU A CA 1
ATOM 5215 C C . LEU A 1 693 ? -8.517 5.297 24.424 1.00 81.62 693 LEU A C 1
ATOM 5217 O O . LEU A 1 693 ? -9.600 5.834 24.182 1.00 81.62 693 LEU A O 1
ATOM 5221 N N . ALA A 1 694 ? -8.358 4.465 25.460 1.00 77.56 694 ALA A N 1
ATOM 5222 C CA . ALA A 1 694 ? -9.430 4.154 26.408 1.00 77.56 694 ALA A CA 1
ATOM 5223 C C . ALA A 1 694 ? -9.877 5.377 27.221 1.00 77.56 694 ALA A C 1
ATOM 5225 O O . ALA A 1 694 ? -11.073 5.544 27.460 1.00 77.56 694 ALA A O 1
ATOM 5226 N N . PHE A 1 695 ? -8.937 6.228 27.634 1.00 74.19 695 PHE A N 1
ATOM 5227 C CA . PHE A 1 695 ? -9.209 7.486 28.321 1.00 74.19 695 PHE A CA 1
ATOM 5228 C C . PHE A 1 695 ? -9.994 8.443 27.418 1.00 74.19 695 PHE A C 1
ATOM 5230 O O . PHE A 1 695 ? -11.096 8.858 27.780 1.00 74.19 695 PHE A O 1
ATOM 5237 N N . LEU A 1 696 ? -9.470 8.711 26.218 1.00 72.69 696 LEU A N 1
ATOM 5238 C CA . LEU A 1 696 ? -10.062 9.615 25.231 1.00 72.69 696 LEU A CA 1
ATOM 5239 C C . LEU A 1 696 ? -11.528 9.297 24.948 1.00 72.69 696 LEU A C 1
ATOM 5241 O O . LEU A 1 696 ? -12.388 10.169 25.014 1.00 72.69 696 LEU A O 1
ATOM 5245 N N . TYR A 1 697 ? -11.827 8.032 24.671 1.00 68.50 697 TYR A N 1
ATOM 5246 C CA . TYR A 1 697 ? -13.173 7.637 24.275 1.00 68.50 697 TYR A CA 1
ATOM 5247 C C . TYR A 1 697 ? -14.133 7.460 25.440 1.00 68.50 697 TYR A C 1
ATOM 5249 O O . TYR A 1 697 ? -15.322 7.725 25.292 1.00 68.50 697 TYR A O 1
ATOM 5257 N N . ARG A 1 698 ? -13.641 7.075 26.622 1.00 68.19 698 ARG A N 1
ATOM 5258 C CA . ARG A 1 698 ? -14.475 7.085 27.828 1.00 68.19 698 ARG A CA 1
ATOM 5259 C C . ARG A 1 698 ? -14.874 8.513 28.216 1.00 68.19 698 ARG A C 1
ATOM 5261 O O . ARG A 1 698 ? -15.957 8.689 28.766 1.00 68.19 698 ARG A O 1
ATOM 5268 N N . TYR A 1 699 ? -14.018 9.496 27.927 1.00 63.72 699 TYR A N 1
ATOM 5269 C CA . TYR A 1 699 ? -14.276 10.909 28.190 1.00 63.72 699 TYR A CA 1
ATOM 5270 C C . TYR A 1 699 ? -15.194 11.559 27.148 1.00 63.72 699 TYR A C 1
ATOM 5272 O O . TYR A 1 699 ? -16.228 12.120 27.498 1.00 63.72 699 TYR A O 1
ATOM 5280 N N . LEU A 1 700 ? -14.812 11.471 25.871 1.00 63.03 700 LEU A N 1
ATOM 5281 C CA . LEU A 1 700 ? -15.396 12.266 24.788 1.00 63.03 700 LEU A CA 1
ATOM 5282 C C . LEU A 1 700 ? -16.575 11.590 24.089 1.00 63.03 700 LEU A C 1
ATOM 5284 O O . LEU A 1 700 ? -17.430 12.265 23.524 1.00 63.03 700 LEU A O 1
ATOM 5288 N N . GLU A 1 701 ? -16.621 10.258 24.091 1.00 60.56 701 GLU A N 1
ATOM 5289 C CA . GLU A 1 701 ? -17.575 9.473 23.301 1.00 60.56 701 GLU A CA 1
ATOM 5290 C C . GLU A 1 701 ? -18.123 8.299 24.143 1.00 60.56 701 GLU A C 1
ATOM 5292 O O . GLU A 1 701 ? -17.995 7.122 23.791 1.00 60.56 701 GLU A O 1
ATOM 5297 N N . TRP A 1 702 ? -18.721 8.635 25.297 1.00 57.31 702 TRP A N 1
ATOM 5298 C CA . TRP A 1 702 ? -19.222 7.683 26.298 1.00 57.31 702 TRP A CA 1
ATOM 5299 C C . TRP A 1 702 ? -20.086 6.566 25.690 1.00 57.31 702 TRP A C 1
ATOM 5301 O O . TRP A 1 702 ? -21.035 6.810 24.947 1.00 57.31 702 TRP A O 1
ATOM 5311 N N . GLY A 1 703 ? -19.805 5.318 26.084 1.00 57.62 703 GLY A N 1
ATOM 5312 C CA . GLY A 1 703 ? -20.621 4.150 25.735 1.00 57.62 703 GLY A CA 1
ATOM 5313 C C . GLY A 1 703 ? -20.388 3.585 24.331 1.00 57.62 703 GLY A C 1
ATOM 5314 O O . GLY A 1 703 ? -21.087 2.649 23.942 1.00 57.62 703 GLY A O 1
ATOM 5315 N N . VAL A 1 704 ? -19.409 4.100 23.579 1.00 69.00 704 VAL A N 1
ATOM 5316 C CA . VAL A 1 704 ? -19.113 3.633 22.220 1.00 69.00 704 VAL A CA 1
ATOM 5317 C C . VAL A 1 704 ? -17.833 2.794 22.183 1.00 69.00 704 VAL A C 1
ATOM 5319 O O . VAL A 1 704 ? -16.790 3.178 22.705 1.00 69.00 704 VAL A O 1
ATOM 5322 N N . SER A 1 705 ? -17.908 1.619 21.554 1.00 81.19 705 SER A N 1
ATOM 5323 C CA . SER A 1 705 ? -16.745 0.759 21.304 1.00 81.19 705 SER A CA 1
ATOM 5324 C C . SER A 1 705 ? -15.914 1.308 20.140 1.00 81.19 705 SER A C 1
ATOM 5326 O O . SER A 1 705 ? -16.447 1.759 19.123 1.00 81.19 705 SER A O 1
ATOM 5328 N N . VAL A 1 706 ? -14.592 1.259 20.303 1.00 89.62 706 VAL A N 1
ATOM 5329 C CA . VAL A 1 706 ? -13.600 1.863 19.403 1.00 89.62 706 VAL A CA 1
ATOM 5330 C C . VAL A 1 706 ? -12.781 0.770 18.740 1.00 89.62 706 VAL A C 1
ATOM 5332 O O . VAL A 1 706 ? -12.355 -0.174 19.408 1.00 89.62 706 VAL A O 1
ATOM 5335 N N . ALA A 1 707 ? -12.532 0.903 17.441 1.00 92.19 707 ALA A N 1
ATOM 5336 C CA . ALA A 1 707 ? -11.820 -0.098 16.655 1.00 92.19 707 ALA A CA 1
ATOM 5337 C C . ALA A 1 707 ? -10.377 -0.324 17.134 1.00 92.19 707 ALA A C 1
ATOM 5339 O O . ALA A 1 707 ? -9.904 -1.451 17.116 1.00 92.19 707 ALA A O 1
ATOM 5340 N N . GLY A 1 708 ? -9.701 0.705 17.655 1.00 91.25 708 GLY A N 1
ATOM 5341 C CA . GLY A 1 708 ? -8.362 0.564 18.235 1.00 91.25 708 GLY A CA 1
ATOM 5342 C C . GLY A 1 708 ? -8.303 -0.164 19.586 1.00 91.25 708 GLY A C 1
ATOM 5343 O O . GLY A 1 708 ? -7.223 -0.593 19.981 1.00 91.25 708 GLY A O 1
ATOM 5344 N N . LEU A 1 709 ? -9.437 -0.350 20.274 1.00 89.38 709 LEU A N 1
ATOM 5345 C CA . LEU A 1 709 ? -9.530 -1.052 21.568 1.00 89.38 709 LEU A CA 1
ATOM 5346 C C . LEU A 1 709 ? -10.257 -2.396 21.477 1.00 89.38 709 LEU A C 1
ATOM 5348 O O . LEU A 1 709 ? -10.251 -3.175 22.430 1.00 89.38 709 LEU A O 1
ATOM 5352 N N . SER A 1 710 ? -10.954 -2.653 20.374 1.00 91.44 710 SER A N 1
ATOM 5353 C CA . SER A 1 710 ? -11.873 -3.779 20.262 1.00 91.44 710 SER A CA 1
ATOM 5354 C C . SER A 1 710 ? -12.098 -4.192 18.816 1.00 91.44 710 SER A C 1
ATOM 5356 O O . SER A 1 710 ? -11.847 -3.440 17.880 1.00 91.44 710 SER A O 1
ATOM 5358 N N . GLU A 1 711 ? -12.602 -5.407 18.646 1.00 94.38 711 GLU A N 1
ATOM 5359 C CA . GLU A 1 711 ? -12.852 -5.995 17.336 1.00 94.38 711 GLU A CA 1
ATOM 5360 C C . GLU A 1 711 ? -13.994 -5.298 16.594 1.00 94.38 711 GLU A C 1
ATOM 5362 O O . GLU A 1 711 ? -15.052 -4.998 17.155 1.00 94.38 711 GLU A O 1
ATOM 5367 N N . VAL A 1 712 ? -13.813 -5.136 15.286 1.00 94.56 712 VAL A N 1
ATOM 5368 C CA . VAL A 1 712 ? -14.858 -4.719 14.358 1.00 94.56 712 VAL A CA 1
ATOM 5369 C C . VAL A 1 712 ? -15.559 -5.966 13.823 1.00 94.56 712 VAL A C 1
ATOM 5371 O O . VAL A 1 712 ? -15.007 -6.717 13.019 1.00 94.56 712 VAL A O 1
ATOM 5374 N N . LYS A 1 713 ? -16.803 -6.185 14.256 1.00 93.56 713 LYS A N 1
ATOM 5375 C CA . LYS A 1 713 ? -17.611 -7.365 13.900 1.00 93.56 713 LYS A CA 1
ATOM 5376 C C . LYS A 1 713 ? -18.308 -7.203 12.543 1.00 93.56 713 LYS A C 1
ATOM 5378 O O . LYS A 1 713 ? -19.535 -7.158 12.469 1.00 93.56 713 LYS A O 1
ATOM 5383 N N . VAL A 1 714 ? -17.529 -7.085 11.470 1.00 94.44 714 VAL A N 1
ATOM 5384 C CA . VAL A 1 714 ? -18.026 -7.021 10.086 1.00 94.44 714 VAL A CA 1
ATOM 5385 C C . VAL A 1 714 ? -17.317 -8.088 9.243 1.00 94.44 714 VAL A C 1
ATOM 5387 O O . VAL A 1 714 ? -16.093 -8.189 9.325 1.00 94.44 714 VAL A O 1
ATOM 5390 N N . PRO A 1 715 ? -18.047 -8.886 8.437 1.00 92.94 715 PRO A N 1
ATOM 5391 C CA . PRO A 1 715 ? -17.434 -9.860 7.536 1.00 92.94 715 PRO A CA 1
ATOM 5392 C C . PRO A 1 715 ? -16.400 -9.221 6.601 1.00 92.94 715 PRO A C 1
ATOM 5394 O O . PRO A 1 715 ? -16.616 -8.128 6.081 1.00 92.94 715 PRO A O 1
ATOM 5397 N N . GLY A 1 716 ? -15.276 -9.908 6.394 1.00 89.19 716 GLY A N 1
ATOM 5398 C CA . GLY A 1 716 ? -14.165 -9.419 5.572 1.00 89.19 716 GLY A CA 1
ATOM 5399 C C . GLY A 1 716 ? -13.199 -8.469 6.289 1.00 89.19 716 GLY A C 1
ATOM 5400 O O . GLY A 1 716 ? -12.198 -8.094 5.686 1.00 89.19 716 GLY A O 1
ATOM 5401 N N . ILE A 1 717 ? -13.465 -8.093 7.547 1.00 95.31 717 ILE A N 1
ATOM 5402 C CA . ILE A 1 717 ? -12.508 -7.351 8.377 1.00 95.31 717 ILE A CA 1
ATOM 5403 C C . ILE A 1 717 ? -11.750 -8.321 9.277 1.00 95.31 717 ILE A C 1
ATOM 5405 O O . ILE A 1 717 ? -12.333 -9.015 10.112 1.00 95.31 717 ILE A O 1
ATOM 5409 N N . GLU A 1 718 ? -10.434 -8.338 9.121 1.00 95.31 718 GLU A N 1
ATOM 5410 C CA . GLU A 1 718 ? -9.530 -9.136 9.933 1.00 95.31 718 GLU A CA 1
ATOM 5411 C C . GLU A 1 718 ? -9.134 -8.355 11.184 1.00 95.31 718 GLU A C 1
ATOM 5413 O O . GLU A 1 718 ? -8.603 -7.249 11.101 1.00 95.31 718 GLU A O 1
ATOM 5418 N N . ASN A 1 719 ? -9.377 -8.922 12.361 1.00 95.31 719 ASN A N 1
ATOM 5419 C CA . ASN A 1 719 ? -9.051 -8.273 13.625 1.00 95.31 719 ASN A CA 1
ATOM 5420 C C . ASN A 1 719 ? -7.852 -8.963 14.276 1.00 95.31 719 ASN A C 1
ATOM 5422 O O . ASN A 1 719 ? -7.889 -10.166 14.527 1.00 95.31 719 ASN A O 1
ATOM 5426 N N . PHE A 1 720 ? -6.813 -8.195 14.603 1.00 95.38 720 PHE A N 1
ATOM 5427 C CA . PHE A 1 720 ? -5.621 -8.692 15.286 1.00 95.38 720 PHE A CA 1
ATOM 5428 C C . PHE A 1 720 ? -5.461 -8.001 16.635 1.00 95.38 720 PHE A C 1
ATOM 5430 O O . PHE A 1 720 ? -5.221 -6.796 16.705 1.00 95.38 720 PHE A O 1
ATOM 5437 N N . ASN A 1 721 ? -5.544 -8.788 17.709 1.00 93.69 721 ASN A N 1
ATOM 5438 C CA . ASN A 1 721 ? -5.192 -8.322 19.045 1.00 93.69 721 ASN A CA 1
ATOM 5439 C C . ASN A 1 721 ? -3.666 -8.217 19.162 1.00 93.69 721 ASN A C 1
ATOM 5441 O O . ASN A 1 721 ? -2.958 -9.216 19.001 1.00 93.69 721 ASN A O 1
ATOM 5445 N N . LEU A 1 722 ? -3.161 -7.026 19.465 1.00 93.19 722 LEU A N 1
ATOM 5446 C CA . LEU A 1 722 ? -1.734 -6.720 19.550 1.00 93.19 722 LEU A CA 1
ATOM 5447 C C . LEU A 1 722 ? -1.124 -6.971 20.939 1.00 93.19 722 LEU A C 1
ATOM 5449 O O . LEU A 1 722 ? 0.085 -6.818 21.106 1.00 93.19 722 LEU A O 1
ATOM 5453 N N . GLU A 1 723 ? -1.913 -7.439 21.911 1.00 86.50 723 GLU A N 1
ATOM 5454 C CA . GLU A 1 723 ? -1.405 -7.884 23.214 1.00 86.50 723 GLU A CA 1
ATOM 5455 C C . GLU A 1 723 ? -0.297 -8.948 23.070 1.00 86.50 723 GLU A C 1
ATOM 5457 O O . GLU A 1 723 ? -0.299 -9.778 22.150 1.00 86.50 723 GLU A O 1
ATOM 5462 N N . GLY A 1 724 ? 0.671 -8.909 23.991 1.00 82.31 724 GLY A N 1
ATOM 5463 C CA . GLY A 1 724 ? 1.804 -9.841 24.037 1.00 82.31 724 GLY A CA 1
ATOM 5464 C C . GLY A 1 724 ? 2.986 -9.496 23.120 1.00 82.31 724 GLY A C 1
ATOM 5465 O O . GLY A 1 724 ? 3.991 -10.196 23.169 1.00 82.31 724 GLY A O 1
ATOM 5466 N N . LEU A 1 725 ? 2.910 -8.420 22.324 1.00 85.56 725 LEU A N 1
ATOM 5467 C CA . LEU A 1 725 ? 4.017 -7.945 21.473 1.00 85.56 725 LEU A CA 1
ATOM 5468 C C . LEU A 1 725 ? 4.986 -6.967 22.165 1.00 85.56 725 LEU A C 1
ATOM 5470 O O . LEU A 1 725 ? 5.859 -6.413 21.505 1.00 85.56 725 LEU A O 1
ATOM 5474 N N . GLY A 1 726 ? 4.824 -6.723 23.468 1.00 80.56 726 GLY A N 1
ATOM 5475 C CA . GLY A 1 726 ? 5.622 -5.737 24.212 1.00 80.56 726 GLY A CA 1
ATOM 5476 C C . GLY A 1 726 ? 5.159 -4.282 24.055 1.00 80.56 726 GLY A C 1
ATOM 5477 O O . GLY A 1 726 ? 5.735 -3.402 24.684 1.00 80.56 726 GLY A O 1
ATOM 5478 N N . ILE A 1 727 ? 4.092 -4.035 23.286 1.00 84.75 727 ILE A N 1
ATOM 5479 C CA . ILE A 1 727 ? 3.519 -2.699 23.081 1.00 84.75 727 ILE A CA 1
ATOM 5480 C C . ILE A 1 727 ? 2.852 -2.244 24.378 1.00 84.75 727 ILE A C 1
ATOM 5482 O O . ILE A 1 727 ? 1.824 -2.790 24.785 1.00 84.75 727 ILE A O 1
ATOM 5486 N N . SER A 1 728 ? 3.440 -1.240 25.023 1.00 78.75 728 SER A N 1
ATOM 5487 C CA . SER A 1 728 ? 2.977 -0.781 26.340 1.00 78.75 728 SER A CA 1
ATOM 5488 C C . SER A 1 728 ? 1.765 0.159 26.267 1.00 78.75 728 SER A C 1
ATOM 5490 O O . SER A 1 728 ? 1.035 0.304 27.244 1.00 78.75 728 SER A O 1
ATOM 5492 N N . GLY A 1 729 ? 1.520 0.786 25.113 1.00 80.31 729 GLY A N 1
ATOM 5493 C CA . GLY A 1 729 ? 0.398 1.702 24.896 1.00 80.31 729 GLY A CA 1
ATOM 5494 C C . GLY A 1 729 ? 0.461 2.406 23.538 1.00 80.31 729 GLY A C 1
ATOM 5495 O O . GLY A 1 729 ? 1.288 2.065 22.693 1.00 80.31 729 GLY A O 1
ATOM 5496 N N . HIS A 1 730 ? -0.394 3.414 23.338 1.00 83.88 730 HIS A N 1
ATOM 5497 C CA . HIS A 1 730 ? -0.551 4.128 22.060 1.00 83.88 730 HIS A CA 1
ATOM 5498 C C . HIS A 1 730 ? 0.747 4.699 21.472 1.00 83.88 730 HIS A C 1
ATOM 5500 O O . HIS A 1 730 ? 0.962 4.701 20.263 1.00 83.88 730 HIS A O 1
ATOM 5506 N N . THR A 1 731 ? 1.637 5.194 22.332 1.00 85.38 731 THR A N 1
ATOM 5507 C CA . THR A 1 731 ? 2.880 5.866 21.924 1.00 85.38 731 THR A CA 1
ATOM 5508 C C . THR A 1 731 ? 3.958 4.902 21.436 1.00 85.38 731 THR A C 1
ATOM 5510 O O . THR A 1 731 ? 4.972 5.337 20.891 1.00 85.38 731 THR A O 1
ATOM 5513 N N . ASP A 1 732 ? 3.758 3.600 21.638 1.00 87.38 732 ASP A N 1
ATOM 5514 C CA . ASP A 1 732 ? 4.768 2.567 21.425 1.00 87.38 732 ASP A CA 1
ATOM 5515 C C . ASP A 1 732 ? 4.565 1.788 20.114 1.00 87.38 732 ASP A C 1
ATOM 5517 O O . ASP A 1 732 ? 5.452 1.052 19.677 1.00 87.38 732 ASP A O 1
ATOM 5521 N N . TYR A 1 733 ? 3.431 2.001 19.434 1.00 89.88 733 TYR A N 1
ATOM 5522 C CA . TYR A 1 733 ? 3.157 1.447 18.105 1.00 89.88 733 TYR A CA 1
ATOM 5523 C C . TYR A 1 733 ? 4.278 1.733 17.093 1.00 89.88 733 TYR A C 1
ATOM 5525 O O . TYR A 1 733 ? 4.727 0.770 16.469 1.00 89.88 733 TYR A O 1
ATOM 5533 N N . PRO A 1 734 ? 4.790 2.980 16.943 1.00 87.75 734 PRO A N 1
ATOM 5534 C CA . PRO A 1 734 ? 5.827 3.290 15.955 1.00 87.75 734 PRO A CA 1
ATOM 5535 C C . PRO A 1 734 ? 7.099 2.444 16.107 1.00 87.75 734 PRO A C 1
ATOM 5537 O O . PRO A 1 734 ? 7.733 2.091 15.120 1.00 87.75 734 PRO A O 1
ATOM 5540 N N . ARG A 1 735 ? 7.454 2.057 17.338 1.00 87.94 735 ARG A N 1
ATOM 5541 C CA . ARG A 1 735 ? 8.644 1.236 17.620 1.00 87.94 735 ARG A CA 1
ATOM 5542 C C . ARG A 1 735 ? 8.444 -0.247 17.321 1.00 87.94 735 ARG A C 1
ATOM 5544 O O . ARG A 1 735 ? 9.416 -0.979 17.179 1.00 87.94 735 ARG A O 1
ATOM 5551 N N . HIS A 1 736 ? 7.193 -0.690 17.237 1.00 90.50 736 HIS A N 1
ATOM 5552 C CA . HIS A 1 736 ? 6.829 -2.096 17.094 1.00 90.50 736 HIS A CA 1
ATOM 5553 C C . HIS A 1 736 ? 6.174 -2.407 15.745 1.00 90.50 736 HIS A C 1
ATOM 5555 O O . HIS A 1 736 ? 5.731 -3.538 15.549 1.00 90.50 736 HIS A O 1
ATOM 5561 N N . VAL A 1 737 ? 6.133 -1.454 14.802 1.00 90.62 737 VAL A N 1
ATOM 5562 C CA . VAL A 1 737 ? 5.491 -1.623 13.486 1.00 90.62 737 VAL A CA 1
ATOM 5563 C C . VAL A 1 737 ? 5.947 -2.909 12.798 1.00 90.62 737 VAL A C 1
ATOM 5565 O O . VAL A 1 737 ? 5.102 -3.683 12.358 1.00 90.62 737 VAL A O 1
ATOM 5568 N N . ALA A 1 738 ? 7.251 -3.195 12.760 1.00 87.50 738 ALA A N 1
ATOM 5569 C CA . ALA A 1 738 ? 7.757 -4.405 12.115 1.00 87.50 738 ALA A CA 1
ATOM 5570 C C . ALA A 1 738 ? 7.193 -5.695 12.747 1.00 87.50 738 ALA A C 1
ATOM 5572 O O . ALA A 1 738 ? 6.716 -6.583 12.041 1.00 87.50 738 ALA A O 1
ATOM 5573 N N . ASN A 1 739 ? 7.155 -5.767 14.081 1.00 89.56 739 ASN A N 1
ATOM 5574 C CA . ASN A 1 739 ? 6.583 -6.903 14.812 1.00 89.56 739 ASN A CA 1
ATOM 5575 C C . ASN A 1 739 ? 5.064 -7.016 14.605 1.00 89.56 739 ASN A C 1
ATOM 5577 O O . ASN A 1 739 ? 4.524 -8.120 14.516 1.00 89.56 739 ASN A O 1
ATOM 5581 N N . ILE A 1 740 ? 4.371 -5.877 14.514 1.00 91.88 740 ILE A N 1
ATOM 5582 C CA . ILE A 1 740 ? 2.931 -5.813 14.246 1.00 91.88 740 ILE A CA 1
ATOM 5583 C C . ILE A 1 740 ? 2.629 -6.365 12.848 1.00 91.88 740 ILE A C 1
ATOM 5585 O O . ILE A 1 740 ? 1.792 -7.259 12.719 1.00 91.88 740 ILE A O 1
ATOM 5589 N N . LEU A 1 741 ? 3.328 -5.885 11.814 1.00 90.81 741 LEU A N 1
ATOM 5590 C CA . LEU A 1 741 ? 3.124 -6.340 10.435 1.00 90.81 741 LEU A CA 1
ATOM 5591 C C . LEU A 1 741 ? 3.486 -7.824 10.265 1.00 90.81 741 LEU A C 1
ATOM 5593 O O . LEU A 1 741 ? 2.759 -8.549 9.584 1.00 90.81 741 LEU A O 1
ATOM 5597 N N . ALA A 1 742 ? 4.525 -8.306 10.956 1.00 88.69 742 ALA A N 1
ATOM 5598 C CA . ALA A 1 742 ? 4.843 -9.734 11.015 1.00 88.69 742 ALA A CA 1
ATOM 5599 C C . ALA A 1 742 ? 3.687 -10.553 11.612 1.00 88.69 742 ALA A C 1
ATOM 5601 O O . ALA A 1 742 ? 3.257 -11.544 11.024 1.00 88.69 742 ALA A O 1
ATOM 5602 N N . LYS A 1 743 ? 3.118 -10.120 12.748 1.00 89.38 743 LYS A N 1
ATOM 5603 C CA . LYS A 1 743 ? 1.966 -10.793 13.378 1.00 89.38 743 LYS A CA 1
ATOM 5604 C C . LYS A 1 743 ? 0.732 -10.813 12.471 1.00 89.38 743 LYS A C 1
ATOM 5606 O O . LYS A 1 743 ? -0.020 -11.785 12.487 1.00 89.38 743 LYS A O 1
ATOM 5611 N N . MET A 1 744 ? 0.541 -9.764 11.673 1.00 89.19 744 MET A N 1
ATOM 5612 C CA . MET A 1 744 ? -0.534 -9.651 10.680 1.00 89.19 744 MET A CA 1
ATOM 5613 C C . MET A 1 744 ? -0.279 -10.460 9.397 1.00 89.19 744 MET A C 1
ATOM 5615 O O . MET A 1 744 ? -1.137 -10.472 8.506 1.00 89.19 744 MET A O 1
ATOM 5619 N N . ARG A 1 745 ? 0.873 -11.144 9.296 1.00 84.25 745 ARG A N 1
ATOM 5620 C CA . ARG A 1 745 ? 1.294 -11.932 8.127 1.00 84.25 745 ARG A CA 1
ATOM 5621 C C . ARG A 1 745 ? 1.282 -11.104 6.842 1.00 84.25 745 ARG A C 1
ATOM 5623 O O . ARG A 1 745 ? 0.786 -11.529 5.800 1.00 84.25 745 ARG A O 1
ATOM 5630 N N . ILE A 1 746 ? 1.758 -9.864 6.924 1.00 81.62 746 ILE A N 1
ATOM 5631 C CA . ILE A 1 746 ? 1.931 -9.022 5.738 1.00 81.62 746 ILE A CA 1
ATOM 5632 C C . ILE A 1 746 ? 3.100 -9.582 4.917 1.00 81.62 746 ILE A C 1
ATOM 5634 O O . ILE A 1 746 ? 4.129 -9.941 5.475 1.00 81.62 746 ILE A O 1
ATOM 5638 N N . GLY A 1 747 ? 2.928 -9.714 3.599 1.00 62.47 747 GLY A N 1
ATOM 5639 C CA . GLY A 1 747 ? 3.915 -10.345 2.706 1.00 62.47 747 GLY A CA 1
ATOM 5640 C C . GLY A 1 747 ? 3.799 -11.873 2.584 1.00 62.47 747 GLY A C 1
ATOM 5641 O O . GLY A 1 747 ? 4.367 -12.458 1.665 1.00 62.47 747 GLY A O 1
ATOM 5642 N N . GLU A 1 748 ? 2.997 -12.515 3.437 1.00 59.25 748 GLU A N 1
ATOM 5643 C CA . GLU A 1 748 ? 2.648 -13.938 3.385 1.00 59.25 748 GLU A CA 1
ATOM 5644 C C . GLU A 1 748 ? 1.162 -14.076 3.013 1.00 59.25 748 GLU A C 1
ATOM 5646 O O . GLU A 1 748 ? 0.334 -14.435 3.850 1.00 59.25 748 GLU A O 1
ATOM 5651 N N . ARG A 1 749 ? 0.767 -13.733 1.774 1.00 50.84 749 ARG A N 1
ATOM 5652 C CA . ARG A 1 749 ? -0.613 -14.005 1.317 1.00 50.84 749 ARG A CA 1
ATOM 5653 C C . ARG A 1 749 ? -0.831 -15.525 1.285 1.00 50.84 749 ARG A C 1
ATOM 5655 O O . ARG A 1 749 ? -0.475 -16.185 0.314 1.00 50.84 749 ARG A O 1
ATOM 5662 N N . GLN A 1 750 ? -1.389 -16.073 2.363 1.00 46.84 750 GLN A N 1
ATOM 5663 C CA . GLN A 1 750 ? -2.110 -17.346 2.343 1.00 46.84 750 GLN A CA 1
ATOM 5664 C C . GLN A 1 750 ? -3.493 -17.102 1.731 1.00 46.84 750 GLN A C 1
ATOM 5666 O O . GLN A 1 750 ? -3.988 -15.975 1.797 1.00 46.84 750 GLN A O 1
ATOM 5671 N N . GLU A 1 751 ? -4.060 -18.129 1.090 1.00 36.69 751 GLU A N 1
ATOM 5672 C CA . GLU A 1 751 ? -5.330 -18.071 0.354 1.00 36.69 751 GLU A CA 1
ATOM 5673 C C . GLU A 1 751 ? -6.356 -17.144 1.030 1.00 36.69 751 GLU A C 1
ATOM 5675 O O . GLU A 1 751 ? -6.601 -17.279 2.235 1.00 36.69 751 GLU A O 1
ATOM 5680 N N . PRO A 1 752 ? -6.975 -16.198 0.296 1.00 37.78 752 PRO A N 1
ATOM 5681 C CA . PRO A 1 752 ? -8.106 -15.475 0.853 1.00 37.78 752 PRO A CA 1
ATOM 5682 C C . PRO A 1 752 ? -9.192 -16.497 1.222 1.00 37.78 752 PRO A C 1
ATOM 5684 O O . PRO A 1 752 ? -9.432 -17.435 0.454 1.00 37.78 752 PRO A O 1
ATOM 5687 N N . PRO A 1 753 ? -9.882 -16.348 2.365 1.00 33.97 753 PRO A N 1
ATOM 5688 C CA . PRO A 1 753 ? -11.031 -17.192 2.644 1.00 33.97 753 PRO A CA 1
ATOM 5689 C C . PRO A 1 753 ? -12.029 -17.031 1.490 1.00 33.97 753 PRO A C 1
ATOM 5691 O O . PRO A 1 753 ? -12.344 -15.910 1.089 1.00 33.97 753 PRO A O 1
ATOM 5694 N N . LEU A 1 754 ? -12.528 -18.154 0.960 1.00 32.16 754 LEU A N 1
ATOM 5695 C CA . LEU A 1 754 ? -13.499 -18.243 -0.149 1.00 32.16 754 LEU A CA 1
ATOM 5696 C C . LEU A 1 754 ? -14.712 -17.296 -0.009 1.00 32.16 754 LEU A C 1
ATOM 5698 O O . LEU A 1 754 ? -15.390 -17.011 -0.992 1.00 32.16 754 LEU A O 1
ATOM 5702 N N . SER A 1 755 ? -14.968 -16.766 1.189 1.00 35.22 755 SER A N 1
ATOM 5703 C CA . SER A 1 755 ? -15.981 -15.749 1.470 1.00 35.22 755 SER A CA 1
ATOM 5704 C C . SER A 1 755 ? -15.730 -14.376 0.829 1.00 35.22 755 SER A C 1
ATOM 5706 O O . SER A 1 755 ? -16.672 -13.593 0.764 1.00 35.22 755 SER A O 1
ATOM 5708 N N . VAL A 1 756 ? -14.518 -14.066 0.349 1.00 39.75 756 VAL A N 1
ATOM 5709 C CA . VAL A 1 756 ? -14.201 -12.771 -0.297 1.00 39.75 756 VAL A CA 1
ATOM 5710 C C . VAL A 1 756 ? -14.703 -12.699 -1.746 1.00 39.75 756 VAL A C 1
ATOM 5712 O O . VAL A 1 756 ? -14.934 -11.610 -2.258 1.00 39.75 756 VAL A O 1
ATOM 5715 N N . TYR A 1 757 ? -14.930 -13.840 -2.404 1.00 34.19 757 TYR A N 1
ATOM 5716 C CA . TYR A 1 757 ? -15.331 -13.883 -3.817 1.00 34.19 757 TYR A CA 1
ATOM 5717 C C . TYR A 1 757 ? -16.851 -13.951 -4.048 1.00 34.19 757 TYR A C 1
ATOM 5719 O O . TYR A 1 757 ? -17.280 -13.960 -5.199 1.00 34.19 757 TYR A O 1
ATOM 5727 N N . ILE A 1 758 ? -17.670 -14.003 -2.987 1.00 28.12 758 ILE A N 1
ATOM 5728 C CA . ILE A 1 758 ? -19.134 -14.193 -3.083 1.00 28.12 758 ILE A CA 1
ATOM 5729 C C . ILE A 1 758 ? -19.923 -13.049 -2.403 1.00 28.12 758 ILE A C 1
ATOM 5731 O O . ILE A 1 758 ? -21.074 -13.243 -2.021 1.00 28.12 758 ILE A O 1
ATOM 5735 N N . SER A 1 759 ? -19.348 -11.852 -2.225 1.00 25.08 759 SER A N 1
ATOM 5736 C CA . SER A 1 759 ? -20.089 -10.690 -1.687 1.00 25.08 759 SER A CA 1
ATOM 5737 C C . SER A 1 759 ? -20.191 -9.539 -2.669 1.00 25.08 759 SER A C 1
ATOM 5739 O O . SER A 1 759 ? -19.107 -9.037 -3.043 1.00 25.08 759 SER A O 1
#

Organism: Polarella glacialis (NCBI:txid89957)

Secondary structure (DSSP, 8-state):
--EEEEEEEEHHHHGGGBTTBPBPPTTT-SSHHHHHHHHHTTSS--SSSEEEEES-TTT-EEEEEEEGGGHHHHHHHHT-SSHHHHHHHHHHHHH-----HHHHHHHTTTSEEEEEE-TT-----EEESS-SS-S-EEEEEE-TTSHHHHTT--TT-EEEEETTEEGGGS-HHHHHHHHHH-SSEEEEEE--PPPPS-S--HHHHHHHHHH-TTTTTT-----HHHHHHHHHHHHHHHSTTT--SHHHHHHHHHHHHHTT--HHHHHHHHHHHHHHHHHHHHHHHHHHHHHHHHHHHHHHHHTTSSSS----------------------S-----SS------SS---S--B---SS-SSS-TTGGG--HHHHHHHH-TTS-GGGG----S--TT---EEEEE--PPEEEEEEEEEE--HHHHHHHHHHHHTTTTB-SS-EEEE-TTSSEEEEPTT-EEEEEEEEPPP--SSS----EEEEEEEEEEEHHHH-SSEEEEE-S--SSGGGGTHHHHHHHHHH-TTSEEEEEEE-HHHHHHHHHHHHHHHHHHHHSS-TTHHHHSHHHHTT-TT-GGGGGS---HHHHHHHHHHHHHHHHHHHHHHHHHHHHHHHHH-TTTT----EEEEEETHHHHHHHHHHHHHHHHT--SSEEEEEEES--SB--HHHHHHHHHH-SS-EEEEE-TT-HHHHHHHHHHSTT--BTTTS---STTEEEEE-TTSS--SGGGHHHHHHHHHHHTTTT------GGGS--

Sequence (759 aa):
SSACWWDLGGEDAAVPFLGKVPLVDRALATSAAKAAQDLNSGRLWCSKACCLAYSSPSDARIGVLFQESRHSEALSQLGVLSEMELFSTARHHAWQRPGNDSTAQAEEAKDSFTLEVSHGQDHLGFTLDGLPPKPQLHIFEVKRNSWAARSGIKKGDRLALVGDRRARDFESGEFRRMLSTVRPLRLTFARVSQPSPCGRDPLAQDEALLRSQDVWDTGMPLPRSWLLAREMLALLLGAAGGSFDARSRAALLGMFCHLGVPPKLSSCWEFQLGGALFEALEATSILQAQKEKRKSWNRSKMALATAGGGLLLAVTGGLAAPIVAPALAAGAAAVGSTAAAAATALGLAQTGIVVGGAIAGFGTLFTSLGTAGAVALFGATGAGLTSWKMSRRWGDLKEFSFEPLASRKWLVKEVIEIADTETARELDAAVAANFGQLAKDAVVPLAGGGLAALRKGSELVRRETVLRPESGSASSDPFVRYHFQHQIDQALHSVHLVLFVSGWIRDRSDFYDPWNEAAQTFFPSSGHLALQWETKELLDMSAVFGQMIVSEAASSTASFWMKSTAAAGMAAGSLAAMTIAWPVWIVSSMANLDNAWLVCVERARLAGKCLAHVLADRHNVGQRPVTLVGHSMGARLLVYCLLELYSMGEFHAVDDVILLGTPVTTGASKWRQVRAVASGRVINGYLKSDWILAFLYRYLEWGVSVAGLSEVKVPGIENFNLEGLGISGHTDYPRHVANILAKMRIGERQEPPLSVYIS

Mean predicted aligned error: 20.16 Å